Protein 6KBW (pdb70)

Nearest PDB structures (foldseek):
  6kbw-assembly1_B  TM=9.938E-01  e=4.040E-95  Myroides profundi
  8b2d-assembly1_B  TM=9.956E-01  e=9.169E-74  Methylophaga aminisulfidivorans MP
  6hns-assembly1_A  TM=9.964E-01  e=2.106E-73  Nitrincola lacisaponensis
  2xlr-assembly2_A  TM=9.932E-01  e=2.873E-72  Methylophaga aminisulfidivorans
  2xve-assembly1_B  TM=9.938E-01  e=2.039E-71  Methylophaga aminisulfidivorans

Sequence (892 aa):
MLNLKVGIIGAGPSGLAMLRAFESEQKKGNPIPEIKCYEKQDNWGGMWNYTWRTGVGKYGEPIHGSMYKYLWSNGPKECLEFSDYTFMEHFKQPISSYPPREVLFDYIQGRIKQSNARDFIKFNTVARWVDYLEDKKQFRVIFDDLVKNETFEEYFDYLVVGTGHFSTPNMPYFKGIDSFPGTVMHAHDFRGADQFIDKDILLIGSSYSAEDIGVQCFKHGSKSVTISYRTNPIGAKWPKGIEEKPIVTHFEDNVAHFKDGSKKEYDAVILCTGYQHKFPFLPDNLRLKTKNNLYPDNLYKGVVFNENERLIFLGMQDQYYTFNMFDTQAWFARDYMLGRIALPNKEIRDKDIAKWVELEKTSVTGEEHVDFQTDYIKELIEMTDYPTFDLDRVAEMFKSWLNDKETNILNYRDKVYTSVMTGVTAEEHHTPWMKELDDSLERYLDMLNLKVGIIGAGPSGLAMLRAFESEQKKGNPIPEIKCYEKQDNWGGMWNYTWRTGVGKYGEPIHGSMYKYLWSNGPKECLEFSDYTFMEHFKQPISSYPPREVLFDYIQGRIKQSNARDFIKFNTVARWVDYLEDKKQFRVIFDDLVKNETFEEYFDYLVVGTGHFSTPNMPYFKGIDSFPGTVMHAHDFRGADQFIDKDILLIGSSYSAEDIGVQCFKHGSKSVTISYRTNPIGAKWPKGIEEKPIVTHFEDNVAHFKDGSKKEYDAVILCTGYQHKFPFLPDNLRLKTKNNLYPDNLYKGVVFNENERLIFLGMQDQYYTFNMFDTQAWFARDYMLGRIALPNKEIRDKDIAKWVELEKTSVTGEEHVDFQTDYIKELIEMTDYPTFDLDRVAEMFKSWLNDKETNILNYRDKVYTSVMTGVTAEEHHTPWMKELDDSLERYLD

Organism: Myroides profundi (NCBI:txid480520)

Foldseek 3Di:
DDAFEEEEEAQALLSLLLVLLQVVVVVVVDDDYHYAYEEQAQDHHFQLDADLDAQADPLGHGDRYLDAPLAKAQAFCLLAAALVAGPCVQLVDFAFRIAGSVVVSSRSVSSSVVDPCVVRYHYNKHFAAWDQDVVVCWIWTWIQNSVVRDIDIDIGNFYEYENDWFQADPDDDAAAPVQAPAAEEESSNHHAQPVQAQWEEEEEAADDSLLVRQVRNVLNHHQAYEYEYAPDHNQADDDPRYYYAYHFRHDDHQWTAGPVRDIDGGRYYYYHPTGGQDDNRYDPVQDQDDDAAQAGFQDQLSFARLVRRSYTYFPRHDDPHDNNRSSLNSNLVRCPVVVVDDDDDSVVSNVRRVVLVVQRVPQDDPLSRLVSNLVSSQVSNVVGVSPDWDSVVSSVSSVVLSVLCRVHVQQSSQDWDARRSPRRIHDGFPDGSSPDPDNDPVVRSD/DDPFEEEEEAQALLSVLLVVLVQVCVVVVHDDHHYAYEEQAPDGHFQLDADLDAQADPLGHHDRYLDAPPAKDPAFVLLAADLVQGPCNQVVDFAFRIAGSVQVVSSVVVVVVVTPVVVHYD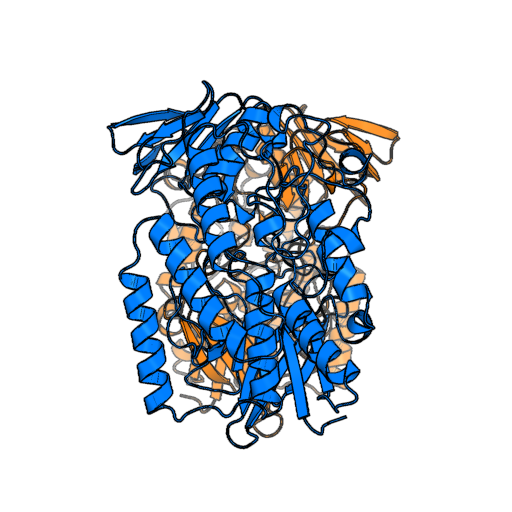YNKHFAAWDQDPVVCWIWTWMQNSVVRDIDIDIGNFYEYASDWFGADPQDDAAAPVLAPAAEEESSRHHAQPVQAQWEEEEEEADDSLLVRQLRNQLVHHQAYEYEYAPDHNQADDDGRYYYAYHFRHDDHQKTAGPVGDIDGGRYYYYHPTTGQDDNRYDPVQGQHADAAQAGAQAQLSFARLVSRSYTYAPSHDDPHDSLLSNLNSNLVRCPVVVVDDDDDSVVSNVRRVVLVVQRVPQDDPLSRLVSNLVSSVVSNVSGPPDDFDSVQSSVSSVVLVVLCRVHVNQSSQDWDARRNPRHIHDGFPDGSSPDPDNDPVVRVD

Solvent-accessible surface area: 34831 Å² total; per-residue (Å²): 154,62,162,40,36,0,0,0,9,8,0,8,21,12,0,6,0,0,12,8,0,1,28,22,3,100,142,96,68,52,75,13,1,67,11,63,1,5,10,60,40,102,45,8,0,6,40,32,28,57,38,39,26,41,7,21,15,107,60,4,14,42,14,33,6,15,18,18,51,41,23,9,4,57,16,1,8,2,3,18,0,6,17,39,16,21,13,108,77,32,24,177,76,73,14,5,0,2,0,0,40,58,0,0,34,44,0,7,37,11,7,4,136,96,28,118,8,105,132,95,15,74,36,23,1,20,5,20,5,0,16,58,48,136,130,113,115,32,0,36,0,6,0,2,9,17,92,132,56,80,24,59,76,43,74,0,23,25,0,0,0,9,33,31,8,62,18,21,7,61,28,45,112,29,133,19,3,62,63,9,46,17,22,39,26,5,3,5,25,0,15,3,2,38,32,1,78,102,46,30,0,0,0,2,12,40,65,78,35,0,9,10,0,0,6,1,0,52,23,17,32,16,133,18,1,0,0,0,44,206,102,102,64,49,41,13,121,50,29,203,23,9,61,41,34,28,40,4,32,52,5,89,83,38,26,0,33,6,146,89,66,38,135,64,107,5,67,0,0,0,0,7,32,30,40,56,27,44,4,42,14,0,20,27,110,5,19,8,112,38,181,72,49,5,3,0,70,62,0,17,12,0,0,0,8,5,106,16,73,56,0,0,1,1,4,0,0,37,39,34,0,30,4,0,0,13,0,0,0,0,7,0,0,0,3,21,9,42,59,119,24,91,40,35,82,76,135,88,13,60,160,25,8,55,102,14,36,94,88,23,136,104,17,112,74,28,83,78,43,0,55,11,0,4,72,4,0,77,60,1,1,124,73,18,76,1,65,80,17,84,6,79,94,0,6,98,0,5,49,41,7,48,81,28,22,113,107,54,6,36,47,6,15,43,69,62,16,45,10,32,42,44,53,62,77,7,101,138,35,100,17,75,9,49,152,8,93,65,35,28,42,109,96,9,35,126,163,64,146,34,72,0,0,0,8,8,0,8,18,12,0,11,3,0,5,44,0,2,24,28,2,62,151,96,67,52,75,10,0,65,9,49,1,9,10,63,40,106,53,27,0,6,38,37,22,60,36,40,16,50,5,19,15,104,71,5,16,42,14,35,5,15,22,20,56,36,24,9,7,75,11,3,10,4,8,20,4,0,45,82,14,20,8,59,80,42,20,162,77,53,14,6,0,4,0,0,44,68,0,2,14,59,0,2,44,5,21,10,121,129,21,28,3,126,109,47,18,69,54,20,1,10,11,23,5,0,18,47,55,126,153,118,111,32,0,35,0,6,0,1,5,18,92,122,56,78,23,56,77,48,67,0,22,24,0,0,0,8,35,32,8,64,18,22,8,60,25,46,122,26,138,20,2,66,48,6,39,19,29,27,25,3,4,4,24,0,14,2,1,36,34,3,73,111,53,32,0,0,0,3,12,42,64,82,32,0,17,21,0,0,6,5,0,51,21,17,30,15,148,25,1,0,0,0,41,199,101,99,67,46,57,10,169,43,31,196,14,8,68,41,27,30,37,5,50,68,7,105,89,43,24,0,36,5,144,89,71,37,128,58,106,5,65,0,0,0,0,6,33,32,41,55,23,44,4,40,13,0,22,27,112,6,16,5,104,32,178,70,40,6,3,0,69,60,0,17,16,0,0,0,8,5,108,18,67,58,0,0,0,1,4,0,0,34,37,27,1,41,9,8,0,11,1,0,0,0,13,0,0,0,2,19,9,42,61,120,23,90,46,32,88,80,136,80,15,58,137,25,8,61,106,14,24,103,84,20,133,91,20,114,72,29,94,77,48,0,58,12,1,5,71,2,0,80,39,1,17,138,62,25,77,14,81,113,23,47,9,92,144,2,6,109,16,8,32,34,3,45,81,12,18,136,99,68,6,28,55,14,18,57,88,54,18,58,10,32,46,54,53,58,73,6,100,151,37,97,18,67,18,40,147,8,86,65,38,32,34,116,87,9,56,129

CATH classification: 3.50.50.60 (+1 more: 3.50.50.60)

InterPro domains:
  IPR000960 Flavin monooxygenase FMO [PIRSF000332] (4-392)
  IPR020946 Flavin monooxygenase-like [PF00743] (5-231)
  IPR020946 Flavin monooxygenase-like [PF00743] (244-385)
  IPR036188 FAD/NAD(P)-binding domain superfamily [G3DSA:3.50.50.60] (5-419)
  IPR036188 FAD/NAD(P)-binding domain superfamily [G3DSA:3.50.50.60] (173-272)
  IPR036188 FAD/NAD(P)-binding domain superfamily [SSF51905] (4-243)
  IPR036188 FAD/NAD(P)-binding domain superfamily [SSF51905] (256-403)
  IPR050346 Flavin-containing monooxygenases-like [PTHR23023] (5-232)

Structure (mmCIF, N/CA/C/O backbone):
data_6KBW
#
_entry.id   6KBW
#
_cell.length_a   75.543
_cell.length_b   99.372
_cell.length_c   144.925
_cell.angle_alpha   90.000
_cell.angle_beta   90.000
_cell.angle_gamma   90.000
#
_symmetry.space_group_name_H-M   'P 21 21 21'
#
loop_
_entity.id
_entity.type
_entity.pdbx_description
1 polymer 'Trimethylamine monooxygenase'
2 non-polymer 'NADP NICOTINAMIDE-ADENINE-DINUCLEOTIDE PHOSPHATE'
3 non-polymer 'FLAVIN-ADENINE DINUCLEOTIDE'
4 water water
#
loop_
_atom_site.group_PDB
_atom_site.id
_atom_site.type_symbol
_atom_site.label_atom_id
_atom_site.label_alt_id
_atom_site.label_comp_id
_atom_site.label_asym_id
_atom_site.label_entity_id
_atom_site.label_seq_id
_atom_site.pdbx_PDB_ins_code
_atom_site.Cartn_x
_atom_site.Cartn_y
_atom_site.Cartn_z
_atom_site.occupancy
_atom_site.B_iso_or_equiv
_atom_site.auth_seq_id
_atom_site.auth_comp_id
_atom_site.auth_asym_id
_atom_site.auth_atom_id
_atom_site.pdbx_PDB_model_num
ATOM 1 N N . MET A 1 1 ? -11.881 -30.252 -30.632 1.00 35.35 1 MET A N 1
ATOM 2 C CA . MET A 1 1 ? -11.479 -31.330 -29.740 1.00 33.45 1 MET A CA 1
ATOM 3 C C . MET A 1 1 ? -10.912 -32.486 -30.558 1.00 34.49 1 MET A C 1
ATOM 4 O O . MET A 1 1 ? -11.443 -32.813 -31.618 1.00 34.50 1 MET A O 1
ATOM 9 N N . LEU A 1 2 ? -9.832 -33.096 -30.078 1.00 28.74 2 LEU A N 1
ATOM 10 C CA . LEU A 1 2 ? -9.312 -34.311 -30.708 1.00 25.76 2 LEU A CA 1
ATOM 11 C C . LEU A 1 2 ? -10.279 -35.464 -30.500 1.00 29.17 2 LEU A C 1
ATOM 12 O O . LEU A 1 2 ? -10.966 -35.516 -29.485 1.00 28.33 2 LEU A O 1
ATOM 17 N N . ASN A 1 3 ? -10.331 -36.392 -31.457 1.00 28.66 3 ASN A N 1
ATOM 18 C CA . ASN A 1 3 ? -11.088 -37.624 -31.266 1.00 27.65 3 ASN A CA 1
ATOM 19 C C . ASN A 1 3 ? -10.263 -38.594 -30.436 1.00 29.04 3 ASN A C 1
ATOM 20 O O . ASN A 1 3 ? -9.699 -39.564 -30.951 1.00 27.20 3 ASN A O 1
ATOM 25 N N . LEU A 1 4 ? -10.197 -38.318 -29.140 1.00 24.21 4 LEU A N 1
ATOM 26 C CA . LEU A 1 4 ? -9.396 -39.112 -28.219 1.00 22.05 4 LEU A CA 1
ATOM 27 C C . LEU A 1 4 ? -10.024 -38.861 -26.868 1.00 22.56 4 LEU A C 1
ATOM 28 O O . LEU A 1 4 ? -10.430 -37.734 -26.591 1.00 22.32 4 LEU A O 1
ATOM 33 N N . LYS A 1 5 ? -10.112 -39.899 -26.039 1.00 22.96 5 LYS A N 1
ATOM 34 C CA . LYS A 1 5 ? -10.748 -39.769 -24.739 1.00 22.94 5 LYS A CA 1
ATOM 35 C C . LYS A 1 5 ? -9.782 -40.184 -23.644 1.00 21.70 5 LYS A C 1
ATOM 36 O O . LYS A 1 5 ? -9.271 -41.294 -23.665 1.00 20.24 5 LYS A O 1
ATOM 42 N N . VAL A 1 6 ? -9.540 -39.290 -22.693 1.00 18.57 6 VAL A N 1
ATOM 43 C CA . VAL A 1 6 ? -8.593 -39.575 -21.612 1.00 17.63 6 VAL A CA 1
ATOM 44 C C . VAL A 1 6 ? -9.354 -39.589 -20.307 1.00 19.57 6 VAL A C 1
ATOM 45 O O . VAL A 1 6 ? -10.123 -38.681 -20.037 1.00 18.77 6 VAL A O 1
ATOM 49 N N . GLY A 1 7 ? -9.141 -40.624 -19.504 1.00 18.90 7 GLY A N 1
ATOM 50 C CA . GLY A 1 7 ? -9.786 -40.701 -18.202 1.00 18.97 7 GLY A CA 1
ATOM 51 C C . GLY A 1 7 ? -8.737 -40.479 -17.126 1.00 17.72 7 GLY A C 1
ATOM 52 O O . GLY A 1 7 ? -7.632 -40.991 -17.230 1.00 20.63 7 GLY A O 1
ATOM 53 N N . ILE A 1 8 ? -9.085 -39.693 -16.111 1.00 17.70 8 ILE A N 1
ATOM 54 C CA . ILE A 1 8 ? -8.168 -39.425 -15.018 1.00 16.65 8 ILE A CA 1
ATOM 55 C C . ILE A 1 8 ? -8.824 -39.864 -13.724 1.00 17.21 8 ILE A C 1
ATOM 56 O O . ILE A 1 8 ? -9.933 -39.431 -13.408 1.00 18.71 8 ILE A O 1
ATOM 61 N N . ILE A 1 9 ? -8.147 -40.744 -12.993 1.00 17.17 9 ILE A N 1
ATOM 62 C CA . ILE A 1 9 ? -8.655 -41.219 -11.713 1.00 15.60 9 ILE A CA 1
ATOM 63 C C . ILE A 1 9 ? -7.931 -40.487 -10.582 1.00 15.05 9 ILE A C 1
ATOM 64 O O . ILE A 1 9 ? -6.738 -40.696 -10.357 1.00 17.51 9 ILE A O 1
ATOM 69 N N . GLY A 1 10 ? -8.647 -39.620 -9.882 1.00 18.63 10 GLY A N 1
ATOM 70 C CA . GLY A 1 10 ? -8.056 -38.862 -8.793 1.00 16.04 10 GLY A CA 1
ATOM 71 C C . GLY A 1 10 ? -8.014 -37.387 -9.107 1.00 19.37 10 GLY A C 1
ATOM 72 O O . GLY A 1 10 ? -7.580 -36.990 -10.187 1.00 19.07 10 GLY A O 1
ATOM 73 N N . ALA A 1 11 ? -8.466 -36.577 -8.158 1.00 17.94 11 ALA A N 1
ATOM 74 C CA . ALA A 1 11 ? -8.387 -35.129 -8.281 1.00 17.35 11 ALA A CA 1
ATOM 75 C C . ALA A 1 11 ? -7.558 -34.525 -7.152 1.00 18.24 11 ALA A C 1
ATOM 76 O O . ALA A 1 11 ? -7.847 -33.432 -6.672 1.00 17.80 11 ALA A O 1
ATOM 78 N N . GLY A 1 12 ? -6.519 -35.243 -6.739 1.00 17.45 12 GLY A N 1
ATOM 79 C CA . GLY A 1 12 ? -5.509 -34.681 -5.864 1.00 16.71 12 GLY A CA 1
ATOM 80 C C . GLY A 1 12 ? -4.506 -33.910 -6.705 1.00 17.44 12 GLY A C 1
ATOM 81 O O . GLY A 1 12 ? -4.713 -33.707 -7.907 1.00 18.13 12 GLY A O 1
ATOM 82 N N . PRO A 1 13 ? -3.406 -33.485 -6.089 1.00 19.14 13 PRO A N 1
ATOM 83 C CA . PRO A 1 13 ? -2.358 -32.770 -6.819 1.00 17.75 13 PRO A CA 1
ATOM 84 C C . PRO A 1 13 ? -1.983 -33.424 -8.147 1.00 17.28 13 PRO A C 1
ATOM 85 O O . PRO A 1 13 ? -1.824 -32.705 -9.130 1.00 19.46 13 PRO A O 1
ATOM 89 N N . SER A 1 14 ? -1.859 -34.746 -8.192 1.00 16.82 14 SER A N 1
ATOM 90 C CA . SER A 1 14 ? -1.497 -35.393 -9.452 1.00 17.58 14 SER A CA 1
ATOM 91 C C . SER A 1 14 ? -2.559 -35.250 -10.546 1.00 17.83 14 SER A C 1
ATOM 92 O O . SER A 1 14 ? -2.240 -34.860 -11.674 1.00 18.31 14 SER A O 1
ATOM 95 N N . GLY A 1 15 ? -3.809 -35.581 -10.229 1.00 17.98 15 GLY A N 1
ATOM 96 C CA . GLY A 1 15 ? -4.869 -35.469 -11.216 1.00 16.74 15 GLY A CA 1
ATOM 97 C C . GLY A 1 15 ? -5.062 -34.028 -11.662 1.00 17.89 15 GLY A C 1
ATOM 98 O O . GLY A 1 15 ? -5.350 -33.744 -12.836 1.00 17.78 15 GLY A O 1
ATOM 99 N N . LEU A 1 16 ? -4.922 -33.106 -10.715 1.00 15.85 16 LEU A N 1
ATOM 100 C CA . LEU A 1 16 ? -5.084 -31.693 -11.009 1.00 16.85 16 LEU A CA 1
ATOM 101 C C . LEU A 1 16 ? -3.940 -31.201 -11.887 1.00 18.92 16 LEU A C 1
ATOM 102 O O . LEU A 1 16 ? -4.111 -30.285 -12.695 1.00 18.61 16 LEU A O 1
ATOM 107 N N . ALA A 1 17 ? -2.771 -31.813 -11.727 1.00 17.41 17 ALA A N 1
ATOM 108 C CA . ALA A 1 17 ? -1.634 -31.481 -12.581 1.00 17.42 17 ALA A CA 1
ATOM 109 C C . ALA A 1 17 ? -1.891 -31.991 -13.997 1.00 20.76 17 ALA A C 1
ATOM 110 O O . ALA A 1 17 ? -1.535 -31.337 -14.971 1.00 18.52 17 ALA A O 1
ATOM 112 N N . MET A 1 18 ? -2.535 -33.148 -14.121 1.00 19.48 18 MET A N 1
ATOM 113 C CA . MET A 1 18 ? -2.895 -33.636 -15.450 1.00 19.46 18 MET A CA 1
ATOM 114 C C . MET A 1 18 ? -3.881 -32.673 -16.119 1.00 19.30 18 MET A C 1
ATOM 115 O O . MET A 1 18 ? -3.729 -32.322 -17.290 1.00 18.72 18 MET A O 1
ATOM 120 N N . LEU A 1 19 ? -4.875 -32.215 -15.366 1.00 18.14 19 LEU A N 1
ATOM 121 C CA . LEU A 1 19 ? -5.832 -31.248 -15.889 1.00 17.97 19 LEU A CA 1
ATOM 122 C C . LEU A 1 19 ? -5.119 -29.962 -16.295 1.00 20.10 19 LEU A C 1
ATOM 123 O O . LEU A 1 19 ? -5.407 -29.391 -17.344 1.00 19.92 19 LEU A O 1
ATOM 128 N N . ARG A 1 20 ? -4.172 -29.524 -15.472 1.00 18.75 20 ARG A N 1
ATOM 129 C CA . ARG A 1 20 ? -3.461 -28.279 -15.741 1.00 19.49 20 ARG A CA 1
ATOM 130 C C . ARG A 1 20 ? -2.618 -28.353 -17.010 1.00 21.32 20 ARG A C 1
ATOM 131 O O . ARG A 1 20 ? -2.552 -27.385 -17.783 1.00 22.61 20 ARG A O 1
ATOM 139 N N . ALA A 1 21 ? -1.974 -29.496 -17.217 1.00 19.78 21 ALA A N 1
ATOM 140 C CA . ALA A 1 21 ? -1.148 -29.703 -18.399 1.00 20.59 21 ALA A CA 1
ATOM 141 C C . ALA A 1 21 ? -2.012 -29.613 -19.652 1.00 20.50 21 ALA A C 1
ATOM 142 O O . ALA A 1 21 ? -1.626 -28.977 -20.630 1.00 21.05 21 ALA A O 1
ATOM 144 N N . PHE A 1 22 ? -3.188 -30.235 -19.629 1.00 20.53 22 PHE A N 1
ATOM 145 C CA . PHE A 1 22 ? -4.067 -30.140 -20.793 1.00 20.45 22 PHE A CA 1
ATOM 146 C C . PHE A 1 22 ? -4.634 -28.731 -20.958 1.00 21.38 22 PHE A C 1
ATOM 147 O O . PHE A 1 22 ? -4.778 -28.235 -22.080 1.00 22.70 22 PHE A O 1
ATOM 155 N N . GLU A 1 23 ? -4.958 -28.079 -19.846 1.00 19.99 23 GLU A N 1
ATOM 156 C CA . GLU A 1 23 ? -5.429 -26.701 -19.916 1.00 21.40 23 GLU A CA 1
ATOM 157 C C . GLU A 1 23 ? -4.392 -25.853 -20.623 1.00 25.26 23 GLU A C 1
ATOM 158 O O . GLU A 1 23 ? -4.716 -24.997 -21.443 1.00 23.47 23 GLU A O 1
ATOM 164 N N . SER A 1 24 ? -3.135 -26.087 -20.289 1.00 22.58 24 SER A N 1
ATOM 165 C CA . SER A 1 24 ? -2.063 -25.246 -20.807 1.00 24.70 24 SER A CA 1
ATOM 166 C C . SER A 1 24 ? -1.859 -25.463 -22.300 1.00 25.47 24 SER A C 1
ATOM 167 O O . SER A 1 24 ? -1.498 -24.543 -23.032 1.00 25.15 24 SER A O 1
ATOM 170 N N . GLU A 1 25 ? -2.098 -26.685 -22.749 1.00 23.24 25 GLU A N 1
ATOM 171 C CA . GLU A 1 25 ? -2.062 -26.978 -24.175 1.00 21.58 25 GLU A CA 1
ATOM 172 C C . GLU A 1 25 ? -3.189 -26.249 -24.906 1.00 25.51 25 GLU A C 1
ATOM 173 O O . GLU A 1 25 ? -2.976 -25.678 -25.981 1.00 26.14 25 GLU A O 1
ATOM 179 N N . GLN A 1 26 ? -4.383 -26.247 -24.320 1.00 24.22 26 GLN A N 1
ATOM 180 C CA . GLN A 1 26 ? -5.533 -25.646 -24.991 1.00 23.42 26 GLN A CA 1
ATOM 181 C C . GLN A 1 26 ? -5.357 -24.130 -25.105 1.00 30.11 26 GLN A C 1
ATOM 182 O O . GLN A 1 26 ? -5.842 -23.514 -26.058 1.00 29.68 26 GLN A O 1
ATOM 188 N N . LYS A 1 27 ? -4.649 -23.541 -24.141 1.00 26.34 27 LYS A N 1
ATOM 189 C CA . LYS A 1 27 ? -4.369 -22.102 -24.155 1.00 31.77 27 LYS A CA 1
ATOM 190 C C . LYS A 1 27 ? -3.471 -21.675 -25.318 1.00 33.17 27 LYS A C 1
ATOM 191 O O . LYS A 1 27 ? -3.426 -20.495 -25.668 1.00 35.38 27 LYS A O 1
ATOM 197 N N . LYS A 1 28 ? -2.743 -22.624 -25.901 1.00 28.42 28 LYS A N 1
ATOM 198 C CA . LYS A 1 28 ? -1.914 -22.343 -27.073 1.00 30.11 28 LYS A CA 1
ATOM 199 C C . LYS A 1 28 ? -2.774 -22.268 -28.323 1.00 36.90 28 LYS A C 1
ATOM 200 O O . LYS A 1 28 ? -2.294 -21.907 -29.396 1.00 37.58 28 LYS A O 1
ATOM 206 N N . GLY A 1 29 ? -4.035 -22.655 -28.191 1.00 32.56 29 GLY A N 1
ATOM 207 C CA . GLY A 1 29 ? -4.916 -22.768 -29.340 1.00 34.23 29 GLY A CA 1
ATOM 208 C C . GLY A 1 29 ? -4.873 -24.134 -30.011 1.00 33.92 29 GLY A C 1
ATOM 209 O O . GLY A 1 29 ? -5.427 -24.307 -31.094 1.00 35.98 29 GLY A O 1
ATOM 210 N N . ASN A 1 30 ? -4.224 -25.105 -29.372 1.00 32.40 30 ASN A N 1
ATOM 211 C CA . ASN A 1 30 ? -4.160 -26.467 -29.899 1.00 30.59 30 ASN A CA 1
ATOM 212 C C . ASN A 1 30 ? -5.320 -27.324 -29.392 1.00 30.21 30 ASN A C 1
ATOM 213 O O . ASN A 1 30 ? -5.804 -27.127 -28.279 1.00 28.17 30 ASN A O 1
ATOM 218 N N . PRO A 1 31 ? -5.779 -28.276 -30.213 1.00 31.44 31 PRO A N 1
ATOM 219 C CA . PRO A 1 31 ? -6.859 -29.168 -29.773 1.00 28.03 31 PRO A CA 1
ATOM 220 C C . PRO A 1 31 ? -6.381 -30.126 -28.686 1.00 27.32 31 PRO A C 1
ATOM 221 O O . PRO A 1 31 ? -5.228 -30.556 -28.703 1.00 28.85 31 PRO A O 1
ATOM 225 N N . ILE A 1 32 ? -7.259 -30.443 -27.741 1.00 24.42 32 ILE A N 1
ATOM 226 C CA . ILE A 1 32 ? -6.937 -31.446 -26.734 1.00 23.85 32 ILE A CA 1
ATOM 227 C C . ILE A 1 32 ? -8.018 -32.520 -26.756 1.00 21.81 32 ILE A C 1
ATOM 228 O O . ILE A 1 32 ? -9.066 -32.343 -27.373 1.00 22.73 32 ILE A O 1
ATOM 233 N N . PRO A 1 33 ? -7.753 -33.652 -26.103 1.00 21.68 33 PRO A N 1
ATOM 234 C CA . PRO A 1 33 ? -8.737 -34.741 -26.072 1.00 22.72 33 PRO A CA 1
ATOM 235 C C . PRO A 1 33 ? -9.937 -34.415 -25.202 1.00 22.17 33 PRO A C 1
ATOM 236 O O . PRO A 1 33 ? -9.928 -33.427 -24.467 1.00 22.59 33 PRO A O 1
ATOM 240 N N . GLU A 1 34 ? -10.982 -35.227 -25.319 1.00 19.17 34 GLU A N 1
ATOM 241 C CA . GLU A 1 34 ? -12.061 -35.191 -24.350 1.00 24.39 34 GLU A CA 1
ATOM 242 C C . GLU A 1 34 ? -11.457 -35.747 -23.072 1.00 24.91 34 GLU A C 1
ATOM 243 O O . GLU A 1 34 ? -10.827 -36.796 -23.099 1.00 23.58 34 GLU A O 1
ATOM 249 N N . ILE A 1 35 ? -11.645 -35.048 -21.961 1.00 24.47 35 ILE A N 1
ATOM 250 C CA . ILE A 1 35 ? -11.015 -35.436 -20.705 1.00 21.12 35 ILE A CA 1
ATOM 251 C C . ILE A 1 35 ? -12.082 -35.544 -19.631 1.00 22.35 35 ILE A C 1
ATOM 252 O O . ILE A 1 35 ? -12.933 -34.667 -19.521 1.00 22.48 35 ILE A O 1
ATOM 257 N N . LYS A 1 36 ? -12.049 -36.622 -18.855 1.00 19.87 36 LYS A N 1
ATOM 258 C CA . LYS A 1 36 ? -12.977 -36.768 -17.743 1.00 23.11 36 LYS A CA 1
ATOM 259 C C . LYS A 1 36 ? -12.187 -37.245 -16.534 1.00 20.98 36 LYS A C 1
ATOM 260 O O . LYS A 1 36 ? -11.408 -38.197 -16.635 1.00 19.29 36 LYS A O 1
ATOM 266 N N . CYS A 1 37 ? -12.421 -36.596 -15.398 1.00 20.04 37 CYS A N 1
ATOM 267 C CA . CYS A 1 37 ? -11.721 -36.900 -14.157 1.00 17.81 37 CYS A CA 1
ATOM 268 C C . CYS A 1 37 ? -12.737 -37.398 -13.135 1.00 20.69 37 CYS A C 1
ATOM 269 O O . CYS A 1 37 ? -13.847 -36.882 -13.054 1.00 18.06 37 CYS A O 1
ATOM 272 N N . TYR A 1 38 ? -12.359 -38.398 -12.352 1.00 17.87 38 TYR A N 1
ATOM 273 C CA . TYR A 1 38 ? -13.281 -38.983 -11.391 1.00 16.78 38 TYR A CA 1
ATOM 274 C C . TYR A 1 38 ? -12.622 -39.002 -10.033 1.00 16.11 38 TYR A C 1
ATOM 275 O O . TYR A 1 38 ? -11.474 -39.389 -9.918 1.00 18.58 38 TYR A O 1
ATOM 284 N N . GLU A 1 39 ? -13.366 -38.601 -9.009 1.00 14.48 39 GLU A N 1
ATOM 285 C CA . GLU A 1 39 ? -12.806 -38.439 -7.674 1.00 14.56 39 GLU A CA 1
ATOM 286 C C . GLU A 1 39 ? -13.736 -39.021 -6.621 1.00 17.38 39 GLU A C 1
ATOM 287 O O . GLU A 1 39 ? -14.912 -38.703 -6.596 1.00 15.73 39 GLU A O 1
ATOM 293 N N . LYS A 1 40 ? -13.174 -39.853 -5.752 1.00 15.10 40 LYS A N 1
ATOM 294 C CA . LYS A 1 40 ? -13.895 -40.550 -4.700 1.00 18.36 40 LYS A CA 1
ATOM 295 C C . LYS A 1 40 ? -14.498 -39.586 -3.675 1.00 17.78 40 LYS A C 1
ATOM 296 O O . LYS A 1 40 ? -15.616 -39.793 -3.217 1.00 17.44 40 LYS A O 1
ATOM 302 N N . GLN A 1 41 ? -13.743 -38.554 -3.304 1.00 18.02 41 GLN A N 1
ATOM 303 C CA . GLN A 1 41 ? -14.203 -37.605 -2.288 1.00 17.74 41 GLN A CA 1
ATOM 304 C C . GLN A 1 41 ? -15.204 -36.584 -2.825 1.00 18.29 41 GLN A C 1
ATOM 305 O O . GLN A 1 41 ? -15.436 -36.511 -4.025 1.00 17.30 41 GLN A O 1
ATOM 311 N N . ASP A 1 42 ? -15.750 -35.752 -1.935 1.00 18.28 42 ASP A N 1
ATOM 312 C CA . ASP A 1 42 ? -16.741 -34.750 -2.332 1.00 20.25 42 ASP A CA 1
ATOM 313 C C . ASP A 1 42 ? -16.102 -33.501 -2.949 1.00 20.65 42 ASP A C 1
ATOM 314 O O . ASP A 1 42 ? -16.802 -32.671 -3.526 1.00 22.34 42 ASP A O 1
ATOM 319 N N . ASN A 1 43 ? -14.784 -33.367 -2.828 1.00 17.29 43 ASN A N 1
ATOM 320 C CA . ASN A 1 43 ? -14.075 -32.205 -3.380 1.00 18.17 43 ASN A CA 1
ATOM 321 C C . ASN A 1 43 ? -12.693 -32.601 -3.885 1.00 17.64 43 ASN A C 1
ATOM 322 O O . ASN A 1 43 ? -12.223 -33.704 -3.608 1.00 19.18 43 ASN A O 1
ATOM 327 N N . TRP A 1 44 ? -12.038 -31.699 -4.618 1.00 17.69 44 TRP A N 1
ATOM 328 C CA . TRP A 1 44 ? -10.674 -31.941 -5.073 1.00 17.84 44 TRP A CA 1
ATOM 329 C C . TRP A 1 44 ? -9.692 -31.687 -3.938 1.00 18.98 44 TRP A C 1
ATOM 330 O O . TRP A 1 44 ? -10.085 -31.256 -2.853 1.00 18.13 44 TRP A O 1
ATOM 341 N N . GLY A 1 45 ? -8.416 -31.960 -4.190 1.00 17.94 45 GLY A N 1
ATOM 342 C CA . GLY A 1 45 ? -7.360 -31.645 -3.234 1.00 20.69 45 GLY A CA 1
ATOM 343 C C . GLY A 1 45 ? -6.677 -32.886 -2.687 1.00 20.85 45 GLY A C 1
ATOM 344 O O . GLY A 1 45 ? -5.594 -32.807 -2.086 1.00 17.04 45 GLY A O 1
ATOM 345 N N . GLY A 1 46 ? -7.314 -34.038 -2.867 1.00 16.49 46 GLY A N 1
ATOM 346 C CA . GLY A 1 46 ? -6.666 -35.294 -2.532 1.00 17.57 46 GLY A CA 1
ATOM 347 C C . GLY A 1 46 ? -6.338 -35.443 -1.065 1.00 17.36 46 GLY A C 1
ATOM 348 O O . GLY A 1 46 ? -7.196 -35.271 -0.208 1.00 17.40 46 GLY A O 1
ATOM 349 N N . MET A 1 47 ? -5.074 -35.749 -0.783 1.00 16.97 47 MET A N 1
ATOM 350 C CA . MET A 1 47 ? -4.614 -35.940 0.585 1.00 18.60 47 MET A CA 1
ATOM 351 C C . MET A 1 47 ? -4.766 -34.664 1.412 1.00 18.48 47 MET A C 1
ATOM 352 O O . MET A 1 47 ? -4.783 -34.708 2.653 1.00 19.41 47 MET A O 1
ATOM 357 N N . TRP A 1 48 ? -4.888 -33.527 0.733 1.00 18.73 48 TRP A N 1
ATOM 358 C CA . TRP A 1 48 ? -4.898 -32.234 1.424 1.00 18.21 48 TRP A CA 1
ATOM 359 C C . TRP A 1 48 ? -6.244 -31.885 2.069 1.00 19.89 48 TRP A C 1
ATOM 360 O O . TRP A 1 48 ? -6.388 -30.847 2.728 1.00 20.85 48 TRP A O 1
ATOM 371 N N . ASN A 1 49 ? -7.225 -32.767 1.896 1.00 19.13 49 ASN A N 1
ATOM 372 C CA . ASN A 1 49 ? -8.497 -32.627 2.603 1.00 19.63 49 ASN A CA 1
ATOM 373 C C . ASN A 1 49 ? -8.489 -33.328 3.951 1.00 23.25 49 ASN A C 1
ATOM 374 O O . ASN A 1 49 ? -8.021 -34.472 4.072 1.00 24.71 49 ASN A O 1
ATOM 379 N N . TYR A 1 50 ? -9.034 -32.656 4.962 1.00 18.64 50 TYR A N 1
ATOM 380 C CA . TYR A 1 50 ? -9.169 -33.254 6.273 1.00 20.26 50 TYR A CA 1
ATOM 381 C C . TYR A 1 50 ? -10.557 -33.860 6.423 1.00 20.99 50 TYR A C 1
ATOM 382 O O . TYR A 1 50 ? -11.570 -33.240 6.053 1.00 21.81 50 TYR A O 1
ATOM 391 N N . THR A 1 51 ? -10.615 -35.064 6.966 1.00 21.33 51 THR A N 1
ATOM 392 C CA . THR A 1 51 ? -11.902 -35.633 7.347 1.00 22.85 51 THR A CA 1
ATOM 393 C C . THR A 1 51 ? -11.809 -36.184 8.751 1.00 21.28 51 THR A C 1
ATOM 394 O O . THR A 1 51 ? -10.797 -36.770 9.124 1.00 21.69 51 THR A O 1
ATOM 398 N N . TRP A 1 52 ? -12.873 -35.998 9.526 1.00 21.08 52 TRP A N 1
ATOM 399 C CA . TRP A 1 52 ? -12.935 -36.555 10.869 1.00 22.78 52 TRP A CA 1
ATOM 400 C C . TRP A 1 52 ? -13.166 -38.054 10.836 1.00 21.67 52 TRP A C 1
ATOM 401 O O . TRP A 1 52 ? -13.027 -38.720 11.855 1.00 23.19 52 TRP A O 1
ATOM 412 N N . ARG A 1 53 ? -13.535 -38.590 9.674 1.00 19.24 53 ARG A N 1
ATOM 413 C CA . ARG A 1 53 ? -13.826 -40.014 9.586 1.00 20.75 53 ARG A CA 1
ATOM 414 C C . ARG A 1 53 ? -12.555 -40.854 9.532 1.00 22.56 53 ARG A C 1
ATOM 415 O O . ARG A 1 53 ? -11.504 -40.372 9.097 1.00 19.83 53 ARG A O 1
ATOM 423 N N . THR A 1 54 ? -12.663 -42.105 9.981 1.00 18.70 54 THR A N 1
ATOM 424 C CA . THR A 1 54 ? -11.551 -43.058 9.950 1.00 19.06 54 THR A CA 1
ATOM 425 C C . THR A 1 54 ? -12.044 -44.406 9.438 1.00 22.46 54 THR A C 1
ATOM 426 O O . THR A 1 54 ? -13.233 -44.726 9.545 1.00 22.84 54 THR A O 1
ATOM 430 N N . GLY A 1 55 ? -11.128 -45.202 8.895 1.00 21.62 55 GLY A N 1
ATOM 431 C CA . GLY A 1 55 ? -11.450 -46.551 8.459 1.00 19.63 55 GLY A CA 1
ATOM 432 C C . GLY A 1 55 ? -12.105 -46.525 7.094 1.00 20.12 55 GLY A C 1
ATOM 433 O O . GLY A 1 55 ? -11.435 -46.686 6.069 1.00 20.45 55 GLY A O 1
ATOM 434 N N . VAL A 1 56 ? -13.417 -46.333 7.085 1.00 18.55 56 VAL A N 1
ATOM 435 C CA . VAL A 1 56 ? -14.164 -46.210 5.831 1.00 18.41 56 VAL A CA 1
ATOM 436 C C . VAL A 1 56 ? -15.021 -44.959 5.885 1.00 20.82 56 VAL A C 1
ATOM 437 O O . VAL A 1 56 ? -15.323 -44.465 6.974 1.00 21.44 56 VAL A O 1
ATOM 441 N N . GLY A 1 57 ? -15.377 -44.431 4.712 1.00 16.60 57 GLY A N 1
ATOM 442 C CA . GLY A 1 57 ? -16.210 -43.237 4.623 1.00 19.45 57 GLY A CA 1
ATOM 443 C C . GLY A 1 57 ? -17.702 -43.502 4.742 1.00 18.67 57 GLY A C 1
ATOM 444 O O . GLY A 1 57 ? -18.136 -44.632 4.998 1.00 20.03 57 GLY A O 1
ATOM 445 N N . LYS A 1 58 ? -18.506 -42.455 4.571 1.00 19.56 58 LYS A N 1
ATOM 446 C CA . LYS A 1 58 ? -19.925 -42.593 4.835 1.00 20.04 58 LYS A CA 1
ATOM 447 C C . LYS A 1 58 ? -20.577 -43.583 3.879 1.00 18.89 58 LYS A C 1
ATOM 448 O O . LYS A 1 58 ? -21.630 -44.148 4.197 1.00 21.93 58 LYS A O 1
ATOM 454 N N . TYR A 1 59 ? -19.956 -43.815 2.723 1.00 17.87 59 TYR A N 1
ATOM 455 C CA . TYR A 1 59 ? -20.535 -44.756 1.753 1.00 22.35 59 TYR A CA 1
ATOM 456 C C . TYR A 1 59 ? -19.858 -46.123 1.812 1.00 19.88 59 TYR A C 1
ATOM 457 O O . TYR A 1 59 ? -20.136 -46.985 0.988 1.00 22.22 59 TYR A O 1
ATOM 466 N N . GLY A 1 60 ? -18.949 -46.296 2.769 1.00 19.80 60 GLY A N 1
ATOM 467 C CA . GLY A 1 60 ? -18.288 -47.571 2.980 1.00 18.75 60 GLY A CA 1
ATOM 468 C C . GLY A 1 60 ? -17.007 -47.885 2.222 1.00 18.27 60 GLY A C 1
ATOM 469 O O . GLY A 1 60 ? -16.494 -49.010 2.338 1.00 20.15 60 GLY A O 1
ATOM 470 N N . GLU A 1 61 ? -16.472 -46.918 1.474 1.00 20.21 61 GLU A N 1
ATOM 471 C CA . GLU A 1 61 ? -15.178 -47.104 0.799 1.00 17.48 61 GLU A CA 1
ATOM 472 C C . GLU A 1 61 ? -14.058 -46.768 1.768 1.00 16.70 61 GLU A C 1
ATOM 473 O O . GLU A 1 61 ? -14.223 -45.930 2.645 1.00 17.11 61 GLU A O 1
ATOM 479 N N . PRO A 1 62 ? -12.908 -47.424 1.624 1.00 19.54 62 PRO A N 1
ATOM 480 C CA . PRO A 1 62 ? -11.794 -47.071 2.514 1.00 18.03 62 PRO A CA 1
ATOM 481 C C . PRO A 1 62 ? -11.521 -45.572 2.515 1.00 21.67 62 PRO A C 1
ATOM 482 O O . PRO A 1 62 ? -11.565 -44.935 1.462 1.00 20.09 62 PRO A O 1
ATOM 486 N N . ILE A 1 63 ? -11.268 -45.015 3.694 1.00 16.77 63 ILE A N 1
ATOM 487 C CA . ILE A 1 63 ? -11.013 -43.584 3.820 1.00 18.05 63 ILE A CA 1
ATOM 488 C C . ILE A 1 63 ? -9.685 -43.225 3.169 1.00 18.55 63 ILE A C 1
ATOM 489 O O . ILE A 1 63 ? -8.666 -43.867 3.436 1.00 18.58 63 ILE A O 1
ATOM 494 N N . HIS A 1 64 ? -9.691 -42.194 2.328 1.00 18.51 64 HIS A N 1
ATOM 495 C CA . HIS A 1 64 ? -8.449 -41.797 1.664 1.00 19.80 64 HIS A CA 1
ATOM 496 C C . HIS A 1 64 ? -7.520 -41.014 2.588 1.00 20.09 64 HIS A C 1
ATOM 497 O O . HIS A 1 64 ? -6.293 -41.244 2.609 1.00 20.04 64 HIS A O 1
ATOM 504 N N . GLY A 1 65 ? -8.104 -40.093 3.353 1.00 18.99 65 GLY A N 1
ATOM 505 C CA . GLY A 1 65 ? -7.322 -39.103 4.079 1.00 20.70 65 GLY A CA 1
ATOM 506 C C . GLY A 1 65 ? -6.454 -39.681 5.180 1.00 20.56 65 GLY A C 1
ATOM 507 O O . GLY A 1 65 ? -6.874 -40.582 5.916 1.00 20.93 65 GLY A O 1
ATOM 508 N N . SER A 1 66 ? -5.241 -39.153 5.292 1.00 18.55 66 SER A N 1
ATOM 509 C CA . SER A 1 66 ? -4.337 -39.534 6.374 1.00 17.93 66 SER A CA 1
ATOM 510 C C . SER A 1 66 ? -3.933 -38.309 7.186 1.00 19.52 66 SER A C 1
ATOM 511 O O . SER A 1 66 ? -3.211 -38.429 8.179 1.00 21.94 66 SER A O 1
ATOM 514 N N . MET A 1 67 ? -4.361 -37.129 6.763 1.00 17.88 67 MET A N 1
ATOM 515 C CA . MET A 1 67 ? -3.984 -35.921 7.502 1.00 19.24 67 MET A CA 1
ATOM 516 C C . MET A 1 67 ? -4.764 -35.735 8.795 1.00 18.82 67 MET A C 1
ATOM 517 O O . MET A 1 67 ? -5.890 -36.222 8.952 1.00 19.90 67 MET A O 1
ATOM 522 N N . TYR A 1 68 ? -4.123 -35.044 9.732 1.00 19.97 68 TYR A N 1
ATOM 523 C CA . TYR A 1 68 ? -4.684 -34.823 11.055 1.00 19.51 68 TYR A CA 1
ATOM 524 C C . TYR A 1 68 ? -4.807 -33.353 11.392 1.00 18.88 68 TYR A C 1
ATOM 525 O O . TYR A 1 68 ? -4.247 -32.502 10.712 1.00 21.42 68 TYR A O 1
ATOM 534 N N . LYS A 1 69 ? -5.577 -33.049 12.430 1.00 20.29 69 LYS A N 1
ATOM 535 C CA . LYS A 1 69 ? -5.653 -31.675 12.917 1.00 20.63 69 LYS A CA 1
ATOM 536 C C . LYS A 1 69 ? -4.255 -31.241 13.299 1.00 22.88 69 LYS A C 1
ATOM 537 O O . LYS A 1 69 ? -3.461 -32.049 13.783 1.00 23.20 69 LYS A O 1
ATOM 543 N N . TYR A 1 70 ? -3.967 -29.963 13.079 1.00 22.19 70 TYR A N 1
ATOM 544 C CA . TYR A 1 70 ? -2.691 -29.365 13.456 1.00 24.72 70 TYR A CA 1
ATOM 545 C C . TYR A 1 70 ? -1.538 -29.778 12.543 1.00 26.20 70 TYR A C 1
ATOM 546 O O . TYR A 1 70 ? -0.365 -29.595 12.886 1.00 25.92 70 TYR A O 1
ATOM 555 N N . LEU A 1 71 ? -1.869 -30.317 11.373 1.00 23.01 71 LEU A N 1
ATOM 556 C CA . LEU A 1 71 ? -0.836 -30.700 10.426 1.00 21.05 71 LEU A CA 1
ATOM 557 C C . LEU A 1 71 ? -0.302 -29.467 9.705 1.00 21.57 71 LEU A C 1
ATOM 558 O O . LEU A 1 71 ? -1.077 -28.630 9.234 1.00 19.69 71 LEU A O 1
ATOM 563 N N . TRP A 1 72 ? 1.025 -29.367 9.634 1.00 19.73 72 TRP A N 1
ATOM 564 C CA . TRP A 1 72 ? 1.702 -28.320 8.879 1.00 18.70 72 TRP A CA 1
ATOM 565 C C . TRP A 1 72 ? 2.608 -28.928 7.808 1.00 21.32 72 TRP A C 1
ATOM 566 O O . TRP A 1 72 ? 3.137 -30.020 7.993 1.00 20.18 72 TRP A O 1
ATOM 577 N N . SER A 1 73 ? 2.802 -28.191 6.714 1.00 20.22 73 SER A N 1
ATOM 578 C CA . SER A 1 73 ? 3.792 -28.499 5.673 1.00 23.80 73 SER A CA 1
ATOM 579 C C . SER A 1 73 ? 5.067 -29.050 6.318 1.00 24.63 73 SER A C 1
ATOM 580 O O . SER A 1 73 ? 5.583 -28.461 7.263 1.00 23.32 73 SER A O 1
ATOM 583 N N . ASN A 1 74 ? 5.595 -30.170 5.839 1.00 20.39 74 ASN A N 1
ATOM 584 C CA . ASN A 1 74 ? 6.787 -30.683 6.520 1.00 22.28 74 ASN A CA 1
ATOM 585 C C . ASN A 1 74 ? 8.101 -30.468 5.778 1.00 21.44 74 ASN A C 1
ATOM 586 O O . ASN A 1 74 ? 9.156 -30.856 6.267 1.00 24.97 74 ASN A O 1
ATOM 591 N N . GLY A 1 75 ? 8.016 -29.859 4.601 1.00 21.09 75 GLY A N 1
ATOM 592 C CA . GLY A 1 75 ? 9.184 -29.432 3.847 1.00 24.07 75 GLY A CA 1
ATOM 593 C C . GLY A 1 75 ? 9.024 -27.975 3.453 1.00 21.72 75 GLY A C 1
ATOM 594 O O . GLY A 1 75 ? 7.921 -27.412 3.545 1.00 19.78 75 GLY A O 1
ATOM 595 N N . PRO A 1 76 ? 10.112 -27.338 3.001 1.00 20.62 76 PRO A N 1
ATOM 596 C CA . PRO A 1 76 ? 9.993 -25.918 2.651 1.00 20.40 76 PRO A CA 1
ATOM 597 C C . PRO A 1 76 ? 9.049 -25.731 1.471 1.00 23.36 76 PRO A C 1
ATOM 598 O O . PRO A 1 76 ? 9.162 -26.471 0.498 1.00 21.58 76 PRO A O 1
ATOM 602 N N . LYS A 1 77 ? 8.134 -24.766 1.549 1.00 19.33 77 LYS A N 1
ATOM 603 C CA . LYS A 1 77 ? 7.185 -24.577 0.469 1.00 19.20 77 LYS A CA 1
ATOM 604 C C . LYS A 1 77 ? 7.905 -24.269 -0.836 1.00 19.18 77 LYS A C 1
ATOM 605 O O . LYS A 1 77 ? 7.408 -24.584 -1.909 1.00 19.55 77 LYS A O 1
ATOM 611 N N . GLU A 1 78 ? 9.069 -23.632 -0.738 1.00 18.46 78 GLU A N 1
ATOM 612 C CA . GLU A 1 78 ? 9.872 -23.325 -1.910 1.00 18.79 78 GLU A CA 1
ATOM 613 C C . GLU A 1 78 ? 10.288 -24.587 -2.700 1.00 19.94 78 GLU A C 1
ATOM 614 O O . GLU A 1 78 ? 10.564 -24.515 -3.900 1.00 22.22 78 GLU A O 1
ATOM 620 N N . CYS A 1 79 ? 10.297 -25.742 -2.042 1.00 21.11 79 CYS A N 1
ATOM 621 C CA . CYS A 1 79 ? 10.599 -26.994 -2.739 1.00 20.53 79 CYS A CA 1
ATOM 622 C C . CYS A 1 79 ? 9.427 -27.579 -3.521 1.00 21.77 79 CYS A C 1
ATOM 623 O O . CYS A 1 79 ? 9.636 -28.432 -4.381 1.00 24.81 79 CYS A O 1
ATOM 626 N N . LEU A 1 80 ? 8.210 -27.121 -3.240 1.00 22.06 80 LEU A N 1
ATOM 627 C CA . LEU A 1 80 ? 7.041 -27.684 -3.915 1.00 19.89 80 LEU A CA 1
ATOM 628 C C . LEU A 1 80 ? 6.312 -26.680 -4.807 1.00 21.92 80 LEU A C 1
ATOM 629 O O . LEU A 1 80 ? 5.287 -27.001 -5.406 1.00 21.82 80 LEU A O 1
ATOM 634 N N . GLU A 1 81 ? 6.854 -25.471 -4.920 1.00 18.85 81 GLU A N 1
ATOM 635 C CA . GLU A 1 81 ? 6.190 -24.409 -5.669 1.00 19.71 81 GLU A CA 1
ATOM 636 C C . GLU A 1 81 ? 5.985 -24.835 -7.120 1.00 20.02 81 GLU A C 1
ATOM 637 O O . GLU A 1 81 ? 6.871 -25.462 -7.714 1.00 20.37 81 GLU A O 1
ATOM 643 N N . PHE A 1 82 ? 4.817 -24.524 -7.678 1.00 18.42 82 PHE A N 1
ATOM 644 C CA . PHE A 1 82 ? 4.551 -24.835 -9.081 1.00 21.27 82 PHE A CA 1
ATOM 645 C C . PHE A 1 82 ? 5.427 -23.954 -9.956 1.00 22.72 82 PHE A C 1
ATOM 646 O O . PHE A 1 82 ? 5.600 -22.773 -9.662 1.00 23.19 82 PHE A O 1
ATOM 654 N N . SER A 1 83 ? 5.945 -24.505 -11.050 1.00 21.92 83 SER A N 1
ATOM 655 C CA . SER A 1 83 ? 6.733 -23.699 -11.975 1.00 25.64 83 SER A CA 1
ATOM 656 C C . SER A 1 83 ? 5.884 -22.738 -12.819 1.00 25.59 83 SER A C 1
ATOM 657 O O . SER A 1 83 ? 6.426 -21.856 -13.484 1.00 31.17 83 SER A O 1
ATOM 660 N N . ASP A 1 84 ? 4.561 -22.892 -12.802 1.00 21.75 84 ASP A N 1
ATOM 661 C CA . ASP A 1 84 ? 3.705 -22.021 -13.612 1.00 23.97 84 ASP A CA 1
ATOM 662 C C . ASP A 1 84 ? 2.671 -21.218 -12.807 1.00 25.21 84 ASP A C 1
ATOM 663 O O . ASP A 1 84 ? 1.741 -20.648 -13.375 1.00 25.99 84 ASP A O 1
ATOM 668 N N . TYR A 1 85 ? 2.835 -21.170 -11.491 1.00 20.85 85 TYR A N 1
ATOM 669 C CA . TYR A 1 85 ? 1.874 -20.512 -10.619 1.00 21.42 85 TYR A CA 1
ATOM 670 C C . TYR A 1 85 ? 2.540 -20.320 -9.273 1.00 23.22 85 TYR A C 1
ATOM 671 O O . TYR A 1 85 ? 2.663 -21.256 -8.496 1.00 24.32 85 TYR A O 1
ATOM 680 N N . THR A 1 86 ? 2.991 -19.100 -9.009 1.00 23.08 86 THR A N 1
ATOM 681 C CA . THR A 1 86 ? 3.880 -18.881 -7.887 1.00 21.54 86 THR A CA 1
ATOM 682 C C . THR A 1 86 ? 3.155 -18.523 -6.604 1.00 20.87 86 THR A C 1
ATOM 683 O O . THR A 1 86 ? 1.999 -18.100 -6.622 1.00 22.05 86 THR A O 1
ATOM 687 N N . PHE A 1 87 ? 3.842 -18.674 -5.478 1.00 20.13 87 PHE A N 1
ATOM 688 C CA . PHE A 1 87 ? 3.272 -18.235 -4.210 1.00 20.12 87 PHE A CA 1
ATOM 689 C C . PHE A 1 87 ? 3.068 -16.718 -4.222 1.00 24.07 87 PHE A C 1
ATOM 690 O O . PHE A 1 87 ? 2.135 -16.192 -3.605 1.00 25.16 87 PHE A O 1
ATOM 698 N N . MET A 1 88 ? 3.942 -16.024 -4.933 1.00 26.75 88 MET A N 1
ATOM 699 C CA . MET A 1 88 ? 3.870 -14.569 -5.012 1.00 27.57 88 MET A CA 1
ATOM 700 C C . MET A 1 88 ? 2.557 -14.137 -5.642 1.00 31.55 88 MET A C 1
ATOM 701 O O . MET A 1 88 ? 1.872 -13.240 -5.140 1.00 31.71 88 MET A O 1
ATOM 706 N N . GLU A 1 89 ? 2.176 -14.781 -6.736 1.00 26.22 89 GLU A N 1
ATOM 707 C CA . GLU A 1 89 ? 0.958 -14.358 -7.407 1.00 28.51 89 GLU A CA 1
ATOM 708 C C . GLU A 1 89 ? -0.284 -14.878 -6.690 1.00 30.98 89 GLU A C 1
ATOM 709 O O . GLU A 1 89 ? -1.353 -14.269 -6.768 1.00 29.28 89 GLU A O 1
ATOM 715 N N . HIS A 1 90 ? -0.149 -15.991 -5.974 1.00 24.68 90 HIS A N 1
ATOM 716 C CA . HIS A 1 90 ? -1.308 -16.524 -5.272 1.00 25.11 90 HIS A CA 1
ATOM 717 C C . HIS A 1 90 ? -1.692 -15.759 -4.013 1.00 28.60 90 HIS A C 1
ATOM 718 O O . HIS A 1 90 ? -2.860 -15.395 -3.841 1.00 26.93 90 HIS A O 1
ATOM 725 N N . PHE A 1 91 ? -0.729 -15.541 -3.120 1.00 24.48 91 PHE A N 1
ATOM 726 C CA . PHE A 1 91 ? -1.051 -14.927 -1.834 1.00 26.13 91 PHE A CA 1
ATOM 727 C C . PHE A 1 91 ? -0.851 -13.416 -1.828 1.00 31.64 91 PHE A C 1
ATOM 728 O O . PHE A 1 91 ? -1.464 -12.712 -1.034 1.00 33.84 91 PHE A O 1
ATOM 736 N N . LYS A 1 92 ? 0.024 -12.927 -2.694 1.00 30.67 92 LYS A N 1
ATOM 737 C CA . LYS A 1 92 ? 0.214 -11.476 -2.835 1.00 39.90 92 LYS A CA 1
ATOM 738 C C . LYS A 1 92 ? 0.625 -10.791 -1.523 1.00 41.33 92 LYS A C 1
ATOM 739 O O . LYS A 1 92 ? 0.704 -9.565 -1.459 1.00 45.96 92 LYS A O 1
ATOM 745 N N . GLN A 1 93 ? 0.857 -11.585 -0.481 1.00 37.22 93 GLN A N 1
ATOM 746 C CA . GLN A 1 93 ? 1.472 -11.110 0.750 1.00 37.25 93 GLN A CA 1
ATOM 747 C C . GLN A 1 93 ? 2.587 -12.095 1.044 1.00 36.63 93 GLN A C 1
ATOM 748 O O . GLN A 1 93 ? 2.548 -13.224 0.564 1.00 34.89 93 GLN A O 1
ATOM 754 N N . PRO A 1 94 ? 3.592 -11.683 1.824 1.00 36.95 94 PRO A N 1
ATOM 755 C CA . PRO A 1 94 ? 4.678 -12.639 2.051 1.00 35.67 94 PRO A CA 1
ATOM 756 C C . PRO A 1 94 ? 4.265 -13.633 3.123 1.00 30.59 94 PRO A C 1
ATOM 757 O O . PRO A 1 94 ? 3.586 -13.257 4.074 1.00 36.56 94 PRO A O 1
ATOM 761 N N . ILE A 1 95 ? 4.639 -14.896 2.960 1.00 28.45 95 ILE A N 1
ATOM 762 C CA . ILE A 1 95 ? 4.381 -15.878 4.002 1.00 24.36 95 ILE A CA 1
ATOM 763 C C . ILE A 1 95 ? 5.645 -16.669 4.320 1.00 23.56 95 ILE A C 1
ATOM 764 O O . ILE A 1 95 ? 6.677 -16.499 3.658 1.00 25.10 95 ILE A O 1
ATOM 769 N N . SER A 1 96 ? 5.562 -17.513 5.341 1.00 22.45 96 SER A N 1
ATOM 770 C CA . SER A 1 96 ? 6.711 -18.280 5.788 1.00 22.17 96 SER A CA 1
ATOM 771 C C . SER A 1 96 ? 6.933 -19.496 4.895 1.00 20.91 96 SER A C 1
ATOM 772 O O . SER A 1 96 ? 6.195 -19.717 3.930 1.00 22.08 96 SER A O 1
ATOM 775 N N . SER A 1 97 ? 7.946 -20.287 5.219 1.00 20.86 97 SER A N 1
ATOM 776 C CA . SER A 1 97 ? 8.290 -21.435 4.385 1.00 20.06 97 SER A CA 1
ATOM 777 C C . SER A 1 97 ? 7.532 -22.707 4.759 1.00 22.01 97 SER A C 1
ATOM 778 O O . SER A 1 97 ? 7.597 -23.681 4.035 1.00 19.88 97 SER A O 1
ATOM 781 N N . TYR A 1 98 ? 6.833 -22.695 5.889 1.00 21.74 98 TYR A N 1
ATOM 782 C CA . TYR A 1 98 ? 6.104 -23.877 6.350 1.00 22.39 98 TYR A CA 1
ATOM 783 C C . TYR A 1 98 ? 4.652 -23.566 6.735 1.00 22.83 98 TYR A C 1
ATOM 784 O O . TYR A 1 98 ? 4.331 -23.449 7.916 1.00 24.44 98 TYR A O 1
ATOM 793 N N . PRO A 1 99 ? 3.774 -23.418 5.738 1.00 22.22 99 PRO A N 1
ATOM 794 C CA . PRO A 1 99 ? 2.364 -23.102 6.022 1.00 18.98 99 PRO A CA 1
ATOM 795 C C . PRO A 1 99 ? 1.584 -24.327 6.535 1.00 19.90 99 PRO A C 1
ATOM 796 O O . PRO A 1 99 ? 2.013 -25.467 6.345 1.00 20.59 99 PRO A O 1
ATOM 800 N N . PRO A 1 100 ? 0.444 -24.092 7.192 1.00 20.51 100 PRO A N 1
ATOM 801 C CA . PRO A 1 100 ? -0.397 -25.197 7.670 1.00 20.44 100 PRO A CA 1
ATOM 802 C C . PRO A 1 100 ? -1.176 -25.834 6.516 1.00 17.94 100 PRO A C 1
ATOM 803 O O . PRO A 1 100 ? -1.219 -25.247 5.442 1.00 18.81 100 PRO A O 1
ATOM 807 N N . ARG A 1 101 ? -1.770 -27.008 6.731 1.00 17.92 101 ARG A N 1
ATOM 808 C CA . ARG A 1 101 ? -2.512 -27.699 5.671 1.00 17.30 101 ARG A CA 1
ATOM 809 C C . ARG A 1 101 ? -3.490 -26.810 4.888 1.00 18.88 101 ARG A C 1
ATOM 810 O O . ARG A 1 101 ? -3.487 -26.810 3.652 1.00 18.61 101 ARG A O 1
ATOM 818 N N . GLU A 1 102 ? -4.340 -26.072 5.598 1.00 18.30 102 GLU A N 1
ATOM 819 C CA . GLU A 1 102 ? -5.349 -25.233 4.946 1.00 20.52 102 GLU A CA 1
ATOM 820 C C . GLU A 1 102 ? -4.766 -24.260 3.927 1.00 21.24 102 GLU A C 1
ATOM 821 O O . GLU A 1 102 ? -5.406 -23.935 2.921 1.00 19.34 102 GLU A O 1
ATOM 827 N N . VAL A 1 103 ? -3.557 -23.785 4.205 1.00 18.91 103 VAL A N 1
ATOM 828 C CA . VAL A 1 103 ? -2.913 -22.776 3.364 1.00 19.44 103 VAL A CA 1
ATOM 829 C C . VAL A 1 103 ? -2.367 -23.381 2.073 1.00 19.84 103 VAL A C 1
ATOM 830 O O . VAL A 1 103 ? -2.512 -22.797 0.998 1.00 19.67 103 VAL A O 1
ATOM 834 N N . LEU A 1 104 ? -1.765 -24.562 2.170 1.00 20.34 104 LEU A N 1
ATOM 835 C CA . LEU A 1 104 ? -1.317 -25.259 0.966 1.00 20.74 104 LEU A CA 1
ATOM 836 C C . LEU A 1 104 ? -2.497 -25.748 0.133 1.00 19.08 104 LEU A C 1
ATOM 837 O O . LEU A 1 104 ? -2.448 -25.726 -1.091 1.00 20.47 104 LEU A O 1
ATOM 842 N N . PHE A 1 105 ? -3.566 -26.181 0.790 1.00 19.07 105 PHE A N 1
ATOM 843 C CA . PHE A 1 105 ? -4.786 -26.501 0.048 1.00 18.34 105 PHE A CA 1
ATOM 844 C C . PHE A 1 105 ? -5.269 -25.286 -0.749 1.00 18.03 105 PHE A C 1
ATOM 845 O O . PHE A 1 105 ? -5.644 -25.403 -1.914 1.00 18.15 105 PHE A O 1
ATOM 853 N N . ASP A 1 106 ? -5.254 -24.113 -0.132 1.00 17.89 106 ASP A N 1
ATOM 854 C CA . ASP A 1 106 ? -5.707 -22.903 -0.826 1.00 20.65 106 ASP A CA 1
ATOM 855 C C . ASP A 1 106 ? -4.886 -22.648 -2.093 1.00 20.22 106 ASP A C 1
ATOM 856 O O . ASP A 1 106 ? -5.419 -22.249 -3.131 1.00 19.39 106 ASP A O 1
ATOM 861 N N . TYR A 1 107 ? -3.581 -22.873 -1.986 1.00 18.10 107 TYR A N 1
ATOM 862 C CA . TYR A 1 107 ? -2.646 -22.702 -3.097 1.00 19.77 107 TYR A CA 1
ATOM 863 C C . TYR A 1 107 ? -2.929 -23.705 -4.218 1.00 20.39 107 TYR A C 1
ATOM 864 O O . TYR A 1 107 ? -3.048 -23.325 -5.390 1.00 20.51 107 TYR A O 1
ATOM 873 N N . ILE A 1 108 ? -3.019 -24.983 -3.863 1.00 20.28 108 ILE A N 1
ATOM 874 C CA . ILE A 1 108 ? -3.351 -26.024 -4.838 1.00 19.93 108 ILE A CA 1
ATOM 875 C C . ILE A 1 108 ? -4.623 -25.662 -5.581 1.00 21.29 108 ILE A C 1
ATOM 876 O O . ILE A 1 108 ? -4.711 -25.749 -6.806 1.00 21.22 108 ILE A O 1
ATOM 881 N N . GLN A 1 109 ? -5.610 -25.224 -4.821 1.00 20.11 109 GLN A N 1
ATOM 882 C CA . GLN A 1 109 ? -6.905 -24.879 -5.381 1.00 20.89 109 GLN A CA 1
ATOM 883 C C . GLN A 1 109 ? -6.818 -23.621 -6.238 1.00 22.45 109 GLN A C 1
ATOM 884 O O . GLN A 1 109 ? -7.500 -23.508 -7.257 1.00 22.42 109 GLN A O 1
ATOM 890 N N . GLY A 1 110 ? -5.953 -22.688 -5.834 1.00 22.12 110 GLY A N 1
ATOM 891 C CA . GLY A 1 110 ? -5.756 -21.454 -6.567 1.00 22.56 110 GLY A CA 1
ATOM 892 C C . GLY A 1 110 ? -5.400 -21.684 -8.022 1.00 21.95 110 GLY A C 1
ATOM 893 O O . GLY A 1 110 ? -5.917 -21.018 -8.917 1.00 22.47 110 GLY A O 1
ATOM 894 N N . ARG A 1 111 ? -4.517 -22.633 -8.278 1.00 21.33 111 ARG A N 1
ATOM 895 C CA . ARG A 1 111 ? -4.072 -22.837 -9.645 1.00 22.59 111 ARG A CA 1
ATOM 896 C C . ARG A 1 111 ? -5.178 -23.452 -10.490 1.00 21.65 111 ARG A C 1
ATOM 897 O O . ARG A 1 111 ? -5.429 -23.012 -11.614 1.00 24.01 111 ARG A O 1
ATOM 905 N N . ILE A 1 112 ? -5.862 -24.454 -9.945 1.00 21.41 112 ILE A N 1
ATOM 906 C CA . ILE A 1 112 ? -6.895 -25.135 -10.717 1.00 23.95 112 ILE A CA 1
ATOM 907 C C . ILE A 1 112 ? -8.093 -24.214 -11.000 1.00 22.76 112 ILE A C 1
ATOM 908 O O . ILE A 1 112 ? -8.749 -24.341 -12.026 1.00 25.54 112 ILE A O 1
ATOM 913 N N . LYS A 1 113 ? -8.360 -23.262 -10.113 1.00 23.33 113 LYS A N 1
ATOM 914 C CA . LYS A 1 113 ? -9.471 -22.331 -10.326 1.00 26.48 113 LYS A CA 1
ATOM 915 C C . LYS A 1 113 ? -9.246 -21.369 -11.501 1.00 26.81 113 LYS A C 1
ATOM 916 O O . LYS A 1 113 ? -10.165 -20.653 -11.908 1.00 27.26 113 LYS A O 1
ATOM 922 N N . GLN A 1 114 ? -8.027 -21.338 -12.035 1.00 25.18 114 GLN A N 1
ATOM 923 C CA . GLN A 1 114 ? -7.735 -20.520 -13.208 1.00 25.86 114 GLN A CA 1
ATOM 924 C C . GLN A 1 114 ? -8.408 -21.096 -14.451 1.00 28.37 114 GLN A C 1
ATOM 925 O O . GLN A 1 114 ? -8.461 -20.452 -15.503 1.00 31.57 114 GLN A O 1
ATOM 931 N N . SER A 1 115 ? -8.914 -22.318 -14.319 1.00 28.23 115 SER A N 1
ATOM 932 C CA . SER A 1 115 ? -9.526 -23.040 -15.432 1.00 27.90 115 SER A CA 1
ATOM 933 C C . SER A 1 115 ? -10.951 -23.433 -15.082 1.00 25.35 115 SER A C 1
ATOM 934 O O . SER A 1 115 ? -11.412 -23.190 -13.968 1.00 24.95 115 SER A O 1
ATOM 937 N N . ASN A 1 116 ? -11.635 -24.061 -16.034 1.00 23.47 116 ASN A N 1
ATOM 938 C CA . ASN A 1 116 ? -12.978 -24.590 -15.814 1.00 22.86 116 ASN A CA 1
ATOM 939 C C . ASN A 1 116 ? -12.946 -26.047 -15.384 1.00 24.06 116 ASN A C 1
ATOM 940 O O . ASN A 1 116 ? -13.925 -26.768 -15.556 1.00 25.91 116 ASN A O 1
ATOM 945 N N . ALA A 1 117 ? -11.806 -26.478 -14.850 1.00 24.08 117 ALA A N 1
ATOM 946 C CA . ALA A 1 117 ? -11.582 -27.883 -14.545 1.00 27.19 117 ALA A CA 1
ATOM 947 C C . ALA A 1 117 ? -12.683 -28.495 -13.697 1.00 22.61 117 ALA A C 1
ATOM 948 O O . ALA A 1 117 ? -12.997 -29.677 -13.842 1.00 25.93 117 ALA A O 1
ATOM 950 N N . ARG A 1 118 ? -13.248 -27.718 -12.783 1.00 22.92 118 ARG A N 1
ATOM 951 C CA . ARG A 1 118 ? -14.250 -28.282 -11.886 1.00 24.31 118 ARG A CA 1
ATOM 952 C C . ARG A 1 118 ? -15.398 -28.932 -12.663 1.00 26.28 118 ARG A C 1
ATOM 953 O O . ARG A 1 118 ? -15.991 -29.920 -12.213 1.00 25.90 118 ARG A O 1
ATOM 961 N N . ASP A 1 119 ? -15.699 -28.403 -13.847 1.00 23.08 119 ASP A N 1
ATOM 962 C CA . ASP A 1 119 ? -16.793 -28.960 -14.643 1.00 28.57 119 ASP A CA 1
ATOM 963 C C . ASP A 1 119 ? -16.433 -30.284 -15.330 1.00 27.30 119 ASP A C 1
ATOM 964 O O . ASP A 1 119 ? -17.308 -30.948 -15.897 1.00 26.74 119 ASP A O 1
ATOM 969 N N . PHE A 1 120 ? -15.151 -30.648 -15.270 1.00 22.63 120 PHE A N 1
ATOM 970 C CA . PHE A 1 120 ? -14.614 -31.859 -15.904 1.00 21.88 120 PHE A CA 1
ATOM 971 C C . PHE A 1 120 ? -14.346 -32.959 -14.884 1.00 23.50 120 PHE A C 1
ATOM 972 O O . PHE A 1 120 ? -13.806 -34.002 -15.223 1.00 23.73 120 PHE A O 1
ATOM 980 N N . ILE A 1 121 ? -14.708 -32.709 -13.631 1.00 20.25 121 ILE A N 1
ATOM 981 C CA . ILE A 1 121 ? -14.489 -33.687 -12.573 1.00 18.93 121 ILE A CA 1
ATOM 982 C C . ILE A 1 121 ? -15.832 -34.186 -12.052 1.00 21.50 121 ILE A C 1
ATOM 983 O O . ILE A 1 121 ? -16.737 -33.387 -11.825 1.00 20.91 121 ILE A O 1
ATOM 988 N N . LYS A 1 122 ? -15.968 -35.498 -11.872 1.00 18.34 122 LYS A N 1
ATOM 989 C CA . LYS A 1 122 ? -17.165 -36.044 -11.234 1.00 18.75 122 LYS A CA 1
ATOM 990 C C . LYS A 1 122 ? -16.778 -36.504 -9.839 1.00 18.18 122 LYS A C 1
ATOM 991 O O . LYS A 1 122 ? -15.962 -37.417 -9.688 1.00 18.35 122 LYS A O 1
ATOM 997 N N . PHE A 1 123 ? -17.352 -35.853 -8.836 1.00 17.88 123 PHE A N 1
ATOM 998 C CA . PHE A 1 123 ? -17.027 -36.137 -7.439 1.00 18.06 123 PHE A CA 1
ATOM 999 C C . PHE A 1 123 ? -17.883 -37.267 -6.873 1.00 18.51 123 PHE A C 1
ATOM 1000 O O . PHE A 1 123 ? -18.831 -37.714 -7.518 1.00 18.19 123 PHE A O 1
ATOM 1008 N N . ASN A 1 124 ? -17.531 -37.733 -5.673 1.00 15.93 124 ASN A N 1
ATOM 1009 C CA . ASN A 1 124 ? -18.239 -38.836 -5.027 1.00 16.91 124 ASN A CA 1
ATOM 1010 C C . ASN A 1 124 ? -18.391 -40.055 -5.932 1.00 17.51 124 ASN A C 1
ATOM 1011 O O . ASN A 1 124 ? -19.418 -40.722 -5.908 1.00 18.44 124 ASN A O 1
ATOM 1016 N N . THR A 1 125 ? -17.347 -40.349 -6.702 1.00 16.86 125 THR A N 1
ATOM 1017 C CA . THR A 1 125 ? -17.400 -41.398 -7.715 1.00 15.73 125 THR A CA 1
ATOM 1018 C C . THR A 1 125 ? -16.084 -42.156 -7.677 1.00 18.10 125 THR A C 1
ATOM 1019 O O . THR A 1 125 ? -15.008 -41.557 -7.800 1.00 17.18 125 THR A O 1
ATOM 1023 N N . VAL A 1 126 ? -16.176 -43.462 -7.448 1.00 16.16 126 VAL A N 1
ATOM 1024 C CA . VAL A 1 126 ? -14.986 -44.303 -7.363 1.00 16.67 126 VAL A CA 1
ATOM 1025 C C . VAL A 1 126 ? -14.826 -45.156 -8.611 1.00 18.37 126 VAL A C 1
ATOM 1026 O O . VAL A 1 126 ? -15.787 -45.755 -9.091 1.00 20.50 126 VAL A O 1
ATOM 1030 N N . ALA A 1 127 ? -13.612 -45.188 -9.149 1.00 18.41 127 ALA A N 1
ATOM 1031 C CA . ALA A 1 127 ? -13.255 -46.211 -10.122 1.00 17.36 127 ALA A CA 1
ATOM 1032 C C . ALA A 1 127 ? -13.274 -47.550 -9.409 1.00 19.17 127 ALA A C 1
ATOM 1033 O O . ALA A 1 127 ? -12.564 -47.739 -8.419 1.00 18.62 127 ALA A O 1
ATOM 1035 N N . ARG A 1 128 ? -14.085 -48.475 -9.919 1.00 18.81 128 ARG A N 1
ATOM 1036 C CA . ARG A 1 128 ? -14.327 -49.757 -9.267 1.00 18.26 128 ARG A CA 1
ATOM 1037 C C . ARG A 1 128 ? -13.592 -50.909 -9.956 1.00 16.11 128 ARG A C 1
ATOM 1038 O O . ARG A 1 128 ? -13.062 -51.807 -9.300 1.00 17.18 128 ARG A O 1
ATOM 1046 N N . TRP A 1 129 ? -13.577 -50.893 -11.286 1.00 16.38 129 TRP A N 1
ATOM 1047 C CA . TRP A 1 129 ? -12.957 -51.986 -12.026 1.00 15.67 129 TRP A CA 1
ATOM 1048 C C . TRP A 1 129 ? -12.594 -51.534 -13.435 1.00 19.09 129 TRP A C 1
ATOM 1049 O O . TRP A 1 129 ? -13.279 -50.708 -14.028 1.00 20.55 129 TRP A O 1
ATOM 1060 N N . VAL A 1 130 ? -11.508 -52.089 -13.949 1.00 18.25 130 VAL A N 1
ATOM 1061 C CA . VAL A 1 130 ? -10.991 -51.734 -15.266 1.00 17.54 130 VAL A CA 1
ATOM 1062 C C . VAL A 1 130 ? -10.705 -52.981 -16.093 1.00 19.76 130 VAL A C 1
ATOM 1063 O O . VAL A 1 130 ? -10.046 -53.899 -15.616 1.00 18.19 130 VAL A O 1
ATOM 1067 N N . ASP A 1 131 ? -11.215 -53.016 -17.325 1.00 18.74 131 ASP A N 1
ATOM 1068 C CA . ASP A 1 131 ? -10.848 -54.056 -18.291 1.00 20.32 131 ASP A CA 1
ATOM 1069 C C . ASP A 1 131 ? -10.083 -53.384 -19.432 1.00 21.68 131 ASP A C 1
ATOM 1070 O O . ASP A 1 131 ? -10.556 -52.393 -19.980 1.00 23.67 131 ASP A O 1
ATOM 1075 N N . TYR A 1 132 ? -8.912 -53.895 -19.790 1.00 19.92 132 TYR A N 1
ATOM 1076 C CA . TYR A 1 132 ? -8.274 -53.409 -21.008 1.00 22.01 132 TYR A CA 1
ATOM 1077 C C . TYR A 1 132 ? -8.727 -54.281 -22.162 1.00 24.92 132 TYR A C 1
ATOM 1078 O O . TYR A 1 132 ? -8.579 -55.506 -22.117 1.00 25.71 132 TYR A O 1
ATOM 1087 N N . LEU A 1 133 ? -9.276 -53.650 -23.192 1.00 23.40 133 LEU A N 1
ATOM 1088 C CA . LEU A 1 133 ? -9.833 -54.383 -24.321 1.00 28.10 133 LEU A CA 1
ATOM 1089 C C . LEU A 1 133 ? -8.824 -54.362 -25.458 1.00 27.86 133 LEU A C 1
ATOM 1090 O O . LEU A 1 133 ? -8.696 -53.365 -26.165 1.00 29.87 133 LEU A O 1
ATOM 1095 N N . GLU A 1 134 ? -8.109 -55.468 -25.609 1.00 30.50 134 GLU A N 1
ATOM 1096 C CA . GLU A 1 134 ? -6.974 -55.547 -26.515 1.00 34.13 134 GLU A CA 1
ATOM 1097 C C . GLU A 1 134 ? -7.341 -55.154 -27.940 1.00 36.27 134 GLU A C 1
ATOM 1098 O O . GLU A 1 134 ? -6.592 -54.444 -28.608 1.00 36.57 134 GLU A O 1
ATOM 1104 N N . ASP A 1 135 ? -8.494 -55.619 -28.406 1.00 36.83 135 ASP A N 1
ATOM 1105 C CA . ASP A 1 135 ? -8.893 -55.381 -29.791 1.00 36.87 135 ASP A CA 1
ATOM 1106 C C . ASP A 1 135 ? -9.328 -53.934 -30.044 1.00 38.30 135 ASP A C 1
ATOM 1107 O O . ASP A 1 135 ? -9.132 -53.398 -31.139 1.00 40.74 135 ASP A O 1
ATOM 1112 N N . LYS A 1 136 ? -9.907 -53.302 -29.027 1.00 35.08 136 LYS A N 1
ATOM 1113 C CA . LYS A 1 136 ? -10.344 -51.914 -29.127 1.00 33.18 136 LYS A CA 1
ATOM 1114 C C . LYS A 1 136 ? -9.233 -50.923 -28.771 1.00 31.93 136 LYS A C 1
ATOM 1115 O O . LYS A 1 136 ? -9.346 -49.736 -29.067 1.00 30.96 136 LYS A O 1
ATOM 1121 N N . LYS A 1 137 ? -8.175 -51.408 -28.127 1.00 29.33 137 LYS A N 1
ATOM 1122 C CA . LYS A 1 137 ? -7.115 -50.534 -27.616 1.00 26.42 137 LYS A CA 1
ATOM 1123 C C . LYS A 1 137 ? -7.717 -49.461 -26.702 1.00 25.87 137 LYS A C 1
ATOM 1124 O O . LYS A 1 137 ? -7.365 -48.271 -26.777 1.00 25.41 137 LYS A O 1
ATOM 1130 N N . GLN A 1 138 ? -8.643 -49.897 -25.850 1.00 23.51 138 GLN A N 1
ATOM 1131 C CA . GLN A 1 138 ? -9.304 -48.994 -24.915 1.00 21.20 138 GLN A CA 1
ATOM 1132 C C . GLN A 1 138 ? -9.487 -49.650 -23.563 1.00 23.27 138 GLN A C 1
ATOM 1133 O O . GLN A 1 138 ? -9.548 -50.879 -23.462 1.00 23.82 138 GLN A O 1
ATOM 1139 N N . PHE A 1 139 ? -9.577 -48.814 -22.532 1.00 21.78 139 PHE A N 1
ATOM 1140 C CA . PHE A 1 139 ? -9.943 -49.267 -21.199 1.00 21.10 139 PHE A CA 1
ATOM 1141 C C . PHE A 1 139 ? -11.432 -49.087 -21.004 1.00 20.51 139 PHE A C 1
ATOM 1142 O O . PHE A 1 139 ? -11.973 -48.003 -21.220 1.00 21.77 139 PHE A O 1
ATOM 1150 N N . ARG A 1 140 ? -12.091 -50.157 -20.575 1.00 18.56 140 ARG A N 1
ATOM 1151 C CA . ARG A 1 140 ? -13.462 -50.091 -20.118 1.00 18.54 140 ARG A CA 1
ATOM 1152 C C . ARG A 1 140 ? -13.407 -49.905 -18.603 1.00 21.30 140 ARG A C 1
ATOM 1153 O O . ARG A 1 140 ? -12.871 -50.753 -17.892 1.00 22.23 140 ARG A O 1
ATOM 1161 N N . VAL A 1 141 ? -13.939 -48.802 -18.105 1.00 17.41 141 VAL A N 1
ATOM 1162 C CA . VAL A 1 141 ? -13.857 -48.547 -16.673 1.00 18.36 141 VAL A CA 1
ATOM 1163 C C . VAL A 1 141 ? -15.237 -48.503 -16.046 1.00 19.10 141 VAL A C 1
ATOM 1164 O O . VAL A 1 141 ? -16.138 -47.823 -16.541 1.00 20.42 141 VAL A O 1
ATOM 1168 N N . ILE A 1 142 ? -15.413 -49.267 -14.970 1.00 18.40 142 ILE A N 1
ATOM 1169 C CA . ILE A 1 142 ? -16.653 -49.254 -14.214 1.00 18.43 142 ILE A CA 1
ATOM 1170 C C . ILE A 1 142 ? -16.520 -48.260 -13.073 1.00 17.82 142 ILE A C 1
ATOM 1171 O O . ILE A 1 142 ? -15.549 -48.319 -12.319 1.00 18.46 142 ILE A O 1
ATOM 1176 N N . PHE A 1 143 ? -17.474 -47.339 -12.961 1.00 18.24 143 PHE A N 1
ATOM 1177 C CA . PHE A 1 143 ? -17.498 -46.396 -11.850 1.00 17.94 143 PHE A CA 1
ATOM 1178 C C . PHE A 1 143 ? -18.703 -46.637 -10.959 1.00 19.10 143 PHE A C 1
ATOM 1179 O O . PHE A 1 143 ? -19.746 -47.099 -11.420 1.00 19.33 143 PHE A O 1
ATOM 1187 N N . ASP A 1 144 ? -18.551 -46.284 -9.687 1.00 17.81 144 ASP A N 1
ATOM 1188 C CA . ASP A 1 144 ? -19.625 -46.382 -8.712 1.00 18.93 144 ASP A CA 1
ATOM 1189 C C . ASP A 1 144 ? -19.916 -44.960 -8.238 1.00 18.77 144 ASP A C 1
ATOM 1190 O O . ASP A 1 144 ? -19.070 -44.319 -7.609 1.00 18.92 144 ASP A O 1
ATOM 1195 N N . ASP A 1 145 ? -21.087 -44.449 -8.599 1.00 19.47 145 ASP A N 1
ATOM 1196 C CA . ASP A 1 145 ? -21.541 -43.136 -8.148 1.00 19.24 145 ASP A CA 1
ATOM 1197 C C . ASP A 1 145 ? -22.120 -43.317 -6.746 1.00 19.80 145 ASP A C 1
ATOM 1198 O O . ASP A 1 145 ? -23.213 -43.849 -6.577 1.00 21.21 145 ASP A O 1
ATOM 1203 N N . LEU A 1 146 ? -21.364 -42.903 -5.738 1.00 19.51 146 LEU A N 1
ATOM 1204 C CA . LEU A 1 146 ? -21.664 -43.262 -4.358 1.00 20.38 146 LEU A CA 1
ATOM 1205 C C . LEU A 1 146 ? -22.920 -42.586 -3.842 1.00 20.47 146 LEU A C 1
ATOM 1206 O O . LEU A 1 146 ? -23.625 -43.133 -2.998 1.00 22.55 146 LEU A O 1
ATOM 1211 N N . VAL A 1 147 ? -23.204 -41.396 -4.342 1.00 18.40 147 VAL A N 1
ATOM 1212 C CA . VAL A 1 147 ? -24.381 -40.678 -3.851 1.00 20.78 147 VAL A CA 1
ATOM 1213 C C . VAL A 1 147 ? -25.659 -41.322 -4.383 1.00 23.73 147 VAL A C 1
ATOM 1214 O O . VAL A 1 147 ? -26.603 -41.571 -3.621 1.00 23.65 147 VAL A O 1
ATOM 1218 N N . LYS A 1 148 ? -25.674 -41.616 -5.679 1.00 22.28 148 LYS A N 1
ATOM 1219 C CA . LYS A 1 148 ? -26.843 -42.212 -6.321 1.00 24.14 148 LYS A CA 1
ATOM 1220 C C . LYS A 1 148 ? -26.952 -43.724 -6.117 1.00 25.54 148 LYS A C 1
ATOM 1221 O O . LYS A 1 148 ? -28.010 -44.309 -6.391 1.00 26.13 148 LYS A O 1
ATOM 1227 N N . ASN A 1 149 ? -25.870 -44.348 -5.651 1.00 21.18 149 ASN A N 1
ATOM 1228 C CA . ASN A 1 149 ? -25.769 -45.811 -5.596 1.00 23.68 149 ASN A CA 1
ATOM 1229 C C . ASN A 1 149 ? -26.102 -46.375 -6.966 1.00 23.67 149 ASN A C 1
ATOM 1230 O O . ASN A 1 149 ? -26.975 -47.232 -7.109 1.00 23.16 149 ASN A O 1
ATOM 1235 N N . GLU A 1 150 ? -25.422 -45.848 -7.977 1.00 19.70 150 GLU A N 1
ATOM 1236 C CA . GLU A 1 150 ? -25.559 -46.327 -9.339 1.00 22.17 150 GLU A CA 1
ATOM 1237 C C . GLU A 1 150 ? -24.173 -46.577 -9.908 1.00 21.92 150 GLU A C 1
ATOM 1238 O O . GLU A 1 150 ? -23.217 -45.887 -9.555 1.00 24.73 150 GLU A O 1
ATOM 1244 N N . THR A 1 151 ? -24.060 -47.565 -10.781 1.00 19.58 151 THR A N 1
ATOM 1245 C CA . THR A 1 151 ? -22.804 -47.826 -11.472 1.00 18.30 151 THR A CA 1
ATOM 1246 C C . THR A 1 151 ? -22.962 -47.452 -12.942 1.00 23.11 151 THR A C 1
ATOM 1247 O O . THR A 1 151 ? -24.078 -47.473 -13.483 1.00 20.76 151 THR A O 1
ATOM 1251 N N . PHE A 1 152 ? -21.848 -47.109 -13.580 1.00 21.63 152 PHE A N 1
ATOM 1252 C CA . PHE A 1 152 ? -21.845 -46.788 -15.001 1.00 21.90 152 PHE A CA 1
ATOM 1253 C C . PHE A 1 152 ? -20.484 -47.103 -15.589 1.00 21.18 152 PHE A C 1
ATOM 1254 O O . PHE A 1 152 ? -19.525 -47.321 -14.851 1.00 20.04 152 PHE A O 1
ATOM 1262 N N . GLU A 1 153 ? -20.394 -47.157 -16.913 1.00 21.40 153 GLU A N 1
ATOM 1263 C CA . GLU A 1 153 ? -19.124 -47.487 -17.533 1.00 22.04 153 GLU A CA 1
ATOM 1264 C C . GLU A 1 153 ? -18.739 -46.449 -18.569 1.00 21.10 153 GLU A C 1
ATOM 1265 O O . GLU A 1 153 ? -19.603 -45.833 -19.195 1.00 24.19 153 GLU A O 1
ATOM 1271 N N . GLU A 1 154 ? -17.436 -46.254 -18.730 1.00 20.40 154 GLU A N 1
ATOM 1272 C CA . GLU A 1 154 ? -16.912 -45.373 -19.760 1.00 20.76 154 GLU A CA 1
ATOM 1273 C C . GLU A 1 154 ? -15.741 -46.062 -20.452 1.00 22.47 154 GLU A C 1
ATOM 1274 O O . GLU A 1 154 ? -15.087 -46.926 -19.871 1.00 24.04 154 GLU A O 1
ATOM 1280 N N . TYR A 1 155 ? -15.474 -45.665 -21.689 1.00 21.07 155 TYR A N 1
ATOM 1281 C CA . TYR A 1 155 ? -14.329 -46.176 -22.432 1.00 21.69 155 TYR A CA 1
ATOM 1282 C C . TYR A 1 155 ? -13.296 -45.071 -22.649 1.00 22.55 155 TYR A C 1
ATOM 1283 O O . TYR A 1 155 ? -13.655 -43.944 -23.009 1.00 25.42 155 TYR A O 1
ATOM 1292 N N . PHE A 1 156 ? -12.022 -45.377 -22.408 1.00 21.71 156 PHE A N 1
ATOM 1293 C CA . PHE A 1 156 ? -10.953 -44.391 -22.592 1.00 22.73 156 PHE A CA 1
ATOM 1294 C C . PHE A 1 156 ? -9.819 -44.928 -23.455 1.00 22.26 156 PHE A C 1
ATOM 1295 O O . PHE A 1 156 ? -9.458 -46.101 -23.368 1.00 19.76 156 PHE A O 1
ATOM 1303 N N . ASP A 1 157 ? -9.223 -44.051 -24.256 1.00 20.00 157 ASP A N 1
ATOM 1304 C CA . ASP A 1 157 ? -8.035 -44.409 -25.023 1.00 20.49 157 ASP A CA 1
ATOM 1305 C C . ASP A 1 157 ? -6.780 -44.424 -24.158 1.00 21.15 157 ASP A C 1
ATOM 1306 O O . ASP A 1 157 ? -5.863 -45.195 -24.406 1.00 21.36 157 ASP A O 1
ATOM 1311 N N . TYR A 1 158 ? -6.740 -43.545 -23.161 1.00 19.32 158 TYR A N 1
ATOM 1312 C CA . TYR A 1 158 ? -5.652 -43.530 -22.189 1.00 19.87 158 TYR A CA 1
ATOM 1313 C C . TYR A 1 158 ? -6.260 -43.435 -20.810 1.00 17.47 158 TYR A C 1
ATOM 1314 O O . TYR A 1 158 ? -7.273 -42.765 -20.632 1.00 17.79 158 TYR A O 1
ATOM 1323 N N . LEU A 1 159 ? -5.634 -44.080 -19.832 1.00 18.75 159 LEU A N 1
ATOM 1324 C CA . LEU A 1 159 ? -6.110 -44.009 -18.458 1.00 17.10 159 LEU A CA 1
ATOM 1325 C C . LEU A 1 159 ? -4.978 -43.509 -17.585 1.00 17.69 159 LEU A C 1
ATOM 1326 O O . LEU A 1 159 ? -3.905 -44.097 -17.571 1.00 19.22 159 LEU A O 1
ATOM 1331 N N . VAL A 1 160 ? -5.227 -42.430 -16.853 1.00 17.69 160 VAL A N 1
ATOM 1332 C CA . VAL A 1 160 ? -4.219 -41.849 -15.981 1.00 17.11 160 VAL A CA 1
ATOM 1333 C C . VAL A 1 160 ? -4.626 -42.126 -14.545 1.00 18.04 160 VAL A C 1
ATOM 1334 O O . VAL A 1 160 ? -5.705 -41.715 -14.121 1.00 18.84 160 VAL A O 1
ATOM 1338 N N . VAL A 1 161 ? -3.769 -42.822 -13.805 1.00 17.57 161 VAL A N 1
ATOM 1339 C CA . VAL A 1 161 ? -4.069 -43.192 -12.429 1.00 16.63 161 VAL A CA 1
ATOM 1340 C C . VAL A 1 161 ? -3.302 -42.297 -11.457 1.00 18.08 161 VAL A C 1
ATOM 1341 O O . VAL A 1 161 ? -2.074 -42.352 -11.393 1.00 19.58 161 VAL A O 1
ATOM 1345 N N . GLY A 1 162 ? -4.033 -41.467 -10.716 1.00 17.96 162 GLY A N 1
ATOM 1346 C CA . GLY A 1 162 ? -3.421 -40.547 -9.771 1.00 18.21 162 GLY A CA 1
ATOM 1347 C C . GLY A 1 162 ? -4.063 -40.733 -8.414 1.00 16.95 162 GLY A C 1
ATOM 1348 O O . GLY A 1 162 ? -4.512 -39.767 -7.803 1.00 17.45 162 GLY A O 1
ATOM 1349 N N . THR A 1 163 ? -4.079 -41.980 -7.944 1.00 16.51 163 THR A N 1
ATOM 1350 C CA . THR A 1 163 ? -4.842 -42.353 -6.752 1.00 16.54 163 THR A CA 1
ATOM 1351 C C . THR A 1 163 ? -4.013 -42.395 -5.463 1.00 15.95 163 THR A C 1
ATOM 1352 O O . THR A 1 163 ? -4.521 -42.757 -4.396 1.00 17.94 163 THR A O 1
ATOM 1356 N N . GLY A 1 164 ? -2.749 -42.001 -5.566 1.00 17.91 164 GLY A N 1
ATOM 1357 C CA . GLY A 1 164 ? -1.860 -41.964 -4.410 1.00 18.17 164 GLY A CA 1
ATOM 1358 C C . GLY A 1 164 ? -1.396 -43.319 -3.887 1.00 21.48 164 GLY A C 1
ATOM 1359 O O . GLY A 1 164 ? -1.851 -44.386 -4.322 1.00 19.87 164 GLY A O 1
ATOM 1360 N N . HIS A 1 165 ? -0.478 -43.284 -2.932 1.00 16.71 165 HIS A N 1
ATOM 1361 C CA . HIS A 1 165 ? -0.013 -44.514 -2.298 1.00 18.37 165 HIS A CA 1
ATOM 1362 C C . HIS A 1 165 ? 0.283 -44.322 -0.819 1.00 18.09 165 HIS A C 1
ATOM 1363 O O . HIS A 1 165 ? 1.092 -45.048 -0.246 1.00 18.45 165 HIS A O 1
ATOM 1370 N N . PHE A 1 166 ? -0.354 -43.326 -0.203 1.00 15.99 166 PHE A N 1
ATOM 1371 C CA . PHE A 1 166 ? -0.197 -43.127 1.235 1.00 14.91 166 PHE A CA 1
ATOM 1372 C C . PHE A 1 166 ? -1.544 -43.193 1.935 1.00 19.11 166 PHE A C 1
ATOM 1373 O O . PHE A 1 166 ? -1.818 -42.398 2.854 1.00 17.89 166 PHE A O 1
ATOM 1381 N N . SER A 1 167 ? -2.396 -44.121 1.499 1.00 19.41 167 SER A N 1
ATOM 1382 C CA . SER A 1 167 ? -3.708 -44.268 2.111 1.00 16.82 167 SER A CA 1
ATOM 1383 C C . SER A 1 167 ? -4.030 -45.662 2.629 1.00 21.03 167 SER A C 1
ATOM 1384 O O . SER A 1 167 ? -4.841 -45.800 3.542 1.00 20.07 167 SER A O 1
ATOM 1387 N N . THR A 1 168 ? -3.423 -46.687 2.039 1.00 18.29 168 THR A N 1
ATOM 1388 C CA . THR A 1 168 ? -3.657 -48.055 2.486 1.00 17.66 168 THR A CA 1
ATOM 1389 C C . THR A 1 168 ? -2.537 -48.393 3.449 1.00 17.30 168 THR A C 1
ATOM 1390 O O . THR A 1 168 ? -1.377 -48.436 3.055 1.00 19.48 168 THR A O 1
ATOM 1394 N N . PRO A 1 169 ? -2.875 -48.581 4.728 1.00 16.66 169 PRO A N 1
ATOM 1395 C CA . PRO A 1 169 ? -1.798 -48.787 5.703 1.00 17.59 169 PRO A CA 1
ATOM 1396 C C . PRO A 1 169 ? -1.023 -50.079 5.527 1.00 21.81 169 PRO A C 1
ATOM 1397 O O . PRO A 1 169 ? -1.577 -51.128 5.151 1.00 19.11 169 PRO A O 1
ATOM 1401 N N . ASN A 1 170 ? 0.268 -49.985 5.821 1.00 19.27 170 ASN A N 1
ATOM 1402 C CA . ASN A 1 170 ? 1.059 -51.164 6.153 1.00 20.03 170 ASN A CA 1
ATOM 1403 C C . ASN A 1 170 ? 0.923 -51.329 7.656 1.00 22.17 170 ASN A C 1
ATOM 1404 O O . ASN A 1 170 ? 1.462 -50.520 8.414 1.00 21.01 170 ASN A O 1
ATOM 1409 N N . MET A 1 171 ? 0.179 -52.352 8.079 1.00 21.34 171 MET A N 1
ATOM 1410 C CA . MET A 1 171 ? -0.206 -52.514 9.474 1.00 23.02 171 MET A CA 1
ATOM 1411 C C . MET A 1 171 ? 0.258 -53.877 9.962 1.00 24.64 171 MET A C 1
ATOM 1412 O O . MET A 1 171 ? -0.533 -54.813 10.027 1.00 25.00 171 MET A O 1
ATOM 1417 N N . PRO A 1 172 ? 1.554 -54.000 10.287 1.00 25.27 172 PRO A N 1
ATOM 1418 C CA . PRO A 1 172 ? 2.075 -55.302 10.706 1.00 26.89 172 PRO A CA 1
ATOM 1419 C C . PRO A 1 172 ? 1.574 -55.717 12.071 1.00 24.81 172 PRO A C 1
ATOM 1420 O O . PRO A 1 172 ? 1.304 -54.886 12.931 1.00 24.54 172 PRO A O 1
ATOM 1424 N N . TYR A 1 173 ? 1.469 -57.021 12.264 1.00 29.18 173 TYR A N 1
ATOM 1425 C CA . TYR A 1 173 ? 1.096 -57.567 13.550 1.00 28.27 173 TYR A CA 1
ATOM 1426 C C . TYR A 1 173 ? 2.323 -57.623 14.450 1.00 28.87 173 TYR A C 1
ATOM 1427 O O . TYR A 1 173 ? 3.389 -58.018 14.002 1.00 30.23 173 TYR A O 1
ATOM 1436 N N . PHE A 1 174 ? 2.170 -57.215 15.706 1.00 27.78 174 PHE A N 1
ATOM 1437 C CA . PHE A 1 174 ? 3.218 -57.398 16.708 1.00 30.12 174 PHE A CA 1
ATOM 1438 C C . PHE A 1 174 ? 2.723 -58.351 17.791 1.00 33.44 174 PHE A C 1
ATOM 1439 O O . PHE A 1 174 ? 1.600 -58.223 18.269 1.00 30.53 174 PHE A O 1
ATOM 1447 N N . LYS A 1 175 ? 3.564 -59.306 18.183 1.00 32.87 175 LYS A N 1
ATOM 1448 C CA . LYS A 1 175 ? 3.160 -60.289 19.183 1.00 33.65 175 LYS A CA 1
ATOM 1449 C C . LYS A 1 175 ? 2.455 -59.632 20.370 1.00 32.36 175 LYS A C 1
ATOM 1450 O O . LYS A 1 175 ? 2.980 -58.705 20.991 1.00 33.95 175 LYS A O 1
ATOM 1456 N N . GLY A 1 176 ? 1.256 -60.111 20.682 1.00 31.34 176 GLY A N 1
ATOM 1457 C CA . GLY A 1 176 ? 0.532 -59.632 21.843 1.00 32.91 176 GLY A CA 1
ATOM 1458 C C . GLY A 1 176 ? -0.199 -58.309 21.689 1.00 33.69 176 GLY A C 1
ATOM 1459 O O . GLY A 1 176 ? -0.827 -57.832 22.636 1.00 33.79 176 GLY A O 1
ATOM 1460 N N . ILE A 1 177 ? -0.125 -57.698 20.512 1.00 32.86 177 ILE A N 1
ATOM 1461 C CA . ILE A 1 177 ? -0.770 -56.402 20.336 1.00 32.59 177 ILE A CA 1
ATOM 1462 C C . ILE A 1 177 ? -2.280 -56.558 20.477 1.00 33.53 177 ILE A C 1
ATOM 1463 O O . ILE A 1 177 ? -2.965 -55.636 20.915 1.00 33.01 177 ILE A O 1
ATOM 1468 N N . ASP A 1 178 ? -2.781 -57.745 20.138 1.00 31.03 178 ASP A N 1
ATOM 1469 C CA . ASP A 1 178 ? -4.210 -58.033 20.201 1.00 33.51 178 ASP A CA 1
ATOM 1470 C C . ASP A 1 178 ? -4.726 -58.121 21.633 1.00 35.23 178 ASP A C 1
ATOM 1471 O O . ASP A 1 178 ? -5.924 -58.269 21.859 1.00 38.35 178 ASP A O 1
ATOM 1476 N N . SER A 1 179 ? -3.822 -58.023 22.602 1.00 32.80 179 SER A N 1
ATOM 1477 C CA . SER A 1 179 ? -4.220 -58.035 24.007 1.00 35.45 179 SER A CA 1
ATOM 1478 C C . SER A 1 179 ? -3.848 -56.732 24.713 1.00 36.79 179 SER A C 1
ATOM 1479 O O . SER A 1 179 ? -4.039 -56.597 25.924 1.00 36.22 179 SER A O 1
ATOM 1482 N N . PHE A 1 180 ? -3.313 -55.776 23.953 1.00 34.32 180 PHE A N 1
ATOM 1483 C CA . PHE A 1 180 ? -3.057 -54.435 24.470 1.00 31.48 180 PHE A CA 1
ATOM 1484 C C . PHE A 1 180 ? -4.383 -53.742 24.782 1.00 34.51 180 PHE A C 1
ATOM 1485 O O . PHE A 1 180 ? -5.237 -53.618 23.904 1.00 34.19 180 PHE A O 1
ATOM 1493 N N . PRO A 1 181 ? -4.559 -53.282 26.035 1.00 34.37 181 PRO A N 1
ATOM 1494 C CA . PRO A 1 181 ? -5.854 -52.795 26.530 1.00 34.03 181 PRO A CA 1
ATOM 1495 C C . PRO A 1 181 ? -6.169 -51.339 26.194 1.00 33.60 181 PRO A C 1
ATOM 1496 O O . PRO A 1 181 ? -7.244 -50.862 26.554 1.00 38.84 181 PRO A O 1
ATOM 1500 N N . GLY A 1 182 ? -5.261 -50.640 25.528 1.00 30.51 182 GLY A N 1
ATOM 1501 C CA . GLY A 1 182 ? -5.475 -49.231 25.256 1.00 31.94 182 GLY A CA 1
ATOM 1502 C C . GLY A 1 182 ? -5.777 -48.969 23.797 1.00 32.02 182 GLY A C 1
ATOM 1503 O O . GLY A 1 182 ? -6.125 -49.881 23.047 1.00 32.39 182 GLY A O 1
ATOM 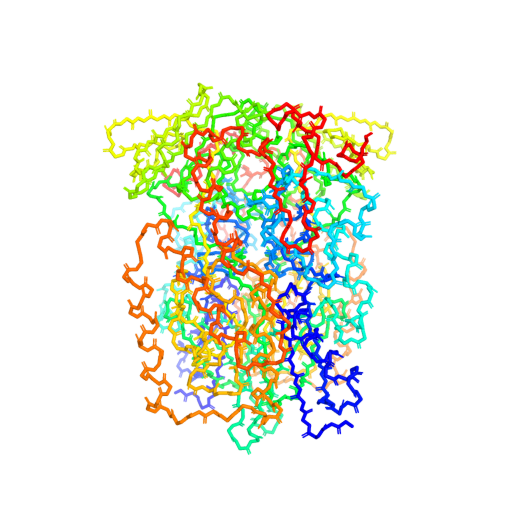1504 N N . THR A 1 183 ? -5.621 -47.713 23.399 1.00 29.90 183 THR A N 1
ATOM 1505 C CA . THR A 1 183 ? -5.915 -47.296 22.041 1.00 29.33 183 THR A CA 1
ATOM 1506 C C . THR A 1 183 ? -4.857 -47.837 21.091 1.00 29.98 183 THR A C 1
ATOM 1507 O O . THR A 1 183 ? -3.667 -47.704 21.350 1.00 27.85 183 THR A O 1
ATOM 1511 N N . VAL A 1 184 ? -5.292 -48.463 20.005 1.00 23.52 184 VAL A N 1
ATOM 1512 C CA . VAL A 1 184 ? -4.363 -48.940 18.982 1.00 26.49 184 VAL A CA 1
ATOM 1513 C C . VAL A 1 184 ? -4.856 -48.467 17.629 1.00 26.63 184 VAL A C 1
ATOM 1514 O O . VAL A 1 184 ? -6.041 -48.601 17.316 1.00 26.91 184 VAL A O 1
ATOM 1518 N N . MET A 1 185 ? -3.959 -47.907 16.830 1.00 22.56 185 MET A N 1
ATOM 1519 C CA . MET A 1 185 ? -4.332 -47.428 15.501 1.00 22.88 185 MET A CA 1
ATOM 1520 C C . MET A 1 185 ? -3.099 -47.326 14.605 1.00 23.67 185 MET A C 1
ATOM 1521 O O . MET A 1 185 ? -1.964 -47.339 15.085 1.00 26.83 185 MET A O 1
ATOM 1526 N N . HIS A 1 186 ? -3.328 -47.234 13.301 1.00 20.58 186 HIS A N 1
ATOM 1527 C CA . HIS A 1 186 ? -2.278 -46.841 12.375 1.00 21.99 186 HIS A CA 1
ATOM 1528 C C . HIS A 1 186 ? -2.294 -45.325 12.239 1.00 19.46 186 HIS A C 1
ATOM 1529 O O . HIS A 1 186 ? -3.334 -44.681 12.439 1.00 19.82 186 HIS A O 1
ATOM 1536 N N . ALA A 1 187 ? -1.159 -44.760 11.858 1.00 19.52 187 ALA A N 1
ATOM 1537 C CA . ALA A 1 187 ? -1.061 -43.330 11.624 1.00 20.92 187 ALA A CA 1
ATOM 1538 C C . ALA A 1 187 ? -2.163 -42.843 10.674 1.00 17.97 187 ALA A C 1
ATOM 1539 O O . ALA A 1 187 ? -2.644 -41.720 10.806 1.00 19.40 187 ALA A O 1
ATOM 1541 N N . HIS A 1 188 ? -2.547 -43.691 9.721 1.00 19.32 188 HIS A N 1
ATOM 1542 C CA . HIS A 1 188 ? -3.598 -43.359 8.754 1.00 18.97 188 HIS A CA 1
ATOM 1543 C C . HIS A 1 188 ? -4.857 -42.853 9.449 1.00 19.26 188 HIS A C 1
ATOM 1544 O O . HIS A 1 188 ? -5.566 -42.001 8.912 1.00 21.33 188 HIS A O 1
ATOM 1551 N N . ASP A 1 189 ? -5.128 -43.378 10.641 1.00 19.38 189 ASP A N 1
ATOM 1552 C CA . ASP A 1 189 ? -6.359 -43.041 11.345 1.00 21.45 189 ASP A CA 1
ATOM 1553 C C . ASP A 1 189 ? -6.169 -42.024 12.479 1.00 21.88 189 ASP A C 1
ATOM 1554 O O . ASP A 1 189 ? -7.127 -41.695 13.187 1.00 21.31 189 ASP A O 1
ATOM 1559 N N . PHE A 1 190 ? -4.947 -41.505 12.617 1.00 19.82 190 PHE A N 1
ATOM 1560 C CA . PHE A 1 190 ? -4.669 -40.444 13.586 1.00 20.75 190 PHE A CA 1
ATOM 1561 C C . PHE A 1 190 ? -5.310 -39.132 13.120 1.00 19.71 190 PHE A C 1
ATOM 1562 O O . PHE A 1 190 ? -5.128 -38.710 11.981 1.00 20.84 190 PHE A O 1
ATOM 1570 N N . ARG A 1 191 ? -6.074 -38.487 13.993 1.00 19.44 191 ARG A N 1
ATOM 1571 C CA . ARG A 1 191 ? -6.747 -37.263 13.590 1.00 20.13 191 ARG A CA 1
ATOM 1572 C C . ARG A 1 191 ? -6.362 -36.061 14.444 1.00 20.55 191 ARG A C 1
ATOM 1573 O O . ARG A 1 191 ? -6.913 -34.976 14.260 1.00 23.06 191 ARG A O 1
ATOM 1581 N N . GLY A 1 192 ? -5.432 -36.251 15.377 1.00 21.45 192 GLY A N 1
ATOM 1582 C CA . GLY A 1 192 ? -4.911 -35.129 16.149 1.00 23.29 192 GLY A CA 1
ATOM 1583 C C . GLY A 1 192 ? -4.497 -35.476 17.567 1.00 26.32 192 GLY A C 1
ATOM 1584 O O . GLY A 1 192 ? -4.984 -36.443 18.151 1.00 24.63 192 GLY A O 1
ATOM 1585 N N . ALA A 1 193 ? -3.611 -34.657 18.129 1.00 25.56 193 ALA A N 1
ATOM 1586 C CA . ALA A 1 193 ? -2.980 -34.948 19.412 1.00 27.93 193 ALA A CA 1
ATOM 1587 C C . ALA A 1 193 ? -3.845 -34.693 20.650 1.00 32.87 193 ALA A C 1
ATOM 1588 O O . ALA A 1 193 ? -3.489 -35.115 21.747 1.00 32.98 193 ALA A O 1
ATOM 1590 N N . ASP A 1 194 ? -4.960 -33.990 20.487 1.00 32.48 194 ASP A N 1
ATOM 1591 C CA . ASP A 1 194 ? -5.807 -33.656 21.631 1.00 35.58 194 ASP A CA 1
ATOM 1592 C C . ASP A 1 194 ? -6.322 -34.890 22.378 1.00 33.10 194 ASP A C 1
ATOM 1593 O O . ASP A 1 194 ? -6.516 -34.852 23.591 1.00 35.91 194 ASP A O 1
ATOM 1598 N N . GLN A 1 195 ? -6.543 -35.986 21.666 1.00 32.83 195 GLN A N 1
ATOM 1599 C CA . GLN A 1 195 ? -7.053 -37.185 22.328 1.00 34.45 195 GLN A CA 1
ATOM 1600 C C . GLN A 1 195 ? -6.027 -37.807 23.287 1.00 35.79 195 GLN A C 1
ATOM 1601 O O . GLN A 1 195 ? -6.397 -38.604 24.149 1.00 35.55 195 GLN A O 1
ATOM 1607 N N . PHE A 1 196 ? -4.756 -37.423 23.153 1.00 32.35 196 PHE A N 1
ATOM 1608 C CA . PHE A 1 196 ? -3.675 -38.057 23.926 1.00 31.90 196 PHE A CA 1
ATOM 1609 C C . PHE A 1 196 ? -3.035 -37.151 24.98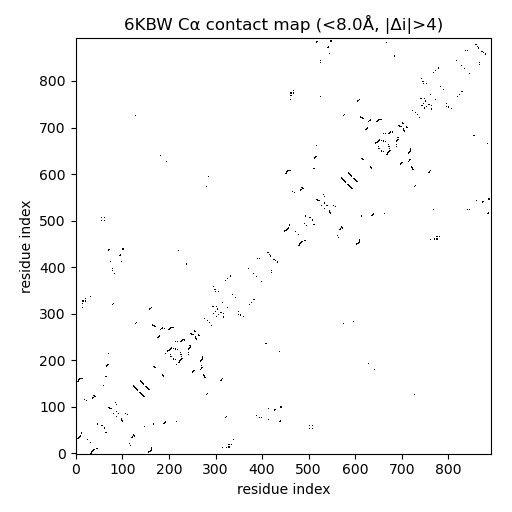6 1.00 34.34 196 PHE A C 1
ATOM 1610 O O . PHE A 1 196 ? -1.949 -37.445 25.504 1.00 30.17 196 PHE A O 1
ATOM 1618 N N . ILE A 1 197 ? -3.709 -36.054 25.319 1.00 34.81 197 ILE A N 1
ATOM 1619 C CA . ILE A 1 197 ? -3.224 -35.194 26.392 1.00 36.81 197 ILE A CA 1
ATOM 1620 C C . ILE A 1 197 ? -3.090 -36.006 27.678 1.00 37.80 197 ILE A C 1
ATOM 1621 O O . ILE A 1 197 ? -3.975 -36.789 28.018 1.00 34.19 197 ILE A O 1
ATOM 1626 N N . ASP A 1 198 ? -1.968 -35.833 28.373 1.00 37.09 198 ASP A N 1
ATOM 1627 C CA . ASP A 1 198 ? -1.726 -36.519 29.644 1.00 39.36 198 ASP A CA 1
ATOM 1628 C C . ASP A 1 198 ? -1.538 -38.031 29.509 1.00 41.21 198 ASP A C 1
ATOM 1629 O O . ASP A 1 198 ? -1.578 -38.752 30.509 1.00 41.23 198 ASP A O 1
ATOM 1634 N N . LYS A 1 199 ? -1.325 -38.515 28.287 1.00 35.75 199 LYS A N 1
ATOM 1635 C CA . LYS A 1 199 ? -1.165 -39.953 28.071 1.00 34.48 199 LYS A CA 1
ATOM 1636 C C . LYS A 1 199 ? 0.263 -40.365 27.688 1.00 31.16 199 LYS A C 1
ATOM 1637 O O . LYS A 1 199 ? 1.041 -39.556 27.182 1.00 35.67 199 LYS A O 1
ATOM 1643 N N . ASP A 1 200 ? 0.600 -41.625 27.950 1.00 32.97 200 ASP A N 1
ATOM 1644 C CA . ASP A 1 200 ? 1.864 -42.212 27.513 1.00 33.79 200 ASP A CA 1
ATOM 1645 C C . ASP A 1 200 ? 1.680 -42.888 26.150 1.00 32.02 200 ASP A C 1
ATOM 1646 O O . ASP A 1 200 ? 0.913 -43.844 26.025 1.00 28.73 200 ASP A O 1
ATOM 1651 N N . ILE A 1 201 ? 2.409 -42.410 25.145 1.00 29.18 201 ILE A N 1
ATOM 1652 C CA . ILE A 1 201 ? 2.192 -42.832 23.758 1.00 27.93 201 ILE A CA 1
ATOM 1653 C C . ILE A 1 201 ? 3.378 -43.583 23.183 1.00 28.19 201 ILE A C 1
ATOM 1654 O O . ILE A 1 201 ? 4.520 -43.149 23.315 1.00 29.88 201 ILE A O 1
ATOM 1659 N N . LEU A 1 202 ? 3.103 -44.700 22.525 1.00 24.21 202 LEU A N 1
ATOM 1660 C CA . LEU A 1 202 ? 4.130 -45.439 21.823 1.00 24.52 202 LEU A CA 1
ATOM 1661 C C . LEU A 1 202 ? 3.907 -45.330 20.316 1.00 27.84 202 LEU A C 1
ATOM 1662 O O . LEU A 1 202 ? 2.825 -45.646 19.823 1.00 24.39 202 LEU A O 1
ATOM 1667 N N . LEU A 1 203 ? 4.917 -44.846 19.596 1.00 24.14 203 LEU A N 1
ATOM 1668 C CA . LEU A 1 203 ? 4.857 -44.763 18.143 1.00 23.18 203 LEU A CA 1
ATOM 1669 C C . LEU A 1 203 ? 5.831 -45.767 17.570 1.00 25.64 203 LEU A C 1
ATOM 1670 O O . LEU A 1 203 ? 7.013 -45.747 17.907 1.00 28.54 203 LEU A O 1
ATOM 1675 N N . ILE A 1 204 ? 5.342 -46.645 16.706 1.00 21.54 204 ILE A N 1
ATOM 1676 C CA . ILE A 1 204 ? 6.208 -47.624 16.066 1.00 25.78 204 ILE A CA 1
ATOM 1677 C C . ILE A 1 204 ? 6.550 -47.157 14.647 1.00 26.94 204 ILE A C 1
ATOM 1678 O O . ILE A 1 204 ? 5.667 -46.956 13.813 1.00 25.84 204 ILE A O 1
ATOM 1683 N N . GLY A 1 205 ? 7.838 -46.951 14.398 1.00 24.13 205 GLY A N 1
ATOM 1684 C CA . GLY A 1 205 ? 8.313 -46.449 13.123 1.00 23.26 205 GLY A CA 1
ATOM 1685 C C . GLY A 1 205 ? 9.247 -45.282 13.361 1.00 29.10 205 GLY A C 1
ATOM 1686 O O . GLY A 1 205 ? 9.334 -44.779 14.475 1.00 29.27 205 GLY A O 1
ATOM 1687 N N . SER A 1 206 ? 9.936 -44.835 12.319 1.00 29.40 206 SER A N 1
ATOM 1688 C CA . SER A 1 206 ? 10.957 -43.807 12.502 1.00 28.80 206 SER A CA 1
ATOM 1689 C C . SER A 1 206 ? 11.120 -42.910 11.292 1.00 32.02 206 SER A C 1
ATOM 1690 O O . SER A 1 206 ? 12.232 -42.494 10.961 1.00 30.59 206 SER A O 1
ATOM 1693 N N . SER A 1 207 ? 10.011 -42.597 10.633 1.00 22.97 207 SER A N 1
ATOM 1694 C CA . SER A 1 207 ? 10.064 -41.695 9.497 1.00 21.76 207 SER A CA 1
ATOM 1695 C C . SER A 1 207 ? 9.186 -40.471 9.753 1.00 22.10 207 SER A C 1
ATOM 1696 O O . SER A 1 207 ? 8.996 -40.062 10.897 1.00 23.02 207 SER A O 1
ATOM 1699 N N . TYR A 1 208 ? 8.638 -39.890 8.694 1.00 20.56 208 TYR A N 1
ATOM 1700 C CA . TYR A 1 208 ? 7.914 -38.641 8.840 1.00 22.08 208 TYR A CA 1
ATOM 1701 C C . TYR A 1 208 ? 6.750 -38.727 9.814 1.00 21.58 208 TYR A C 1
ATOM 1702 O O . TYR A 1 208 ? 6.544 -37.818 10.624 1.00 21.62 208 TYR A O 1
ATOM 1711 N N . SER A 1 209 ? 5.962 -39.797 9.718 1.00 18.23 209 SER A N 1
ATOM 1712 C CA . SER A 1 209 ? 4.769 -39.894 10.554 1.00 20.85 209 SER A CA 1
ATOM 1713 C C . SER A 1 209 ? 5.153 -40.005 12.029 1.00 21.88 209 SER A C 1
ATOM 1714 O O . SER A 1 209 ? 4.571 -39.331 12.875 1.00 22.34 209 SER A O 1
ATOM 1717 N N . ALA A 1 210 ? 6.139 -40.843 12.334 1.00 20.88 210 ALA A N 1
ATOM 1718 C CA . ALA A 1 210 ? 6.560 -41.008 13.719 1.00 23.43 210 ALA A CA 1
ATOM 1719 C C . ALA A 1 210 ? 7.105 -39.689 14.258 1.00 22.34 210 ALA A C 1
ATOM 1720 O O . ALA A 1 210 ? 6.727 -39.236 15.342 1.00 23.02 210 ALA A O 1
ATOM 1722 N N . GLU A 1 211 ? 7.967 -39.055 13.470 1.00 21.94 211 GLU A N 1
ATOM 1723 C CA . GLU A 1 211 ? 8.602 -37.816 13.874 1.00 24.92 211 GLU A CA 1
ATOM 1724 C C . GLU A 1 211 ? 7.569 -36.717 14.121 1.00 26.23 211 GLU A C 1
ATOM 1725 O O . GLU A 1 211 ? 7.600 -36.029 15.143 1.00 26.32 211 GLU A O 1
ATOM 1731 N N . ASP A 1 212 ? 6.642 -36.541 13.188 1.00 23.57 212 ASP A N 1
ATOM 1732 C CA . ASP A 1 212 ? 5.702 -35.440 13.345 1.00 23.18 212 ASP A CA 1
ATOM 1733 C C . ASP A 1 212 ? 4.634 -35.715 14.399 1.00 23.13 212 ASP A C 1
ATOM 1734 O O . ASP A 1 212 ? 4.277 -34.822 15.176 1.00 24.40 212 ASP A O 1
ATOM 1739 N N . ILE A 1 213 ? 4.114 -36.936 14.432 1.00 23.03 213 ILE A N 1
ATOM 1740 C CA . ILE A 1 213 ? 3.065 -37.231 15.397 1.00 21.89 213 ILE A CA 1
ATOM 1741 C C . ILE A 1 213 ? 3.646 -37.188 16.815 1.00 24.50 213 ILE A C 1
ATOM 1742 O O . ILE A 1 213 ? 2.977 -36.779 17.767 1.00 25.11 213 ILE A O 1
ATOM 1747 N N . GLY A 1 214 ? 4.906 -37.590 16.934 1.00 24.37 214 GLY A N 1
ATOM 1748 C CA . GLY A 1 214 ? 5.618 -37.530 18.199 1.00 27.39 214 GLY A CA 1
ATOM 1749 C C . GLY A 1 214 ? 5.716 -36.108 18.713 1.00 25.77 214 GLY A C 1
ATOM 1750 O O . GLY A 1 214 ? 5.377 -35.828 19.868 1.00 26.13 214 GLY A O 1
ATOM 1751 N N . VAL A 1 215 ? 6.161 -35.201 17.852 1.00 22.95 215 VAL A N 1
ATOM 1752 C CA . VAL A 1 215 ? 6.302 -33.806 18.249 1.00 24.12 215 VAL A CA 1
ATOM 1753 C C . VAL A 1 215 ? 4.930 -33.176 18.494 1.00 25.88 215 VAL A C 1
ATOM 1754 O O . VAL A 1 215 ? 4.761 -32.374 19.412 1.00 26.56 215 VAL A O 1
ATOM 1758 N N . GLN A 1 216 ? 3.942 -33.552 17.686 1.00 23.87 216 GLN A N 1
ATOM 1759 C CA . GLN A 1 216 ? 2.576 -33.078 17.900 1.00 22.67 216 GLN A CA 1
ATOM 1760 C C . GLN A 1 216 ? 2.069 -33.412 19.299 1.00 24.99 216 GLN A C 1
ATOM 1761 O O . GLN A 1 216 ? 1.580 -32.538 20.018 1.00 27.88 216 GLN A O 1
ATOM 1767 N N . CYS A 1 217 ? 2.159 -34.684 19.660 1.00 24.71 217 CYS A N 1
ATOM 1768 C CA . CYS A 1 217 ? 1.711 -35.148 20.968 1.00 27.71 217 CYS A CA 1
ATOM 1769 C C . CYS A 1 217 ? 2.421 -34.385 22.086 1.00 31.86 217 CYS A C 1
ATOM 1770 O O . CYS A 1 217 ? 1.767 -33.844 22.983 1.00 30.69 217 CYS A O 1
ATOM 1773 N N . PHE A 1 218 ? 3.752 -34.329 22.008 1.00 27.96 218 PHE A N 1
ATOM 1774 C CA . PHE A 1 218 ? 4.567 -33.560 22.952 1.00 29.53 218 PHE A CA 1
ATOM 1775 C C . PHE A 1 218 ? 4.099 -32.106 23.048 1.00 29.91 218 PHE A C 1
ATOM 1776 O O . PHE A 1 218 ? 3.861 -31.591 24.138 1.00 29.87 218 PHE A O 1
ATOM 1784 N N . LYS A 1 219 ? 3.961 -31.454 21.898 1.00 28.04 219 LYS A N 1
ATOM 1785 C CA . LYS A 1 219 ? 3.575 -30.049 21.827 1.00 29.64 219 LYS A CA 1
ATOM 1786 C C . LYS A 1 219 ? 2.194 -29.785 22.420 1.00 31.91 219 LYS A C 1
ATOM 1787 O O . LYS A 1 219 ? 1.957 -28.736 23.025 1.00 33.11 219 LYS A O 1
ATOM 1793 N N . HIS A 1 220 ? 1.281 -30.738 22.243 1.00 30.77 220 HIS A N 1
ATOM 1794 C CA . HIS A 1 220 ? -0.109 -30.527 22.646 1.00 31.40 220 HIS A CA 1
ATOM 1795 C C . HIS A 1 220 ? -0.447 -31.084 24.025 1.00 33.21 220 HIS A C 1
ATOM 1796 O O . HIS A 1 220 ? -1.571 -30.927 24.501 1.00 38.23 220 HIS A O 1
ATOM 1803 N N . GLY A 1 221 ? 0.529 -31.714 24.671 1.00 35.07 221 GLY A N 1
ATOM 1804 C CA . GLY A 1 221 ? 0.391 -32.039 26.079 1.00 34.05 221 GLY A CA 1
ATOM 1805 C C . GLY A 1 221 ? 0.371 -33.495 26.492 1.00 38.02 221 GLY A C 1
ATOM 1806 O O . GLY A 1 221 ? -0.149 -33.817 27.555 1.00 40.38 221 GLY A O 1
ATOM 1807 N N . SER A 1 222 ? 0.932 -34.380 25.675 1.00 36.66 222 SER A N 1
ATOM 1808 C CA . SER A 1 222 ? 1.041 -35.780 26.070 1.00 35.66 222 SER A CA 1
ATOM 1809 C C . SER A 1 222 ? 1.983 -35.900 27.266 1.00 37.17 222 SER A C 1
ATOM 1810 O O . SER A 1 222 ? 2.881 -35.080 27.438 1.00 36.38 222 SER A O 1
ATOM 1813 N N . LYS A 1 223 ? 1.786 -36.922 28.091 1.00 35.42 223 LYS A N 1
ATOM 1814 C CA . LYS A 1 223 ? 2.686 -37.138 29.220 1.00 37.26 223 LYS A CA 1
ATOM 1815 C C . LYS A 1 223 ? 4.071 -37.565 28.741 1.00 37.44 223 LYS A C 1
ATOM 1816 O O . LYS A 1 223 ? 5.089 -37.036 29.190 1.00 36.79 223 LYS A O 1
ATOM 1822 N N . SER A 1 224 ? 4.106 -38.525 27.825 1.00 35.83 224 SER A N 1
ATOM 1823 C CA . SER A 1 224 ? 5.367 -38.987 27.264 1.00 33.17 224 SER A CA 1
ATOM 1824 C C . SER A 1 224 ? 5.154 -39.646 25.907 1.00 32.59 224 SER A C 1
ATOM 1825 O O . SER A 1 224 ? 4.088 -40.196 25.635 1.00 33.43 224 SER A O 1
ATOM 1828 N N . VAL A 1 225 ? 6.186 -39.586 25.072 1.00 30.80 225 VAL A N 1
ATOM 1829 C CA . VAL A 1 225 ? 6.193 -40.222 23.76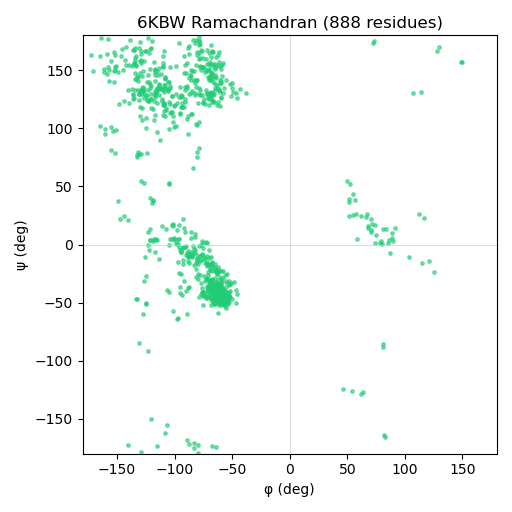3 1.00 29.92 225 VAL A CA 1
ATOM 1830 C C . VAL A 1 225 ? 7.432 -41.097 23.621 1.00 31.56 225 VAL A C 1
ATOM 1831 O O . VAL A 1 225 ? 8.544 -40.666 23.930 1.00 30.80 225 VAL A O 1
ATOM 1835 N N . THR A 1 226 ? 7.232 -42.327 23.166 1.00 28.01 226 THR A N 1
ATOM 1836 C CA . THR A 1 226 ? 8.325 -43.204 22.784 1.00 28.90 226 THR A CA 1
ATOM 1837 C C . THR A 1 226 ? 8.233 -43.525 21.303 1.00 28.80 226 THR A C 1
ATOM 1838 O O . THR A 1 226 ? 7.193 -43.965 20.820 1.00 29.58 226 THR A O 1
ATOM 1842 N N . ILE A 1 227 ? 9.327 -43.301 20.587 1.00 27.79 227 ILE A N 1
ATOM 1843 C CA . ILE A 1 227 ? 9.427 -43.687 19.189 1.00 26.59 227 ILE A CA 1
ATOM 1844 C C . ILE A 1 227 ? 10.288 -44.943 19.102 1.00 32.75 227 ILE A C 1
ATOM 1845 O O . ILE A 1 227 ? 11.443 -44.958 19.535 1.00 31.92 227 ILE A O 1
ATOM 1850 N N . SER A 1 228 ? 9.715 -46.005 18.556 1.00 27.10 228 SER A N 1
ATOM 1851 C CA . SER A 1 228 ? 10.397 -47.285 18.479 1.00 29.18 228 SER A CA 1
ATOM 1852 C C . SER A 1 228 ? 10.787 -47.594 17.034 1.00 29.83 228 SER A C 1
ATOM 1853 O O . SER A 1 228 ? 9.922 -47.782 16.184 1.00 28.14 228 SER A O 1
ATOM 1856 N N . TYR A 1 229 ? 12.091 -47.650 16.763 1.00 27.41 229 TYR A N 1
ATOM 1857 C CA . TYR A 1 229 ? 12.585 -47.807 15.396 1.00 29.48 229 TYR A CA 1
ATOM 1858 C C . TYR A 1 229 ? 12.969 -49.239 15.057 1.00 31.36 229 TYR A C 1
ATOM 1859 O O . TYR A 1 229 ? 13.333 -50.023 15.934 1.00 33.58 229 TYR A O 1
ATOM 1868 N N . ARG A 1 230 ? 12.901 -49.575 13.773 1.00 29.56 230 ARG A N 1
ATOM 1869 C CA . ARG A 1 230 ? 13.237 -50.919 13.311 1.00 35.98 230 ARG A CA 1
ATOM 1870 C C . ARG A 1 230 ? 14.720 -51.084 12.978 1.00 37.64 230 ARG A C 1
ATOM 1871 O O . ARG A 1 230 ? 15.312 -52.139 13.221 1.00 36.78 230 ARG A O 1
ATOM 1879 N N . THR A 1 231 ? 15.313 -50.044 12.406 1.00 38.00 231 THR A N 1
ATOM 1880 C CA . THR A 1 231 ? 16.682 -50.133 11.915 1.00 41.96 231 THR A CA 1
ATOM 1881 C C . THR A 1 231 ? 17.540 -49.008 12.471 1.00 43.65 231 THR A C 1
ATOM 1882 O O . THR A 1 231 ? 18.534 -49.246 13.157 1.00 39.15 231 THR A O 1
ATOM 1886 N N . ASN A 1 232 ? 17.140 -47.778 12.174 1.00 41.43 232 ASN A N 1
ATOM 1887 C CA . ASN A 1 232 ? 17.895 -46.602 12.584 1.00 40.25 232 ASN A CA 1
ATOM 1888 C C . ASN A 1 232 ? 17.009 -45.612 13.318 1.00 37.30 232 ASN A C 1
ATOM 1889 O O . ASN A 1 232 ? 15.892 -45.347 12.885 1.00 38.50 232 ASN A O 1
ATOM 1894 N N . PRO A 1 233 ? 17.500 -45.064 14.437 1.00 40.01 233 PRO A N 1
ATOM 1895 C CA . PRO A 1 233 ? 16.738 -44.005 15.104 1.00 39.43 233 PRO A CA 1
ATOM 1896 C C . PRO A 1 233 ? 16.735 -42.732 14.268 1.00 41.19 233 PRO A C 1
ATOM 1897 O O . PRO A 1 233 ? 17.614 -42.539 13.426 1.00 39.37 233 PRO A O 1
ATOM 1901 N N . ILE A 1 234 ? 15.740 -41.881 14.495 1.00 38.54 234 ILE A N 1
ATOM 1902 C CA . ILE A 1 234 ? 15.680 -40.581 13.850 1.00 39.03 234 ILE A CA 1
ATOM 1903 C C . ILE A 1 234 ? 16.933 -39.791 14.220 1.00 44.20 234 ILE A C 1
ATOM 1904 O O . ILE A 1 234 ? 17.527 -39.119 13.377 1.00 48.47 234 ILE A O 1
ATOM 1909 N N . GLY A 1 235 ? 17.339 -39.895 15.483 1.00 42.33 235 GLY A N 1
ATOM 1910 C CA . GLY A 1 235 ? 18.593 -39.324 15.938 1.00 44.19 235 GLY A CA 1
ATOM 1911 C C . GLY A 1 235 ? 18.510 -37.839 16.226 1.00 45.44 235 GLY A C 1
ATOM 1912 O O . GLY A 1 235 ? 19.533 -37.172 16.380 1.00 48.23 235 GLY A O 1
ATOM 1913 N N . ALA A 1 236 ? 17.290 -37.316 16.293 1.00 39.98 236 ALA A N 1
ATOM 1914 C CA . ALA A 1 236 ? 17.091 -35.904 16.582 1.00 40.08 236 ALA A CA 1
ATOM 1915 C C . ALA A 1 236 ? 17.448 -35.612 18.030 1.00 42.03 236 ALA A C 1
ATOM 1916 O O . ALA A 1 236 ? 17.567 -36.528 18.851 1.00 43.58 236 ALA A O 1
ATOM 1918 N N . LYS A 1 237 ? 17.621 -34.332 18.339 1.00 41.84 237 LYS A N 1
ATOM 1919 C CA . LYS A 1 237 ? 17.890 -33.915 19.704 1.00 42.39 237 LYS A CA 1
ATOM 1920 C C . LYS A 1 237 ? 16.559 -33.679 20.394 1.00 37.25 237 LYS A C 1
ATOM 1921 O O . LYS A 1 237 ? 15.974 -32.601 20.289 1.00 39.64 237 LYS A O 1
ATOM 1927 N N . TRP A 1 238 ? 16.084 -34.703 21.095 1.00 36.27 238 TRP A N 1
ATOM 1928 C CA . TRP A 1 238 ? 14.738 -34.703 21.652 1.00 36.89 238 TRP A CA 1
ATOM 1929 C C . TRP A 1 238 ? 14.647 -33.977 22.986 1.00 35.85 238 TRP A C 1
ATOM 1930 O O . TRP A 1 238 ? 15.537 -34.099 23.827 1.00 36.47 238 TRP A O 1
ATOM 1941 N N . PRO A 1 239 ? 13.549 -33.245 23.201 1.00 33.62 239 PRO A N 1
ATOM 1942 C CA . PRO A 1 239 ? 13.282 -32.670 24.521 1.00 33.80 239 PRO A CA 1
ATOM 1943 C C . PRO A 1 239 ? 12.860 -33.773 25.479 1.00 38.26 239 PRO A C 1
ATOM 1944 O O . PRO A 1 239 ? 12.450 -34.840 25.024 1.00 34.96 239 PRO A O 1
ATOM 1948 N N . LYS A 1 240 ? 12.972 -33.540 26.782 1.00 37.24 240 LYS A N 1
ATOM 1949 C CA . LYS A 1 240 ? 12.408 -34.472 27.749 1.00 39.44 240 LYS A CA 1
ATOM 1950 C C . LYS A 1 240 ? 10.905 -34.568 27.486 1.00 38.11 240 LYS A C 1
ATOM 1951 O O . LYS A 1 240 ? 10.219 -33.551 27.429 1.00 38.62 240 LYS A O 1
ATOM 1957 N N . GLY A 1 241 ? 10.401 -35.786 27.314 1.00 38.78 241 GLY A N 1
ATOM 1958 C CA . GLY A 1 241 ? 9.021 -35.989 26.897 1.00 36.36 241 GLY A CA 1
ATOM 1959 C C . GLY A 1 241 ? 8.947 -36.849 25.645 1.00 36.04 241 GLY A C 1
ATOM 1960 O O . GLY A 1 241 ? 7.928 -37.478 25.371 1.00 36.15 241 GLY A O 1
ATOM 1961 N N . ILE A 1 242 ? 10.036 -36.872 24.879 1.00 31.47 242 ILE A N 1
ATOM 1962 C CA . ILE A 1 242 ? 10.160 -37.770 23.738 1.00 32.72 242 ILE A CA 1
ATOM 1963 C C . ILE A 1 242 ? 11.479 -38.538 23.835 1.00 28.87 242 ILE A C 1
ATOM 1964 O O . ILE A 1 242 ? 12.531 -37.951 24.087 1.00 32.27 242 ILE A O 1
ATOM 1969 N N . GLU A 1 243 ? 11.413 -39.849 23.648 1.00 30.24 243 GLU A N 1
ATOM 1970 C CA . GLU A 1 243 ? 12.598 -40.695 23.634 1.00 34.01 243 GLU A CA 1
ATOM 1971 C C . GLU A 1 243 ? 12.499 -41.680 22.483 1.00 33.90 243 GLU A C 1
ATOM 1972 O O . GLU A 1 243 ? 11.432 -41.850 21.890 1.00 34.33 243 GLU A O 1
ATOM 1978 N N . GLU A 1 244 ? 13.607 -42.345 22.185 1.00 31.28 244 GLU A N 1
ATOM 1979 C CA . GLU A 1 244 ? 13.628 -43.399 21.181 1.00 34.21 244 GLU A CA 1
ATOM 1980 C C . GLU A 1 244 ? 14.092 -44.723 21.770 1.00 36.31 244 GLU A C 1
ATOM 1981 O O . GLU A 1 244 ? 15.039 -44.775 22.556 1.00 36.35 244 GLU A O 1
ATOM 1987 N N . LYS A 1 245 ? 13.413 -45.791 21.379 1.00 29.00 245 LYS A N 1
ATOM 1988 C CA . LYS A 1 245 ? 13.797 -47.142 21.758 1.00 32.84 245 LYS A CA 1
ATOM 1989 C C . LYS A 1 245 ? 13.926 -47.995 20.504 1.00 32.31 245 LYS A C 1
ATOM 1990 O O . LYS A 1 245 ? 13.351 -47.667 19.463 1.00 31.74 245 LYS A O 1
ATOM 1996 N N . PRO A 1 246 ? 14.684 -49.095 20.591 1.00 31.89 246 PRO A N 1
ATOM 1997 C CA . PRO A 1 246 ? 14.715 -50.052 19.485 1.00 32.74 246 PRO A CA 1
ATOM 1998 C C . PRO A 1 246 ? 13.356 -50.744 19.337 1.00 29.26 246 PRO A C 1
ATOM 1999 O O . PRO A 1 246 ? 12.390 -50.368 20.006 1.00 32.20 246 PRO A O 1
ATOM 2003 N N . ILE A 1 247 ? 13.275 -51.731 18.460 1.00 30.35 247 ILE A N 1
ATOM 2004 C CA . ILE A 1 247 ? 11.978 -52.262 18.065 1.00 32.21 247 ILE A CA 1
ATOM 2005 C C . ILE A 1 247 ? 11.257 -53.011 19.193 1.00 35.17 247 ILE A C 1
ATOM 2006 O O . ILE A 1 247 ? 11.885 -53.693 20.016 1.00 32.62 247 ILE A O 1
ATO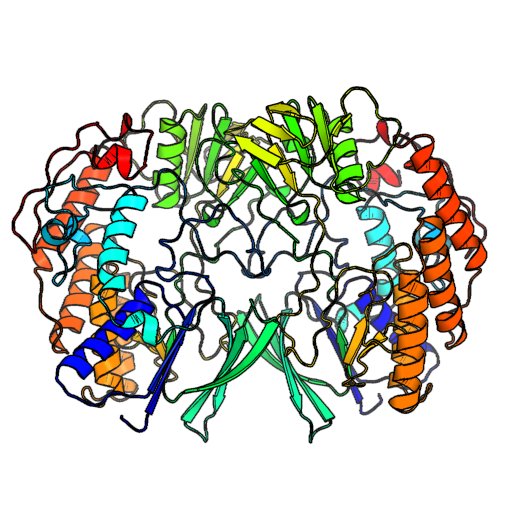M 2011 N N . VAL A 1 248 ? 9.936 -52.853 19.233 1.00 29.74 248 VAL A N 1
ATOM 2012 C CA . VAL A 1 248 ? 9.088 -53.621 20.137 1.00 30.05 248 VAL A CA 1
ATOM 2013 C C . VAL A 1 248 ? 9.157 -55.087 19.737 1.00 33.46 248 VAL A C 1
ATOM 2014 O O . VAL A 1 248 ? 9.044 -55.415 18.559 1.00 30.82 248 VAL A O 1
ATOM 2018 N N . THR A 1 249 ? 9.349 -55.971 20.712 1.00 34.41 249 THR A N 1
ATOM 2019 C CA . THR A 1 249 ? 9.393 -57.398 20.427 1.00 30.49 249 THR A CA 1
ATOM 2020 C C . THR A 1 249 ? 8.033 -58.027 20.657 1.00 31.89 249 THR A C 1
ATOM 2021 O O . THR A 1 249 ? 7.587 -58.862 19.878 1.00 33.70 249 THR A O 1
ATOM 2025 N N . HIS A 1 250 ? 7.377 -57.625 21.736 1.00 32.54 250 HIS A N 1
ATOM 2026 C CA . HIS A 1 250 ? 6.053 -58.140 22.039 1.00 33.38 250 HIS A CA 1
ATOM 2027 C C . HIS A 1 250 ? 5.378 -57.263 23.079 1.00 31.78 250 HIS A C 1
ATOM 2028 O O . HIS A 1 250 ? 6.037 -56.478 23.770 1.00 32.39 250 HIS A O 1
ATOM 2035 N N . PHE A 1 251 ? 4.061 -57.392 23.171 1.00 31.08 251 PHE A N 1
ATOM 2036 C CA . PHE A 1 251 ? 3.283 -56.728 24.201 1.00 31.82 251 PHE A CA 1
ATOM 2037 C C . PHE A 1 251 ? 2.809 -57.761 25.209 1.00 32.38 251 PHE A C 1
ATOM 2038 O O . PHE A 1 251 ? 2.495 -58.886 24.846 1.00 33.45 251 PHE A O 1
ATOM 2046 N N . GLU A 1 252 ? 2.771 -57.365 26.475 1.00 35.65 252 GLU A N 1
ATOM 2047 C CA . GLU A 1 252 ? 2.136 -58.152 27.525 1.00 38.59 252 GLU A CA 1
ATOM 2048 C C . GLU A 1 252 ? 1.217 -57.202 28.274 1.00 36.55 252 GLU A C 1
ATOM 2049 O O . GLU A 1 252 ? 1.685 -56.311 28.981 1.00 36.75 252 GLU A O 1
ATOM 2055 N N . ASP A 1 253 ? -0.089 -57.398 28.116 1.00 38.16 253 ASP A N 1
ATOM 2056 C CA . ASP A 1 253 ? -1.079 -56.379 28.472 1.00 39.12 253 ASP A CA 1
ATOM 2057 C C . ASP A 1 253 ? -0.668 -55.005 27.941 1.00 37.62 253 ASP A C 1
ATOM 2058 O O . ASP A 1 253 ? -0.439 -54.862 26.742 1.00 35.11 253 ASP A O 1
ATOM 2063 N N . ASN A 1 254 ? -0.564 -54.003 28.809 1.00 33.76 254 ASN A N 1
ATOM 2064 C CA . ASN A 1 254 ? -0.221 -52.658 28.354 1.00 36.80 254 ASN A CA 1
ATOM 2065 C C . ASN A 1 254 ? 1.284 -52.393 28.361 1.00 33.95 254 ASN A C 1
ATOM 2066 O O . ASN A 1 254 ? 1.720 -51.261 28.174 1.00 33.78 254 ASN A O 1
ATOM 2071 N N . VAL A 1 255 ? 2.069 -53.446 28.559 1.00 34.64 255 VAL A N 1
ATOM 2072 C CA . VAL A 1 255 ? 3.524 -53.320 28.611 1.00 35.53 255 VAL A CA 1
ATOM 2073 C C . VAL A 1 255 ? 4.171 -53.712 27.291 1.00 36.02 255 VAL A C 1
ATOM 2074 O O . VAL A 1 255 ? 4.033 -54.843 26.833 1.00 35.70 255 VAL A O 1
ATOM 2078 N N . ALA A 1 256 ? 4.887 -52.778 26.677 1.00 35.75 256 ALA A N 1
ATOM 2079 C CA . ALA A 1 256 ? 5.644 -53.108 25.483 1.00 33.01 256 ALA A CA 1
ATOM 2080 C C . ALA A 1 256 ? 7.040 -53.538 25.905 1.00 35.21 256 ALA A C 1
ATOM 2081 O O . ALA A 1 256 ? 7.647 -52.910 26.769 1.00 36.68 256 ALA A O 1
ATOM 2083 N N . HIS A 1 257 ? 7.537 -54.613 25.306 1.00 35.53 257 HIS A N 1
ATOM 2084 C CA . HIS A 1 257 ? 8.900 -55.062 25.563 1.00 38.99 257 HIS A CA 1
ATOM 2085 C C . HIS A 1 257 ? 9.761 -54.793 24.338 1.00 36.72 257 HIS A C 1
ATOM 2086 O O . HIS A 1 257 ? 9.348 -55.070 23.213 1.00 36.36 257 HIS A O 1
ATOM 2093 N N . PHE A 1 258 ? 10.952 -54.248 24.557 1.00 35.16 258 PHE A N 1
ATOM 2094 C CA . PHE A 1 258 ? 11.805 -53.815 23.454 1.00 36.02 258 PHE A CA 1
ATOM 2095 C C . PHE A 1 258 ? 13.034 -54.700 23.276 1.00 41.02 258 PHE A C 1
ATOM 2096 O O . PHE A 1 258 ? 13.367 -55.508 24.147 1.00 39.47 258 PHE A O 1
ATOM 2104 N N . LYS A 1 259 ? 13.702 -54.540 22.138 1.00 37.96 259 LYS A N 1
ATOM 2105 C CA . LYS A 1 259 ? 14.823 -55.398 21.770 1.00 42.01 259 LYS A CA 1
ATOM 2106 C C . LYS A 1 259 ? 15.953 -55.324 22.794 1.00 42.35 259 LYS A C 1
ATOM 2107 O O . LYS A 1 259 ? 16.663 -56.305 23.008 1.00 43.24 259 LYS A O 1
ATOM 2113 N N . ASP A 1 260 ? 16.116 -54.161 23.420 1.00 42.62 260 ASP A N 1
ATOM 2114 C CA . ASP A 1 260 ? 17.201 -53.955 24.375 1.00 44.65 260 ASP A CA 1
ATOM 2115 C C . ASP A 1 260 ? 16.870 -54.492 25.768 1.00 47.78 260 ASP A C 1
ATOM 2116 O O . ASP A 1 260 ? 17.609 -54.256 26.725 1.00 47.68 260 ASP A O 1
ATOM 2121 N N . GLY A 1 261 ? 15.760 -55.216 25.871 1.00 44.96 261 GLY A N 1
ATOM 2122 C CA . GLY A 1 261 ? 15.379 -55.856 27.117 1.00 46.03 261 GLY A CA 1
ATOM 2123 C C . GLY A 1 261 ? 14.580 -54.965 28.046 1.00 44.51 261 GLY A C 1
ATOM 2124 O O . GLY A 1 261 ? 14.086 -55.418 29.077 1.00 45.91 261 GLY A O 1
ATOM 2125 N N . SER A 1 262 ? 14.454 -53.691 27.692 1.00 42.49 262 SER A N 1
ATOM 2126 C CA . SER A 1 262 ? 13.671 -52.771 28.504 1.00 39.80 262 SER A CA 1
ATOM 2127 C C . SER A 1 262 ? 12.180 -52.956 28.238 1.00 39.18 262 SER A C 1
ATOM 2128 O O . SER A 1 262 ? 11.789 -53.688 27.330 1.00 38.38 262 SER A O 1
ATOM 2131 N N . LYS A 1 263 ? 11.361 -52.293 29.043 1.00 38.82 263 LYS A N 1
ATOM 2132 C CA . LYS A 1 263 ? 9.915 -52.385 28.929 1.00 36.90 263 LYS A CA 1
ATOM 2133 C C . LYS A 1 263 ? 9.283 -51.130 29.508 1.00 39.94 263 LYS A C 1
ATOM 2134 O O . LYS A 1 263 ? 9.900 -50.425 30.313 1.00 40.91 263 LYS A O 1
ATOM 2140 N N . LYS A 1 264 ? 8.055 -50.842 29.091 1.00 36.92 264 LYS A N 1
ATOM 2141 C CA . LYS A 1 264 ? 7.365 -49.647 29.552 1.00 33.05 264 LYS A CA 1
ATOM 2142 C C . LYS A 1 264 ? 5.868 -49.782 29.315 1.00 31.33 264 LYS A C 1
ATOM 2143 O O . LYS A 1 264 ? 5.441 -50.435 28.364 1.00 34.02 264 LYS A O 1
ATOM 2149 N N . GLU A 1 265 ? 5.076 -49.177 30.189 1.00 34.73 265 GLU A N 1
ATOM 2150 C CA . GLU A 1 265 ? 3.627 -49.175 30.040 1.00 35.76 265 GLU A CA 1
ATOM 2151 C C . GLU A 1 265 ? 3.182 -48.032 29.136 1.00 32.82 265 GLU A C 1
ATOM 2152 O O . GLU A 1 265 ? 3.755 -46.940 29.172 1.00 33.11 265 GLU A O 1
ATOM 2158 N N . TYR A 1 266 ? 2.134 -48.282 28.355 1.00 35.12 266 TYR A N 1
ATOM 2159 C CA . TYR A 1 266 ? 1.595 -47.273 27.451 1.00 29.58 266 TYR A CA 1
ATOM 2160 C C . TYR A 1 266 ? 0.084 -47.229 27.471 1.00 31.49 266 TYR A C 1
ATOM 2161 O O . TYR A 1 266 ? -0.579 -48.225 27.778 1.00 33.11 266 TYR A O 1
ATOM 2170 N N . ASP A 1 267 ? -0.440 -46.055 27.140 1.00 29.85 267 ASP A N 1
ATOM 2171 C CA . ASP A 1 267 ? -1.867 -45.799 27.082 1.00 30.24 267 ASP A CA 1
ATOM 2172 C C . ASP A 1 267 ? -2.365 -45.958 25.656 1.00 31.10 267 ASP A C 1
ATOM 2173 O O . ASP A 1 267 ? -3.544 -46.207 25.426 1.00 29.61 267 ASP A O 1
ATOM 2178 N N . ALA A 1 268 ? -1.465 -45.792 24.697 1.00 27.67 268 ALA A N 1
ATOM 2179 C CA . ALA A 1 268 ? -1.849 -45.847 23.293 1.00 25.93 268 ALA A CA 1
ATOM 2180 C C . ALA A 1 268 ? -0.689 -46.297 22.436 1.00 27.77 268 ALA A C 1
ATOM 2181 O O . ALA A 1 268 ? 0.473 -46.036 22.752 1.00 25.55 268 ALA A O 1
ATOM 2183 N N . VAL A 1 269 ? -1.011 -46.970 21.339 1.00 26.54 269 VAL A N 1
ATOM 2184 C CA . VAL A 1 269 ? 0.004 -47.368 20.379 1.00 23.47 269 VAL A CA 1
ATOM 2185 C C . VAL A 1 269 ? -0.396 -46.886 18.995 1.00 25.01 269 VAL A C 1
ATOM 2186 O O . VAL A 1 269 ? -1.491 -47.178 18.528 1.00 24.12 269 VAL A O 1
ATOM 2190 N N . ILE A 1 270 ? 0.496 -46.148 18.346 1.00 23.22 270 ILE A N 1
ATOM 2191 C CA . ILE A 1 270 ? 0.240 -45.667 16.992 1.00 23.76 270 ILE A CA 1
ATOM 2192 C C . ILE A 1 270 ? 1.290 -46.224 16.046 1.00 23.85 270 ILE A C 1
ATOM 2193 O O . ILE A 1 270 ? 2.481 -45.945 16.194 1.00 26.73 270 ILE A O 1
ATOM 2198 N N . LEU A 1 271 ? 0.862 -47.036 15.088 1.00 20.39 271 LEU A N 1
ATOM 2199 C CA . LEU A 1 271 ? 1.801 -47.627 14.147 1.00 20.30 271 LEU A CA 1
ATOM 2200 C C . LEU A 1 271 ? 2.046 -46.657 13.007 1.00 23.42 271 LEU A C 1
ATOM 2201 O O . LEU A 1 271 ? 1.145 -46.377 12.213 1.00 19.89 271 LEU A O 1
ATOM 2206 N N . CYS A 1 272 ? 3.271 -46.144 12.947 1.00 20.68 272 CYS A N 1
ATOM 2207 C CA . CYS A 1 272 ? 3.681 -45.187 11.925 1.00 22.00 272 CYS A CA 1
ATOM 2208 C C . CYS A 1 272 ? 4.552 -45.917 10.918 1.00 21.12 272 CYS A C 1
ATOM 2209 O O . CYS A 1 272 ? 5.653 -45.478 10.580 1.00 21.02 272 CYS A O 1
ATOM 2212 N N . THR A 1 273 ? 4.008 -47.027 10.425 1.00 19.48 273 THR A N 1
ATOM 2213 C CA . THR A 1 273 ? 4.752 -48.034 9.690 1.00 19.83 273 THR A CA 1
ATOM 2214 C C . THR A 1 273 ? 4.543 -47.948 8.176 1.00 21.86 273 THR A C 1
ATOM 2215 O O . THR A 1 273 ? 4.861 -48.881 7.437 1.00 20.81 273 THR A O 1
ATOM 2219 N N . GLY A 1 274 ? 4.021 -46.814 7.725 1.00 19.81 274 GLY A N 1
ATOM 2220 C CA . GLY A 1 274 ? 3.955 -46.541 6.306 1.00 20.52 274 GLY A CA 1
ATOM 2221 C C . GLY A 1 274 ? 2.765 -47.177 5.635 1.00 16.91 274 GLY A C 1
ATOM 2222 O O . GLY A 1 274 ? 1.836 -47.651 6.305 1.00 18.87 274 GLY A O 1
ATOM 2223 N N . TYR A 1 275 ? 2.821 -47.201 4.306 1.00 18.62 275 TYR A N 1
ATOM 2224 C CA . TYR A 1 275 ? 1.660 -47.473 3.472 1.00 17.99 275 TYR A CA 1
ATOM 2225 C C . TYR A 1 275 ? 1.992 -48.445 2.369 1.00 20.04 275 TYR A C 1
ATOM 2226 O O . TYR A 1 275 ? 3.161 -48.747 2.133 1.00 22.92 275 TYR A O 1
ATOM 2235 N N . GLN A 1 276 ? 0.960 -48.963 1.711 1.00 18.39 276 GLN A N 1
ATOM 2236 C CA . GLN A 1 276 ? 1.139 -49.898 0.605 1.00 20.56 276 GLN A CA 1
ATOM 2237 C C . GLN A 1 276 ? 0.579 -49.282 -0.657 1.00 23.04 276 GLN A C 1
ATOM 2238 O O . GLN A 1 276 ? -0.388 -48.518 -0.590 1.00 24.25 276 GLN A O 1
ATOM 2244 N N . HIS A 1 277 ? 1.143 -49.652 -1.807 1.00 19.65 277 HIS A N 1
ATOM 2245 C CA . HIS A 1 277 ? 0.454 -49.406 -3.063 1.00 20.22 277 HIS A CA 1
ATOM 2246 C C . HIS A 1 277 ? -0.721 -50.372 -3.189 1.00 20.59 277 HIS A C 1
ATOM 2247 O O . HIS A 1 277 ? -0.587 -51.572 -2.944 1.00 22.77 277 HIS A O 1
ATOM 2254 N N . LYS A 1 278 ? -1.874 -49.837 -3.564 1.00 18.90 278 LYS A N 1
ATOM 2255 C CA . LYS A 1 278 ? -3.087 -50.635 -3.589 1.00 21.39 278 LYS A CA 1
ATOM 2256 C C . LYS A 1 278 ? -3.975 -50.121 -4.707 1.00 20.91 278 LYS A C 1
ATOM 2257 O O . LYS A 1 278 ? -4.358 -48.942 -4.708 1.00 22.61 278 LYS A O 1
ATOM 2263 N N . PHE A 1 279 ? -4.292 -50.998 -5.659 1.00 18.91 279 PHE A N 1
ATOM 2264 C CA . PHE A 1 279 ? -5.130 -50.632 -6.800 1.00 19.73 279 PHE A CA 1
ATOM 2265 C C . PHE A 1 279 ? -6.208 -51.690 -6.998 1.00 17.83 279 PHE A C 1
ATOM 2266 O O . PHE A 1 279 ? -6.117 -52.519 -7.905 1.00 19.48 279 PHE A O 1
ATOM 2274 N N . PRO A 1 280 ? -7.235 -51.680 -6.143 1.00 19.42 280 PRO A N 1
ATOM 2275 C CA . PRO A 1 280 ? -8.223 -52.767 -6.206 1.00 17.67 280 PRO A CA 1
ATOM 2276 C C . PRO A 1 280 ? -9.013 -52.781 -7.517 1.00 17.56 280 PRO A C 1
ATOM 2277 O O . PRO A 1 280 ? -9.605 -53.804 -7.879 1.00 18.83 280 PRO A O 1
ATOM 2281 N N . PHE A 1 281 ? -9.020 -51.650 -8.211 1.00 17.08 281 PHE A N 1
ATOM 2282 C CA . PHE A 1 281 ? -9.804 -51.486 -9.427 1.00 16.18 281 PHE A CA 1
ATOM 2283 C C . PHE A 1 281 ? -9.043 -51.881 -10.685 1.00 17.53 281 PHE A C 1
ATOM 2284 O O . PHE A 1 281 ? -9.590 -51.812 -11.787 1.00 17.57 281 PHE A O 1
ATOM 2292 N N . LEU A 1 282 ? -7.788 -52.284 -10.526 1.00 16.33 282 LEU A N 1
ATOM 2293 C CA . LEU A 1 282 ? -6.972 -52.709 -11.668 1.00 17.30 282 LEU A CA 1
ATOM 2294 C C . LEU A 1 282 ? -6.756 -54.221 -11.664 1.00 19.36 282 LEU A C 1
ATOM 2295 O O . LEU A 1 282 ? -6.542 -54.813 -10.604 1.00 20.08 282 LEU A O 1
ATOM 2300 N N . PRO A 1 283 ? -6.748 -54.843 -12.856 1.00 19.24 283 PRO A N 1
ATOM 2301 C CA . PRO A 1 283 ? -6.337 -56.253 -12.902 1.00 20.10 283 PRO A CA 1
ATOM 2302 C C . PRO A 1 283 ? -4.860 -56.343 -12.546 1.00 21.06 283 PRO A C 1
ATOM 2303 O O . PRO A 1 283 ? -4.120 -55.375 -12.718 1.00 20.82 283 PRO A O 1
ATOM 2307 N N . ASP A 1 284 ? -4.420 -57.490 -12.051 1.00 18.26 284 ASP A N 1
ATOM 2308 C CA . ASP A 1 284 ? -3.059 -57.552 -11.538 1.00 20.89 284 ASP A CA 1
ATOM 2309 C C . ASP A 1 284 ? -1.993 -57.309 -12.609 1.00 18.58 284 ASP A C 1
ATOM 2310 O O . ASP A 1 284 ? -0.909 -56.842 -12.296 1.00 20.15 284 ASP A O 1
ATOM 2315 N N . ASN A 1 285 ? -2.319 -57.568 -13.872 1.00 20.15 285 ASN A N 1
ATOM 2316 C CA . ASN A 1 285 ? -1.333 -57.325 -14.924 1.00 23.14 285 ASN A CA 1
ATOM 2317 C C . ASN A 1 285 ? -1.202 -55.844 -15.277 1.00 23.46 285 ASN A C 1
ATOM 2318 O O . ASN A 1 285 ? -0.413 -55.483 -16.146 1.00 21.92 285 ASN A O 1
ATOM 2323 N N . LEU A 1 286 ? -1.988 -55.006 -14.603 1.00 20.77 286 LEU A N 1
ATOM 2324 C CA . LEU A 1 286 ? -1.886 -53.546 -14.748 1.00 22.46 286 LEU A CA 1
ATOM 2325 C C . LEU A 1 286 ? -1.466 -52.876 -13.432 1.00 21.92 286 LEU A C 1
ATOM 2326 O O . LEU A 1 286 ? -1.407 -51.648 -13.348 1.00 22.34 286 LEU A O 1
ATOM 2331 N N . ARG A 1 287 ? -1.170 -53.674 -12.411 1.00 19.67 287 ARG A N 1
ATOM 2332 C CA . ARG A 1 287 ? -0.776 -53.116 -11.114 1.00 21.62 287 ARG A CA 1
ATOM 2333 C C . ARG A 1 287 ? 0.710 -52.839 -11.020 1.00 23.83 287 ARG A C 1
ATOM 2334 O O . ARG A 1 287 ? 1.535 -53.571 -11.581 1.00 24.09 287 ARG A O 1
ATOM 2342 N N . LEU A 1 288 ? 1.050 -51.776 -10.298 1.00 24.40 288 LEU A N 1
ATOM 2343 C CA . LEU A 1 288 ? 2.410 -51.616 -9.825 1.00 24.50 288 LEU A CA 1
ATOM 2344 C C . LEU A 1 288 ? 2.535 -52.488 -8.614 1.00 30.19 288 LEU A C 1
ATOM 2345 O O . LEU A 1 288 ? 1.785 -52.329 -7.648 1.00 32.67 288 LEU A O 1
ATOM 2350 N N . LYS A 1 289 ? 3.479 -53.412 -8.671 1.00 26.61 289 LYS A N 1
ATOM 2351 C CA . LYS A 1 289 ? 3.734 -54.326 -7.575 1.00 27.67 289 LYS A CA 1
ATOM 2352 C C . LYS A 1 289 ? 5.101 -53.963 -7.030 1.00 29.47 289 LYS A C 1
ATOM 2353 O O . LYS A 1 289 ? 6.122 -54.486 -7.473 1.00 31.73 289 LYS A O 1
ATOM 2359 N N . THR A 1 290 ? 5.110 -53.056 -6.068 1.00 29.67 290 THR A N 1
ATOM 2360 C CA . THR A 1 290 ? 6.349 -52.434 -5.652 1.00 31.67 290 THR A CA 1
ATOM 2361 C C . THR A 1 290 ? 6.344 -52.161 -4.159 1.00 29.65 290 THR A C 1
ATOM 2362 O O . THR A 1 290 ? 5.286 -51.962 -3.560 1.00 31.18 290 THR A O 1
ATOM 2366 N N . LYS A 1 291 ? 7.527 -52.187 -3.559 1.00 31.14 291 LYS A N 1
ATOM 2367 C CA . LYS A 1 291 ? 7.730 -51.589 -2.248 1.00 32.55 291 LYS A CA 1
ATOM 2368 C C . LYS A 1 291 ? 7.861 -50.082 -2.467 1.00 31.01 291 LYS A C 1
ATOM 2369 O O . LYS A 1 291 ? 8.054 -49.640 -3.601 1.00 30.08 291 LYS A O 1
ATOM 2375 N N . ASN A 1 292 ? 7.736 -49.290 -1.405 1.00 26.92 292 ASN A N 1
ATOM 2376 C CA . ASN A 1 292 ? 7.879 -47.833 -1.526 1.00 28.83 292 ASN A CA 1
ATOM 2377 C C . ASN A 1 292 ? 9.340 -47.531 -1.806 1.00 28.11 292 ASN A C 1
ATOM 2378 O O . ASN A 1 292 ? 10.221 -47.969 -1.071 1.00 26.98 292 ASN A O 1
ATOM 2383 N N . ASN A 1 293 ? 9.595 -46.804 -2.884 1.00 24.34 293 ASN A N 1
ATOM 2384 C CA . ASN A 1 293 ? 10.932 -46.296 -3.135 1.00 24.45 293 ASN A CA 1
ATOM 2385 C C . ASN A 1 293 ? 10.862 -45.196 -4.180 1.00 23.57 293 ASN A C 1
ATOM 2386 O O . ASN A 1 293 ? 9.778 -44.868 -4.675 1.00 22.15 293 ASN A O 1
ATOM 2391 N N . LEU A 1 294 ? 12.008 -44.606 -4.483 1.00 22.70 294 LEU A N 1
ATOM 2392 C CA . LEU A 1 294 ? 12.049 -43.416 -5.308 1.00 23.27 294 LEU A CA 1
ATOM 2393 C C . LEU A 1 294 ? 11.885 -43.738 -6.781 1.00 21.33 294 LEU A C 1
ATOM 2394 O O . LEU A 1 294 ? 11.701 -42.842 -7.594 1.00 22.11 294 LEU A O 1
ATOM 2399 N N . TYR A 1 295 ? 11.933 -45.017 -7.139 1.00 20.70 295 TYR A N 1
ATOM 2400 C CA . TYR A 1 295 ? 11.745 -45.357 -8.550 1.00 22.40 295 TYR A CA 1
ATOM 2401 C C . TYR A 1 295 ? 11.157 -46.747 -8.744 1.00 23.44 295 TYR A C 1
ATOM 2402 O O . TYR A 1 295 ? 11.879 -47.697 -9.051 1.00 23.04 295 TYR A O 1
ATOM 2411 N N . PRO A 1 296 ? 9.839 -46.873 -8.551 1.00 22.35 296 PRO A N 1
ATOM 2412 C CA . PRO A 1 296 ? 9.206 -48.172 -8.778 1.00 22.25 296 PRO A CA 1
ATOM 2413 C C . PRO A 1 296 ? 9.495 -48.693 -10.180 1.00 23.43 296 PRO A C 1
ATOM 2414 O O . PRO A 1 296 ? 9.515 -47.918 -11.130 1.00 22.34 296 PRO A O 1
ATOM 2418 N N . ASP A 1 297 ? 9.716 -50.000 -10.290 1.00 24.54 297 ASP A N 1
ATOM 2419 C CA . ASP A 1 297 ? 10.003 -50.661 -11.559 1.00 24.51 297 ASP A CA 1
ATOM 2420 C C . ASP A 1 297 ? 8.785 -50.628 -12.489 1.00 24.90 297 ASP A C 1
ATOM 2421 O O . ASP A 1 297 ? 7.668 -50.316 -12.064 1.00 25.35 297 ASP A O 1
ATOM 2426 N N . ASN A 1 298 ? 9.011 -50.927 -13.765 1.00 22.68 298 ASN A N 1
ATOM 2427 C CA . ASN A 1 298 ? 7.931 -51.101 -14.734 1.00 22.80 298 ASN A CA 1
ATOM 2428 C C . ASN A 1 298 ? 7.207 -49.820 -15.146 1.00 24.22 298 ASN A C 1
ATOM 2429 O O . ASN A 1 298 ? 6.104 -49.875 -15.698 1.00 23.75 298 ASN A O 1
ATOM 2434 N N . LEU A 1 299 ? 7.847 -48.681 -14.887 1.00 22.18 299 LEU A N 1
ATOM 2435 C CA . LEU A 1 299 ? 7.330 -47.378 -15.294 1.00 21.64 299 LEU A CA 1
ATOM 2436 C C . LEU A 1 299 ? 8.364 -46.633 -16.130 1.00 19.98 299 LEU A C 1
ATOM 2437 O O . LEU A 1 299 ? 9.370 -46.172 -15.609 1.00 20.70 299 LEU A O 1
ATOM 2442 N N . TYR A 1 300 ? 8.107 -46.508 -17.427 1.00 20.83 300 TYR A N 1
ATOM 2443 C CA . TYR A 1 300 ? 9.021 -45.781 -18.302 1.00 20.53 300 TYR A CA 1
ATOM 2444 C C . TYR A 1 300 ? 8.947 -44.302 -17.933 1.00 22.91 300 TYR A C 1
ATOM 2445 O O . TYR A 1 300 ? 7.855 -43.727 -17.876 1.00 20.24 300 TYR A O 1
ATOM 2454 N N . LYS A 1 301 ? 10.113 -43.703 -17.680 1.00 20.95 301 LYS A N 1
ATOM 2455 C CA . LYS A 1 301 ? 10.236 -42.331 -17.169 1.00 19.99 301 LYS A CA 1
ATOM 2456 C C . LYS A 1 301 ? 9.447 -42.123 -15.872 1.00 19.56 301 LYS A C 1
ATOM 2457 O O . LYS A 1 301 ? 9.058 -41.005 -15.551 1.00 20.46 301 LYS A O 1
ATOM 2463 N N . GLY A 1 302 ? 9.231 -43.207 -15.130 1.00 20.06 302 GLY A N 1
ATOM 2464 C CA . GLY A 1 302 ? 8.483 -43.143 -13.880 1.00 20.20 302 GLY A CA 1
ATOM 2465 C C . GLY A 1 302 ? 6.995 -42.891 -14.066 1.00 20.22 302 GLY A C 1
ATOM 2466 O O . GLY A 1 302 ? 6.291 -42.631 -13.090 1.00 20.98 302 GLY A O 1
ATOM 2467 N N . VAL A 1 303 ? 6.513 -42.987 -15.308 1.00 19.43 303 VAL A N 1
ATOM 2468 C CA . VAL A 1 303 ? 5.166 -42.534 -15.654 1.00 18.62 303 VAL A CA 1
ATOM 2469 C C . VAL A 1 303 ? 4.337 -43.508 -16.517 1.00 18.46 303 VAL A C 1
ATOM 2470 O O . VAL A 1 303 ? 3.164 -43.747 -16.248 1.00 20.91 303 VAL A O 1
ATOM 2474 N N . VAL A 1 304 ? 4.938 -44.036 -17.576 1.00 18.87 304 VAL A N 1
ATOM 2475 C CA . VAL A 1 304 ? 4.198 -44.863 -18.525 1.00 19.30 304 VAL A CA 1
ATOM 2476 C C . VAL A 1 304 ? 4.331 -46.336 -18.166 1.00 19.36 304 VAL A C 1
ATOM 2477 O O . VAL A 1 304 ? 5.436 -46.864 -18.101 1.00 22.21 304 VAL A O 1
ATOM 2481 N N . PHE A 1 305 ? 3.207 -47.003 -17.926 1.00 19.65 305 PHE A N 1
ATOM 2482 C CA . PHE A 1 305 ? 3.262 -48.405 -17.534 1.00 19.86 305 PHE A CA 1
ATOM 2483 C C . PHE A 1 305 ? 3.882 -49.211 -18.668 1.00 20.58 305 PHE A C 1
ATOM 2484 O O . PHE A 1 305 ? 3.380 -49.202 -19.792 1.00 21.41 305 PHE A O 1
ATOM 2492 N N . ASN A 1 306 ? 4.964 -49.922 -18.371 1.00 20.31 306 ASN A N 1
ATOM 2493 C CA . ASN A 1 306 ? 5.802 -50.459 -19.435 1.00 25.20 306 ASN A CA 1
ATOM 2494 C C . ASN A 1 306 ? 5.137 -51.582 -20.220 1.00 25.47 306 ASN A C 1
ATOM 2495 O O . ASN A 1 306 ? 5.378 -51.730 -21.415 1.00 25.85 306 ASN A O 1
ATOM 2500 N N . GLU A 1 307 ? 4.281 -52.355 -19.551 1.00 23.39 307 GLU A N 1
ATOM 2501 C CA . GLU A 1 307 ? 3.637 -53.499 -20.179 1.00 25.11 307 GLU A CA 1
ATOM 2502 C C . GLU A 1 307 ? 2.304 -53.156 -20.847 1.00 27.92 307 GLU A C 1
ATOM 2503 O O . GLU A 1 307 ? 1.731 -53.976 -21.548 1.00 29.08 307 GLU A O 1
ATOM 2509 N N . ASN A 1 308 ? 1.805 -51.945 -20.626 1.00 22.18 308 ASN A N 1
ATOM 2510 C CA . ASN A 1 308 ? 0.647 -51.462 -21.369 1.00 21.84 308 ASN A CA 1
ATOM 2511 C C . ASN A 1 308 ? 0.737 -49.956 -21.400 1.00 21.82 308 ASN A C 1
ATOM 2512 O O . ASN A 1 308 ? 0.352 -49.283 -20.451 1.00 21.99 308 ASN A O 1
ATOM 2517 N N . GLU A 1 309 ? 1.264 -49.438 -22.502 1.00 23.39 309 GLU A N 1
ATOM 2518 C CA . GLU A 1 309 ? 1.659 -48.043 -22.591 1.00 22.49 309 GLU A CA 1
ATOM 2519 C C . GLU A 1 309 ? 0.499 -47.042 -22.647 1.00 20.53 309 GLU A C 1
ATOM 2520 O O . GLU A 1 309 ? 0.725 -45.841 -22.741 1.00 23.16 309 GLU A O 1
ATOM 2526 N N . ARG A 1 310 ? -0.740 -47.520 -22.588 1.00 20.06 310 ARG A N 1
ATOM 2527 C CA . ARG A 1 310 ? -1.879 -46.615 -22.574 1.00 21.29 310 ARG A CA 1
ATOM 2528 C C . ARG A 1 310 ? -2.293 -46.307 -21.145 1.00 18.27 310 ARG A C 1
ATOM 2529 O O . ARG A 1 310 ? -3.171 -45.476 -20.918 1.00 19.80 310 ARG A O 1
ATOM 2537 N N . LEU A 1 311 ? -1.626 -46.964 -20.194 1.00 18.02 311 LEU A N 1
ATOM 2538 C CA . LEU A 1 311 ? -1.853 -46.733 -18.767 1.00 19.07 311 LEU A CA 1
ATOM 2539 C C . LEU A 1 311 ? -0.732 -45.858 -18.211 1.00 19.55 311 LEU A C 1
ATOM 2540 O O . LEU A 1 311 ? 0.460 -46.153 -18.392 1.00 18.57 311 LEU A O 1
ATOM 2545 N N . ILE A 1 312 ? -1.121 -44.780 -17.545 1.00 17.16 312 ILE A N 1
ATOM 2546 C CA . ILE A 1 312 ? -0.173 -43.808 -17.011 1.00 16.62 312 ILE A CA 1
ATOM 2547 C C . ILE A 1 312 ? -0.366 -43.691 -15.501 1.00 17.24 312 ILE A C 1
ATOM 2548 O O . ILE A 1 312 ? -1.506 -43.630 -15.027 1.00 19.61 312 ILE A O 1
ATOM 2553 N N . PHE A 1 313 ? 0.740 -43.691 -14.756 1.00 16.59 313 PHE A N 1
ATOM 2554 C CA . PHE A 1 313 ? 0.703 -43.545 -13.310 1.00 19.88 313 PHE A CA 1
ATOM 2555 C C . PHE A 1 313 ? 1.422 -42.264 -12.936 1.00 19.94 313 PHE A C 1
ATOM 2556 O O . PHE A 1 313 ? 2.545 -42.018 -13.377 1.00 19.81 313 PHE A O 1
ATOM 2564 N N . LEU A 1 314 ? 0.790 -41.464 -12.094 1.00 16.66 314 LEU A N 1
ATOM 2565 C CA . LEU A 1 314 ? 1.419 -40.245 -11.594 1.00 17.88 314 LEU A CA 1
ATOM 2566 C C . LEU A 1 314 ? 1.662 -40.341 -10.097 1.00 17.60 314 LEU A C 1
ATOM 2567 O O . LEU A 1 314 ? 0.854 -40.921 -9.366 1.00 20.51 314 LEU A O 1
ATOM 2572 N N . GLY A 1 315 ? 2.761 -39.741 -9.647 1.00 17.79 315 GLY A N 1
ATOM 2573 C CA . GLY A 1 315 ? 3.053 -39.636 -8.226 1.00 19.10 315 GLY A CA 1
ATOM 2574 C C . GLY A 1 315 ? 3.232 -40.932 -7.447 1.00 19.08 315 GLY A C 1
ATOM 2575 O O . GLY A 1 315 ? 3.077 -40.934 -6.224 1.00 18.07 315 GLY A O 1
ATOM 2576 N N . MET A 1 316 ? 3.602 -42.023 -8.118 1.00 17.61 316 MET A N 1
ATOM 2577 C CA . MET A 1 316 ? 3.722 -43.315 -7.426 1.00 19.40 316 MET A CA 1
ATOM 2578 C C . MET A 1 316 ? 5.077 -43.529 -6.734 1.00 19.22 316 MET A C 1
ATOM 2579 O O . MET A 1 316 ? 5.259 -44.498 -5.973 1.00 19.38 316 MET A O 1
ATOM 2584 N N . GLN A 1 317 ? 6.018 -42.612 -6.984 1.00 18.61 317 GLN A N 1
ATOM 2585 C CA . GLN A 1 317 ? 7.309 -42.629 -6.317 1.00 20.68 317 GLN A CA 1
ATOM 2586 C C . GLN A 1 317 ? 7.181 -42.130 -4.888 1.00 19.74 317 GLN A C 1
ATOM 2587 O O . GLN A 1 317 ? 6.293 -41.335 -4.579 1.00 18.67 317 GLN A O 1
ATOM 2593 N N . ASP A 1 318 ? 8.074 -42.599 -4.025 1.00 19.97 318 ASP A N 1
ATOM 2594 C CA . ASP A 1 318 ? 8.286 -41.982 -2.722 1.00 20.61 318 ASP A CA 1
ATOM 2595 C C . ASP A 1 318 ? 8.672 -40.523 -2.980 1.00 21.47 318 ASP A C 1
ATOM 2596 O O . ASP A 1 318 ? 9.179 -40.198 -4.060 1.00 22.02 318 ASP A O 1
ATOM 2601 N N . GLN A 1 319 ? 8.441 -39.651 -2.003 1.00 21.35 319 GLN A N 1
ATOM 2602 C CA . GLN A 1 319 ? 8.462 -38.209 -2.261 1.00 22.23 319 GLN A CA 1
ATOM 2603 C C . GLN A 1 319 ? 9.337 -37.362 -1.341 1.00 24.08 319 GLN A C 1
ATOM 2604 O O . GLN A 1 319 ? 9.115 -37.312 -0.131 1.00 25.51 319 GLN A O 1
ATOM 2610 N N . TYR A 1 320 ? 10.342 -36.709 -1.926 1.00 22.37 320 TYR A N 1
ATOM 2611 C CA . TYR A 1 320 ? 10.897 -35.486 -1.350 1.00 21.78 320 TYR A CA 1
ATOM 2612 C C . TYR A 1 320 ? 10.223 -34.354 -2.095 1.00 20.78 320 TYR A C 1
ATOM 2613 O O . TYR A 1 320 ? 9.476 -33.569 -1.518 1.00 21.72 320 TYR A O 1
ATOM 2622 N N . TYR A 1 321 ? 10.486 -34.291 -3.396 1.00 19.71 321 TYR A N 1
ATOM 2623 C CA . TYR A 1 321 ? 9.721 -33.443 -4.291 1.00 19.18 321 TYR A CA 1
ATOM 2624 C C . TYR A 1 321 ? 8.281 -33.949 -4.356 1.00 20.07 321 TYR A C 1
ATOM 2625 O O . TYR A 1 321 ? 8.024 -35.161 -4.284 1.00 20.69 321 TYR A O 1
ATOM 2634 N N . THR A 1 322 ? 7.354 -33.016 -4.493 1.00 17.22 322 THR A N 1
ATOM 2635 C CA . THR A 1 322 ? 5.940 -33.366 -4.628 1.00 15.96 322 THR A CA 1
ATOM 2636 C C . THR A 1 322 ? 5.258 -32.666 -5.790 1.00 18.00 322 THR A C 1
ATOM 2637 O O . THR A 1 322 ? 5.192 -33.234 -6.885 1.00 19.17 322 THR A O 1
ATOM 2641 N N . PHE A 1 323 ? 4.787 -31.438 -5.566 1.00 17.46 323 PHE A N 1
ATOM 2642 C CA . PHE A 1 323 ? 3.859 -30.797 -6.511 1.00 17.75 323 PHE A CA 1
ATOM 2643 C C . PHE A 1 323 ? 4.512 -30.601 -7.878 1.00 19.74 323 PHE A C 1
ATOM 2644 O O . PHE A 1 323 ? 3.933 -30.938 -8.909 1.00 19.67 323 PHE A O 1
ATOM 2652 N N . ASN A 1 324 ? 5.715 -30.042 -7.904 1.00 19.33 324 ASN A N 1
ATOM 2653 C CA . ASN A 1 324 ? 6.324 -29.768 -9.200 1.00 19.80 324 ASN A CA 1
ATOM 2654 C C . ASN A 1 324 ? 6.905 -31.026 -9.837 1.00 19.66 324 ASN A C 1
ATOM 2655 O O . ASN A 1 324 ? 7.171 -31.041 -11.037 1.00 21.83 324 ASN A O 1
ATOM 2660 N N . MET A 1 325 ? 7.058 -32.102 -9.056 1.00 18.09 325 MET A N 1
ATOM 2661 C CA . MET A 1 325 ? 7.383 -33.399 -9.658 1.00 18.29 325 MET A CA 1
ATOM 2662 C C . MET A 1 325 ? 6.176 -33.967 -10.395 1.00 16.48 325 MET A C 1
ATOM 2663 O O . MET A 1 325 ? 6.303 -34.434 -11.522 1.00 17.33 325 MET A O 1
ATOM 2668 N N . PHE A 1 326 ? 5.004 -33.925 -9.760 1.00 18.14 326 PHE A N 1
ATOM 2669 C CA . PHE A 1 326 ? 3.773 -34.385 -10.419 1.00 19.25 326 PHE A CA 1
ATOM 2670 C C . PHE A 1 326 ? 3.529 -33.585 -11.697 1.00 19.16 326 PHE A C 1
ATOM 2671 O O . PHE A 1 326 ? 3.134 -34.151 -12.709 1.00 19.37 326 PHE A O 1
ATOM 2679 N N . ASP A 1 327 ? 3.792 -32.278 -11.661 1.00 18.75 327 ASP A N 1
ATOM 2680 C CA . ASP A 1 327 ? 3.657 -31.446 -12.861 1.00 18.80 327 ASP A CA 1
ATOM 2681 C C . ASP A 1 327 ? 4.576 -31.935 -13.970 1.00 17.60 327 ASP A C 1
ATOM 2682 O O . ASP A 1 327 ? 4.146 -32.075 -15.115 1.00 18.79 327 ASP A O 1
ATOM 2687 N N . THR A 1 328 ? 5.855 -32.130 -13.639 1.00 16.58 328 THR A N 1
ATOM 2688 C CA . THR A 1 328 ? 6.827 -32.616 -14.617 1.00 17.57 328 THR A CA 1
ATOM 2689 C C . THR A 1 328 ? 6.336 -33.921 -15.253 1.00 21.05 328 THR A C 1
ATOM 2690 O O . THR A 1 328 ? 6.379 -34.097 -16.475 1.00 19.02 328 THR A O 1
ATOM 2694 N N . GLN A 1 329 ? 5.835 -34.826 -14.424 1.00 16.69 329 GLN A N 1
ATOM 2695 C CA . GLN A 1 329 ? 5.270 -36.087 -14.912 1.00 18.33 329 GLN A CA 1
ATOM 2696 C C . GLN A 1 329 ? 4.034 -35.894 -15.802 1.00 19.18 329 GLN A C 1
ATOM 2697 O O . GLN A 1 329 ? 3.904 -36.535 -16.856 1.00 18.72 329 GLN A O 1
ATOM 2703 N N . ALA A 1 330 ? 3.131 -35.011 -15.371 1.00 16.79 330 ALA A N 1
ATOM 2704 C CA . ALA A 1 330 ? 1.882 -34.759 -16.095 1.00 15.34 330 ALA A CA 1
ATOM 2705 C C . ALA A 1 330 ? 2.157 -34.149 -17.467 1.00 19.31 330 ALA A C 1
ATOM 2706 O O . ALA A 1 330 ? 1.546 -34.537 -18.454 1.00 19.20 330 ALA A O 1
ATOM 2708 N N . TRP A 1 331 ? 3.103 -33.214 -17.530 1.00 18.92 331 TRP A N 1
ATOM 2709 C CA . TRP A 1 331 ? 3.460 -32.608 -18.809 1.00 18.62 331 TRP A CA 1
ATOM 2710 C C . TRP A 1 331 ? 4.062 -33.654 -19.751 1.00 19.70 331 TRP A C 1
ATOM 2711 O O . TRP A 1 331 ? 3.770 -33.660 -20.955 1.00 20.86 331 TRP A O 1
ATOM 2722 N N . PHE A 1 332 ? 4.881 -34.552 -19.209 1.00 17.22 332 PHE A N 1
ATOM 2723 C CA . PHE A 1 332 ? 5.446 -35.623 -20.024 1.00 18.94 332 PHE A CA 1
ATOM 2724 C C . PHE A 1 332 ? 4.320 -36.532 -20.524 1.00 21.25 332 PHE A C 1
ATOM 2725 O O . PHE A 1 332 ? 4.268 -36.867 -21.702 1.00 22.20 332 PHE A O 1
ATOM 2733 N N . ALA A 1 333 ? 3.405 -36.908 -19.630 1.00 19.05 333 ALA A N 1
ATOM 2734 C CA . ALA A 1 333 ? 2.262 -37.736 -20.011 1.00 20.17 333 ALA A CA 1
ATOM 2735 C C . ALA A 1 333 ? 1.443 -37.083 -21.115 1.00 19.02 333 ALA A C 1
ATOM 2736 O O . ALA A 1 333 ? 1.025 -37.748 -22.077 1.00 20.38 333 ALA A O 1
ATOM 2738 N N . ARG A 1 334 ? 1.198 -35.788 -20.957 1.00 18.89 334 ARG A N 1
ATOM 2739 C CA . ARG A 1 334 ? 0.431 -35.020 -21.930 1.00 20.46 334 ARG A CA 1
ATOM 2740 C C . ARG A 1 334 ? 1.076 -35.088 -23.306 1.00 21.76 334 ARG A C 1
ATOM 2741 O O . ARG A 1 334 ? 0.409 -35.374 -24.298 1.00 21.75 334 ARG A O 1
ATOM 2749 N N . ASP A 1 335 ? 2.368 -34.790 -23.362 1.00 23.14 335 ASP A N 1
ATOM 2750 C CA . ASP A 1 335 ? 3.073 -34.733 -24.636 1.00 25.72 335 ASP A CA 1
ATOM 2751 C C . ASP A 1 335 ? 3.117 -36.090 -25.322 1.00 24.59 335 ASP A C 1
ATOM 2752 O O . ASP A 1 335 ? 3.047 -36.175 -26.547 1.00 25.10 335 ASP A O 1
ATOM 2757 N N . TYR A 1 336 ? 3.211 -37.150 -24.528 1.00 22.99 336 TYR A N 1
ATOM 2758 C CA . TYR A 1 336 ? 3.142 -38.506 -25.059 1.00 21.83 336 TYR A CA 1
ATOM 2759 C C . TYR A 1 336 ? 1.753 -38.793 -25.657 1.00 24.40 336 TYR A C 1
ATOM 2760 O O . TYR A 1 336 ? 1.644 -39.242 -26.803 1.00 24.07 336 TYR A O 1
ATOM 2769 N N . MET A 1 337 ? 0.698 -38.506 -24.895 1.00 23.54 337 MET A N 1
ATOM 2770 C CA . MET A 1 337 ? -0.674 -38.722 -25.363 1.00 22.75 337 MET A CA 1
ATOM 2771 C C . MET A 1 337 ? -1.028 -37.878 -26.585 1.00 26.90 337 MET A C 1
ATOM 2772 O O . MET A 1 337 ? -1.844 -38.282 -27.416 1.00 28.35 337 MET A O 1
ATOM 2777 N N . LEU A 1 338 ? -0.429 -36.700 -26.693 1.00 24.96 338 LEU A N 1
ATOM 2778 C CA . LEU A 1 338 ? -0.686 -35.853 -27.849 1.00 26.35 338 LEU A CA 1
ATOM 2779 C C . LEU A 1 338 ? 0.123 -36.290 -29.061 1.00 28.64 338 LEU A C 1
ATOM 2780 O O . LEU A 1 338 ? -0.130 -35.829 -30.171 1.00 30.97 338 LEU A O 1
ATOM 2785 N N . GLY A 1 339 ? 1.104 -37.160 -28.844 1.00 24.43 339 GLY A N 1
ATOM 2786 C CA . GLY A 1 339 ? 1.978 -37.594 -29.924 1.00 28.06 339 GLY A CA 1
ATOM 2787 C C . GLY A 1 339 ? 3.130 -36.640 -30.202 1.00 33.37 339 GLY A C 1
ATOM 2788 O O . GLY A 1 339 ? 3.796 -36.744 -31.232 1.00 33.72 339 GLY A O 1
ATOM 2789 N N . ARG A 1 340 ? 3.367 -35.709 -29.282 1.00 26.17 340 ARG A N 1
ATOM 2790 C CA . ARG A 1 340 ? 4.483 -34.769 -29.388 1.00 29.46 340 ARG A CA 1
ATOM 2791 C C . ARG A 1 340 ? 5.782 -35.441 -28.948 1.00 31.74 340 ARG A C 1
ATOM 2792 O O . ARG A 1 340 ? 6.876 -35.048 -29.354 1.00 33.06 340 ARG A O 1
ATOM 2800 N N . ILE A 1 341 ? 5.641 -36.459 -28.103 1.00 30.23 341 ILE A N 1
ATOM 2801 C CA . ILE A 1 341 ? 6.746 -37.313 -27.703 1.00 29.80 341 ILE A CA 1
ATOM 2802 C C . ILE A 1 341 ? 6.430 -38.727 -28.163 1.00 33.75 341 ILE A C 1
ATOM 2803 O O . ILE A 1 341 ? 5.396 -39.280 -27.800 1.00 31.73 341 ILE A O 1
ATOM 2808 N N . ALA A 1 342 ? 7.318 -39.311 -28.959 1.00 33.91 342 ALA A N 1
ATOM 2809 C CA . ALA A 1 342 ? 7.126 -40.678 -29.434 1.00 34.97 342 ALA A CA 1
ATOM 2810 C C . ALA A 1 342 ? 7.738 -41.670 -28.457 1.00 31.34 342 ALA A C 1
ATOM 2811 O O . ALA A 1 342 ? 8.850 -41.471 -27.972 1.00 33.52 342 ALA A O 1
ATOM 2813 N N . LEU A 1 343 ? 7.010 -42.739 -28.149 1.00 31.92 343 LEU A N 1
ATOM 2814 C CA . LEU A 1 343 ? 7.525 -43.715 -27.207 1.00 34.68 343 LEU A CA 1
ATOM 2815 C C . LEU A 1 343 ? 8.531 -44.604 -27.924 1.00 34.21 343 LEU A C 1
ATOM 2816 O O . LEU A 1 343 ? 8.241 -45.106 -29.007 1.00 35.44 343 LEU A O 1
ATOM 2821 N N . PRO A 1 344 ? 9.726 -44.782 -27.341 1.00 32.42 344 PRO A N 1
ATOM 2822 C CA . PRO A 1 344 ? 10.685 -45.735 -27.912 1.00 34.14 344 PRO A CA 1
ATOM 2823 C C . PRO A 1 344 ? 10.190 -47.170 -27.760 1.00 36.58 344 PRO A C 1
ATOM 2824 O O . PRO A 1 344 ? 9.309 -47.425 -26.943 1.00 30.62 344 PRO A O 1
ATOM 2828 N N . ASN A 1 345 ? 10.739 -48.094 -28.542 1.00 33.80 345 ASN A N 1
ATOM 2829 C CA . ASN A 1 345 ? 10.290 -49.481 -28.484 1.00 35.99 345 ASN A CA 1
ATOM 2830 C C . ASN A 1 345 ? 10.518 -50.091 -27.103 1.00 33.06 345 ASN A C 1
ATOM 2831 O O . ASN A 1 345 ? 11.258 -49.547 -26.291 1.00 32.17 345 ASN A O 1
ATOM 2836 N N . LYS A 1 346 ? 9.890 -51.234 -26.859 1.00 34.63 346 LYS A N 1
ATOM 2837 C CA . LYS A 1 346 ? 9.946 -51.913 -25.565 1.00 36.00 346 LYS A CA 1
ATOM 2838 C C . LYS A 1 346 ? 11.361 -52.204 -25.060 1.00 35.80 346 LYS A C 1
ATOM 2839 O O . LYS A 1 346 ? 11.649 -52.056 -23.871 1.00 32.56 346 LYS A O 1
ATOM 2845 N N . GLU A 1 347 ? 12.242 -52.635 -25.959 1.00 37.73 347 GLU A N 1
ATOM 2846 C CA . GLU A 1 347 ? 13.615 -52.957 -25.581 1.00 36.55 347 GLU A CA 1
ATOM 2847 C C . GLU A 1 347 ? 14.343 -51.733 -25.041 1.00 34.10 347 GLU A C 1
ATOM 2848 O O . GLU A 1 347 ? 15.025 -51.803 -24.021 1.00 32.10 347 GLU A O 1
ATOM 2854 N N . ILE A 1 348 ? 14.199 -50.612 -25.741 1.00 33.41 348 ILE A N 1
ATOM 2855 C CA . ILE A 1 348 ? 14.790 -49.356 -25.303 1.00 31.49 348 ILE A CA 1
ATOM 2856 C C . ILE A 1 348 ? 14.211 -48.911 -23.959 1.00 29.23 348 ILE A C 1
ATOM 2857 O O . ILE A 1 348 ? 14.949 -48.449 -23.095 1.00 26.74 348 ILE A O 1
ATOM 2862 N N . ARG A 1 349 ? 12.895 -49.047 -23.785 1.00 28.66 349 ARG A N 1
ATOM 2863 C CA . ARG A 1 349 ? 12.273 -48.661 -22.518 1.00 26.83 349 ARG A CA 1
ATOM 2864 C C . ARG A 1 349 ? 12.797 -49.531 -21.381 1.00 26.10 349 ARG A C 1
ATOM 2865 O O . ARG A 1 349 ? 13.151 -49.027 -20.314 1.00 26.23 349 ARG A O 1
ATOM 2873 N N . ASP A 1 350 ? 12.862 -50.839 -21.610 1.00 26.96 350 ASP A N 1
ATOM 2874 C CA . ASP A 1 350 ? 13.397 -51.760 -20.609 1.00 28.64 350 ASP A CA 1
ATOM 2875 C C . ASP A 1 350 ? 14.783 -51.323 -20.137 1.00 27.11 350 ASP A C 1
ATOM 2876 O O . ASP A 1 350 ? 15.075 -51.322 -18.947 1.00 25.87 350 ASP A O 1
ATOM 2881 N N . LYS A 1 351 ? 15.643 -50.960 -21.082 1.00 27.39 351 LYS A N 1
ATOM 2882 C CA . LYS A 1 351 ? 17.008 -50.555 -20.764 1.00 28.83 351 LYS A CA 1
ATOM 2883 C C . LYS A 1 351 ? 17.030 -49.310 -19.877 1.00 24.64 351 LYS A C 1
ATOM 2884 O O . LYS A 1 351 ? 17.755 -49.252 -18.884 1.00 26.39 351 LYS A O 1
ATOM 2890 N N . ASP A 1 352 ? 16.224 -48.317 -20.241 1.00 26.74 352 ASP A N 1
ATOM 2891 C CA . ASP A 1 352 ? 16.157 -47.076 -19.487 1.00 25.52 352 ASP A CA 1
ATOM 2892 C C . ASP A 1 352 ? 15.590 -47.295 -18.081 1.00 23.91 352 ASP A C 1
ATOM 2893 O O . ASP A 1 352 ? 16.098 -46.747 -17.103 1.00 23.81 352 ASP A O 1
ATOM 2898 N N . ILE A 1 353 ? 14.536 -48.096 -17.988 1.00 23.88 353 ILE A N 1
ATOM 2899 C CA . ILE A 1 353 ? 13.971 -48.454 -16.689 1.00 23.54 353 ILE A CA 1
ATOM 2900 C C . ILE A 1 353 ? 15.020 -49.112 -15.798 1.00 26.21 353 ILE A C 1
ATOM 2901 O O . ILE A 1 353 ? 15.210 -48.723 -14.648 1.00 25.59 353 ILE A O 1
ATOM 2906 N N . ALA A 1 354 ? 15.728 -50.097 -16.339 1.00 25.38 354 ALA A N 1
ATOM 2907 C CA . ALA A 1 354 ? 16.763 -50.786 -15.575 1.00 26.48 354 ALA A CA 1
ATOM 2908 C C . ALA A 1 354 ? 17.863 -49.834 -15.078 1.00 25.94 354 ALA A C 1
ATOM 2909 O O . ALA A 1 354 ? 18.327 -49.950 -13.947 1.00 26.69 354 ALA A O 1
ATOM 2911 N N . LYS A 1 355 ? 18.272 -48.893 -15.925 1.00 25.44 355 LYS A N 1
ATOM 2912 C CA . LYS A 1 355 ? 19.280 -47.905 -15.547 1.00 26.07 355 LYS A CA 1
ATOM 2913 C C . LYS A 1 355 ? 18.850 -47.116 -14.320 1.00 27.09 355 LYS A C 1
ATOM 2914 O O . LYS A 1 355 ? 19.624 -46.921 -13.382 1.00 28.72 355 LYS A O 1
ATOM 2920 N N . TRP A 1 356 ? 17.616 -46.640 -14.340 1.00 23.11 356 TRP A N 1
ATOM 2921 C CA . TRP A 1 356 ? 17.125 -45.818 -13.240 1.00 23.65 356 TRP A CA 1
ATOM 2922 C C . TRP A 1 356 ? 16.880 -46.629 -11.969 1.00 23.49 356 TRP A C 1
ATOM 2923 O O . TRP A 1 356 ? 17.141 -46.161 -10.860 1.00 25.35 356 TRP A O 1
ATOM 2934 N N . VAL A 1 357 ? 16.390 -47.851 -12.129 1.00 24.50 357 VAL A N 1
ATOM 2935 C CA . VAL A 1 357 ? 16.177 -48.720 -10.983 1.00 25.02 357 VAL A CA 1
ATOM 2936 C C . VAL A 1 357 ? 17.516 -48.983 -10.284 1.00 25.12 357 VAL A C 1
ATOM 2937 O O . VAL A 1 357 ? 17.611 -48.972 -9.057 1.00 29.00 357 VAL A O 1
ATOM 2941 N N . GLU A 1 358 ? 18.564 -49.197 -11.068 1.00 28.41 358 GLU A N 1
ATOM 2942 C CA . GLU A 1 358 ? 19.884 -49.436 -10.480 1.00 29.86 358 GLU A CA 1
ATOM 2943 C C . GLU A 1 358 ? 20.446 -48.199 -9.788 1.00 32.46 358 GLU A C 1
ATOM 2944 O O . GLU A 1 358 ? 20.999 -48.296 -8.690 1.00 30.65 358 GLU A O 1
ATOM 2950 N N . LEU A 1 359 ? 20.297 -47.038 -10.418 1.00 28.20 359 LEU A N 1
ATOM 2951 C CA . LEU A 1 359 ? 20.715 -45.792 -9.792 1.00 28.80 359 LEU A CA 1
ATOM 2952 C C . LEU A 1 359 ? 19.985 -45.599 -8.461 1.00 30.63 359 LEU A C 1
ATOM 2953 O O . LEU A 1 359 ? 20.573 -45.117 -7.496 1.00 31.22 359 LEU A O 1
ATOM 2958 N N . GLU A 1 360 ? 18.707 -45.966 -8.412 1.00 27.90 360 GLU A N 1
ATOM 2959 C CA . GLU A 1 360 ? 17.918 -45.770 -7.193 1.00 27.99 360 GLU A CA 1
ATOM 2960 C C . GLU A 1 360 ? 18.431 -46.682 -6.087 1.00 31.24 360 GLU A C 1
ATOM 2961 O O . GLU A 1 360 ? 18.643 -46.247 -4.956 1.00 33.16 360 GLU A O 1
ATOM 2967 N N . LYS A 1 361 ? 18.635 -47.950 -6.425 1.00 30.86 361 LYS A N 1
ATOM 2968 C CA . LYS A 1 361 ? 19.161 -48.930 -5.482 1.00 35.06 361 LYS A CA 1
ATOM 2969 C C . LYS A 1 361 ? 20.468 -48.469 -4.826 1.00 34.69 361 LYS A C 1
ATOM 2970 O O . LYS A 1 361 ? 20.673 -48.657 -3.629 1.00 37.94 361 LYS A O 1
ATOM 2976 N N . THR A 1 362 ? 21.342 -47.864 -5.622 1.00 30.90 362 THR A N 1
ATOM 2977 C CA . THR A 1 362 ? 22.617 -47.340 -5.136 1.00 34.77 362 THR A CA 1
ATOM 2978 C C . THR A 1 362 ? 22.466 -46.210 -4.103 1.00 39.12 362 THR A C 1
ATOM 2979 O O . THR A 1 362 ? 23.291 -46.074 -3.198 1.00 39.95 362 THR A O 1
ATOM 2983 N N . SER A 1 363 ? 21.420 -45.399 -4.236 1.00 35.20 363 SER A N 1
ATOM 2984 C CA . SER A 1 363 ? 21.215 -44.269 -3.326 1.00 36.75 363 SER A CA 1
ATOM 2985 C C . SER A 1 363 ? 20.866 -44.749 -1.920 1.00 39.18 363 SER A C 1
ATOM 2986 O O . SER A 1 363 ? 19.931 -45.522 -1.748 1.00 39.21 363 SER A O 1
ATOM 2989 N N . VAL A 1 364 ? 21.605 -44.287 -0.913 1.00 35.54 364 VAL A N 1
ATOM 2990 C CA . VAL A 1 364 ? 21.380 -44.760 0.454 1.00 36.01 364 VAL A CA 1
ATOM 2991 C C . VAL A 1 364 ? 21.108 -43.650 1.474 1.00 32.79 364 VAL A C 1
ATOM 2992 O O . VAL A 1 364 ? 20.141 -43.720 2.232 1.00 41.32 364 VAL A O 1
ATOM 2996 N N . THR A 1 365 ? 21.957 -42.628 1.494 1.00 33.14 365 THR A N 1
ATOM 2997 C CA . THR A 1 365 ? 21.797 -41.531 2.442 1.00 32.70 365 THR A CA 1
ATOM 2998 C C . THR A 1 365 ? 20.693 -40.588 1.984 1.00 31.52 365 THR A C 1
ATOM 2999 O O . THR A 1 365 ? 20.338 -40.578 0.812 1.00 27.81 365 THR A O 1
ATOM 3003 N N . GLY A 1 366 ? 20.167 -39.788 2.909 1.00 32.68 366 GLY A N 1
ATOM 3004 C CA . GLY A 1 366 ? 19.156 -38.800 2.578 1.00 29.35 366 GLY A CA 1
ATOM 3005 C C . GLY A 1 366 ? 19.616 -37.876 1.465 1.00 30.54 366 GLY A C 1
ATOM 3006 O O . GLY A 1 366 ? 18.867 -37.607 0.524 1.00 28.26 366 GLY A O 1
ATOM 3007 N N . GLU A 1 367 ? 20.851 -37.386 1.566 1.00 26.06 367 GLU A N 1
ATOM 3008 C CA . GLU A 1 367 ? 21.406 -36.548 0.513 1.00 26.48 367 GLU A CA 1
ATOM 3009 C C . GLU A 1 367 ? 21.444 -37.272 -0.835 1.00 25.57 367 GLU A C 1
ATOM 3010 O O . GLU A 1 367 ? 21.165 -36.672 -1.869 1.00 24.70 367 GLU A O 1
ATOM 3016 N N . GLU A 1 368 ? 21.794 -38.553 -0.829 1.00 24.66 368 GLU A N 1
ATOM 3017 C CA . GLU A 1 368 ? 21.822 -39.321 -2.073 1.00 26.63 368 GLU A CA 1
ATOM 3018 C C . GLU A 1 368 ? 20.414 -39.495 -2.645 1.00 25.65 368 GLU A C 1
ATOM 3019 O O . GLU A 1 368 ? 20.213 -39.439 -3.863 1.00 24.69 368 GLU A O 1
ATOM 3025 N N . HIS A 1 369 ? 19.441 -39.706 -1.769 1.00 24.45 369 HIS A N 1
ATOM 3026 C CA . HIS A 1 369 ? 18.048 -39.781 -2.207 1.00 25.11 369 HIS A CA 1
ATOM 3027 C C . HIS A 1 369 ? 17.608 -38.464 -2.838 1.00 21.92 369 HIS A C 1
ATOM 3028 O O . HIS A 1 369 ? 16.923 -38.450 -3.873 1.00 21.99 369 HIS A O 1
ATOM 3035 N N . VAL A 1 370 ? 17.978 -37.355 -2.201 1.00 23.10 370 VAL A N 1
ATOM 3036 C CA . VAL A 1 370 ? 17.608 -36.040 -2.715 1.00 22.15 370 VAL A CA 1
ATOM 3037 C C . VAL A 1 370 ? 18.197 -35.856 -4.109 1.00 22.60 370 VAL A C 1
ATOM 3038 O O . VAL A 1 370 ? 17.504 -35.442 -5.038 1.00 21.15 370 VAL A O 1
ATOM 3042 N N . ASP A 1 371 ? 19.478 -36.185 -4.255 1.00 23.87 371 ASP A N 1
ATOM 3043 C CA . ASP A 1 371 ? 20.142 -36.046 -5.551 1.00 23.76 371 ASP A CA 1
ATOM 3044 C C . ASP A 1 371 ? 19.519 -36.958 -6.601 1.00 20.04 371 ASP A C 1
ATOM 3045 O O . ASP A 1 371 ? 19.383 -36.574 -7.766 1.00 22.91 371 ASP A O 1
ATOM 3050 N N . PHE A 1 372 ? 19.153 -38.164 -6.193 1.00 21.01 372 PHE A N 1
ATOM 3051 C CA . PHE A 1 372 ? 18.532 -39.088 -7.134 1.00 22.78 372 PHE A CA 1
ATOM 3052 C C . PHE A 1 372 ? 17.243 -38.509 -7.714 1.00 21.70 372 PHE A C 1
ATOM 3053 O O . PHE A 1 372 ? 17.049 -38.487 -8.931 1.00 20.76 372 PHE A O 1
ATOM 3061 N N . GLN A 1 373 ? 16.353 -38.036 -6.848 1.00 19.69 373 GLN A N 1
ATOM 3062 C CA . GLN A 1 373 ? 15.070 -37.521 -7.340 1.00 20.89 373 GLN A CA 1
ATOM 3063 C C . GLN A 1 373 ? 15.257 -36.228 -8.129 1.00 20.65 373 GLN A C 1
ATOM 3064 O O . GLN A 1 373 ? 14.529 -35.961 -9.085 1.00 20.98 373 GLN A O 1
ATOM 3070 N N . THR A 1 374 ? 16.257 -35.439 -7.737 1.00 22.27 374 THR A N 1
ATOM 3071 C CA . THR A 1 374 ? 16.610 -34.236 -8.457 1.00 20.64 374 THR A CA 1
ATOM 3072 C C . THR A 1 374 ? 16.987 -34.599 -9.882 1.00 20.77 374 THR A C 1
ATOM 3073 O O . THR A 1 374 ? 16.470 -34.006 -10.829 1.00 20.26 374 THR A O 1
ATOM 3077 N N . ASP A 1 375 ? 17.877 -35.581 -10.025 1.00 21.83 375 ASP A N 1
ATOM 3078 C CA . ASP A 1 375 ? 18.326 -36.041 -11.339 1.00 24.22 375 ASP A CA 1
ATOM 3079 C C . ASP A 1 375 ? 17.192 -36.574 -12.197 1.00 20.76 375 ASP A C 1
ATOM 3080 O O . ASP A 1 375 ? 17.121 -36.284 -13.393 1.00 21.61 375 ASP A O 1
ATOM 3085 N N . TYR A 1 376 ? 16.314 -37.361 -11.578 1.00 19.50 376 TYR A N 1
ATOM 3086 C CA . TYR A 1 376 ? 15.123 -37.870 -12.249 1.00 20.46 376 TYR A CA 1
ATOM 3087 C C . TYR A 1 376 ? 14.284 -36.727 -12.842 1.00 20.12 376 TYR A C 1
ATOM 3088 O O . TYR A 1 376 ? 13.915 -36.753 -14.021 1.00 20.61 376 TYR A O 1
ATOM 3097 N N . ILE A 1 377 ? 13.988 -35.718 -12.027 1.00 18.96 377 ILE A N 1
ATOM 3098 C CA . ILE A 1 377 ? 13.169 -34.597 -12.486 1.00 18.20 377 ILE A CA 1
ATOM 3099 C C . ILE A 1 377 ? 13.918 -33.744 -13.521 1.00 20.86 377 ILE A C 1
ATOM 3100 O O . ILE A 1 377 ? 13.321 -33.292 -14.499 1.00 21.31 377 ILE A O 1
ATOM 3105 N N . LYS A 1 378 ? 15.221 -33.556 -13.322 1.00 21.83 378 LYS A N 1
ATOM 3106 C CA . LYS A 1 378 ? 16.010 -32.768 -14.267 1.00 22.33 378 LYS A CA 1
ATOM 3107 C C . LYS A 1 378 ? 15.933 -33.332 -15.677 1.00 25.96 378 LYS A C 1
ATOM 3108 O O . LYS A 1 378 ? 15.866 -32.586 -16.654 1.00 26.93 378 LYS A O 1
ATOM 3114 N N . GLU A 1 379 ? 15.958 -34.651 -15.798 1.00 22.38 379 GLU A N 1
ATOM 3115 C CA . GLU A 1 379 ? 15.850 -35.245 -17.122 1.00 27.22 379 GLU A CA 1
ATOM 3116 C C . GLU A 1 379 ? 14.456 -35.046 -17.701 1.00 28.64 379 GLU A C 1
ATOM 3117 O O . GLU A 1 379 ? 14.290 -34.685 -18.872 1.00 26.50 379 GLU A O 1
ATOM 3123 N N . LEU A 1 380 ? 13.445 -35.290 -16.879 1.00 22.96 380 LEU A N 1
ATOM 3124 C CA . LEU A 1 380 ? 12.080 -35.276 -17.376 1.00 23.61 380 LEU A CA 1
ATOM 3125 C C . LEU A 1 380 ? 11.611 -33.863 -17.728 1.00 23.59 380 LEU A C 1
ATOM 3126 O O . LEU A 1 380 ? 10.865 -33.666 -18.692 1.00 23.80 380 LEU A O 1
ATOM 3131 N N . ILE A 1 381 ? 12.049 -32.875 -16.956 1.00 21.15 381 ILE A N 1
ATOM 3132 C CA . ILE A 1 381 ? 11.568 -31.514 -17.150 1.00 20.89 381 ILE A CA 1
ATOM 3133 C C . ILE A 1 381 ? 12.129 -30.907 -18.443 1.00 24.40 381 ILE A C 1
ATOM 3134 O O . ILE A 1 381 ? 11.526 -30.017 -19.018 1.00 25.54 381 ILE A O 1
ATOM 3139 N N . GLU A 1 382 ? 13.259 -31.424 -18.912 1.00 25.64 382 GLU A N 1
ATOM 3140 C CA . GLU A 1 382 ? 13.850 -30.935 -20.163 1.00 31.10 382 GLU A CA 1
ATOM 3141 C C . GLU A 1 382 ? 13.076 -31.403 -21.395 1.00 28.95 382 GLU A C 1
ATOM 3142 O O . GLU A 1 382 ? 13.253 -30.864 -22.490 1.00 29.93 382 GLU A O 1
ATOM 3148 N N . MET A 1 383 ? 12.228 -32.411 -21.218 1.00 25.77 383 MET A N 1
ATOM 3149 C CA . MET A 1 383 ? 11.560 -33.044 -22.352 1.00 25.53 383 MET A CA 1
ATOM 3150 C C . MET A 1 383 ? 10.265 -32.367 -22.775 1.00 28.28 383 MET A C 1
ATOM 3151 O O . MET A 1 383 ? 9.706 -32.703 -23.813 1.00 27.95 383 MET A O 1
ATOM 3156 N N . THR A 1 384 ? 9.781 -31.427 -21.971 1.00 24.00 384 THR A N 1
ATOM 3157 C CA . THR A 1 384 ? 8.532 -30.746 -22.272 1.00 25.31 384 THR A CA 1
ATOM 3158 C C . THR A 1 384 ? 8.653 -29.266 -21.979 1.00 24.95 384 THR A C 1
ATOM 3159 O O . THR A 1 384 ? 9.672 -28.804 -21.453 1.00 26.76 384 THR A O 1
ATOM 3163 N N . ASP A 1 385 ? 7.597 -28.530 -22.297 1.00 22.38 385 ASP A N 1
ATOM 3164 C CA . ASP A 1 385 ? 7.596 -27.090 -22.092 1.00 25.97 385 ASP A CA 1
ATOM 3165 C C . ASP A 1 385 ? 7.176 -26.670 -20.686 1.00 26.93 385 ASP A C 1
ATOM 3166 O O . ASP A 1 385 ? 6.950 -25.485 -20.438 1.00 27.36 385 ASP A O 1
ATOM 3171 N N . TYR A 1 386 ? 7.072 -27.619 -19.756 1.00 22.32 386 TYR A N 1
ATOM 3172 C CA . TYR A 1 386 ? 6.896 -27.211 -18.364 1.00 25.65 386 TYR A CA 1
ATOM 3173 C C . TYR A 1 386 ? 8.132 -26.377 -18.035 1.00 24.32 386 TYR A C 1
ATOM 3174 O O . TYR A 1 386 ? 9.251 -26.836 -18.247 1.00 24.65 386 TYR A O 1
ATOM 3183 N N . PRO A 1 387 ? 7.942 -25.143 -17.536 1.00 23.48 387 PRO A N 1
ATOM 3184 C CA . PRO A 1 387 ? 9.097 -24.246 -17.401 1.00 25.27 387 PRO A CA 1
ATOM 3185 C C . PRO A 1 387 ? 10.184 -24.782 -16.478 1.00 24.87 387 PRO A C 1
ATOM 3186 O O . PRO A 1 387 ? 9.958 -25.017 -15.289 1.00 25.24 387 PRO A O 1
ATOM 3190 N N . THR A 1 388 ? 11.368 -24.976 -17.045 1.00 26.16 388 THR A N 1
ATOM 3191 C CA . THR A 1 388 ? 12.496 -25.513 -16.304 1.00 23.54 388 THR A CA 1
ATOM 3192 C C . THR A 1 388 ? 12.968 -24.529 -15.243 1.00 28.15 388 THR A C 1
ATOM 3193 O O . THR A 1 388 ? 13.158 -23.343 -15.518 1.00 29.56 388 THR A O 1
ATOM 3197 N N . PHE A 1 389 ? 13.123 -25.027 -14.021 1.00 24.71 389 PHE A N 1
ATOM 3198 C CA . PHE A 1 389 ? 13.607 -24.209 -12.918 1.00 24.73 389 PHE A CA 1
ATOM 3199 C C . PHE A 1 389 ? 14.905 -24.813 -12.398 1.00 26.83 389 PHE A C 1
ATOM 3200 O O . PHE A 1 389 ? 15.319 -25.892 -12.848 1.00 25.33 389 PHE A O 1
ATOM 3208 N N . ASP A 1 390 ? 15.542 -24.129 -11.452 1.00 26.15 390 ASP A N 1
ATOM 3209 C CA . ASP A 1 390 ? 16.868 -24.534 -10.983 1.00 24.18 390 ASP A CA 1
ATOM 3210 C C . ASP A 1 390 ? 16.824 -25.698 -9.990 1.00 26.59 390 ASP A C 1
ATOM 3211 O O . ASP A 1 390 ? 16.860 -25.498 -8.770 1.00 23.78 390 ASP A O 1
ATOM 3216 N N . LEU A 1 391 ? 16.748 -26.919 -10.521 1.00 24.91 391 LEU A N 1
ATOM 3217 C CA . LEU A 1 391 ? 16.661 -28.118 -9.689 1.00 26.57 391 LEU A CA 1
ATOM 3218 C C . LEU A 1 391 ? 17.842 -28.270 -8.746 1.00 24.79 391 LEU A C 1
ATOM 3219 O O . LEU A 1 391 ? 17.683 -28.723 -7.622 1.00 24.69 391 LEU A O 1
ATOM 3224 N N . ASP A 1 392 ? 19.031 -27.896 -9.200 1.00 24.15 392 ASP A N 1
ATOM 3225 C CA . ASP A 1 392 ? 20.196 -28.023 -8.336 1.00 26.98 392 ASP A CA 1
ATOM 3226 C C . ASP A 1 392 ? 19.998 -27.194 -7.083 1.00 23.42 392 ASP A C 1
ATOM 3227 O O . ASP A 1 392 ? 20.435 -27.587 -6.000 1.00 24.13 392 ASP A O 1
ATOM 3232 N N . ARG A 1 393 ? 19.336 -26.046 -7.225 1.00 21.09 393 ARG A N 1
ATOM 3233 C CA . ARG A 1 393 ? 19.110 -25.179 -6.078 1.00 25.46 393 ARG A CA 1
ATOM 3234 C C . ARG A 1 393 ? 18.087 -25.768 -5.112 1.00 25.58 393 ARG A C 1
ATOM 3235 O O . ARG A 1 393 ? 18.230 -25.638 -3.896 1.00 25.23 393 ARG A O 1
ATOM 3243 N N . VAL A 1 394 ? 17.059 -26.425 -5.643 1.00 22.60 394 VAL A N 1
ATOM 3244 C CA . VAL A 1 394 ? 16.090 -27.093 -4.775 1.00 21.84 394 VAL A CA 1
ATOM 3245 C C . VAL A 1 394 ? 16.744 -28.249 -4.004 1.00 18.88 394 VAL A C 1
ATOM 3246 O O . VAL A 1 394 ? 16.479 -28.439 -2.808 1.00 21.97 394 VAL A O 1
ATOM 3250 N N . ALA A 1 395 ? 17.607 -29.012 -4.674 1.00 20.35 395 ALA A N 1
ATOM 3251 C CA . ALA A 1 395 ? 18.367 -30.076 -4.004 1.00 21.97 395 ALA A CA 1
ATOM 3252 C C . ALA A 1 395 ? 19.122 -29.512 -2.805 1.00 20.23 395 ALA A C 1
ATOM 3253 O O . ALA A 1 395 ? 19.109 -30.093 -1.726 1.00 20.79 395 ALA A O 1
ATOM 3255 N N . GLU A 1 396 ? 19.778 -28.374 -2.998 1.00 22.14 396 GLU A N 1
ATOM 3256 C CA . GLU A 1 396 ? 20.491 -27.713 -1.899 1.00 25.07 396 GLU A CA 1
ATOM 3257 C C . GLU A 1 396 ? 19.543 -27.335 -0.762 1.00 24.50 396 GLU A C 1
ATOM 3258 O O . GLU A 1 396 ? 19.889 -27.449 0.414 1.00 23.31 396 GLU A O 1
ATOM 3264 N N . MET A 1 397 ? 18.350 -26.870 -1.111 1.00 22.02 397 MET A N 1
ATOM 3265 C CA . MET A 1 397 ? 17.382 -26.505 -0.083 1.00 21.47 397 MET A CA 1
ATOM 3266 C C . MET A 1 397 ? 16.910 -27.740 0.683 1.00 23.20 397 MET A C 1
ATOM 3267 O O . MET A 1 397 ? 16.783 -27.701 1.910 1.00 21.32 397 MET A O 1
ATOM 3272 N N . PHE A 1 398 ? 16.681 -28.846 -0.021 1.00 20.33 398 PHE A N 1
ATOM 3273 C CA . PHE A 1 398 ? 16.328 -30.086 0.680 1.00 22.58 398 PHE A CA 1
ATOM 3274 C C . PHE A 1 398 ? 17.459 -30.508 1.628 1.00 23.39 398 PHE A C 1
ATOM 3275 O O . PHE A 1 398 ? 17.208 -30.945 2.754 1.00 21.97 398 PHE A O 1
ATOM 3283 N N . LYS A 1 399 ? 18.709 -30.392 1.178 1.00 22.12 399 LYS A N 1
ATOM 3284 C CA . LYS A 1 399 ? 19.816 -30.780 2.045 1.00 22.18 399 LYS A CA 1
ATOM 3285 C C . LYS A 1 399 ? 19.905 -29.876 3.275 1.00 21.30 399 LYS A C 1
ATOM 3286 O O . LYS A 1 399 ? 20.215 -30.342 4.373 1.00 25.34 399 LYS A O 1
ATOM 3292 N N . SER A 1 400 ? 19.592 -28.599 3.094 1.00 23.41 400 SER A N 1
ATOM 3293 C CA . SER A 1 400 ? 19.528 -27.656 4.204 1.00 24.74 400 SER A CA 1
ATOM 3294 C C . SER A 1 400 ? 18.430 -28.045 5.184 1.00 25.25 400 SER A C 1
ATOM 3295 O O . SER A 1 400 ? 18.600 -27.990 6.396 1.00 23.83 400 SER A O 1
ATOM 3298 N N . TRP A 1 401 ? 17.285 -28.426 4.643 1.00 20.59 401 TRP A N 1
ATOM 3299 C CA . TRP A 1 401 ? 16.154 -28.855 5.466 1.00 20.05 401 TRP A CA 1
ATOM 3300 C C . TRP A 1 401 ? 16.533 -30.073 6.314 1.00 20.07 401 TRP A C 1
ATOM 3301 O O . TRP A 1 401 ? 16.275 -30.106 7.521 1.00 20.99 401 TRP A O 1
ATOM 3312 N N . LEU A 1 402 ? 17.173 -31.066 5.704 1.00 21.17 402 LEU A N 1
ATOM 3313 C CA . LEU A 1 402 ? 17.678 -32.205 6.477 1.00 24.42 402 LEU A CA 1
ATOM 3314 C C . LEU A 1 402 ? 18.608 -31.736 7.587 1.00 23.38 402 LEU A C 1
ATOM 3315 O O . LEU A 1 402 ? 18.539 -32.228 8.713 1.00 23.42 402 LEU A O 1
ATOM 3320 N N . ASN A 1 403 ? 19.481 -30.789 7.258 1.00 21.20 403 ASN A N 1
ATOM 3321 C CA . ASN A 1 403 ? 20.377 -30.211 8.261 1.00 23.47 403 ASN A CA 1
ATOM 3322 C C . ASN A 1 403 ? 19.631 -29.490 9.382 1.00 25.57 403 ASN A C 1
ATOM 3323 O O . ASN A 1 403 ? 19.965 -29.653 10.555 1.00 27.16 403 ASN A O 1
ATOM 3328 N N . ASP A 1 404 ? 18.631 -28.685 9.020 1.00 21.66 404 ASP A N 1
ATOM 3329 C CA . ASP A 1 404 ? 17.826 -27.977 10.014 1.00 21.13 404 ASP A CA 1
ATOM 3330 C C . ASP A 1 404 ? 17.170 -28.957 10.974 1.00 23.66 404 ASP A C 1
ATOM 3331 O O . ASP A 1 404 ? 17.105 -28.704 12.177 1.00 25.13 404 ASP A O 1
ATOM 3336 N N . LYS A 1 405 ? 16.674 -30.074 10.442 1.00 22.59 405 LYS A N 1
ATOM 3337 C CA . LYS A 1 405 ? 15.963 -31.048 11.264 1.00 26.91 405 LYS A CA 1
ATOM 3338 C C . LYS A 1 405 ? 16.904 -31.762 12.220 1.00 27.53 405 LYS A C 1
ATOM 3339 O O . LYS A 1 405 ? 16.536 -32.073 13.359 1.00 29.65 405 LYS A O 1
ATOM 3345 N N . GLU A 1 406 ? 18.123 -32.008 11.763 1.00 27.14 406 GLU A N 1
ATOM 3346 C CA . GLU A 1 406 ? 19.122 -32.616 12.621 1.00 32.38 406 GLU A CA 1
ATOM 3347 C C . GLU A 1 406 ? 19.531 -31.656 13.735 1.00 30.19 406 GLU A C 1
ATOM 3348 O O . GLU A 1 406 ? 19.701 -32.059 14.885 1.00 36.61 406 GLU A O 1
ATOM 3354 N N . THR A 1 407 ? 19.680 -30.384 13.386 1.00 27.63 407 THR A N 1
ATOM 3355 C CA . THR A 1 407 ? 20.138 -29.367 14.328 1.00 27.80 407 THR A CA 1
ATOM 3356 C C . THR A 1 407 ? 19.121 -29.087 15.440 1.00 33.01 407 THR A C 1
ATOM 3357 O O . THR A 1 407 ? 19.468 -29.052 16.624 1.00 30.45 407 THR A O 1
ATOM 3361 N N . ASN A 1 408 ? 17.866 -28.874 15.062 1.00 27.57 408 ASN A N 1
ATOM 3362 C CA . ASN A 1 408 ? 16.825 -28.604 16.045 1.00 26.79 408 ASN A CA 1
ATOM 3363 C C . ASN A 1 408 ? 15.471 -28.991 15.474 1.00 30.13 408 ASN A C 1
ATOM 3364 O O . ASN A 1 408 ? 14.890 -28.263 14.676 1.00 30.18 408 ASN A O 1
ATOM 3369 N N . ILE A 1 409 ? 14.982 -30.151 15.883 1.00 26.19 409 ILE A N 1
ATOM 3370 C CA . ILE A 1 409 ? 13.760 -30.706 15.313 1.00 28.77 409 ILE A CA 1
ATOM 3371 C C . ILE A 1 409 ? 12.521 -29.900 15.714 1.00 29.59 409 ILE A C 1
ATOM 3372 O O . ILE A 1 409 ? 11.502 -29.930 15.026 1.00 29.81 409 ILE A O 1
ATOM 3377 N N . LEU A 1 410 ? 12.616 -29.152 16.807 1.00 27.86 410 LEU A N 1
ATOM 3378 C CA . LEU A 1 410 ? 11.473 -28.370 17.285 1.00 27.71 410 LEU A CA 1
ATOM 3379 C C . LEU A 1 410 ? 11.263 -27.031 16.569 1.00 31.93 410 LEU A C 1
ATOM 3380 O O . LEU A 1 410 ? 10.158 -26.480 16.592 1.00 28.92 410 LEU A O 1
ATOM 3385 N N . ASN A 1 411 ? 12.300 -26.503 15.926 1.00 25.69 411 ASN A N 1
ATOM 3386 C CA . ASN A 1 411 ? 12.174 -25.187 15.303 1.00 26.65 411 ASN A CA 1
ATOM 3387 C C . ASN A 1 411 ? 12.483 -25.144 13.813 1.00 24.12 411 ASN A C 1
ATOM 3388 O O . ASN A 1 411 ? 12.599 -24.062 13.235 1.00 25.05 411 ASN A O 1
ATOM 3393 N N . TYR A 1 412 ? 12.618 -26.306 13.185 1.00 23.53 412 TYR A N 1
ATOM 3394 C CA . TYR A 1 412 ? 12.944 -26.310 11.767 1.00 23.74 412 TYR A CA 1
ATOM 3395 C C . TYR A 1 412 ? 11.886 -25.604 10.929 1.00 24.39 412 TYR A C 1
ATOM 3396 O O . TYR A 1 412 ? 12.199 -25.050 9.878 1.00 23.44 412 TYR A O 1
ATOM 3405 N N . ARG A 1 413 ? 10.641 -25.596 11.399 1.00 22.85 413 ARG A N 1
ATOM 3406 C CA . ARG A 1 413 ? 9.586 -24.924 10.648 1.00 23.68 413 ARG A CA 1
ATOM 3407 C C . ARG A 1 413 ? 9.634 -23.401 10.744 1.00 22.03 413 ARG A C 1
ATOM 3408 O O . ARG A 1 413 ? 8.830 -22.706 10.110 1.00 22.67 413 ARG A O 1
ATOM 3416 N N . ASP A 1 414 ? 10.569 -22.880 11.539 1.00 22.30 414 ASP A N 1
ATOM 3417 C CA . ASP A 1 414 ? 10.713 -21.440 11.698 1.00 19.97 414 ASP A CA 1
ATOM 3418 C C . ASP A 1 414 ? 11.759 -20.883 10.740 1.00 20.63 414 ASP A C 1
ATOM 3419 O O . ASP A 1 414 ? 11.942 -19.672 10.643 1.00 24.27 414 ASP A O 1
ATOM 3424 N N . LYS A 1 415 ? 12.442 -21.774 10.031 1.00 21.68 415 LYS A N 1
ATOM 3425 C CA . LYS A 1 415 ? 13.455 -21.365 9.067 1.00 24.44 415 LYS A CA 1
ATOM 3426 C C . LYS A 1 415 ? 12.807 -20.869 7.776 1.00 23.05 415 LYS A C 1
ATOM 3427 O O . LYS A 1 415 ? 11.694 -21.284 7.423 1.00 22.92 415 LYS A O 1
ATOM 3433 N N . VAL A 1 416 ? 13.498 -19.984 7.069 1.00 21.80 416 VAL A N 1
ATOM 3434 C CA . VAL A 1 416 ? 12.956 -19.408 5.839 1.00 20.16 416 VAL A CA 1
ATOM 3435 C C . VAL A 1 416 ? 13.869 -19.618 4.626 1.00 24.16 416 VAL A C 1
ATOM 3436 O O . VAL A 1 416 ? 15.092 -19.483 4.708 1.00 27.08 416 VAL A O 1
ATOM 3440 N N . TYR A 1 417 ? 13.247 -19.925 3.491 1.00 19.54 417 TYR A N 1
ATOM 3441 C CA . TYR A 1 417 ? 13.954 -20.252 2.274 1.00 19.41 417 TYR A CA 1
ATOM 3442 C C . TYR A 1 417 ? 13.573 -19.300 1.163 1.00 22.00 417 TYR A C 1
ATOM 3443 O O . TYR A 1 417 ? 12.607 -18.542 1.288 1.00 23.99 417 TYR A O 1
ATOM 3452 N N . THR A 1 418 ? 14.329 -19.348 0.070 1.00 20.80 418 THR A N 1
ATOM 3453 C CA . THR A 1 418 ? 14.108 -18.442 -1.050 1.00 21.56 418 THR A CA 1
ATOM 3454 C C . THR A 1 418 ? 13.543 -19.192 -2.253 1.00 21.39 418 THR A C 1
ATOM 3455 O O . THR A 1 418 ? 14.032 -20.258 -2.600 1.00 21.87 418 THR A O 1
ATOM 3459 N N . SER A 1 419 ? 12.499 -18.636 -2.863 1.00 21.53 419 SER A N 1
ATOM 3460 C CA . SER A 1 419 ? 11.863 -19.270 -4.014 1.00 20.61 419 SER A CA 1
ATOM 3461 C C . SER A 1 419 ? 12.808 -19.369 -5.201 1.00 21.56 419 SER A C 1
ATOM 3462 O O . SER A 1 419 ? 13.530 -18.418 -5.509 1.00 20.63 419 SER A O 1
ATOM 3465 N N . VAL A 1 420 ? 12.798 -20.516 -5.874 1.00 20.44 420 VAL A N 1
ATOM 3466 C CA . VAL A 1 420 ? 13.583 -20.668 -7.091 1.00 21.06 420 VAL A CA 1
ATOM 3467 C C . VAL A 1 420 ? 12.786 -20.238 -8.302 1.00 20.91 420 VAL A C 1
ATOM 3468 O O . VAL A 1 420 ? 13.331 -20.184 -9.411 1.00 23.28 420 VAL A O 1
ATOM 3472 N N . MET A 1 421 ? 11.507 -19.925 -8.087 1.00 20.10 421 MET A N 1
ATOM 3473 C CA . MET A 1 421 ? 10.635 -19.466 -9.158 1.00 20.88 421 MET A CA 1
ATOM 3474 C C . MET A 1 421 ? 10.692 -17.957 -9.285 1.00 22.96 421 MET A C 1
ATOM 3475 O O . MET A 1 421 ? 10.718 -17.424 -10.395 1.00 26.32 421 MET A O 1
ATOM 3480 N N . THR A 1 422 ? 10.735 -17.266 -8.146 1.00 23.32 422 THR A N 1
ATOM 3481 C CA . THR A 1 422 ? 10.614 -15.804 -8.143 1.00 22.44 422 THR A CA 1
ATOM 3482 C C . THR A 1 422 ? 11.759 -15.092 -7.434 1.00 25.77 422 THR A C 1
ATOM 3483 O O . THR A 1 422 ? 11.859 -13.861 -7.500 1.00 26.11 422 THR A O 1
ATOM 3487 N N . GLY A 1 423 ? 12.588 -15.842 -6.720 1.00 22.65 423 GLY A N 1
ATOM 3488 C CA . GLY A 1 423 ? 13.673 -15.256 -5.943 1.00 22.81 423 GLY A CA 1
ATOM 3489 C C . GLY A 1 423 ? 13.204 -14.564 -4.668 1.00 27.21 423 GLY A C 1
ATOM 3490 O O . GLY A 1 423 ? 13.973 -13.879 -3.996 1.00 26.59 423 GLY A O 1
ATOM 3491 N N . VAL A 1 424 ? 11.931 -14.720 -4.332 1.00 23.73 424 VAL A N 1
ATOM 3492 C CA . VAL A 1 424 ? 11.398 -14.135 -3.104 1.00 25.03 424 VAL A CA 1
ATOM 3493 C C . VAL A 1 424 ? 11.779 -14.938 -1.867 1.00 23.26 424 VAL A C 1
ATOM 3494 O O . VAL A 1 424 ? 11.573 -16.157 -1.804 1.00 23.32 424 VAL A O 1
ATOM 3498 N N . THR A 1 425 ? 12.328 -14.252 -0.870 1.00 24.85 425 THR A N 1
ATOM 3499 C CA . THR A 1 425 ? 12.683 -14.906 0.381 1.00 21.44 425 THR A CA 1
ATOM 3500 C C . THR A 1 425 ? 11.491 -14.897 1.319 1.00 22.67 425 THR A C 1
ATOM 3501 O O . THR A 1 425 ? 10.859 -13.854 1.516 1.00 23.43 425 THR A O 1
ATOM 3505 N N . ALA A 1 426 ? 11.156 -16.066 1.863 1.00 22.28 426 ALA A N 1
ATOM 3506 C CA . ALA A 1 426 ? 10.038 -16.186 2.793 1.00 23.80 426 ALA A CA 1
ATOM 3507 C C . ALA A 1 426 ? 10.285 -15.308 4.011 1.00 24.30 426 ALA A C 1
ATOM 3508 O O . ALA A 1 426 ? 11.437 -15.036 4.375 1.00 23.93 426 ALA A O 1
ATOM 3510 N N . GLU A 1 427 ? 9.203 -14.881 4.648 1.00 23.32 427 GLU A N 1
ATOM 3511 C CA . GLU A 1 427 ? 9.300 -14.044 5.829 1.00 24.29 427 GLU A CA 1
ATOM 3512 C C . GLU A 1 427 ? 9.022 -14.877 7.064 1.00 25.41 427 GLU A C 1
ATOM 3513 O O . GLU A 1 427 ? 8.100 -15.688 7.074 1.00 28.38 427 GLU A O 1
ATOM 3519 N N . GLU A 1 428 ? 9.826 -14.681 8.099 1.00 24.42 428 GLU A N 1
ATOM 3520 C CA . GLU A 1 428 ? 9.600 -15.330 9.379 1.00 26.66 428 GLU A CA 1
ATOM 3521 C C . GLU A 1 428 ? 8.156 -15.128 9.828 1.00 25.03 428 GLU A C 1
ATOM 3522 O O . GLU A 1 428 ? 7.621 -14.022 9.756 1.00 25.72 428 GLU A O 1
ATOM 3528 N N . HIS A 1 429 ? 7.536 -16.204 10.297 1.00 23.25 429 HIS A N 1
ATOM 3529 C CA . HIS A 1 429 ? 6.126 -16.180 10.679 1.00 22.94 429 HIS A CA 1
ATOM 3530 C C . HIS A 1 429 ? 5.924 -15.399 11.970 1.00 28.06 429 HIS A C 1
ATOM 3531 O O . HIS A 1 429 ? 6.841 -15.279 12.787 1.00 27.23 429 HIS A O 1
ATOM 3538 N N . HIS A 1 430 ? 4.718 -14.871 12.155 1.00 25.59 430 HIS A N 1
ATOM 3539 C CA . HIS A 1 430 ? 4.432 -14.031 13.310 1.00 27.12 430 HIS A CA 1
ATOM 3540 C C . HIS A 1 430 ? 4.518 -14.789 14.632 1.00 29.58 430 HIS A C 1
ATOM 3541 O O . HIS A 1 430 ? 4.637 -14.174 15.690 1.00 28.98 430 HIS A O 1
ATOM 3548 N N . THR A 1 431 ? 4.485 -16.120 14.564 1.00 25.46 431 THR A N 1
ATOM 3549 C CA . THR A 1 431 ? 4.518 -16.969 15.758 1.00 25.01 431 THR A CA 1
ATOM 3550 C C . THR A 1 431 ? 5.449 -18.170 15.569 1.00 28.16 431 THR A C 1
ATOM 3551 O O . THR A 1 431 ? 5.378 -18.853 14.548 1.00 26.67 431 THR A O 1
ATOM 3555 N N . PRO A 1 432 ? 6.306 -18.456 16.563 1.00 26.34 432 PRO A N 1
ATOM 3556 C CA . PRO A 1 432 ? 7.181 -19.630 16.446 1.00 26.94 432 PRO A CA 1
ATOM 3557 C C . PRO A 1 432 ? 6.338 -20.896 16.408 1.00 26.79 432 PRO A C 1
ATOM 3558 O O . PRO A 1 432 ? 5.321 -20.963 17.096 1.00 27.98 432 PRO A O 1
ATOM 3562 N N . TRP A 1 433 ? 6.755 -21.888 15.627 1.00 24.56 433 TRP A N 1
ATOM 3563 C CA . TRP A 1 433 ? 5.896 -23.046 15.397 1.00 25.17 433 TRP A CA 1
ATOM 3564 C C . TRP A 1 433 ? 5.505 -23.773 16.685 1.00 23.93 433 TRP A C 1
ATOM 3565 O O . TRP A 1 433 ? 4.366 -24.188 16.838 1.00 25.78 433 TRP A O 1
ATOM 3576 N N . MET A 1 434 ? 6.432 -23.900 17.627 1.00 26.33 434 MET A N 1
ATOM 3577 C CA . MET A 1 434 ? 6.111 -24.583 18.880 1.00 25.29 434 MET A CA 1
ATOM 3578 C C . MET A 1 434 ? 5.046 -23.859 19.697 1.00 27.35 434 MET A C 1
ATOM 3579 O O . MET A 1 434 ? 4.382 -24.464 20.531 1.00 27.56 434 MET A O 1
ATOM 3584 N N . LYS A 1 435 ? 4.899 -22.561 19.465 1.00 27.30 435 LYS A N 1
ATOM 3585 C CA . LYS A 1 435 ? 3.931 -21.768 20.210 1.00 29.42 435 LYS A CA 1
ATOM 3586 C C . LYS A 1 435 ? 2.605 -21.633 19.470 1.00 31.03 435 LYS A C 1
ATOM 3587 O O . LYS A 1 435 ? 1.656 -21.072 20.005 1.00 28.77 435 LYS A O 1
ATOM 3593 N N . GLU A 1 436 ? 2.532 -22.141 18.242 1.00 30.37 436 GLU A N 1
ATOM 3594 C CA . GLU A 1 436 ? 1.318 -21.964 17.450 1.00 28.55 436 GLU A CA 1
ATOM 3595 C C . GLU A 1 436 ? 0.407 -23.183 17.489 1.00 31.94 436 GLU A C 1
ATOM 3596 O O . GLU A 1 436 ? 0.655 -24.173 16.805 1.00 26.41 436 GLU A O 1
ATOM 3602 N N . LEU A 1 437 ? -0.653 -23.104 18.291 1.00 31.69 437 LEU A N 1
ATOM 3603 C CA . LEU A 1 437 ? -1.585 -24.225 18.413 1.00 31.90 437 LEU A CA 1
ATOM 3604 C C . LEU A 1 437 ? -2.830 -24.038 17.544 1.00 29.21 437 LEU A C 1
ATOM 3605 O O . LEU A 1 437 ? -3.724 -24.882 17.532 1.00 32.39 437 LEU A O 1
ATOM 3610 N N . ASP A 1 438 ? -2.875 -22.928 16.818 1.00 30.01 438 ASP A N 1
ATOM 3611 C CA . ASP A 1 438 ? -3.999 -22.597 15.956 1.00 27.86 438 ASP A CA 1
ATOM 3612 C C . ASP A 1 438 ? -3.533 -22.759 14.517 1.00 28.87 438 ASP A C 1
ATOM 3613 O O . ASP A 1 438 ? -2.719 -21.971 14.038 1.00 27.81 438 ASP A O 1
ATOM 3618 N N . ASP A 1 439 ? -4.051 -23.772 13.827 1.00 26.30 439 ASP A N 1
ATOM 3619 C CA . ASP A 1 439 ? -3.578 -24.081 12.476 1.00 25.90 439 ASP A CA 1
ATOM 3620 C C . ASP A 1 439 ? -4.461 -23.503 11.365 1.00 24.45 439 ASP A C 1
ATOM 3621 O O . ASP A 1 439 ? -4.302 -23.861 10.201 1.00 25.01 439 ASP A O 1
ATOM 3626 N N . SER A 1 440 ? -5.367 -22.594 11.718 1.00 22.63 440 SER A N 1
ATOM 3627 C CA . SER A 1 440 ? -6.301 -22.026 10.745 1.00 23.85 440 SER A CA 1
ATOM 3628 C C . SER A 1 440 ? -5.647 -21.130 9.705 1.00 26.70 440 SER A C 1
ATOM 3629 O O . SER A 1 440 ? -4.654 -20.439 9.981 1.00 25.84 440 SER A O 1
ATOM 3632 N N . LEU A 1 441 ? -6.201 -21.153 8.500 1.00 22.84 441 LEU A N 1
ATOM 3633 C CA . LEU A 1 441 ? -5.759 -20.265 7.437 1.00 23.54 441 LEU A CA 1
ATOM 3634 C C . LEU A 1 441 ? -5.857 -18.818 7.893 1.00 26.39 441 LEU A C 1
ATOM 3635 O O . LEU A 1 441 ? -4.961 -18.006 7.632 1.00 25.54 441 LEU A O 1
ATOM 3640 N N . GLU A 1 442 ? -6.946 -18.502 8.590 1.00 24.64 442 GLU A N 1
ATOM 3641 C CA . GLU A 1 442 ? -7.182 -17.139 9.051 1.00 28.17 442 GLU A CA 1
ATOM 3642 C C . GLU A 1 442 ? -6.104 -16.667 10.024 1.00 29.55 442 GLU A C 1
ATOM 3643 O O . GLU A 1 442 ? -5.570 -15.571 9.875 1.00 30.13 442 GLU A O 1
ATOM 3649 N N . ARG A 1 443 ? -5.773 -17.497 11.007 1.00 25.19 443 ARG A N 1
ATOM 3650 C CA . ARG A 1 443 ? -4.740 -17.149 11.974 1.00 26.50 443 ARG A CA 1
ATOM 3651 C C . ARG A 1 443 ? -3.394 -16.971 11.264 1.00 30.06 443 ARG A C 1
ATOM 3652 O O . ARG A 1 443 ? -2.640 -16.020 11.524 1.00 26.35 443 ARG A O 1
ATOM 3660 N N . TYR A 1 444 ? -3.104 -17.887 10.352 1.00 24.51 444 TYR A N 1
ATOM 3661 C CA . TYR A 1 444 ? -1.848 -17.847 9.624 1.00 26.54 444 TYR A CA 1
ATOM 3662 C C . TYR A 1 444 ? -1.671 -16.582 8.787 1.00 26.48 444 TYR A C 1
ATOM 3663 O O . TYR A 1 444 ? -0.613 -15.951 8.838 1.00 23.89 444 TYR A O 1
ATOM 3672 N N . LEU A 1 445 ? -2.687 -16.202 8.019 1.00 26.31 445 LEU A N 1
ATOM 3673 C CA . LEU A 1 445 ? -2.539 -15.065 7.116 1.00 29.02 445 LEU A CA 1
ATOM 3674 C C . LEU A 1 445 ? -2.808 -13.730 7.805 1.00 34.92 445 LEU A C 1
ATOM 3675 O O . LEU A 1 445 ? -2.536 -12.669 7.243 1.00 39.53 445 LEU A O 1
ATOM 3680 N N . ASP A 1 446 ? -3.322 -13.786 9.029 1.00 33.01 446 ASP A N 1
ATOM 3681 C CA . ASP A 1 446 ? -3.689 -12.569 9.751 1.00 41.60 446 ASP A CA 1
ATOM 3682 C C . ASP A 1 446 ? -3.195 -12.580 11.197 1.00 44.83 446 ASP A C 1
ATOM 3683 O O . ASP A 1 446 ? -3.548 -13.462 11.987 1.00 41.72 446 ASP A O 1
ATOM 3688 N N . MET B 1 1 ? -21.623 -85.349 -12.121 1.00 51.43 1 MET B N 1
ATOM 3689 C CA . MET B 1 1 ? -21.663 -83.909 -11.878 1.00 45.98 1 MET B CA 1
ATOM 3690 C C . MET B 1 1 ? -22.542 -83.205 -12.903 1.00 46.08 1 MET B C 1
ATOM 3691 O O . MET B 1 1 ? -22.386 -83.403 -14.108 1.00 46.30 1 MET B O 1
ATOM 3696 N N . LEU B 1 2 ? -23.467 -82.384 -12.420 1.00 43.15 2 LEU B N 1
ATOM 3697 C CA . LEU B 1 2 ? -24.371 -81.657 -13.300 1.00 41.78 2 LEU B CA 1
ATOM 3698 C C . LEU B 1 2 ? -23.606 -80.670 -14.173 1.00 43.07 2 LEU B C 1
ATOM 3699 O O . LEU B 1 2 ? -22.534 -80.199 -13.795 1.00 42.07 2 LEU B O 1
ATOM 3704 N N . ASN B 1 3 ? -24.159 -80.368 -15.347 1.00 43.83 3 ASN B N 1
ATOM 3705 C CA . ASN B 1 3 ? -23.575 -79.375 -16.241 1.00 44.09 3 ASN B CA 1
ATOM 3706 C C . ASN B 1 3 ? -24.030 -77.975 -15.842 1.00 42.95 3 ASN B C 1
ATOM 3707 O O . ASN B 1 3 ? -24.759 -77.305 -16.576 1.00 47.22 3 ASN B O 1
ATOM 3712 N N . LEU B 1 4 ? -23.596 -77.548 -14.665 1.00 34.28 4 LEU B N 1
ATOM 3713 C CA . LEU B 1 4 ? -24.058 -76.306 -14.072 1.00 31.95 4 LEU B CA 1
ATOM 3714 C C . LEU B 1 4 ? -22.939 -75.819 -13.169 1.00 28.09 4 LEU B C 1
ATOM 3715 O O . LEU B 1 4 ? -22.295 -76.620 -12.495 1.00 27.65 4 LEU B O 1
ATOM 3720 N N . LYS B 1 5 ? -22.691 -74.514 -13.160 1.00 27.39 5 LYS B N 1
ATOM 3721 C CA . LYS B 1 5 ? -21.645 -73.966 -12.315 1.00 23.91 5 LYS B CA 1
ATOM 3722 C C . LYS B 1 5 ? -22.252 -72.962 -11.355 1.00 24.97 5 LYS B C 1
ATOM 3723 O O . LYS B 1 5 ? -23.001 -72.074 -11.767 1.00 23.19 5 LYS B O 1
ATOM 3729 N N . VAL B 1 6 ? -21.947 -73.115 -10.070 1.00 22.58 6 VAL B N 1
ATOM 3730 C CA . VAL B 1 6 ? -22.533 -72.237 -9.075 1.00 22.55 6 VAL B CA 1
ATOM 3731 C C . VAL B 1 6 ? -21.409 -71.584 -8.291 1.00 19.18 6 VAL B C 1
ATOM 3732 O O . VAL B 1 6 ? -20.507 -72.263 -7.819 1.00 19.72 6 VAL B O 1
ATOM 3736 N N . GLY B 1 7 ? -21.453 -70.260 -8.177 1.00 19.39 7 GLY B N 1
ATOM 3737 C CA . GLY B 1 7 ? -20.455 -69.526 -7.419 1.00 17.46 7 GLY B CA 1
ATOM 3738 C C . GLY B 1 7 ? -21.100 -68.992 -6.156 1.00 17.92 7 GLY B C 1
ATOM 3739 O O . GLY B 1 7 ? -22.229 -68.510 -6.184 1.00 18.83 7 GLY B O 1
ATOM 3740 N N . ILE B 1 8 ? -20.385 -69.111 -5.044 1.00 18.03 8 ILE B N 1
ATOM 3741 C CA . ILE B 1 8 ? -20.862 -68.618 -3.758 1.00 18.35 8 ILE B CA 1
ATOM 3742 C C . ILE B 1 8 ? -19.878 -67.587 -3.215 1.00 18.50 8 ILE B C 1
ATOM 3743 O O . ILE B 1 8 ? -18.689 -67.863 -3.106 1.00 18.74 8 ILE B O 1
ATOM 3748 N N . ILE B 1 9 ? -20.379 -66.396 -2.900 1.00 17.83 9 ILE B N 1
ATOM 3749 C CA . ILE B 1 9 ? -19.531 -65.341 -2.359 1.00 18.57 9 ILE B CA 1
ATOM 3750 C C . ILE B 1 9 ? -19.743 -65.246 -0.850 1.00 18.52 9 ILE B C 1
ATOM 3751 O O . ILE B 1 9 ? -20.837 -64.890 -0.391 1.00 19.93 9 ILE B O 1
ATOM 3756 N N . GLY B 1 10 ? -18.702 -65.579 -0.089 1.00 20.11 10 GLY B N 1
ATOM 3757 C CA . GLY B 1 10 ? -18.787 -65.630 1.361 1.00 19.40 10 GLY B CA 1
ATOM 3758 C C . GLY B 1 10 ? -18.786 -67.043 1.921 1.00 20.52 10 GLY B C 1
ATOM 3759 O O . GLY B 1 10 ? -19.537 -67.911 1.461 1.00 20.10 10 GLY B O 1
ATOM 3760 N N . ALA B 1 11 ? -17.923 -67.287 2.904 1.00 18.68 11 ALA B N 1
ATOM 3761 C CA . ALA B 1 11 ? -17.947 -68.553 3.634 1.00 15.30 11 ALA B CA 1
ATOM 3762 C C . ALA B 1 11 ? -18.229 -68.298 5.106 1.00 17.21 11 ALA B C 1
ATOM 3763 O O . ALA B 1 11 ? -17.666 -68.958 5.996 1.00 18.80 11 ALA B O 1
ATOM 3765 N N . GLY B 1 12 ? -19.096 -67.318 5.358 1.00 17.01 12 GLY B N 1
ATOM 3766 C CA . GLY B 1 12 ? -19.705 -67.186 6.664 1.00 18.47 12 GLY B CA 1
ATOM 3767 C C . GLY B 1 12 ? -20.855 -68.182 6.775 1.00 16.62 12 GLY B C 1
ATOM 3768 O O . GLY B 1 12 ? -21.044 -69.025 5.890 1.00 16.52 12 GLY B O 1
ATOM 3769 N N . PRO B 1 13 ? -21.630 -68.097 7.866 1.00 16.07 13 PRO B N 1
ATOM 3770 C CA . PRO B 1 13 ? -22.776 -68.998 8.057 1.00 16.55 13 PRO B CA 1
ATOM 3771 C C . PRO B 1 13 ? -23.682 -69.145 6.828 1.00 17.78 13 PRO B C 1
ATOM 3772 O O . PRO B 1 13 ? -24.168 -70.261 6.583 1.00 18.22 13 PRO B O 1
ATOM 3776 N N . SER B 1 14 ? -23.935 -68.066 6.083 1.00 17.55 14 SER B N 1
ATOM 3777 C CA . SER B 1 14 ? -24.810 -68.178 4.910 1.00 19.38 14 SER B CA 1
ATOM 3778 C C . SER B 1 14 ? -24.199 -68.995 3.780 1.00 17.63 14 SER B C 1
ATOM 3779 O O . SER B 1 14 ? -24.836 -69.923 3.258 1.00 17.49 14 SER B O 1
ATOM 3782 N N . GLY B 1 15 ? -22.978 -68.649 3.387 1.00 18.13 15 GLY B N 1
ATOM 3783 C CA . GLY B 1 15 ? -22.273 -69.419 2.372 1.00 14.78 15 GLY B CA 1
ATOM 3784 C C . GLY B 1 15 ? -22.074 -70.873 2.779 1.00 16.36 15 GLY B C 1
ATOM 3785 O O . GLY B 1 15 ? -22.170 -71.781 1.952 1.00 18.20 15 GLY B O 1
ATOM 3786 N N . LEU B 1 16 ? -21.763 -71.095 4.053 1.00 17.70 16 LEU B N 1
ATOM 3787 C CA . LEU B 1 16 ? -21.604 -72.449 4.558 1.00 17.88 16 LEU B CA 1
ATOM 3788 C C . LEU B 1 16 ? -22.930 -73.217 4.508 1.00 18.20 16 LEU B C 1
ATOM 3789 O O . LEU B 1 16 ? -22.934 -74.424 4.261 1.00 19.04 16 LEU B O 1
ATOM 3794 N N . ALA B 1 17 ? -24.048 -72.529 4.728 1.00 18.02 17 ALA B N 1
ATOM 3795 C CA . ALA B 1 17 ? -25.360 -73.171 4.605 1.00 16.63 17 ALA B CA 1
ATOM 3796 C C . ALA B 1 17 ? -25.614 -73.602 3.165 1.00 18.03 17 ALA B C 1
ATOM 3797 O O . ALA B 1 17 ? -26.190 -74.662 2.930 1.00 17.90 17 ALA B O 1
ATOM 3799 N N . MET B 1 18 ? -25.202 -72.775 2.199 1.00 17.76 18 MET B N 1
ATOM 3800 C CA . MET B 1 18 ? -25.290 -73.163 0.789 1.00 17.81 18 MET B CA 1
ATOM 3801 C C . MET B 1 18 ? -24.475 -74.435 0.539 1.00 21.05 18 MET B C 1
ATOM 3802 O O . MET B 1 18 ? -24.934 -75.358 -0.144 1.00 19.90 18 MET B O 1
ATOM 3807 N N . LEU B 1 19 ? -23.269 -74.493 1.092 1.00 18.11 19 LEU B N 1
ATOM 3808 C CA . LEU B 1 19 ? -22.455 -75.698 0.953 1.00 19.43 19 LEU B CA 1
ATOM 3809 C C . LEU B 1 19 ? -23.114 -76.893 1.653 1.00 20.70 19 LEU B C 1
ATOM 3810 O O . LEU B 1 19 ? -23.080 -78.022 1.142 1.00 20.24 19 LEU B O 1
ATOM 3815 N N . ARG B 1 20 ? -23.718 -76.646 2.815 1.00 16.97 20 ARG B N 1
ATOM 3816 C CA . ARG B 1 20 ? -24.444 -77.706 3.526 1.00 19.10 20 ARG B CA 1
ATOM 3817 C C . ARG B 1 20 ? -25.576 -78.288 2.683 1.00 20.56 20 ARG B C 1
ATOM 3818 O O . ARG B 1 20 ? -25.772 -79.505 2.675 1.00 20.40 20 ARG B O 1
ATOM 3826 N N . ALA B 1 21 ? -26.322 -77.429 1.990 1.00 19.39 21 ALA B N 1
ATOM 3827 C CA . ALA B 1 21 ? -27.475 -77.887 1.202 1.00 18.41 21 ALA B CA 1
ATOM 3828 C C . ALA B 1 21 ? -26.977 -78.816 0.093 1.00 19.37 21 ALA B C 1
ATOM 3829 O O . ALA B 1 21 ? -27.571 -79.872 -0.167 1.00 20.39 21 ALA B O 1
ATOM 3831 N N . PHE B 1 22 ? -25.878 -78.427 -0.548 1.00 21.54 22 PHE B N 1
ATOM 3832 C CA . PHE B 1 22 ? -25.312 -79.251 -1.611 1.00 19.80 22 PHE B CA 1
ATOM 3833 C C . PHE B 1 22 ? -24.669 -80.523 -1.077 1.00 23.30 22 PHE B C 1
ATOM 3834 O O . PHE B 1 22 ? -24.763 -81.572 -1.712 1.00 24.08 22 PHE B O 1
ATOM 3842 N N . GLU B 1 23 ? -23.992 -80.434 0.063 1.00 18.71 23 GLU B N 1
ATOM 3843 C CA . GLU B 1 23 ? -23.411 -81.643 0.640 1.00 23.55 23 GLU B CA 1
ATOM 3844 C C . GLU B 1 23 ? -24.508 -82.663 0.950 1.00 25.17 23 GLU B C 1
ATOM 3845 O O . GLU B 1 23 ? -24.321 -83.855 0.744 1.00 27.11 23 GLU B O 1
ATOM 3851 N N . SER B 1 24 ? -25.636 -82.194 1.469 1.00 21.03 24 SER B N 1
ATOM 3852 C CA . SER B 1 24 ? -26.773 -83.081 1.766 1.00 23.04 24 SER B CA 1
ATOM 3853 C C . SER B 1 24 ? -27.276 -83.780 0.507 1.00 27.16 24 SER B C 1
ATOM 3854 O O . SER B 1 24 ? -27.634 -84.961 0.528 1.00 27.09 24 SER B O 1
ATOM 3857 N N . GLU B 1 25 ? -27.320 -83.040 -0.591 1.00 24.49 25 GLU B N 1
ATOM 3858 C CA . GLU B 1 25 ? -27.755 -83.596 -1.868 1.00 26.70 25 GLU B CA 1
ATOM 3859 C C . GLU B 1 25 ? -26.798 -84.690 -2.332 1.00 30.81 25 GLU B C 1
ATOM 3860 O O . GLU B 1 25 ? -27.226 -85.756 -2.796 1.00 30.82 25 GLU B O 1
ATOM 3866 N N . GLN B 1 26 ? -25.499 -84.433 -2.203 1.00 27.68 26 GLN B N 1
ATOM 3867 C CA . GLN B 1 26 ? -24.509 -85.404 -2.652 1.00 31.48 26 GLN B CA 1
ATOM 3868 C C . GLN B 1 26 ? -24.484 -86.642 -1.752 1.00 33.49 26 GLN B C 1
ATOM 3869 O O . GLN B 1 26 ? -24.243 -87.748 -2.230 1.00 36.35 26 GLN B O 1
ATOM 3875 N N . LYS B 1 27 ? -24.765 -86.465 -0.463 1.00 29.61 27 LYS B N 1
ATOM 3876 C CA . LYS B 1 27 ? -24.867 -87.605 0.446 1.00 31.77 27 LYS B CA 1
ATOM 3877 C C . LYS B 1 27 ? -26.037 -88.550 0.110 1.00 35.34 27 LYS B C 1
ATOM 3878 O O . LYS B 1 27 ? -26.009 -89.723 0.486 1.00 38.16 27 LYS B O 1
ATOM 3884 N N . LYS B 1 28 ? -27.049 -88.044 -0.595 1.00 32.56 28 LYS B N 1
ATOM 3885 C CA . LYS B 1 28 ? -28.133 -88.891 -1.105 1.00 32.68 28 LYS B CA 1
ATOM 3886 C C . LYS B 1 28 ? -27.625 -89.797 -2.217 1.00 37.04 28 LYS B C 1
ATOM 3887 O O . LYS B 1 28 ? -28.271 -90.787 -2.569 1.00 41.63 28 LYS B O 1
ATOM 3893 N N . GLY B 1 29 ? -26.471 -89.445 -2.776 1.00 35.14 29 GLY B N 1
ATOM 3894 C CA . GLY B 1 29 ? -25.949 -90.108 -3.959 1.00 37.12 29 GLY B CA 1
ATOM 3895 C C . GLY B 1 29 ? -26.402 -89.411 -5.233 1.00 43.08 29 GLY B C 1
ATOM 3896 O O . GLY B 1 29 ? -26.282 -89.962 -6.330 1.00 43.57 29 GLY B O 1
ATOM 3897 N N . ASN B 1 30 ? -26.921 -88.193 -5.088 1.00 35.01 30 ASN B N 1
ATOM 3898 C CA . ASN B 1 30 ? -27.390 -87.409 -6.227 1.00 36.03 30 ASN B CA 1
ATOM 3899 C C . ASN B 1 30 ? -26.285 -86.511 -6.773 1.00 37.53 30 ASN B C 1
ATOM 3900 O O . ASN B 1 30 ? -25.434 -86.047 -6.015 1.00 33.31 30 ASN B O 1
ATOM 3905 N N . PRO B 1 31 ? -26.296 -86.263 -8.090 1.00 34.92 31 PRO B N 1
ATOM 3906 C CA . PRO B 1 31 ? -25.281 -85.396 -8.693 1.00 35.83 31 PRO B CA 1
ATOM 3907 C C . PRO B 1 31 ? -25.522 -83.945 -8.306 1.00 33.64 31 PRO B C 1
ATOM 3908 O O . PRO B 1 31 ? -26.665 -83.546 -8.089 1.00 35.86 31 PRO B O 1
ATOM 3912 N N . ILE B 1 32 ? -24.453 -83.166 -8.208 1.00 31.91 32 ILE B N 1
ATOM 3913 C CA . ILE B 1 32 ? -24.604 -81.743 -7.929 1.00 29.68 32 ILE B CA 1
ATOM 3914 C C . ILE B 1 32 ? -23.807 -80.938 -8.948 1.00 28.81 32 ILE B C 1
ATOM 3915 O O . ILE B 1 32 ? -22.953 -81.482 -9.649 1.00 28.92 32 ILE B O 1
ATOM 3920 N N . PRO B 1 33 ? -24.093 -79.634 -9.042 1.00 28.83 33 PRO B N 1
ATOM 3921 C CA . PRO B 1 33 ? -23.332 -78.795 -9.971 1.00 28.13 33 PRO B CA 1
ATOM 3922 C C . PRO B 1 33 ? -21.888 -78.636 -9.517 1.00 28.20 33 PRO B C 1
ATOM 3923 O O . PRO B 1 33 ? -21.533 -79.063 -8.418 1.00 24.92 33 PRO B O 1
ATOM 3927 N N . GLU B 1 34 ? -21.059 -78.035 -10.364 1.00 25.59 34 GLU B N 1
ATOM 3928 C CA . GLU B 1 34 ? -19.727 -77.641 -9.938 1.00 26.43 34 GLU B CA 1
ATOM 3929 C C . GLU B 1 34 ? -19.883 -76.413 -9.047 1.00 25.87 34 GLU B C 1
ATOM 3930 O O . GLU B 1 34 ? -20.469 -75.430 -9.457 1.00 24.98 34 GLU B O 1
ATOM 3936 N N . ILE B 1 35 ? -19.354 -76.474 -7.833 1.00 25.39 35 ILE B N 1
ATOM 3937 C CA . ILE B 1 35 ? -19.539 -75.402 -6.856 1.00 22.57 35 ILE B CA 1
ATOM 3938 C C . ILE B 1 35 ? -18.197 -74.821 -6.439 1.00 23.09 35 ILE B C 1
ATOM 3939 O O . ILE B 1 35 ? -17.237 -75.562 -6.195 1.00 23.02 35 ILE B O 1
ATOM 3944 N N . LYS B 1 36 ? -18.124 -73.496 -6.360 1.00 22.43 36 LYS B N 1
ATOM 3945 C CA . LYS B 1 36 ? -16.918 -72.822 -5.897 1.00 22.67 36 LYS B CA 1
ATOM 3946 C C . LYS B 1 36 ? -17.323 -71.718 -4.931 1.00 22.26 36 LYS B C 1
ATOM 3947 O O . LYS B 1 36 ? -18.197 -70.910 -5.240 1.00 21.14 36 LYS B O 1
ATOM 3953 N N . CYS B 1 37 ? -16.707 -71.705 -3.753 1.00 20.81 37 CYS B N 1
ATOM 3954 C CA . CYS B 1 37 ? -16.992 -70.680 -2.753 1.00 19.23 37 CYS B CA 1
ATOM 3955 C C . CYS B 1 37 ? -15.754 -69.808 -2.549 1.00 18.85 37 CYS B C 1
ATOM 3956 O O . CYS B 1 37 ? -14.632 -70.316 -2.509 1.00 20.21 37 CYS B O 1
ATOM 3959 N N . TYR B 1 38 ? -15.954 -68.494 -2.431 1.00 16.39 38 TYR B N 1
ATOM 3960 C CA . TYR B 1 38 ? -14.835 -67.560 -2.306 1.00 19.13 38 TYR B CA 1
ATOM 3961 C C . TYR B 1 38 ? -15.027 -66.685 -1.090 1.00 18.46 38 TYR B C 1
ATOM 3962 O O . TYR B 1 38 ? -16.106 -66.108 -0.902 1.00 20.92 38 TYR B O 1
ATOM 3971 N N . GLU B 1 39 ? -13.986 -66.584 -0.269 1.00 16.29 39 GLU B N 1
ATOM 3972 C CA . GLU B 1 39 ? -14.085 -65.913 1.023 1.00 18.06 39 GLU B CA 1
ATOM 3973 C C . GLU B 1 39 ? -12.945 -64.915 1.203 1.00 18.44 39 GLU B C 1
ATOM 3974 O O . GLU B 1 39 ? -11.779 -65.265 1.026 1.00 18.23 39 GLU B O 1
ATOM 3980 N N . LYS B 1 40 ? -13.296 -63.685 1.577 1.00 17.70 40 LYS B N 1
ATOM 3981 C CA . LYS B 1 40 ? -12.317 -62.606 1.766 1.00 19.18 40 LYS B CA 1
ATOM 3982 C C . LYS B 1 40 ? -11.303 -62.869 2.888 1.00 18.66 40 LYS B C 1
ATOM 3983 O O . LYS B 1 40 ? -10.118 -62.521 2.763 1.00 21.47 40 LYS B O 1
ATOM 3989 N N . GLN B 1 41 ? -11.770 -63.474 3.977 1.00 18.77 41 GLN B N 1
ATOM 3990 C CA . GLN B 1 41 ? -10.950 -63.709 5.165 1.00 19.86 41 GLN B CA 1
ATOM 3991 C C . GLN B 1 41 ? -10.079 -64.965 5.037 1.00 19.33 41 GLN B C 1
ATOM 3992 O O . GLN B 1 41 ? -10.205 -65.718 4.082 1.00 18.75 41 GLN B O 1
ATOM 3998 N N . ASP B 1 42 ? -9.202 -65.189 6.017 1.00 19.59 42 ASP B N 1
ATOM 3999 C CA . ASP B 1 42 ? -8.308 -66.352 6.000 1.00 22.15 42 ASP B CA 1
ATOM 4000 C C . ASP B 1 42 ? -8.977 -67.588 6.618 1.00 23.65 42 ASP B C 1
ATOM 4001 O O . ASP B 1 42 ? -8.439 -68.696 6.547 1.00 25.67 42 ASP B O 1
ATOM 4006 N N . ASN B 1 43 ? -10.143 -67.394 7.230 1.00 20.49 43 ASN B N 1
ATOM 4007 C CA . ASN B 1 43 ? -10.877 -68.492 7.860 1.00 22.88 43 ASN B CA 1
ATOM 4008 C C . ASN B 1 43 ? -12.340 -68.442 7.460 1.00 20.13 43 ASN B C 1
ATOM 4009 O O . ASN B 1 43 ? -12.830 -67.416 7.001 1.00 19.69 43 ASN B O 1
ATOM 4014 N N . TRP B 1 44 ? -13.039 -69.554 7.647 1.00 19.11 44 TRP B N 1
ATOM 4015 C CA . TRP B 1 44 ? -14.487 -69.554 7.490 1.00 18.58 44 TRP B CA 1
ATOM 4016 C C . TRP B 1 44 ? -15.170 -69.017 8.749 1.00 19.61 44 TRP B C 1
ATOM 4017 O O . TRP B 1 44 ? -14.512 -68.724 9.746 1.00 21.78 44 TRP B O 1
ATOM 4028 N N . GLY B 1 45 ? -16.489 -68.880 8.703 1.00 19.48 45 GLY B N 1
ATOM 4029 C CA . GLY B 1 45 ? -17.221 -68.499 9.899 1.00 19.18 45 GLY B CA 1
ATOM 4030 C C . GLY B 1 45 ? -17.662 -67.059 9.908 1.00 20.60 45 GLY B C 1
ATOM 4031 O O . GLY B 1 45 ? -18.434 -66.657 10.777 1.00 19.31 45 GLY B O 1
ATOM 4032 N N . GLY B 1 46 ? -17.165 -66.268 8.962 1.00 18.71 46 GLY B N 1
ATOM 4033 C CA . GLY B 1 46 ? -17.688 -64.922 8.784 1.00 19.71 46 GLY B CA 1
ATOM 4034 C C . GLY B 1 46 ? -17.516 -64.008 9.983 1.00 17.60 46 GLY B C 1
ATOM 4035 O O . GLY B 1 46 ? -16.416 -63.849 10.503 1.00 19.43 46 GLY B O 1
ATOM 4036 N N . MET B 1 47 ? -18.620 -63.389 10.388 1.00 17.67 47 MET B N 1
ATOM 4037 C CA . MET B 1 47 ? -18.695 -62.450 11.503 1.00 19.23 47 MET B CA 1
ATOM 4038 C C . MET B 1 47 ? -18.143 -63.026 12.809 1.00 21.22 47 MET B C 1
ATOM 4039 O O . MET B 1 47 ? -17.672 -62.285 13.678 1.00 23.48 47 MET B O 1
ATOM 4044 N N . TRP B 1 48 ? -18.161 -64.349 12.928 1.00 17.64 48 TRP B N 1
ATOM 4045 C CA . TRP B 1 48 ? -17.735 -65.002 14.166 1.00 19.48 48 TRP B CA 1
ATOM 4046 C C . TRP B 1 48 ? -16.223 -64.924 14.431 1.00 21.03 48 TRP B C 1
ATOM 4047 O O . TRP B 1 48 ? -15.760 -65.116 15.560 1.00 21.74 48 TRP B O 1
ATOM 4058 N N . ASN B 1 49 ? -15.450 -64.626 13.398 1.00 19.93 49 ASN B N 1
ATOM 4059 C CA . ASN B 1 49 ? -14.012 -64.465 13.579 1.00 23.73 49 ASN B CA 1
ATOM 4060 C C . ASN B 1 49 ? -13.676 -63.140 14.239 1.00 25.91 49 ASN B C 1
ATOM 4061 O O . ASN B 1 49 ? -14.026 -62.076 13.721 1.00 25.00 49 ASN B O 1
ATOM 4066 N N . TYR B 1 50 ? -13.006 -63.195 15.383 1.00 21.34 50 TYR B N 1
ATOM 4067 C CA . TYR B 1 50 ? -12.592 -61.955 16.024 1.00 25.41 50 TYR B CA 1
ATOM 4068 C C . TYR B 1 50 ? -11.303 -61.472 15.381 1.00 22.85 50 TYR B C 1
ATOM 4069 O O . TYR B 1 50 ? -10.412 -62.274 15.089 1.00 25.16 50 TYR B O 1
ATOM 4078 N N . THR B 1 51 ? -11.200 -60.164 15.151 1.00 23.82 51 THR B N 1
ATOM 4079 C CA . THR B 1 51 ? -9.921 -59.588 14.744 1.00 22.28 51 THR B CA 1
ATOM 4080 C C . THR B 1 51 ? -9.622 -58.341 15.556 1.00 20.20 51 THR B C 1
ATOM 4081 O O . THR B 1 51 ? -10.516 -57.564 15.871 1.00 20.40 51 THR B O 1
ATOM 4085 N N . TRP B 1 52 ? -8.353 -58.164 15.896 1.00 22.43 52 TRP B N 1
ATOM 4086 C CA . TRP B 1 52 ? -7.903 -56.957 16.579 1.00 22.90 52 TRP B CA 1
ATOM 4087 C C . TRP B 1 52 ? -7.900 -55.757 15.642 1.00 23.38 52 TRP B C 1
ATOM 4088 O O . TRP B 1 52 ? -7.870 -54.615 16.097 1.00 24.57 52 TRP B O 1
ATOM 4099 N N . ARG B 1 53 ? -7.943 -56.009 14.335 1.00 21.50 53 ARG B N 1
ATOM 4100 C CA . ARG B 1 53 ? -7.867 -54.924 13.354 1.00 20.43 53 ARG B CA 1
ATOM 4101 C C . ARG B 1 53 ? -9.184 -54.161 13.202 1.00 22.01 53 ARG B C 1
ATOM 4102 O O . ARG B 1 53 ? -10.265 -54.720 13.376 1.00 21.65 53 ARG B O 1
ATOM 4110 N N . THR B 1 54 ? -9.066 -52.889 12.855 1.00 21.49 54 THR B N 1
ATOM 4111 C CA . THR B 1 54 ? -10.225 -52.029 12.616 1.00 22.03 54 THR B CA 1
ATOM 4112 C C . THR B 1 54 ? -10.007 -51.223 11.330 1.00 24.88 54 THR B C 1
ATOM 4113 O O . THR B 1 54 ? -8.865 -51.018 10.900 1.00 23.02 54 THR B O 1
ATOM 4117 N N . GLY B 1 55 ? -11.104 -50.759 10.729 1.00 21.14 55 GLY B N 1
ATOM 4118 C CA . GLY B 1 55 ? -11.039 -49.962 9.509 1.00 21.67 55 GLY B CA 1
ATOM 4119 C C . GLY B 1 55 ? -10.860 -50.825 8.271 1.00 20.12 55 GLY B C 1
ATOM 4120 O O . GLY B 1 55 ? -11.839 -51.218 7.622 1.00 21.32 55 GLY B O 1
ATOM 4121 N N . VAL B 1 56 ? -9.605 -51.113 7.934 1.00 19.72 56 VAL B N 1
ATOM 4122 C CA . VAL B 1 56 ? -9.303 -52.026 6.836 1.00 21.35 56 VAL B CA 1
ATOM 4123 C C . VAL B 1 56 ? -8.316 -53.071 7.337 1.00 20.90 56 VAL B C 1
ATOM 4124 O O . VAL B 1 56 ? -7.629 -52.839 8.326 1.00 21.98 56 VAL B O 1
ATOM 4128 N N . GLY B 1 57 ? -8.261 -54.207 6.649 1.00 20.07 57 GLY B N 1
ATOM 4129 C CA . GLY B 1 57 ? -7.421 -55.326 7.045 1.00 18.65 57 GLY B CA 1
ATOM 4130 C C . GLY B 1 57 ? -6.015 -55.245 6.484 1.00 21.46 57 GLY B C 1
ATOM 4131 O O . GLY B 1 57 ? -5.638 -54.233 5.885 1.00 21.96 57 GLY B O 1
ATOM 4132 N N . LYS B 1 58 ? -5.236 -56.313 6.663 1.00 22.07 58 LYS B N 1
ATOM 4133 C CA . LYS B 1 58 ? -3.819 -56.260 6.304 1.00 22.57 58 LYS B CA 1
ATOM 4134 C C . LYS B 1 58 ? -3.612 -56.026 4.821 1.00 22.89 58 LYS B C 1
ATOM 4135 O O . LYS B 1 58 ? -2.574 -55.509 4.425 1.00 22.49 58 LYS B O 1
ATOM 4141 N N . TYR B 1 59 ? -4.611 -56.369 4.007 1.00 19.59 59 TYR B N 1
ATOM 4142 C CA . TYR B 1 59 ? -4.497 -56.174 2.560 1.00 22.05 59 TYR B CA 1
ATOM 4143 C C . TYR B 1 59 ? -5.229 -54.925 2.052 1.00 22.07 59 TYR B C 1
ATOM 4144 O O . TYR B 1 59 ? -5.299 -54.693 0.852 1.00 22.69 59 TYR B O 1
ATOM 4153 N N . GLY B 1 60 ? -5.759 -54.124 2.970 1.00 19.24 60 GLY B N 1
ATOM 4154 C CA . GLY B 1 60 ? -6.403 -52.872 2.601 1.00 22.64 60 GLY B CA 1
ATOM 4155 C C . GLY B 1 60 ? -7.891 -52.927 2.292 1.00 21.58 60 GLY B C 1
ATOM 4156 O O . GLY B 1 60 ? -8.464 -51.914 1.912 1.00 19.55 60 GLY B O 1
ATOM 4157 N N . GLU B 1 61 ? -8.528 -54.097 2.436 1.00 19.98 61 GLU B N 1
ATOM 4158 C CA . GLU B 1 61 ? -9.981 -54.192 2.245 1.00 18.86 61 GLU B CA 1
ATOM 4159 C C . GLU B 1 61 ? -10.691 -53.774 3.521 1.00 19.35 61 GLU B C 1
ATOM 4160 O O . GLU B 1 61 ? -10.156 -53.955 4.609 1.00 19.57 61 GLU B O 1
ATOM 4166 N N . PRO B 1 62 ? -11.898 -53.203 3.398 1.00 19.35 62 PRO B N 1
ATOM 4167 C CA . PRO B 1 62 ? -12.649 -52.913 4.622 1.00 19.51 62 PRO B CA 1
ATOM 4168 C C . PRO B 1 62 ? -12.707 -54.141 5.523 1.00 20.14 62 PRO B C 1
ATOM 4169 O O . PRO B 1 62 ? -12.866 -55.263 5.040 1.00 21.78 62 PRO B O 1
ATOM 4173 N N . ILE B 1 63 ? -12.543 -53.920 6.822 1.00 19.72 63 ILE B N 1
ATOM 4174 C CA . ILE B 1 63 ? -12.604 -54.990 7.806 1.00 18.86 63 ILE B CA 1
ATOM 4175 C C . ILE B 1 63 ? -14.016 -55.542 7.861 1.00 21.55 63 ILE B C 1
ATOM 4176 O O . ILE B 1 63 ? -14.998 -54.796 8.000 1.00 20.51 63 ILE B O 1
ATOM 4181 N N . HIS B 1 64 ? -14.137 -56.853 7.748 1.00 19.23 64 HIS B N 1
ATOM 4182 C CA . HIS B 1 64 ? -15.461 -57.421 7.835 1.00 18.06 64 HIS B CA 1
ATOM 4183 C C . HIS B 1 64 ? -15.997 -57.464 9.262 1.00 19.76 64 HIS B C 1
ATOM 4184 O O . HIS B 1 64 ? -17.157 -57.129 9.512 1.00 21.41 64 HIS B O 1
ATOM 4191 N N . GLY B 1 65 ? -15.140 -57.868 10.194 1.00 21.78 65 GLY B N 1
ATOM 4192 C CA . GLY B 1 65 ? -15.570 -58.177 11.545 1.00 23.88 65 GLY B CA 1
ATOM 4193 C C . GLY B 1 65 ? -16.117 -57.006 12.339 1.00 21.96 65 GLY B C 1
ATOM 4194 O O . GLY B 1 65 ? -15.572 -55.903 12.294 1.00 21.59 65 GLY B O 1
ATOM 4195 N N . SER B 1 66 ? -17.202 -57.260 13.066 1.00 21.23 66 SER B N 1
ATOM 4196 C CA . SER B 1 66 ? -17.770 -56.304 14.002 1.00 21.85 66 SER B CA 1
ATOM 4197 C C . SER B 1 66 ? -17.813 -56.872 15.426 1.00 22.21 66 SER B C 1
ATOM 4198 O O . SER B 1 66 ? -18.348 -56.221 16.336 1.00 25.10 66 SER B O 1
ATOM 4201 N N . MET B 1 67 ? -17.281 -58.076 15.640 1.00 19.92 67 MET B N 1
ATOM 4202 C CA . MET B 1 67 ? -17.365 -58.626 16.985 1.00 21.90 67 MET B CA 1
ATOM 4203 C C . MET B 1 67 ? -16.272 -58.052 17.870 1.00 22.68 67 MET B C 1
ATOM 4204 O O . MET B 1 67 ? -15.235 -57.597 17.378 1.00 26.06 67 MET B O 1
ATOM 4209 N N . TYR B 1 68 ? -16.535 -58.033 19.175 1.00 24.47 68 TYR B N 1
ATOM 4210 C CA . TYR B 1 68 ? -15.614 -57.444 20.137 1.00 22.02 68 TYR B CA 1
ATOM 4211 C C . TYR B 1 68 ? -15.279 -58.440 21.219 1.00 23.48 68 TYR B C 1
ATOM 4212 O O . TYR B 1 68 ? -15.929 -59.466 21.345 1.00 23.28 68 TYR B O 1
ATOM 4221 N N . LYS B 1 69 ? -14.245 -58.131 21.987 1.00 24.80 69 LYS B N 1
ATOM 4222 C CA . LYS B 1 69 ? -13.943 -58.875 23.192 1.00 24.74 69 LYS B CA 1
ATOM 4223 C C . LYS B 1 69 ? -15.127 -58.781 24.141 1.00 24.96 69 LYS B C 1
ATOM 4224 O O . LYS B 1 69 ? -15.862 -57.796 24.127 1.00 24.44 69 LYS B O 1
ATOM 4230 N N . TYR B 1 70 ? -15.299 -59.812 24.960 1.00 24.91 70 TYR B N 1
ATOM 4231 C CA . TYR B 1 70 ? -16.365 -59.850 25.960 1.00 24.06 70 TYR B CA 1
ATOM 4232 C C . TYR B 1 70 ? -17.752 -59.917 25.331 1.00 25.44 70 TYR B C 1
ATOM 4233 O O . TYR B 1 70 ? -18.731 -59.478 25.930 1.00 24.13 70 TYR B O 1
ATOM 4242 N N . LEU B 1 71 ? -17.832 -60.452 24.115 1.00 22.87 71 LEU B N 1
ATOM 4243 C CA . LEU B 1 71 ? -19.128 -60.680 23.482 1.00 23.46 71 LEU B CA 1
ATOM 4244 C C . LEU B 1 71 ? -19.687 -62.023 23.937 1.00 20.52 71 LEU B C 1
ATOM 4245 O O . LEU B 1 71 ? -18.983 -63.033 23.928 1.00 23.39 71 LEU B O 1
ATOM 4250 N N . TRP B 1 72 ? -20.956 -62.024 24.340 1.00 21.88 72 TRP B N 1
ATOM 4251 C CA . TRP B 1 72 ? -21.635 -63.262 24.731 1.00 22.25 72 TRP B CA 1
ATOM 4252 C C . TRP B 1 72 ? -22.849 -63.485 23.836 1.00 22.14 72 TRP B C 1
ATOM 4253 O O . TRP B 1 72 ? -23.258 -62.585 23.110 1.00 23.24 72 TRP B O 1
ATOM 4264 N N . SER B 1 73 ? -23.437 -64.679 23.915 1.00 21.76 73 SER B N 1
ATOM 4265 C CA . SER B 1 73 ? -24.602 -65.049 23.105 1.00 21.09 73 SER B CA 1
ATOM 4266 C C . SER B 1 73 ? -25.698 -63.995 23.146 1.00 26.85 73 SER B C 1
ATOM 4267 O O . SER B 1 73 ? -26.093 -63.546 24.216 1.00 26.77 73 SER B O 1
ATOM 4270 N N . ASN B 1 74 ? -26.202 -63.612 21.977 1.00 23.54 74 ASN B N 1
ATOM 4271 C CA . ASN B 1 74 ? -27.247 -62.595 21.897 1.00 27.37 74 ASN B CA 1
ATOM 4272 C C . ASN B 1 74 ? -28.530 -63.041 22.599 1.00 32.64 74 ASN B C 1
ATOM 4273 O O . ASN B 1 74 ? -29.001 -62.390 23.534 1.00 34.24 74 ASN B O 1
ATOM 4278 N N . GLY B 1 75 ? -29.085 -64.153 22.134 1.00 30.21 75 GLY B N 1
ATOM 4279 C CA . GLY B 1 75 ? -30.259 -64.763 22.744 1.00 25.16 75 GLY B CA 1
ATOM 4280 C C . GLY B 1 75 ? -29.859 -66.117 23.303 1.00 24.00 75 GLY B C 1
ATOM 4281 O O . GLY B 1 75 ? -28.690 -66.460 23.307 1.00 23.52 75 GLY B O 1
ATOM 4282 N N . PRO B 1 76 ? -30.831 -66.901 23.791 1.00 23.53 76 PRO B N 1
ATOM 4283 C CA . PRO B 1 76 ? -30.495 -68.210 24.359 1.00 23.96 76 PRO B CA 1
ATOM 4284 C C . PRO B 1 76 ? -29.820 -69.112 23.325 1.00 24.27 76 PRO B C 1
ATOM 4285 O O . PRO B 1 76 ? -30.237 -69.115 22.161 1.00 22.79 76 PRO B O 1
ATOM 4289 N N . LYS B 1 77 ? -28.815 -69.877 23.736 1.00 21.23 77 LYS B N 1
ATOM 4290 C CA . LYS B 1 77 ? -28.132 -70.755 22.795 1.00 20.14 77 LYS B CA 1
ATOM 4291 C C . LYS B 1 77 ? -29.099 -71.781 22.220 1.00 20.86 77 LYS B C 1
ATOM 4292 O O . LYS B 1 77 ? -28.869 -72.321 21.141 1.00 21.20 77 LYS B O 1
ATOM 4298 N N . GLU B 1 78 ? -30.190 -72.030 22.939 1.00 20.34 78 GLU B N 1
ATOM 4299 C CA . GLU B 1 78 ? -31.210 -72.972 22.497 1.00 21.23 78 GLU B CA 1
ATOM 4300 C C . GLU B 1 78 ? -31.974 -72.483 21.252 1.00 22.97 78 GLU B C 1
ATOM 4301 O O . GLU B 1 78 ? -32.616 -73.272 20.551 1.00 23.98 78 GLU B O 1
ATOM 4307 N N . CYS B 1 79 ? -31.900 -71.186 20.971 1.00 22.32 79 CYS B N 1
ATOM 4308 C CA . CYS B 1 79 ? -32.504 -70.642 19.758 1.00 21.93 79 CYS B CA 1
ATOM 4309 C C . CYS B 1 79 ? -31.550 -70.685 18.567 1.00 20.97 79 CYS B C 1
ATOM 4310 O O . CYS B 1 79 ? -31.961 -70.439 17.426 1.00 23.60 79 CYS B O 1
ATOM 4313 N N . LEU B 1 80 ? -30.285 -70.981 18.845 1.00 19.99 80 LEU B N 1
ATOM 4314 C CA . LEU B 1 80 ? -29.249 -71.145 17.822 1.00 22.41 80 LEU B CA 1
ATOM 4315 C C . LEU B 1 80 ? -29.083 -72.615 17.448 1.00 23.02 80 LEU B C 1
ATOM 4316 O O . LEU B 1 80 ? -28.849 -72.952 16.291 1.00 22.83 80 LEU B O 1
ATOM 4321 N N . GLU B 1 81 ? -29.217 -73.486 18.443 1.00 20.72 81 GLU B N 1
ATOM 4322 C CA . GLU B 1 81 ? -28.820 -74.886 18.330 1.00 23.24 81 GLU B CA 1
ATOM 4323 C C . GLU B 1 81 ? -29.220 -75.551 17.020 1.00 19.93 81 GLU B C 1
ATOM 4324 O O . GLU B 1 81 ? -30.369 -75.430 16.567 1.00 21.81 81 GLU B O 1
ATOM 4330 N N . PHE B 1 82 ? -28.266 -76.273 16.444 1.00 21.40 82 PHE B N 1
ATOM 4331 C CA . PHE B 1 82 ? -28.458 -77.016 15.207 1.00 20.98 82 PHE B CA 1
ATOM 4332 C C . PHE B 1 82 ? -29.142 -78.368 15.460 1.00 22.73 82 PHE B C 1
ATOM 4333 O O . PHE B 1 82 ? -28.842 -79.056 16.443 1.00 25.15 82 PHE B O 1
ATOM 4341 N N . SER B 1 83 ? -30.034 -78.759 14.556 1.00 22.64 83 SER B N 1
ATOM 4342 C CA . SER B 1 83 ? -30.675 -80.073 14.640 1.00 23.71 83 SER B CA 1
ATOM 4343 C C . SER B 1 83 ? -29.667 -81.213 14.508 1.00 26.59 83 SER B C 1
ATOM 4344 O O . SER B 1 83 ? -29.780 -82.225 15.210 1.00 25.46 83 SER B O 1
ATOM 4347 N N . ASP B 1 84 ? -28.702 -81.048 13.601 1.00 24.77 84 ASP B N 1
ATOM 4348 C CA . ASP B 1 84 ? -27.813 -82.139 13.198 1.00 25.01 84 ASP B CA 1
ATOM 4349 C C . ASP B 1 84 ? -26.546 -82.231 14.031 1.00 27.32 84 ASP B C 1
ATOM 4350 O O . ASP B 1 84 ? -25.724 -83.126 13.829 1.00 27.12 84 ASP B O 1
ATOM 4355 N N . TYR B 1 85 ? -26.388 -81.307 14.969 1.00 24.25 85 TYR B N 1
ATOM 4356 C CA . TYR B 1 85 ? -25.153 -81.241 15.741 1.00 23.72 85 TYR B CA 1
ATOM 4357 C C . TYR B 1 85 ? -25.479 -80.456 16.994 1.00 25.84 85 TYR B C 1
ATOM 4358 O O . TYR B 1 85 ? -25.453 -79.228 16.984 1.00 23.41 85 TYR B O 1
ATOM 4367 N N . THR B 1 86 ? -25.804 -81.171 18.067 1.00 26.45 86 THR B N 1
ATOM 4368 C CA . THR B 1 86 ? -26.374 -80.538 19.254 1.00 23.65 86 THR B CA 1
ATOM 4369 C C . THR B 1 86 ? -25.306 -80.052 20.218 1.00 21.96 86 THR B C 1
ATOM 4370 O O . THR B 1 86 ? -24.134 -80.441 20.132 1.00 25.38 86 THR B O 1
ATOM 4374 N N . PHE B 1 87 ? -25.700 -79.183 21.142 1.00 23.50 87 PHE B N 1
ATOM 4375 C CA . PHE B 1 87 ? -24.750 -78.742 22.155 1.00 23.12 87 PHE B CA 1
ATOM 4376 C C . PHE B 1 87 ? -24.297 -79.917 23.017 1.00 25.32 87 PHE B C 1
ATOM 4377 O O . PHE B 1 87 ? -23.136 -79.979 23.415 1.00 26.20 87 PHE B O 1
ATOM 4385 N N . MET B 1 88 ? -25.198 -80.851 23.292 1.00 24.17 88 MET B N 1
ATOM 4386 C CA . MET B 1 88 ? -24.810 -82.023 24.082 1.00 30.44 88 MET B CA 1
ATOM 4387 C C . MET B 1 88 ? -23.790 -82.869 23.324 1.00 29.49 88 MET B C 1
ATOM 4388 O O . MET B 1 88 ? -22.825 -83.378 23.898 1.00 32.27 88 MET B O 1
ATOM 4393 N N . GLU B 1 89 ? -23.998 -83.016 22.023 1.00 27.97 89 GLU B N 1
ATOM 4394 C CA . GLU B 1 89 ? -23.050 -83.758 21.199 1.00 30.31 89 GLU B CA 1
ATOM 4395 C C . GLU B 1 89 ? -21.663 -83.129 21.200 1.00 31.31 89 GLU B C 1
ATOM 4396 O O . GLU B 1 89 ? -20.649 -83.823 21.247 1.00 33.00 89 GLU B O 1
ATOM 4402 N N . HIS B 1 90 ? -21.612 -81.807 21.133 1.00 26.49 90 HIS B N 1
ATOM 4403 C CA . HIS B 1 90 ? -20.332 -81.145 21.001 1.00 24.49 90 HIS B CA 1
ATOM 4404 C C . HIS B 1 90 ? -19.585 -81.058 22.324 1.00 25.20 90 HIS B C 1
ATOM 4405 O O . HIS B 1 90 ? -18.383 -81.338 22.393 1.00 27.84 90 HIS B O 1
ATOM 4412 N N . PHE B 1 91 ? -20.295 -80.672 23.376 1.00 25.73 91 PHE B N 1
ATOM 4413 C CA . PHE B 1 91 ? -19.640 -80.394 24.649 1.00 30.04 91 PHE B CA 1
ATOM 4414 C C . PHE B 1 91 ? -19.681 -81.571 25.622 1.00 32.99 91 PHE B C 1
ATOM 4415 O O . PHE B 1 91 ? -18.932 -81.591 26.597 1.00 38.31 91 PHE B O 1
ATOM 4423 N N . LYS B 1 92 ? -20.542 -82.547 25.352 1.00 33.71 92 LYS B N 1
ATOM 4424 C CA . LYS B 1 92 ? -20.603 -83.763 26.169 1.00 37.51 92 LYS B CA 1
ATOM 4425 C C . LYS B 1 92 ? -20.870 -83.446 27.636 1.00 42.95 92 LYS B C 1
ATOM 4426 O O . LYS B 1 92 ? -20.490 -84.206 28.530 1.00 45.43 92 LYS B O 1
ATOM 4432 N N . GLN B 1 93 ? -21.519 -82.314 27.874 1.00 38.67 93 GLN B N 1
ATOM 4433 C CA . GLN B 1 93 ? -21.841 -81.869 29.221 1.00 40.50 93 GLN B CA 1
ATOM 4434 C C . GLN B 1 93 ? -22.758 -80.672 29.094 1.00 42.26 93 GLN B C 1
ATOM 4435 O O . GLN B 1 93 ? -22.674 -79.926 28.114 1.00 38.30 93 GLN B O 1
ATOM 4441 N N . PRO B 1 94 ? -23.650 -80.488 30.072 1.00 42.75 94 PRO B N 1
ATOM 4442 C CA . PRO B 1 94 ? -24.531 -79.322 30.029 1.00 36.46 94 PRO B CA 1
ATOM 4443 C C . PRO B 1 94 ? -23.733 -78.050 30.283 1.00 36.22 94 PRO B C 1
ATOM 4444 O O . PRO B 1 94 ? -22.786 -78.043 31.072 1.00 37.25 94 PRO B O 1
ATOM 4448 N N . ILE B 1 95 ? -24.110 -76.987 29.587 1.00 31.81 95 ILE B N 1
ATOM 4449 C CA . ILE B 1 95 ? -23.556 -75.668 29.839 1.00 27.90 95 ILE B CA 1
ATOM 4450 C C . ILE B 1 95 ? -24.723 -74.701 29.999 1.00 28.51 95 ILE B C 1
ATOM 4451 O O . ILE B 1 95 ? -25.887 -75.109 29.951 1.00 28.23 95 ILE B O 1
ATOM 4456 N N . SER B 1 96 ? -24.424 -73.426 30.214 1.00 27.24 96 SER B N 1
ATOM 4457 C CA . SER B 1 96 ? -25.478 -72.452 30.440 1.00 25.86 96 SER B CA 1
ATOM 4458 C C . SER B 1 96 ? -26.110 -72.072 29.106 1.00 24.17 96 SER B C 1
ATOM 4459 O O . SER B 1 96 ? -25.683 -72.542 28.057 1.00 25.69 96 SER B O 1
ATOM 4462 N N . SER B 1 97 ? -27.116 -71.215 29.152 1.00 22.37 97 SER B N 1
ATOM 4463 C CA . SER B 1 97 ? -27.815 -70.800 27.941 1.00 22.20 97 SER B CA 1
ATOM 4464 C C . SER B 1 97 ? -27.139 -69.640 27.214 1.00 22.86 97 SER B C 1
ATOM 4465 O O . SER B 1 97 ? -27.516 -69.303 26.087 1.00 23.48 97 SER B O 1
ATOM 4468 N N . TYR B 1 98 ? -26.159 -69.026 27.859 1.00 21.27 98 TYR B N 1
ATOM 4469 C CA . TYR B 1 98 ? -25.491 -67.865 27.268 1.00 24.02 98 TYR B CA 1
ATOM 4470 C C . TYR B 1 98 ? -23.968 -67.985 27.326 1.00 24.99 98 TYR B C 1
ATOM 4471 O O . TYR B 1 98 ? -23.321 -67.406 28.203 1.00 25.72 98 TYR B O 1
ATOM 4480 N N . PRO B 1 99 ? -23.389 -68.757 26.400 1.00 22.94 99 PRO B N 1
ATOM 4481 C CA . PRO B 1 99 ? -21.933 -68.910 26.353 1.00 24.20 99 PRO B CA 1
ATOM 4482 C C . PRO B 1 99 ? -21.277 -67.694 25.690 1.00 21.72 99 PRO B C 1
ATOM 4483 O O . PRO B 1 99 ? -21.950 -66.942 24.982 1.00 21.46 99 PRO B O 1
ATOM 4487 N N . PRO B 1 100 ? -19.980 -67.488 25.934 1.00 23.03 100 PRO B N 1
ATOM 4488 C CA . PRO B 1 100 ? -19.261 -66.387 25.283 1.00 20.61 100 PRO B CA 1
ATOM 4489 C C . PRO B 1 100 ? -18.927 -66.733 23.837 1.00 22.97 100 PRO B C 1
ATOM 4490 O O . PRO B 1 100 ? -19.057 -67.896 23.447 1.00 22.63 100 PRO B O 1
ATOM 4494 N N . ARG B 1 101 ? -18.503 -65.740 23.060 1.00 21.62 101 ARG B N 1
ATOM 4495 C CA . ARG B 1 101 ? -18.210 -65.951 21.640 1.00 22.45 101 ARG B CA 1
ATOM 4496 C C . ARG B 1 101 ? -17.296 -67.141 21.378 1.00 23.13 101 ARG B C 1
ATOM 4497 O O . ARG B 1 101 ? -17.576 -67.941 20.494 1.00 21.12 101 ARG B O 1
ATOM 4505 N N . GLU B 1 102 ? -16.201 -67.266 22.128 1.00 22.23 102 GLU B N 1
ATOM 4506 C CA . GLU B 1 102 ? -15.227 -68.322 21.825 1.00 23.76 102 GLU B CA 1
ATOM 4507 C C . GLU B 1 102 ? -15.855 -69.708 21.928 1.00 24.23 102 GLU B C 1
ATOM 4508 O O . GLU B 1 102 ? -15.505 -70.624 21.183 1.00 24.68 102 GLU B O 1
ATOM 4514 N N . VAL B 1 103 ? -16.791 -69.846 22.855 1.00 23.62 103 VAL B N 1
ATOM 4515 C CA . VAL B 1 103 ? -17.454 -71.116 23.078 1.00 21.61 103 VAL B CA 1
ATOM 4516 C C . VAL B 1 103 ? -18.467 -71.403 21.965 1.00 21.26 103 VAL B C 1
ATOM 4517 O O . VAL B 1 103 ? -18.531 -72.511 21.445 1.00 23.39 103 VAL B O 1
ATOM 4521 N N . LEU B 1 104 ? -19.251 -70.400 21.592 1.00 19.54 104 LEU B N 1
ATOM 4522 C CA . LEU B 1 104 ? -20.189 -70.570 20.485 1.00 21.31 104 LEU B CA 1
ATOM 4523 C C . LEU B 1 104 ? -19.445 -70.891 19.193 1.00 21.47 104 LEU B C 1
ATOM 4524 O O . LEU B 1 104 ? -19.877 -71.745 18.414 1.00 21.67 104 LEU B O 1
ATOM 4529 N N . PHE B 1 105 ? -18.339 -70.191 18.957 1.00 22.08 105 PHE B N 1
ATOM 4530 C CA . PHE B 1 105 ? -17.568 -70.410 17.734 1.00 21.67 105 PHE B CA 1
ATOM 4531 C C . PHE B 1 105 ? -16.887 -71.784 17.726 1.00 22.85 105 PHE B C 1
ATOM 4532 O O . PHE B 1 105 ? -16.687 -72.373 16.665 1.00 23.02 105 PHE B O 1
ATOM 4540 N N . ASP B 1 106 ? -16.532 -72.292 18.905 1.00 21.14 106 ASP B N 1
ATOM 4541 C CA . ASP B 1 106 ? -15.965 -73.629 19.014 1.00 23.26 106 ASP B CA 1
ATOM 4542 C C . ASP B 1 106 ? -17.004 -74.652 18.544 1.00 23.04 106 ASP B C 1
ATOM 4543 O O . ASP B 1 106 ? -16.686 -75.607 17.834 1.00 24.28 106 ASP B O 1
ATOM 4548 N N . TYR B 1 107 ? -18.247 -74.436 18.956 1.00 20.38 107 TYR B N 1
ATOM 4549 C CA . TYR B 1 107 ? -19.382 -75.271 18.553 1.00 19.35 107 TYR B CA 1
ATOM 4550 C C . TYR B 1 107 ? -19.645 -75.135 17.053 1.00 21.58 107 TYR B C 1
ATOM 4551 O O . TYR B 1 107 ? -19.751 -76.129 16.330 1.00 21.51 107 TYR B O 1
ATOM 4560 N N . ILE B 1 108 ? -19.737 -73.895 16.588 1.00 20.31 108 ILE B N 1
ATOM 4561 C CA . ILE B 1 108 ? -19.981 -73.631 15.179 1.00 19.85 108 ILE B CA 1
ATOM 4562 C C . ILE B 1 108 ? -18.932 -74.321 14.313 1.00 20.72 108 ILE B C 1
ATOM 4563 O O . ILE B 1 108 ? -19.266 -74.991 13.337 1.00 20.41 108 ILE B O 1
ATOM 4568 N N . GLN B 1 109 ? -17.663 -74.163 14.672 1.00 20.65 109 GLN B N 1
ATOM 4569 C CA . GLN B 1 109 ? -16.575 -74.744 13.880 1.00 20.11 109 GLN B CA 1
ATOM 4570 C C . GLN B 1 109 ? -16.504 -76.257 14.018 1.00 22.37 109 GLN B C 1
ATOM 4571 O O . GLN B 1 109 ? -16.079 -76.955 13.098 1.00 23.76 109 GLN B O 1
ATOM 4577 N N . GLY B 1 110 ? -16.920 -76.755 15.173 1.00 21.79 110 GLY B N 1
ATOM 4578 C CA . GLY B 1 110 ? -17.002 -78.188 15.390 1.00 24.58 110 GLY B CA 1
ATOM 4579 C C . GLY B 1 110 ? -17.811 -78.841 14.293 1.00 23.33 110 GLY B C 1
ATOM 4580 O O . GLY B 1 110 ? -17.437 -79.897 13.774 1.00 24.74 110 GLY B O 1
ATOM 4581 N N . ARG B 1 111 ? -18.925 -78.213 13.929 1.00 20.09 111 ARG B N 1
ATOM 4582 C CA . ARG B 1 111 ? -19.749 -78.740 12.849 1.00 20.99 111 ARG B CA 1
ATOM 4583 C C . ARG B 1 111 ? -19.117 -78.525 11.477 1.00 19.45 111 ARG B C 1
ATOM 4584 O O . ARG B 1 111 ? -19.142 -79.411 10.636 1.00 24.11 111 ARG B O 1
ATOM 4592 N N . ILE B 1 112 ? -18.588 -77.334 11.236 1.00 19.65 112 ILE B N 1
ATOM 4593 C CA . ILE B 1 112 ? -17.982 -77.052 9.934 1.00 20.33 112 ILE B CA 1
ATOM 4594 C C . ILE B 1 112 ? -16.837 -78.022 9.636 1.00 22.58 112 ILE B C 1
ATOM 4595 O O . ILE B 1 112 ? -16.682 -78.481 8.508 1.00 21.86 112 ILE B O 1
ATOM 4600 N N . LYS B 1 113 ? -16.039 -78.342 10.643 1.00 21.20 113 LYS B N 1
ATOM 4601 C CA . LYS B 1 113 ? -14.888 -79.208 10.384 1.00 22.13 113 LYS B CA 1
ATOM 4602 C C . LYS B 1 113 ? -15.284 -80.647 10.052 1.00 25.81 113 LYS B C 1
ATOM 4603 O O . LYS B 1 113 ? -14.503 -81.380 9.444 1.00 27.55 113 LYS B O 1
ATOM 4609 N N . GLN B 1 114 ? -16.492 -81.052 10.446 1.00 24.44 114 GLN B N 1
ATOM 4610 C CA . GLN B 1 114 ? -17.004 -82.366 10.066 1.00 27.58 114 GLN B CA 1
ATOM 4611 C C . GLN B 1 114 ? -17.586 -82.380 8.658 1.00 26.33 114 GLN B C 1
ATOM 4612 O O . GLN B 1 114 ? -17.817 -83.450 8.094 1.00 27.76 114 GLN B O 1
ATOM 4618 N N . SER B 1 115 ? -17.848 -81.195 8.107 1.00 26.93 115 SER B N 1
ATOM 4619 C CA . SER B 1 115 ? -18.446 -81.068 6.778 1.00 23.91 115 SER B CA 1
ATOM 4620 C C . SER B 1 115 ? -17.373 -81.146 5.709 1.00 24.47 115 SER B C 1
ATOM 4621 O O . SER B 1 115 ? -16.185 -81.208 6.019 1.00 26.21 115 SER B O 1
ATOM 4624 N N . ASN B 1 116 ? -17.795 -81.122 4.448 1.00 23.60 116 ASN B N 1
ATOM 4625 C CA . ASN B 1 116 ? -16.844 -81.102 3.341 1.00 25.57 116 ASN B CA 1
ATOM 4626 C C . ASN B 1 116 ? -16.587 -79.688 2.842 1.00 25.42 116 ASN B C 1
ATOM 4627 O O . ASN B 1 116 ? -16.067 -79.507 1.743 1.00 26.51 116 ASN B O 1
ATOM 4632 N N . ALA B 1 117 ? -16.955 -78.691 3.644 1.00 22.22 117 ALA B N 1
ATOM 4633 C CA . ALA B 1 117 ? -16.798 -77.296 3.225 1.00 23.38 117 ALA B CA 1
ATOM 4634 C C . ALA B 1 117 ? -15.386 -76.964 2.740 1.00 22.24 117 ALA B C 1
ATOM 4635 O O . ALA B 1 117 ? -15.227 -76.230 1.769 1.00 22.54 117 ALA B O 1
ATOM 4637 N N . ARG B 1 118 ? -14.365 -77.498 3.411 1.00 22.16 118 ARG B N 1
ATOM 4638 C CA . ARG B 1 118 ? -12.981 -77.178 3.061 1.00 24.53 118 ARG B CA 1
ATOM 4639 C C . ARG B 1 118 ? -12.679 -77.490 1.601 1.00 25.29 118 ARG B C 1
ATOM 4640 O O . ARG B 1 118 ? -11.793 -76.881 1.004 1.00 29.63 118 ARG B O 1
ATOM 4648 N N . ASP B 1 119 ? -13.415 -78.432 1.021 1.00 25.94 119 ASP B N 1
ATOM 4649 C CA . ASP B 1 119 ? -13.149 -78.859 -0.352 1.00 29.26 119 ASP B CA 1
ATOM 4650 C C . ASP B 1 119 ? -13.552 -77.809 -1.385 1.00 28.63 119 ASP B C 1
ATOM 4651 O O . ASP B 1 119 ? -13.130 -77.875 -2.540 1.00 28.16 119 ASP B O 1
ATOM 4656 N N . PHE B 1 120 ? -14.371 -76.842 -0.979 1.00 24.57 120 PHE B N 1
ATOM 4657 C CA . PHE B 1 120 ? -14.998 -75.937 -1.939 1.00 23.15 120 PHE B CA 1
ATOM 4658 C C . PHE B 1 120 ? -14.623 -74.466 -1.809 1.00 23.56 120 PHE B C 1
ATOM 4659 O O . PHE B 1 120 ? -15.006 -73.664 -2.653 1.00 24.01 120 PHE B O 1
ATOM 4667 N N . ILE B 1 121 ? -13.879 -74.116 -0.770 1.00 21.00 121 ILE B N 1
ATOM 4668 C CA . ILE B 1 121 ? -13.634 -72.702 -0.478 1.00 22.03 121 ILE B CA 1
ATOM 4669 C C . ILE B 1 121 ? -12.216 -72.244 -0.828 1.00 23.79 121 ILE B C 1
ATOM 4670 O O . ILE B 1 121 ? -11.234 -72.901 -0.474 1.00 22.21 121 ILE B O 1
ATOM 4675 N N . LYS B 1 122 ? -12.121 -71.114 -1.527 1.00 19.37 122 LYS B N 1
ATOM 4676 C CA . LYS B 1 122 ? -10.853 -70.433 -1.733 1.00 19.91 122 LYS B CA 1
ATOM 4677 C C . LYS B 1 122 ? -10.845 -69.209 -0.824 1.00 19.58 122 LYS B C 1
ATOM 4678 O O . LYS B 1 122 ? -11.730 -68.368 -0.917 1.00 19.36 122 LYS B O 1
ATOM 4684 N N . PHE B 1 123 ? -9.850 -69.119 0.052 1.00 18.65 123 PHE B N 1
ATOM 4685 C CA . PHE B 1 123 ? -9.795 -68.066 1.060 1.00 18.57 123 PHE B CA 1
ATOM 4686 C C . PHE B 1 123 ? -8.931 -66.891 0.617 1.00 19.70 123 PHE B C 1
ATOM 4687 O O . PHE B 1 123 ? -8.247 -66.959 -0.411 1.00 19.17 123 PHE B O 1
ATOM 4695 N N . ASN B 1 124 ? -8.941 -65.826 1.412 1.00 17.51 124 ASN B N 1
ATOM 4696 C CA . ASN B 1 124 ? -8.206 -64.605 1.095 1.00 17.99 124 ASN B CA 1
ATOM 4697 C C . ASN B 1 124 ? -8.494 -64.073 -0.293 1.00 19.59 124 ASN B C 1
ATOM 4698 O O . ASN B 1 124 ? -7.595 -63.549 -0.974 1.00 20.14 124 ASN B O 1
ATOM 4703 N N . THR B 1 125 ? -9.746 -64.212 -0.717 1.00 18.24 125 THR B N 1
ATOM 4704 C CA . THR B 1 125 ? -10.109 -63.855 -2.081 1.00 17.68 125 THR B CA 1
ATOM 4705 C C . THR B 1 125 ? -11.417 -63.082 -2.084 1.00 19.71 125 THR B C 1
ATOM 4706 O O . THR B 1 125 ? -12.429 -63.542 -1.536 1.00 19.23 125 THR B O 1
ATOM 4710 N N . VAL B 1 126 ? -11.399 -61.899 -2.689 1.00 20.08 126 VAL B N 1
ATOM 4711 C CA . VAL B 1 126 ? -12.591 -61.059 -2.696 1.00 19.47 126 VAL B CA 1
ATOM 4712 C C . VAL B 1 126 ? -13.252 -60.987 -4.070 1.00 19.65 126 VAL B C 1
ATOM 4713 O O . VAL B 1 126 ? -12.568 -60.829 -5.085 1.00 19.84 126 VAL B O 1
ATOM 4717 N N . ALA B 1 127 ? -14.573 -61.125 -4.112 1.00 18.86 127 ALA B N 1
ATOM 4718 C CA . ALA B 1 127 ? -15.301 -60.824 -5.340 1.00 17.86 127 ALA B CA 1
ATOM 4719 C C . ALA B 1 127 ? -15.173 -59.320 -5.539 1.00 18.55 127 ALA B C 1
ATOM 4720 O O . ALA B 1 127 ? -15.538 -58.544 -4.648 1.00 19.17 127 ALA B O 1
ATOM 4722 N N . ARG B 1 128 ? -14.669 -58.903 -6.700 1.00 17.82 128 ARG B N 1
ATOM 4723 C CA . ARG B 1 128 ? -14.365 -57.495 -6.951 1.00 18.26 128 ARG B CA 1
ATOM 4724 C C . ARG B 1 128 ? -15.380 -56.858 -7.899 1.00 17.86 128 ARG B C 1
ATOM 4725 O O . ARG B 1 128 ? -15.766 -55.704 -7.732 1.00 17.58 128 ARG B O 1
ATOM 4733 N N . TRP B 1 129 ? -15.797 -57.609 -8.910 1.00 17.75 129 TRP B N 1
ATOM 4734 C CA . TRP B 1 129 ? -16.744 -57.075 -9.880 1.00 16.43 129 TRP B CA 1
ATOM 4735 C C . TRP B 1 129 ? -17.509 -58.201 -10.574 1.00 17.66 129 TRP B C 1
ATOM 4736 O O . TRP B 1 129 ? -16.979 -59.309 -10.743 1.00 19.12 129 TRP B O 1
ATOM 4747 N N . VAL B 1 130 ? -18.738 -57.894 -10.976 1.00 17.32 130 VAL B N 1
ATOM 4748 C CA . VAL B 1 130 ? -19.641 -58.865 -11.598 1.00 17.97 130 VAL B CA 1
ATOM 4749 C C . VAL B 1 130 ? -20.313 -58.257 -12.816 1.00 19.49 130 VAL B C 1
ATOM 4750 O O . VAL B 1 130 ? -20.890 -57.172 -12.736 1.00 18.51 130 VAL B O 1
ATOM 4754 N N . ASP B 1 131 ? -20.195 -58.951 -13.949 1.00 20.07 131 ASP B N 1
ATOM 4755 C CA . ASP B 1 131 ? -20.959 -58.630 -15.149 1.00 18.79 131 ASP B CA 1
ATOM 4756 C C . ASP B 1 131 ? -21.948 -59.772 -15.395 1.00 19.90 131 ASP B C 1
ATOM 4757 O O . ASP B 1 131 ? -21.574 -60.948 -15.316 1.00 22.74 131 ASP B O 1
ATOM 4762 N N . TYR B 1 132 ? -23.198 -59.444 -15.690 1.00 20.78 132 TYR B N 1
ATOM 4763 C CA . TYR B 1 132 ? -24.123 -60.480 -16.146 1.00 20.29 132 TYR B CA 1
ATOM 4764 C C . TYR B 1 132 ? -24.153 -60.466 -17.671 1.00 23.85 132 TYR B C 1
ATOM 4765 O O . TYR B 1 132 ? -24.361 -59.414 -18.284 1.00 27.11 132 TYR B O 1
ATOM 4774 N N . LEU B 1 133 ? -23.920 -61.626 -18.276 1.00 22.39 133 LEU B N 1
ATOM 4775 C CA . LEU B 1 133 ? -23.849 -61.728 -19.730 1.00 29.21 133 LEU B CA 1
ATOM 4776 C C . LEU B 1 133 ? -25.160 -62.302 -20.263 1.00 31.08 133 LEU B C 1
ATOM 4777 O O . LEU B 1 133 ? -25.422 -63.491 -20.117 1.00 31.99 133 LEU B O 1
ATOM 4782 N N . GLU B 1 134 ? -25.985 -61.444 -20.861 1.00 31.68 134 GLU B N 1
ATOM 4783 C CA . GLU B 1 134 ? -27.325 -61.831 -21.296 1.00 33.18 134 GLU B CA 1
ATOM 4784 C C . GLU B 1 134 ? -27.313 -63.008 -22.260 1.00 37.05 134 GLU B C 1
ATOM 4785 O O . GLU B 1 134 ? -28.152 -63.903 -22.169 1.00 41.55 134 GLU B O 1
ATOM 4791 N N . ASP B 1 135 ? -26.364 -63.005 -23.189 1.00 38.46 135 ASP B N 1
ATOM 4792 C CA . ASP B 1 135 ? -26.316 -64.042 -24.216 1.00 44.01 135 ASP B CA 1
ATOM 4793 C C . ASP B 1 135 ? -25.809 -65.388 -23.700 1.00 40.91 135 ASP B C 1
ATOM 4794 O O . ASP B 1 135 ? -26.165 -66.437 -24.237 1.00 43.85 135 ASP B O 1
ATOM 4799 N N . LYS B 1 136 ? -24.993 -65.360 -22.654 1.00 35.09 136 LYS B N 1
ATOM 4800 C CA . LYS B 1 136 ? -24.497 -66.596 -22.056 1.00 35.15 136 LYS B CA 1
ATOM 4801 C C . LYS B 1 136 ? -25.386 -67.065 -20.910 1.00 31.59 136 LYS B C 1
ATOM 4802 O O . LYS B 1 136 ? -25.291 -68.214 -20.489 1.00 32.41 136 LYS B O 1
ATOM 4808 N N . LYS B 1 137 ? -26.227 -66.168 -20.402 1.00 29.68 137 LYS B N 1
ATOM 4809 C CA . LYS B 1 137 ? -27.012 -66.433 -19.198 1.00 27.04 137 LYS B CA 1
ATOM 4810 C C . LYS B 1 137 ? -26.085 -66.801 -18.035 1.00 27.79 137 LYS B C 1
ATOM 4811 O O . LYS B 1 137 ? -26.391 -67.673 -17.219 1.00 25.82 137 LYS B O 1
ATOM 4817 N N . GLN B 1 138 ? -24.945 -66.121 -17.965 1.00 25.57 138 GLN B N 1
ATOM 4818 C CA . GLN B 1 138 ? -23.966 -66.386 -16.917 1.00 24.53 138 GLN B CA 1
ATOM 4819 C C . GLN B 1 138 ? -23.450 -65.103 -16.292 1.00 26.10 138 GLN B C 1
ATOM 4820 O O . GLN B 1 138 ? -23.536 -64.030 -16.880 1.00 25.60 138 GLN B O 1
ATOM 4826 N N . PHE B 1 139 ? -22.891 -65.238 -15.097 1.00 20.70 139 PHE B N 1
ATOM 4827 C CA . PHE B 1 139 ? -22.209 -64.132 -14.454 1.00 22.64 139 PHE B CA 1
ATOM 4828 C C . PHE B 1 139 ? -20.725 -64.293 -14.685 1.00 22.25 139 PHE B C 1
ATOM 4829 O O . PHE B 1 139 ? -20.164 -65.359 -14.452 1.00 21.20 139 PHE B O 1
ATOM 4837 N N . ARG B 1 140 ? -20.094 -63.229 -15.156 1.00 20.51 140 ARG B N 1
ATOM 4838 C CA . ARG B 1 140 ? -18.651 -63.163 -15.186 1.00 20.09 140 ARG B CA 1
ATOM 4839 C C . ARG B 1 140 ? -18.209 -62.456 -13.917 1.00 20.47 140 ARG B C 1
ATOM 4840 O O . ARG B 1 140 ? -18.567 -61.309 -13.700 1.00 21.88 140 ARG B O 1
ATOM 4848 N N . VAL B 1 141 ? -17.446 -63.135 -13.072 1.00 19.94 141 VAL B N 1
ATOM 4849 C CA . VAL B 1 141 ? -17.054 -62.554 -11.803 1.00 18.74 141 VAL B CA 1
ATOM 4850 C C . VAL B 1 141 ? -15.547 -62.397 -11.736 1.00 18.09 141 VAL B C 1
ATOM 4851 O O . VAL B 1 141 ? -14.785 -63.339 -12.004 1.00 19.87 141 VAL B O 1
ATOM 4855 N N . ILE B 1 142 ? -15.124 -61.190 -11.371 1.00 18.16 142 ILE B N 1
ATOM 4856 C CA . ILE B 1 142 ? -13.719 -60.879 -11.169 1.00 16.64 142 ILE B CA 1
ATOM 4857 C C . ILE B 1 142 ? -13.360 -61.036 -9.695 1.00 17.83 142 ILE B C 1
ATOM 4858 O O . ILE B 1 142 ? -14.019 -60.460 -8.833 1.00 17.38 142 ILE B O 1
ATOM 4863 N N . PHE B 1 143 ? -12.331 -61.823 -9.417 1.00 16.57 143 PHE B N 1
ATOM 4864 C CA . PHE B 1 143 ? -11.857 -62.039 -8.050 1.00 18.47 143 PHE B CA 1
ATOM 4865 C C . PHE B 1 143 ? -10.454 -61.485 -7.858 1.00 17.37 143 PHE B C 1
ATOM 4866 O O . PHE B 1 143 ? -9.641 -61.468 -8.788 1.00 20.30 143 PHE B O 1
ATOM 4874 N N . ASP B 1 144 ? -10.170 -61.053 -6.631 1.00 17.15 144 ASP B N 1
ATOM 4875 C CA . ASP B 1 144 ? -8.864 -60.521 -6.259 1.00 18.59 144 ASP B CA 1
ATOM 4876 C C . ASP B 1 144 ? -8.293 -61.436 -5.171 1.00 18.46 144 ASP B C 1
ATOM 4877 O O . ASP B 1 144 ? -8.773 -61.430 -4.038 1.00 19.23 144 ASP B O 1
ATOM 4882 N N . ASP B 1 145 ? -7.294 -62.243 -5.531 1.00 17.42 145 ASP B N 1
ATOM 4883 C CA . ASP B 1 145 ? -6.589 -63.100 -4.576 1.00 20.17 145 ASP B CA 1
ATOM 4884 C C . ASP B 1 145 ? -5.601 -62.218 -3.832 1.00 20.08 145 ASP B C 1
ATOM 4885 O O . ASP B 1 145 ? -4.583 -61.807 -4.382 1.00 20.68 145 ASP B O 1
ATOM 4890 N N . LEU B 1 146 ? -5.924 -61.895 -2.583 1.00 18.61 146 LEU B N 1
ATOM 4891 C CA . LEU B 1 146 ? -5.162 -60.890 -1.835 1.00 18.92 146 LEU B CA 1
ATOM 4892 C C . LEU B 1 146 ? -3.783 -61.395 -1.426 1.00 20.40 146 LEU B C 1
ATOM 4893 O O . LEU B 1 146 ? -2.833 -60.619 -1.275 1.00 21.57 146 LEU B O 1
ATOM 4898 N N . VAL B 1 147 ? -3.670 -62.702 -1.245 1.00 21.50 147 VAL B N 1
ATOM 4899 C CA . VAL B 1 147 ? -2.400 -63.285 -0.838 1.00 20.27 147 VAL B CA 1
ATOM 4900 C C . VAL B 1 147 ? -1.418 -63.351 -2.001 1.00 23.12 147 VAL B C 1
ATOM 4901 O O . VAL B 1 147 ? -0.221 -63.110 -1.824 1.00 26.42 147 VAL B O 1
ATOM 4905 N N . LYS B 1 148 ? -1.932 -63.651 -3.192 1.00 21.15 148 LYS B N 1
ATOM 4906 C CA . LYS B 1 148 ? -1.095 -63.726 -4.394 1.00 22.54 148 LYS B CA 1
ATOM 4907 C C . LYS B 1 148 ? -0.951 -62.375 -5.098 1.00 22.41 148 LYS B C 1
ATOM 4908 O O . LYS B 1 148 ? -0.115 -62.228 -5.980 1.00 22.89 148 LYS B O 1
ATOM 4914 N N . ASN B 1 149 ? -1.787 -61.406 -4.735 1.00 21.31 149 ASN B N 1
ATOM 4915 C CA . ASN B 1 149 ? -1.912 -60.175 -5.506 1.00 20.23 149 ASN B CA 1
ATOM 4916 C C . ASN B 1 149 ? -2.120 -60.485 -6.985 1.00 20.11 149 ASN B C 1
ATOM 4917 O O . ASN B 1 149 ? -1.375 -60.014 -7.844 1.00 22.11 149 ASN B O 1
ATOM 4922 N N . GLU B 1 150 ? -3.143 -61.285 -7.262 1.00 18.75 150 GLU B N 1
ATOM 4923 C CA . GLU B 1 150 ? -3.510 -61.656 -8.625 1.00 20.91 150 GLU B CA 1
ATOM 4924 C C . GLU B 1 150 ? -5.005 -61.526 -8.757 1.00 19.85 150 GLU B C 1
ATOM 4925 O O . GLU B 1 150 ? -5.738 -61.775 -7.803 1.00 22.05 150 GLU B O 1
ATOM 4931 N N . THR B 1 151 ? -5.470 -61.166 -9.946 1.00 17.91 151 THR B N 1
ATOM 4932 C CA . THR B 1 151 ? -6.895 -61.175 -10.215 1.00 18.43 151 THR B CA 1
ATOM 4933 C C . THR B 1 151 ? -7.205 -62.301 -11.194 1.00 21.65 151 THR B C 1
ATOM 4934 O O . THR B 1 151 ? -6.346 -62.707 -11.973 1.00 19.59 151 THR B O 1
ATOM 4938 N N . PHE B 1 152 ? -8.424 -62.815 -11.137 1.00 21.08 152 PHE B N 1
ATOM 4939 C CA . PHE B 1 152 ? -8.848 -63.861 -12.066 1.00 21.03 152 PHE B CA 1
ATOM 4940 C C . PHE B 1 152 ? -10.349 -63.798 -12.285 1.00 23.45 152 PHE B C 1
ATOM 4941 O O . PHE B 1 152 ? -11.080 -63.129 -11.543 1.00 19.97 152 PHE B O 1
ATOM 4949 N N . GLU B 1 153 ? -10.811 -64.445 -13.346 1.00 22.58 153 GLU B N 1
ATOM 4950 C CA . GLU B 1 153 ? -12.237 -64.400 -13.639 1.00 21.05 153 GLU B CA 1
ATOM 4951 C C . GLU B 1 153 ? -12.832 -65.801 -13.705 1.00 22.33 153 GLU B C 1
ATOM 4952 O O . GLU B 1 153 ? -12.167 -66.758 -14.124 1.00 23.18 153 GLU B O 1
ATOM 4958 N N . GLU B 1 154 ? -14.079 -65.917 -13.275 1.00 21.27 154 GLU B N 1
ATOM 4959 C CA . GLU B 1 154 ? -14.822 -67.172 -13.405 1.00 21.44 154 GLU B CA 1
ATOM 4960 C C . GLU B 1 154 ? -16.217 -66.894 -13.955 1.00 23.53 154 GLU B C 1
ATOM 4961 O O . GLU B 1 154 ? -16.746 -65.807 -13.799 1.00 23.51 154 GLU B O 1
ATOM 4967 N N . TYR B 1 155 ? -16.809 -67.883 -14.610 1.00 21.87 155 TYR B N 1
ATOM 4968 C CA . TYR B 1 155 ? -18.178 -67.756 -15.092 1.00 21.90 155 TYR B CA 1
ATOM 4969 C C . TYR B 1 155 ? -19.080 -68.721 -14.342 1.00 22.34 155 TYR B C 1
ATOM 4970 O O . TYR B 1 155 ? -18.703 -69.878 -14.128 1.00 24.12 155 TYR B O 1
ATOM 4979 N N . PHE B 1 156 ? -20.263 -68.246 -13.948 1.00 21.49 156 PHE B N 1
ATOM 4980 C CA . PHE B 1 156 ? -21.232 -69.045 -13.187 1.00 22.94 156 PHE B CA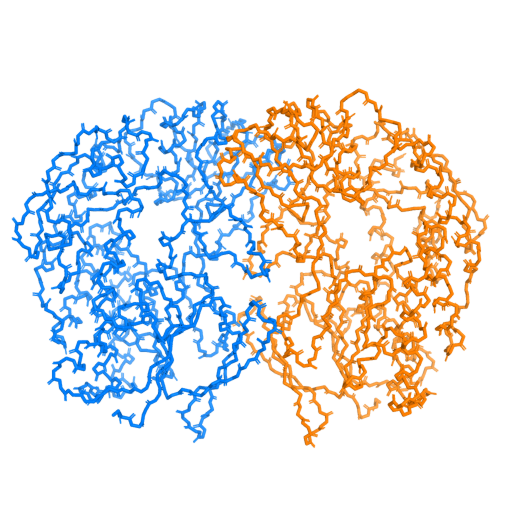 1
ATOM 4981 C C . PHE B 1 156 ? -22.637 -68.962 -13.778 1.00 21.11 156 PHE B C 1
ATOM 4982 O O . PHE B 1 156 ? -23.050 -67.912 -14.258 1.00 21.86 156 PHE B O 1
ATOM 4990 N N . ASP B 1 157 ? -23.381 -70.068 -13.724 1.00 20.45 157 ASP B N 1
ATOM 4991 C CA . ASP B 1 157 ? -24.773 -70.069 -14.150 1.00 22.51 157 ASP B CA 1
ATOM 4992 C C . ASP B 1 157 ? -25.672 -69.497 -13.068 1.00 20.59 157 ASP B C 1
ATOM 4993 O O . ASP B 1 157 ? -26.716 -68.925 -13.360 1.00 22.87 157 ASP B O 1
ATOM 4998 N N . TYR B 1 158 ? -25.263 -69.668 -11.813 1.00 20.07 158 TYR B N 1
ATOM 4999 C CA . TYR B 1 158 ? -25.949 -69.045 -10.685 1.00 19.14 158 TYR B CA 1
ATOM 5000 C C . TYR B 1 158 ? -24.912 -68.440 -9.771 1.00 18.73 158 TYR B C 1
ATOM 5001 O O . TYR B 1 158 ? -23.829 -69.004 -9.592 1.00 18.55 158 TYR B O 1
ATOM 5010 N N . LEU B 1 159 ? -25.247 -67.288 -9.208 1.00 18.78 159 LEU B N 1
ATOM 5011 C CA . LEU B 1 159 ? -24.361 -66.618 -8.270 1.00 19.11 159 LEU B CA 1
ATOM 5012 C C . LEU B 1 159 ? -25.091 -66.439 -6.947 1.00 17.77 159 LEU B C 1
ATOM 5013 O O . LEU B 1 159 ? -26.171 -65.863 -6.904 1.00 18.23 159 LEU B O 1
ATOM 5018 N N . VAL B 1 160 ? -24.479 -66.926 -5.872 1.00 17.30 160 VAL B N 1
ATOM 5019 C CA . VAL B 1 160 ? -25.070 -66.847 -4.548 1.00 16.93 160 VAL B CA 1
ATOM 5020 C C . VAL B 1 160 ? -24.275 -65.852 -3.701 1.00 16.11 160 VAL B C 1
ATOM 5021 O O . VAL B 1 160 ? -23.089 -66.044 -3.473 1.00 19.19 160 VAL B O 1
ATOM 5025 N N . VAL B 1 161 ? -24.945 -64.800 -3.235 1.00 16.06 161 VAL B N 1
ATOM 5026 C CA . VAL B 1 161 ? -24.302 -63.757 -2.447 1.00 17.92 161 VAL B CA 1
ATOM 5027 C C . VAL B 1 161 ? -24.632 -63.911 -0.960 1.00 17.54 161 VAL B C 1
ATOM 5028 O O . VAL B 1 161 ? -25.789 -63.789 -0.548 1.00 20.19 161 VAL B O 1
ATOM 5032 N N . GLY B 1 162 ? -23.612 -64.211 -0.164 1.00 17.63 162 GLY B N 1
ATOM 5033 C CA . GLY B 1 162 ? -23.787 -64.363 1.273 1.00 17.73 162 GLY B CA 1
ATOM 5034 C C . GLY B 1 162 ? -22.760 -63.524 1.988 1.00 18.68 162 GLY B C 1
ATOM 5035 O O . GLY B 1 162 ? -21.997 -64.010 2.811 1.00 18.15 162 GLY B O 1
ATOM 5036 N N . THR B 1 163 ? -22.737 -62.245 1.648 1.00 16.32 163 THR B N 1
ATOM 5037 C CA . THR B 1 163 ? -21.648 -61.372 2.097 1.00 15.81 163 THR B CA 1
ATOM 5038 C C . THR B 1 163 ? -22.004 -60.594 3.360 1.00 20.02 163 THR B C 1
ATOM 5039 O O . THR B 1 163 ? -21.228 -59.753 3.823 1.00 18.75 163 THR B O 1
ATOM 5043 N N . GLY B 1 164 ? -23.172 -60.890 3.918 1.00 19.43 164 GLY B N 1
ATOM 5044 C CA . GLY B 1 164 ? -23.616 -60.224 5.132 1.00 17.22 164 GLY B CA 1
ATOM 5045 C C . GLY B 1 164 ? -24.075 -58.775 4.990 1.00 21.63 164 GLY B C 1
ATOM 5046 O O . GLY B 1 164 ? -23.985 -58.168 3.905 1.00 21.72 164 GLY B O 1
ATOM 5047 N N . HIS B 1 165 ? -24.580 -58.212 6.087 1.00 18.80 165 HIS B N 1
ATOM 5048 C CA . HIS B 1 165 ? -25.013 -56.811 6.070 1.00 18.43 165 HIS B CA 1
ATOM 5049 C C . HIS B 1 165 ? -24.812 -56.103 7.401 1.00 19.99 165 HIS B C 1
ATOM 5050 O O . HIS B 1 165 ? -25.472 -55.093 7.690 1.00 19.21 165 HIS B O 1
ATOM 5057 N N . PHE B 1 166 ? -23.904 -56.628 8.213 1.00 17.27 166 PHE B N 1
ATOM 5058 C CA . PHE B 1 166 ? -23.547 -55.992 9.481 1.00 17.16 166 PHE B CA 1
ATOM 5059 C C . PHE B 1 166 ? -22.067 -55.606 9.493 1.00 19.94 166 PHE B C 1
ATOM 5060 O O . PHE B 1 166 ? -21.384 -55.718 10.522 1.00 18.29 166 PHE B O 1
ATOM 5068 N N . SER B 1 167 ? -21.572 -55.144 8.350 1.00 17.06 167 SER B N 1
ATOM 5069 C CA . SER B 1 167 ? -20.148 -54.804 8.234 1.00 19.76 167 SER B CA 1
ATOM 5070 C C . SER B 1 167 ? -19.826 -53.401 7.732 1.00 19.82 167 SER B C 1
ATOM 5071 O O . SER B 1 167 ? -18.792 -52.839 8.093 1.00 21.10 167 SER B O 1
ATOM 5074 N N . THR B 1 168 ? -20.681 -52.845 6.886 1.00 16.84 168 THR B N 1
ATOM 5075 C CA . THR B 1 168 ? -20.483 -51.472 6.415 1.00 16.34 168 THR B CA 1
ATOM 5076 C C . THR B 1 168 ? -21.301 -50.520 7.281 1.00 17.23 168 THR B C 1
ATOM 5077 O O . THR B 1 168 ? -22.509 -50.540 7.237 1.00 18.09 168 THR B O 1
ATOM 5081 N N . PRO B 1 169 ? -20.628 -49.679 8.075 1.00 19.17 169 PRO B N 1
ATOM 5082 C CA . PRO B 1 169 ? -21.362 -48.853 9.037 1.00 17.26 169 PRO B CA 1
ATOM 5083 C C . PRO B 1 169 ? -22.295 -47.838 8.396 1.00 19.78 169 PRO B C 1
ATOM 5084 O O . PRO B 1 169 ? -21.995 -47.257 7.350 1.00 21.68 169 PRO B O 1
ATOM 5088 N N . ASN B 1 170 ? -23.437 -47.630 9.032 1.00 20.51 170 ASN B N 1
ATOM 5089 C CA . ASN B 1 170 ? -24.173 -46.393 8.869 1.00 19.99 170 ASN B CA 1
ATOM 5090 C C . ASN B 1 170 ? -23.612 -45.451 9.924 1.00 20.86 170 ASN B C 1
ATOM 5091 O O . ASN B 1 170 ? -23.813 -45.664 11.114 1.00 20.55 170 ASN B O 1
ATOM 5096 N N . MET B 1 171 ? -22.890 -44.429 9.482 1.00 19.73 171 MET B N 1
ATOM 5097 C CA . MET B 1 171 ? -22.107 -43.572 10.367 1.00 20.78 171 MET B CA 1
ATOM 5098 C C . MET B 1 171 ? -22.457 -42.118 10.069 1.00 20.04 171 MET B C 1
ATOM 5099 O O . MET B 1 171 ? -21.719 -41.419 9.389 1.00 20.91 171 MET B O 1
ATOM 5104 N N . PRO B 1 172 ? -23.601 -41.667 10.575 1.00 21.57 172 PRO B N 1
ATOM 5105 C CA . PRO B 1 172 ? -24.100 -40.349 10.180 1.00 25.44 172 PRO B CA 1
ATOM 5106 C C . PRO B 1 172 ? -23.313 -39.207 10.802 1.00 21.54 172 PRO B C 1
ATOM 5107 O O . PRO B 1 172 ? -22.777 -39.322 11.907 1.00 20.30 172 PRO B O 1
ATOM 5111 N N . TYR B 1 173 ? -23.233 -38.104 10.067 1.00 23.07 173 TYR B N 1
ATOM 5112 C CA . TYR B 1 173 ? -22.664 -36.878 10.589 1.00 24.05 173 TYR B CA 1
ATOM 5113 C C . TYR B 1 173 ? -23.600 -36.302 11.639 1.00 22.85 173 TYR B C 1
ATOM 5114 O O . TYR B 1 173 ? -24.826 -36.380 11.502 1.00 21.78 173 TYR B O 1
ATOM 5123 N N . PHE B 1 174 ? -23.006 -35.750 12.691 1.00 21.28 174 PHE B N 1
ATOM 5124 C CA . PHE B 1 174 ? -23.704 -34.938 13.680 1.00 22.40 174 PHE B CA 1
ATOM 5125 C C . PHE B 1 174 ? -23.035 -33.570 13.714 1.00 20.25 174 PHE B C 1
ATOM 5126 O O . PHE B 1 174 ? -21.809 -33.468 13.639 1.00 19.91 174 PHE B O 1
ATOM 5134 N N . LYS B 1 175 ? -23.839 -32.521 13.827 1.00 21.46 175 LYS B N 1
ATOM 5135 C CA . LYS B 1 175 ? -23.296 -31.167 13.854 1.00 19.86 175 LYS B CA 1
ATOM 5136 C C . LYS B 1 175 ? -22.190 -31.050 14.874 1.00 19.35 175 LYS B C 1
ATOM 5137 O O . LYS B 1 175 ? -22.365 -31.425 16.033 1.00 22.49 175 LYS B O 1
ATOM 5143 N N . GLY B 1 176 ? -21.047 -30.540 14.433 1.00 19.87 176 GLY B N 1
ATOM 5144 C CA . GLY B 1 176 ? -19.920 -30.306 15.314 1.00 22.63 176 GLY B CA 1
ATOM 5145 C C . GLY B 1 176 ? -19.079 -31.513 15.687 1.00 22.41 176 GLY B C 1
ATOM 5146 O O . GLY B 1 176 ? -18.121 -31.373 16.443 1.00 22.33 176 GLY B O 1
ATOM 5147 N N . ILE B 1 177 ? -19.404 -32.693 15.164 1.00 23.07 177 ILE B N 1
ATOM 5148 C CA . ILE B 1 177 ? -18.694 -33.903 15.597 1.00 21.62 177 ILE B CA 1
ATOM 5149 C C . ILE B 1 177 ? -17.203 -33.848 15.241 1.00 27.66 177 ILE B C 1
ATOM 5150 O O . ILE B 1 177 ? -16.373 -34.470 15.905 1.00 25.58 177 ILE B O 1
ATOM 5155 N N . ASP B 1 178 ? -16.865 -33.073 14.215 1.00 23.32 178 ASP B N 1
ATOM 5156 C CA . ASP B 1 178 ? -15.474 -32.914 13.816 1.00 27.37 178 ASP B CA 1
ATOM 5157 C C . ASP B 1 178 ? -14.674 -32.075 14.817 1.00 28.78 178 ASP B C 1
ATOM 5158 O O . ASP B 1 178 ? -13.446 -32.072 14.779 1.00 30.01 178 ASP B O 1
ATOM 5163 N N . SER B 1 179 ? -15.374 -31.369 15.707 1.00 25.40 179 SER B N 1
ATOM 5164 C CA . SER B 1 179 ? -14.729 -30.622 16.781 1.00 28.62 179 SER B CA 1
ATOM 5165 C C . SER B 1 179 ? -14.510 -31.490 18.014 1.00 26.24 179 SER B C 1
ATOM 5166 O O . SER B 1 179 ? -13.822 -31.080 18.944 1.00 27.77 179 SER B O 1
ATOM 5169 N N . PHE B 1 180 ? -15.079 -32.693 18.029 1.00 25.51 180 PHE B N 1
ATOM 5170 C CA . PHE B 1 180 ? -14.898 -33.565 19.187 1.00 24.76 180 PHE B CA 1
ATOM 5171 C C . PHE B 1 180 ? -13.453 -34.027 19.288 1.00 25.93 180 PHE B C 1
ATOM 5172 O O . PHE B 1 180 ? -12.931 -34.622 18.344 1.00 29.91 180 PHE B O 1
ATOM 5180 N N . PRO B 1 181 ? -12.796 -33.755 20.434 1.00 25.78 181 PRO B N 1
ATOM 5181 C CA . PRO B 1 181 ? -11.367 -34.066 20.583 1.00 28.63 181 PRO B CA 1
ATOM 5182 C C . PRO B 1 181 ? -11.053 -35.506 20.984 1.00 30.01 181 PRO B C 1
ATOM 5183 O O . PRO B 1 181 ? -9.914 -35.930 20.794 1.00 32.12 181 PRO B O 1
ATOM 5187 N N . GLY B 1 182 ? -12.026 -36.246 21.506 1.00 26.59 182 GLY B N 1
ATOM 5188 C CA . GLY B 1 182 ? -11.773 -37.607 21.944 1.00 26.57 182 GLY B CA 1
ATOM 5189 C C . GLY B 1 182 ? -11.980 -38.641 20.853 1.00 30.57 182 GLY B C 1
ATOM 5190 O O . GLY B 1 182 ? -12.121 -38.301 19.677 1.00 27.78 182 GLY B O 1
ATOM 5191 N N . THR B 1 183 ? -11.994 -39.911 21.250 1.00 26.66 183 THR B N 1
ATOM 5192 C CA . THR B 1 183 ? -12.315 -41.012 20.342 1.00 31.34 183 THR B CA 1
ATOM 5193 C C . THR B 1 183 ? -13.699 -40.853 19.702 1.00 25.96 183 THR B C 1
ATOM 5194 O O . THR B 1 183 ? -14.680 -40.600 20.395 1.00 27.52 183 THR B O 1
ATOM 5198 N N . VAL B 1 184 ? -13.776 -40.983 18.378 1.00 23.07 184 VAL B N 1
ATOM 5199 C CA . VAL B 1 184 ? -15.067 -41.052 17.696 1.00 24.80 184 VAL B CA 1
ATOM 5200 C C . VAL B 1 184 ? -15.018 -42.252 16.775 1.00 26.12 184 VAL B C 1
ATOM 5201 O O . VAL B 1 184 ? -14.188 -42.310 15.865 1.00 25.14 184 VAL B O 1
ATOM 5205 N N . MET B 1 185 ? -15.891 -43.220 17.016 1.00 20.13 185 MET B N 1
ATOM 5206 C CA . MET B 1 185 ? -15.857 -44.447 16.242 1.00 24.37 185 MET B CA 1
ATOM 5207 C C . MET B 1 185 ? -17.257 -44.979 16.059 1.00 21.50 185 MET B C 1
ATOM 5208 O O . MET B 1 185 ? -18.166 -44.588 16.772 1.00 22.57 185 MET B O 1
ATOM 5213 N N . HIS B 1 186 ? -17.425 -45.872 15.096 1.00 19.93 186 HIS B N 1
ATOM 5214 C CA . HIS B 1 186 ? -18.674 -46.620 14.972 1.00 19.04 186 HIS B CA 1
ATOM 5215 C C . HIS B 1 186 ? -18.539 -47.916 15.770 1.00 20.74 186 HIS B C 1
ATOM 5216 O O . HIS B 1 186 ? -17.430 -48.414 15.973 1.00 22.34 186 HIS B O 1
ATOM 5223 N N . ALA B 1 187 ? -19.666 -48.462 16.216 1.00 19.38 187 ALA B N 1
ATOM 5224 C CA . ALA B 1 187 ? -19.690 -49.769 16.876 1.00 19.44 187 ALA B CA 1
ATOM 5225 C C . ALA B 1 187 ? -18.915 -50.845 16.112 1.00 22.13 187 ALA B C 1
ATOM 5226 O O . ALA B 1 187 ? -18.336 -51.732 16.717 1.00 20.95 187 ALA B O 1
ATOM 5228 N N . HIS B 1 188 ? -18.903 -50.751 14.783 1.00 20.53 188 HIS B N 1
ATOM 5229 C CA . HIS B 1 188 ? -18.162 -51.680 13.934 1.00 19.04 188 HIS B CA 1
ATOM 5230 C C . HIS B 1 188 ? -16.688 -51.793 14.350 1.00 21.75 188 HIS B C 1
ATOM 5231 O O . HIS B 1 188 ? -16.068 -52.861 14.189 1.00 21.32 188 HIS B O 1
ATOM 5238 N N . ASP B 1 189 ? -16.139 -50.693 14.878 1.00 19.94 189 ASP B N 1
ATOM 5239 C CA . ASP B 1 189 ? -14.716 -50.595 15.256 1.00 23.58 189 ASP B CA 1
ATOM 5240 C C . ASP B 1 189 ? -14.473 -50.924 16.725 1.00 23.46 189 ASP B C 1
ATOM 5241 O O . ASP B 1 189 ? -13.332 -50.952 17.177 1.00 22.26 189 ASP B O 1
ATOM 5246 N N . PHE B 1 190 ? -15.542 -51.111 17.483 1.00 22.42 190 PHE B N 1
ATOM 5247 C CA . PHE B 1 190 ? -15.408 -51.392 18.905 1.00 21.53 190 PHE B CA 1
ATOM 5248 C C . PHE B 1 190 ? -14.824 -52.780 19.103 1.00 22.58 190 PHE B C 1
ATOM 5249 O O . PHE B 1 190 ? -15.297 -53.750 18.522 1.00 21.42 190 PHE B O 1
ATOM 5257 N N . ARG B 1 191 ? -13.793 -52.885 19.931 1.00 21.14 191 ARG B N 1
ATOM 5258 C CA . ARG B 1 191 ? -13.162 -54.186 20.137 1.00 19.78 191 ARG B CA 1
ATOM 5259 C C . ARG B 1 191 ? -13.128 -54.623 21.593 1.00 22.10 191 ARG B C 1
ATOM 5260 O O . ARG B 1 191 ? -12.649 -55.712 21.913 1.00 24.86 191 ARG B O 1
ATOM 5268 N N . GLY B 1 192 ? -13.649 -53.784 22.473 1.00 24.12 192 GLY B N 1
ATOM 5269 C CA . GLY B 1 192 ? -13.682 -54.113 23.886 1.00 25.85 192 GLY B CA 1
ATOM 5270 C C . GLY B 1 192 ? -13.587 -52.873 24.751 1.00 23.59 192 GLY B C 1
ATOM 5271 O O . GLY B 1 192 ? -13.081 -51.832 24.320 1.00 25.07 192 GLY B O 1
ATOM 5272 N N . ALA B 1 193 ? -14.063 -52.989 25.987 1.00 26.70 193 ALA B N 1
ATOM 5273 C CA . ALA B 1 193 ? -14.217 -51.825 26.859 1.00 25.79 193 ALA B CA 1
ATOM 5274 C C . ALA B 1 193 ? -12.957 -51.395 27.608 1.00 27.92 193 ALA B C 1
ATOM 5275 O O . ALA B 1 193 ? -12.970 -50.367 28.278 1.00 27.45 193 ALA B O 1
ATOM 5277 N N . ASP B 1 194 ? -11.888 -52.181 27.524 1.00 28.36 194 ASP B N 1
ATOM 5278 C CA . ASP B 1 194 ? -10.687 -51.899 28.314 1.00 28.58 194 ASP B CA 1
ATOM 5279 C C . ASP B 1 194 ? -10.139 -50.498 28.063 1.00 29.13 194 ASP B C 1
ATOM 5280 O O . ASP B 1 194 ? -9.729 -49.811 28.998 1.00 31.90 194 ASP B O 1
ATOM 5285 N N . GLN B 1 195 ? -10.152 -50.067 26.805 1.00 29.11 195 GLN B N 1
ATOM 5286 C CA . GLN B 1 195 ? -9.620 -48.747 26.451 1.00 28.31 195 GLN B CA 1
ATOM 5287 C C . GLN B 1 195 ? -10.465 -47.620 27.027 1.00 32.15 195 GLN B C 1
ATOM 5288 O O . GLN B 1 195 ? -10.026 -46.466 27.065 1.00 31.25 195 GLN B O 1
ATOM 5294 N N . PHE B 1 196 ? -11.673 -47.943 27.477 1.00 29.48 196 PHE B N 1
ATOM 5295 C CA . PHE B 1 196 ? -12.575 -46.911 27.980 1.00 28.76 196 PHE B CA 1
ATOM 5296 C C . PHE B 1 196 ? -12.737 -46.944 29.498 1.00 29.82 196 PHE B C 1
ATOM 5297 O O . PHE B 1 196 ? -13.621 -46.301 30.047 1.00 30.21 196 PHE B O 1
ATOM 5305 N N . ILE B 1 197 ? -11.864 -47.685 30.170 1.00 30.87 197 ILE B N 1
ATOM 5306 C CA . ILE B 1 197 ? -11.910 -47.751 31.623 1.00 34.34 197 ILE B CA 1
ATOM 5307 C C . ILE B 1 197 ? -11.686 -46.356 32.212 1.00 30.53 197 ILE B C 1
ATOM 5308 O O . ILE B 1 197 ? -10.785 -45.635 31.787 1.00 33.27 197 ILE B O 1
ATOM 5313 N N . ASP B 1 198 ? -12.534 -45.978 33.168 1.00 30.77 198 ASP B N 1
ATOM 5314 C CA . ASP B 1 198 ? -12.444 -44.675 33.823 1.00 34.91 198 ASP B CA 1
ATOM 5315 C C . ASP B 1 198 ? -12.744 -43.498 32.895 1.00 35.74 198 ASP B C 1
ATOM 5316 O O . ASP B 1 198 ? -12.298 -42.375 33.150 1.00 35.32 198 ASP B O 1
ATOM 5321 N N . LYS B 1 199 ? -13.495 -43.743 31.826 1.00 32.66 199 LYS B N 1
ATOM 5322 C CA . LYS B 1 199 ? -13.869 -42.673 30.899 1.00 32.33 199 LYS B CA 1
ATOM 5323 C C . LYS B 1 199 ? -15.375 -42.458 30.835 1.00 31.89 199 LYS B C 1
ATOM 5324 O O . LYS B 1 199 ? -16.154 -43.354 31.156 1.00 29.48 199 LYS B O 1
ATOM 5330 N N . ASP B 1 200 ? -15.782 -41.260 30.424 1.00 30.03 200 ASP B N 1
ATOM 5331 C CA . ASP B 1 200 ? -17.192 -40.951 30.212 1.00 28.46 200 ASP B CA 1
ATOM 5332 C C . ASP B 1 200 ? -17.513 -41.210 28.748 1.00 29.02 200 ASP B C 1
ATOM 5333 O O . ASP B 1 200 ? -16.929 -40.584 27.860 1.00 28.45 200 ASP B O 1
ATOM 5338 N N . ILE B 1 201 ? -18.430 -42.143 28.507 1.00 23.77 201 ILE B N 1
ATOM 5339 C CA . ILE B 1 201 ? -18.723 -42.614 27.155 1.00 26.77 201 ILE B CA 1
ATOM 5340 C C . ILE B 1 201 ? -20.117 -42.235 26.687 1.00 24.42 201 ILE B C 1
ATOM 5341 O O . ILE B 1 201 ? -21.098 -42.385 27.428 1.00 24.39 201 ILE B O 1
ATOM 5346 N N . LEU B 1 202 ? -20.201 -41.752 25.449 1.00 24.13 202 LEU B N 1
ATOM 5347 C CA . LEU B 1 202 ? -21.484 -41.473 24.813 1.00 23.49 202 LEU B CA 1
ATOM 5348 C C . LEU B 1 202 ? -21.740 -42.481 23.709 1.00 23.11 202 LEU B C 1
ATOM 5349 O O . LEU B 1 202 ? -20.936 -42.602 22.788 1.00 21.36 202 LEU B O 1
ATOM 5354 N N . LEU B 1 203 ? -22.832 -43.231 23.824 1.00 19.23 203 LEU B N 1
ATOM 5355 C CA . LEU B 1 203 ? -23.253 -44.119 22.745 1.00 23.30 203 LEU B CA 1
ATOM 5356 C C . LEU B 1 203 ? -24.445 -43.497 22.059 1.00 23.03 203 LEU B C 1
ATOM 5357 O O . LEU B 1 203 ? -25.374 -43.043 22.717 1.00 24.68 203 LEU B O 1
ATOM 5362 N N . ILE B 1 204 ? -24.426 -43.470 20.732 1.00 21.64 204 ILE B N 1
ATOM 5363 C CA . ILE B 1 204 ? -25.559 -42.950 19.986 1.00 21.13 204 ILE B CA 1
ATOM 5364 C C . ILE B 1 204 ? -26.277 -44.099 19.294 1.00 24.80 204 ILE B C 1
ATOM 5365 O O . ILE B 1 204 ? -25.679 -44.838 18.509 1.00 23.92 204 ILE B O 1
ATOM 5370 N N . GLY B 1 205 ? -27.555 -44.258 19.608 1.00 24.86 205 GLY B N 1
ATOM 5371 C CA . GLY B 1 205 ? -28.337 -45.376 19.102 1.00 25.67 205 GLY B CA 1
ATOM 5372 C C . GLY B 1 205 ? -29.015 -46.094 20.251 1.00 28.20 205 GLY B C 1
ATOM 5373 O O . GLY B 1 205 ? -28.666 -45.882 21.411 1.00 30.13 205 GLY B O 1
ATOM 5374 N N . SER B 1 206 ? -29.972 -46.958 19.943 1.00 31.20 206 SER B N 1
ATOM 5375 C CA . SER B 1 206 ? -30.756 -47.587 21.001 1.00 34.70 206 SER B CA 1
ATOM 5376 C C . SER B 1 206 ? -31.063 -49.058 20.738 1.00 36.92 206 SER B C 1
ATOM 5377 O O . SER B 1 206 ? -31.992 -49.617 21.321 1.00 41.08 206 SER B O 1
ATOM 5380 N N . SER B 1 207 ? -30.276 -49.696 19.880 1.00 32.35 207 SER B N 1
ATOM 5381 C CA . SER B 1 207 ? -30.541 -51.087 19.541 1.00 34.34 207 SER B CA 1
ATOM 5382 C C . SER B 1 207 ? -29.521 -52.013 20.191 1.00 29.62 207 SER B C 1
ATOM 5383 O O . SER B 1 207 ? -28.938 -51.664 21.214 1.00 27.82 207 SER B O 1
ATOM 5386 N N . TYR B 1 208 ? -29.312 -53.188 19.601 1.00 29.04 208 TYR B N 1
ATOM 5387 C CA . TYR B 1 208 ? -28.483 -54.225 20.213 1.00 30.45 208 TYR B CA 1
ATOM 5388 C C . TYR B 1 208 ? -27.101 -53.728 20.597 1.00 28.95 208 TYR B C 1
ATOM 5389 O O . TYR B 1 208 ? -26.641 -53.956 21.715 1.00 24.77 208 TYR B O 1
ATOM 5398 N N . SER B 1 209 ? -26.436 -53.068 19.651 1.00 24.06 209 SER B N 1
ATOM 5399 C CA . SER B 1 209 ? -25.076 -52.602 19.855 1.00 24.12 209 SER B CA 1
ATOM 5400 C C . SER B 1 209 ? -24.983 -51.626 21.016 1.00 22.91 209 SER B C 1
ATOM 5401 O O . SER B 1 209 ? -24.107 -51.745 21.867 1.00 25.05 209 SER B O 1
ATOM 5404 N N . ALA B 1 210 ? -25.890 -50.662 21.038 1.00 21.78 210 ALA B N 1
ATOM 5405 C CA . ALA B 1 210 ? -25.878 -49.635 22.073 1.00 22.06 210 ALA B CA 1
ATOM 5406 C C . ALA B 1 210 ? -26.058 -50.276 23.435 1.00 24.78 210 ALA B C 1
ATOM 5407 O O . ALA B 1 210 ? -25.328 -49.986 24.379 1.00 25.45 210 ALA B O 1
ATOM 5409 N N . GLU B 1 211 ? -27.037 -51.164 23.517 1.00 26.31 211 GLU B N 1
ATOM 5410 C CA . GLU B 1 211 ? -27.357 -51.848 24.756 1.00 23.04 211 GLU B CA 1
ATOM 5411 C C . GLU B 1 211 ? -26.193 -52.707 25.240 1.00 27.15 211 GLU B C 1
ATOM 5412 O O . GLU B 1 211 ? -25.767 -52.618 26.392 1.00 26.39 211 GLU B O 1
ATOM 5418 N N . ASP B 1 212 ? -25.658 -53.532 24.349 1.00 22.93 212 ASP B N 1
ATOM 5419 C CA . ASP B 1 212 ? -24.619 -54.457 24.753 1.00 24.48 212 ASP B CA 1
ATOM 5420 C C . ASP B 1 212 ? -23.286 -53.772 25.030 1.00 24.33 212 ASP B C 1
ATOM 5421 O O . ASP B 1 212 ? -22.613 -54.101 25.995 1.00 23.90 212 ASP B O 1
ATOM 5426 N N . ILE B 1 213 ? -22.899 -52.821 24.185 1.00 22.22 213 ILE B N 1
ATOM 5427 C CA . ILE B 1 213 ? -21.648 -52.109 24.406 1.00 21.67 213 ILE B CA 1
ATOM 5428 C C . ILE B 1 213 ? -21.745 -51.221 25.646 1.00 22.33 213 ILE B C 1
ATOM 5429 O O . ILE B 1 213 ? -20.791 -51.117 26.419 1.00 25.26 213 ILE B O 1
ATOM 5434 N N . GLY B 1 214 ? -22.901 -50.599 25.837 1.00 22.82 214 GLY B N 1
ATOM 5435 C CA . GLY B 1 214 ? -23.143 -49.791 27.019 1.00 24.26 214 GLY B CA 1
ATOM 5436 C C . GLY B 1 214 ? -23.001 -50.574 28.309 1.00 25.38 214 GLY B C 1
ATOM 5437 O O . GLY B 1 214 ? -22.311 -50.149 29.229 1.00 26.80 214 GLY B O 1
ATOM 5438 N N . VAL B 1 215 ? -23.651 -51.730 28.378 1.00 25.44 215 VAL B N 1
ATOM 5439 C CA . VAL B 1 215 ? -23.548 -52.574 29.558 1.00 24.90 215 VAL B CA 1
ATOM 5440 C C . VAL B 1 215 ? -22.116 -53.045 29.753 1.00 25.22 215 VAL B C 1
ATOM 5441 O O . VAL B 1 215 ? -21.601 -53.066 30.869 1.00 24.36 215 VAL B O 1
ATOM 5445 N N . GLN B 1 216 ? -21.449 -53.403 28.663 1.00 21.86 216 GLN B N 1
ATOM 5446 C CA . GLN B 1 216 ? -20.082 -53.871 28.786 1.00 23.16 216 GLN B CA 1
ATOM 5447 C C . GLN B 1 216 ? -19.185 -52.804 29.394 1.00 26.85 216 GLN B C 1
ATOM 5448 O O . GLN B 1 216 ? -18.392 -53.091 30.288 1.00 24.99 216 GLN B O 1
ATOM 5454 N N . CYS B 1 217 ? -19.306 -51.578 28.890 1.00 23.57 217 CYS B N 1
ATOM 5455 C CA . CYS B 1 217 ? -18.512 -50.464 29.400 1.00 25.13 217 CYS B CA 1
ATOM 5456 C C . CYS B 1 217 ? -18.770 -50.234 30.885 1.00 26.03 217 CYS B C 1
ATOM 5457 O O . CYS B 1 217 ? -17.830 -50.028 31.656 1.00 28.81 217 CYS B O 1
ATOM 5460 N N . PHE B 1 218 ? -20.037 -50.292 31.280 1.00 25.90 218 PHE B N 1
ATOM 5461 C CA . PHE B 1 218 ? -20.412 -50.167 32.688 1.00 28.42 218 PHE B CA 1
ATOM 5462 C C . PHE B 1 218 ? -19.794 -51.280 33.530 1.00 30.88 218 PHE B C 1
ATOM 5463 O O . PHE B 1 218 ? -19.150 -51.027 34.551 1.00 30.22 218 PHE B O 1
ATOM 5471 N N . LYS B 1 219 ? -19.996 -52.516 33.088 1.00 28.50 219 LYS B N 1
ATOM 5472 C CA . LYS B 1 219 ? -19.491 -53.695 33.780 1.00 27.85 219 LYS B CA 1
ATOM 5473 C C . LYS B 1 219 ? -17.976 -53.665 33.939 1.00 29.87 219 LYS B C 1
ATOM 5474 O O . LYS B 1 219 ? -17.440 -54.047 34.983 1.00 28.87 219 LYS B O 1
ATOM 5480 N N . HIS B 1 220 ? -17.281 -53.206 32.906 1.00 27.80 220 HIS B N 1
ATOM 5481 C CA . HIS B 1 220 ? -15.829 -53.324 32.884 1.00 29.53 220 HIS B CA 1
ATOM 5482 C C . HIS B 1 220 ? -15.094 -52.109 33.457 1.00 32.42 220 HIS B C 1
ATOM 5483 O O . HIS B 1 220 ? -13.864 -52.103 33.536 1.00 32.01 220 HIS B O 1
ATOM 5490 N N . GLY B 1 221 ? -15.852 -51.094 33.865 1.00 28.77 221 GLY B N 1
ATOM 5491 C CA . GLY B 1 221 ? -15.284 -49.993 34.625 1.00 35.01 221 GLY B CA 1
ATOM 5492 C C . GLY B 1 221 ? -15.203 -48.614 33.989 1.00 33.59 221 GLY B C 1
ATOM 5493 O O . GLY B 1 221 ? -14.336 -47.827 34.363 1.00 35.21 221 GLY B O 1
ATOM 5494 N N . SER B 1 222 ? -16.082 -48.305 33.037 1.00 29.56 222 SER B N 1
ATOM 5495 C CA . SER B 1 222 ? -16.152 -46.938 32.529 1.00 30.58 222 SER B CA 1
ATOM 5496 C C . SER B 1 222 ? -16.618 -46.036 33.655 1.00 31.88 222 SER B C 1
ATOM 5497 O O . SER B 1 222 ? -17.345 -46.471 34.551 1.00 31.51 222 SER B O 1
ATOM 5500 N N . LYS B 1 223 ? -16.195 -44.779 33.623 1.00 29.93 223 LYS B N 1
ATOM 5501 C CA . LYS B 1 223 ? -16.644 -43.838 34.639 1.00 33.74 223 LYS B CA 1
ATOM 5502 C C . LYS B 1 223 ? -18.157 -43.654 34.539 1.00 32.43 223 LYS B C 1
ATOM 5503 O O . LYS B 1 223 ? -18.866 -43.694 35.543 1.00 32.70 223 LYS B O 1
ATOM 5509 N N . SER B 1 224 ? -18.653 -43.471 33.321 1.00 31.26 224 SER B N 1
ATOM 5510 C CA . SER B 1 224 ? -20.081 -43.292 33.103 1.00 30.10 224 SER B CA 1
ATOM 5511 C C . SER B 1 224 ? -20.432 -43.565 31.651 1.00 30.29 224 SER B C 1
ATOM 5512 O O . SER B 1 224 ? -19.605 -43.365 30.760 1.00 28.89 224 SER B O 1
ATOM 5515 N N . VAL B 1 225 ? -21.663 -44.014 31.425 1.00 26.85 225 VAL B N 1
ATOM 5516 C CA . VAL B 1 225 ? -22.154 -44.312 30.087 1.00 29.18 225 VAL B CA 1
ATOM 5517 C C . VAL B 1 225 ? -23.472 -43.601 29.833 1.00 30.70 225 VAL B C 1
ATOM 5518 O O . VAL B 1 225 ? -24.403 -43.684 30.635 1.00 30.13 225 VAL B O 1
ATOM 5522 N N . THR B 1 226 ? -23.550 -42.897 28.713 1.00 27.07 226 THR B N 1
ATOM 5523 C CA . THR B 1 226 ? -24.795 -42.289 28.290 1.00 26.54 226 THR B CA 1
ATOM 5524 C C . THR B 1 226 ? -25.243 -42.923 26.981 1.00 27.75 226 THR B C 1
ATOM 5525 O O . THR B 1 226 ? -24.454 -43.048 26.050 1.00 25.75 226 THR B O 1
ATOM 5529 N N . ILE B 1 227 ? -26.500 -43.340 26.914 1.00 27.47 227 ILE B N 1
ATOM 5530 C CA . ILE B 1 227 ? -27.051 -43.849 25.666 1.00 23.13 227 ILE B CA 1
ATOM 5531 C C . ILE B 1 227 ? -28.050 -42.837 25.121 1.00 27.48 227 ILE B C 1
ATOM 5532 O O . ILE B 1 227 ? -29.020 -42.483 25.789 1.00 29.90 227 ILE B O 1
ATOM 5537 N N . SER B 1 228 ? -27.798 -42.355 23.909 1.00 24.49 228 SER B N 1
ATOM 5538 C CA . SER B 1 228 ? -28.647 -41.336 23.301 1.00 24.27 228 SER B CA 1
ATOM 5539 C C . SER B 1 228 ? -29.508 -41.904 22.174 1.00 27.43 228 SER B C 1
ATOM 5540 O O . SER B 1 228 ? -28.989 -42.365 21.159 1.00 26.95 228 SER B O 1
ATOM 5543 N N . TYR B 1 229 ? -30.825 -41.849 22.348 1.00 27.08 229 TYR B N 1
ATOM 5544 C CA . TYR B 1 229 ? -31.744 -42.468 21.400 1.00 30.24 229 TYR B CA 1
ATOM 5545 C C . TYR B 1 229 ? -32.422 -41.448 20.505 1.00 32.35 229 TYR B C 1
ATOM 5546 O O . TYR B 1 229 ? -32.619 -40.299 20.897 1.00 35.70 229 TYR B O 1
ATOM 5555 N N . ARG B 1 230 ? -32.802 -41.876 19.307 1.00 30.81 230 ARG B N 1
ATOM 5556 C CA . ARG B 1 230 ? -33.489 -40.991 18.384 1.00 33.96 230 ARG B CA 1
ATOM 5557 C C . ARG B 1 230 ? -34.997 -41.042 18.585 1.00 39.96 230 ARG B C 1
ATOM 5558 O O . ARG B 1 230 ? -35.620 -40.033 18.897 1.00 42.99 230 ARG B O 1
ATOM 5566 N N . THR B 1 231 ? -35.578 -42.223 18.416 1.00 39.38 231 THR B N 1
ATOM 5567 C CA . THR B 1 231 ? -37.032 -42.357 18.426 1.00 41.17 231 THR B CA 1
ATOM 5568 C C . THR B 1 231 ? -37.542 -42.900 19.753 1.00 46.23 231 THR B C 1
ATOM 5569 O O . THR B 1 231 ? -38.360 -42.269 20.423 1.00 47.65 231 THR B O 1
ATOM 5573 N N . ASN B 1 232 ? -37.049 -44.073 20.129 1.00 42.11 232 ASN B N 1
ATOM 5574 C CA . ASN B 1 232 ? -37.521 -44.741 21.331 1.00 47.22 232 ASN B CA 1
ATOM 5575 C C . ASN B 1 232 ? -36.389 -45.168 22.258 1.00 43.80 232 ASN B C 1
ATOM 5576 O O . ASN B 1 232 ? -35.401 -45.758 21.814 1.00 45.77 232 ASN B O 1
ATOM 5581 N N . PRO B 1 233 ? -36.533 -44.869 23.556 1.00 43.73 233 PRO B N 1
ATOM 5582 C CA . PRO B 1 233 ? -35.570 -45.303 24.573 1.00 44.50 233 PRO B CA 1
ATOM 5583 C C . PRO B 1 233 ? -35.545 -46.825 24.680 1.00 47.91 233 PRO B C 1
ATOM 5584 O O . PRO B 1 233 ? -36.486 -47.485 24.234 1.00 48.00 233 PRO B O 1
ATOM 5588 N N . ILE B 1 234 ? -34.480 -47.376 25.254 1.00 45.31 234 ILE B N 1
ATOM 5589 C CA . ILE B 1 234 ? -34.442 -48.804 25.543 1.00 45.12 234 ILE B CA 1
ATOM 5590 C C . ILE B 1 234 ? -35.401 -49.078 26.696 1.00 47.69 234 ILE B C 1
ATOM 5591 O O . ILE B 1 234 ? -36.132 -50.069 26.694 1.00 48.96 234 ILE B O 1
ATOM 5596 N N . GLY B 1 235 ? -35.404 -48.180 27.676 1.00 45.72 235 GLY B N 1
ATOM 5597 C CA . GLY B 1 235 ? -36.364 -48.244 28.761 1.00 46.62 235 GLY B CA 1
ATOM 5598 C C . GLY B 1 235 ? -36.025 -49.250 29.843 1.00 48.88 235 GLY B C 1
ATOM 5599 O O . GLY B 1 235 ? -36.795 -49.440 30.784 1.00 52.88 235 GLY B O 1
ATOM 5600 N N . ALA B 1 236 ? -34.875 -49.900 29.712 1.00 46.92 236 ALA B N 1
ATOM 5601 C CA . ALA B 1 236 ? -34.422 -50.833 30.731 1.00 45.01 236 ALA B CA 1
ATOM 5602 C C . ALA B 1 236 ? -34.216 -50.100 32.051 1.00 46.81 236 ALA B C 1
ATOM 5603 O O . ALA B 1 236 ? -33.982 -48.894 32.071 1.00 45.10 236 ALA B O 1
ATOM 5605 N N . LYS B 1 237 ? -34.321 -50.821 33.160 1.00 47.83 237 LYS B N 1
ATOM 5606 C CA . LYS B 1 237 ? -33.973 -50.236 34.446 1.00 48.47 237 LYS B CA 1
ATOM 5607 C C . LYS B 1 237 ? -32.457 -50.271 34.606 1.00 48.47 237 LYS B C 1
ATOM 5608 O O . LYS B 1 237 ? -31.867 -51.318 34.889 1.00 46.84 237 LYS B O 1
ATOM 5614 N N . TRP B 1 238 ? -31.834 -49.117 34.404 1.00 43.34 238 TRP B N 1
ATOM 5615 C CA . TRP B 1 238 ? -30.386 -49.014 34.391 1.00 39.67 238 TRP B CA 1
ATOM 5616 C C . TRP B 1 238 ? -29.807 -48.824 35.784 1.00 40.06 238 TRP B C 1
ATOM 5617 O O . TRP B 1 238 ? -30.443 -48.228 36.652 1.00 45.96 238 TRP B O 1
ATOM 5628 N N . PRO B 1 239 ? -28.577 -49.312 35.995 1.00 39.30 239 PRO B N 1
ATOM 5629 C CA . PRO B 1 239 ? -27.839 -49.051 37.230 1.00 40.20 239 PRO B CA 1
ATOM 5630 C C . PRO B 1 239 ? -27.260 -47.641 37.191 1.00 44.69 239 PRO B C 1
ATOM 5631 O O . PRO B 1 239 ? -27.344 -46.980 36.152 1.00 39.78 239 PRO B O 1
ATOM 5635 N N . LYS B 1 240 ? -26.686 -47.187 38.301 1.00 45.12 240 LYS B N 1
ATOM 5636 C CA . LYS B 1 240 ? -25.963 -45.924 38.297 1.00 46.95 240 LYS B CA 1
ATOM 5637 C C . LYS B 1 240 ? -24.677 -46.140 37.516 1.00 44.66 240 LYS B C 1
ATOM 5638 O O . LYS B 1 240 ? -23.916 -47.057 37.816 1.00 46.51 240 LYS B O 1
ATOM 5644 N N . GLY B 1 241 ? -24.437 -45.305 36.511 1.00 43.19 241 GLY B N 1
ATOM 5645 C CA . GLY B 1 241 ? -23.307 -45.512 35.621 1.00 38.00 241 GLY B CA 1
ATOM 5646 C C . GLY B 1 241 ? -23.767 -45.676 34.184 1.00 38.10 241 GLY B C 1
ATOM 5647 O O . GLY B 1 241 ? -22.961 -45.625 33.256 1.00 37.70 241 GLY B O 1
ATOM 5648 N N . ILE B 1 242 ? -25.064 -45.901 34.003 1.00 32.75 242 ILE B N 1
ATOM 5649 C CA . ILE B 1 242 ? -25.667 -45.882 32.679 1.00 34.02 242 ILE B CA 1
ATOM 5650 C C . ILE B 1 242 ? -26.907 -45.028 32.734 1.00 36.73 242 ILE B C 1
ATOM 5651 O O . ILE B 1 242 ? -27.721 -45.172 33.642 1.00 37.51 242 ILE B O 1
ATOM 5656 N N . GLU B 1 243 ? -27.055 -44.138 31.761 1.00 31.59 243 GLU B N 1
ATOM 5657 C CA . GLU B 1 243 ? -28.261 -43.338 31.656 1.00 33.90 243 GLU B CA 1
ATOM 5658 C C . GLU B 1 243 ? -28.620 -43.135 30.199 1.00 33.82 243 GLU B C 1
ATOM 5659 O O . GLU B 1 243 ? -27.768 -43.265 29.313 1.00 33.99 243 GLU B O 1
ATOM 5665 N N . GLU B 1 244 ? -29.885 -42.820 29.959 1.00 30.07 244 GLU B N 1
ATOM 5666 C CA . GLU B 1 244 ? -30.370 -42.563 28.615 1.00 28.74 244 GLU B CA 1
ATOM 5667 C C . GLU B 1 244 ? -30.735 -41.100 28.448 1.00 35.82 244 GLU B C 1
ATOM 5668 O O . GLU B 1 244 ? -31.189 -40.449 29.392 1.00 35.67 244 GLU B O 1
ATOM 5674 N N . LYS B 1 245 ? -30.532 -40.589 27.241 1.00 30.79 245 LYS B N 1
ATOM 5675 C CA . LYS B 1 245 ? -30.903 -39.222 26.910 1.00 30.37 245 LYS B CA 1
ATOM 5676 C C . LYS B 1 245 ? -31.437 -39.197 25.496 1.00 30.87 245 LYS B C 1
ATOM 5677 O O . LYS B 1 245 ? -31.086 -40.047 24.681 1.00 31.16 245 LYS B O 1
ATOM 5683 N N . PRO B 1 246 ? -32.281 -38.207 25.190 1.00 29.73 246 PRO B N 1
ATOM 5684 C CA . PRO B 1 246 ? -32.774 -38.044 23.823 1.00 28.41 246 PRO B CA 1
ATOM 5685 C C . PRO B 1 246 ? -31.617 -37.709 22.878 1.00 28.75 246 PRO B C 1
ATOM 5686 O O . PRO B 1 246 ? -30.453 -37.736 23.286 1.00 27.20 246 PRO B O 1
ATOM 5690 N N . ILE B 1 247 ? -31.936 -37.411 21.626 1.00 26.96 247 ILE B N 1
ATOM 5691 C CA . ILE B 1 247 ? -30.917 -37.323 20.592 1.00 28.63 247 ILE B CA 1
ATOM 5692 C C . ILE B 1 247 ? -29.946 -36.151 20.782 1.00 29.18 247 ILE B C 1
ATOM 5693 O O . ILE B 1 247 ? -30.297 -35.097 21.325 1.00 27.53 247 ILE B O 1
ATOM 5698 N N . VAL B 1 248 ? -28.705 -36.354 20.358 1.00 26.54 248 VAL B N 1
ATOM 5699 C CA . VAL B 1 248 ? -27.723 -35.281 20.357 1.00 26.17 248 VAL B CA 1
ATOM 5700 C C . VAL B 1 248 ? -28.089 -34.297 19.260 1.00 26.05 248 VAL B C 1
ATOM 5701 O O . VAL B 1 248 ? -28.325 -34.705 18.124 1.00 27.83 248 VAL B O 1
ATOM 5705 N N . THR B 1 249 ? -28.149 -33.007 19.587 1.00 26.46 249 THR B N 1
ATOM 5706 C CA . THR B 1 249 ? -28.386 -31.997 18.557 1.00 24.37 249 THR B CA 1
ATOM 5707 C C . THR B 1 249 ? -27.077 -31.537 17.917 1.00 26.31 249 THR B C 1
ATOM 5708 O O . THR B 1 249 ? -27.028 -31.270 16.715 1.00 25.85 249 THR B O 1
ATOM 5712 N N . HIS B 1 250 ? -26.020 -31.435 18.717 1.00 25.50 250 HIS B N 1
ATOM 5713 C CA . HIS B 1 250 ? -24.719 -31.027 18.202 1.00 25.05 250 HIS B CA 1
ATOM 5714 C C . HIS B 1 250 ? -23.652 -31.151 19.266 1.00 24.67 250 HIS B C 1
ATOM 5715 O O . HIS B 1 250 ? -23.960 -31.248 20.457 1.00 24.73 250 HIS B O 1
ATOM 5722 N N . PHE B 1 251 ? -22.398 -31.145 18.824 1.00 23.99 251 PHE B N 1
ATOM 5723 C CA . PHE B 1 251 ? -21.259 -31.163 19.723 1.00 22.06 251 PHE B CA 1
ATOM 5724 C C . PHE B 1 251 ? -20.569 -29.807 19.729 1.00 29.29 251 PHE B C 1
ATOM 5725 O O . PHE B 1 251 ? -20.458 -29.149 18.699 1.00 26.56 251 PHE B O 1
ATOM 5733 N N . GLU B 1 252 ? -20.099 -29.407 20.899 1.00 28.75 252 GLU B N 1
ATOM 5734 C CA . GLU B 1 252 ? -19.230 -28.242 21.034 1.00 31.18 252 GLU B CA 1
ATOM 5735 C C . GLU B 1 252 ? -17.960 -28.706 21.746 1.00 29.44 252 GLU B C 1
ATOM 5736 O O . GLU B 1 252 ? -17.952 -28.866 22.963 1.00 29.41 252 GLU B O 1
ATOM 5742 N N . ASP B 1 253 ? -16.893 -28.937 20.984 1.00 26.96 253 ASP B N 1
ATOM 5743 C CA . ASP B 1 253 ? -15.702 -29.594 21.511 1.00 30.25 253 ASP B CA 1
ATOM 5744 C C . ASP B 1 253 ? -16.098 -30.917 22.160 1.00 30.57 253 ASP B C 1
ATOM 5745 O O . ASP B 1 253 ? -16.749 -31.730 21.515 1.00 28.61 253 ASP B O 1
ATOM 5750 N N . ASN B 1 254 ? -15.730 -31.137 23.420 1.00 27.78 254 ASN B N 1
ATOM 5751 C CA . ASN B 1 254 ? -16.068 -32.401 24.081 1.00 26.99 254 ASN B CA 1
ATOM 5752 C C . ASN B 1 254 ? -17.454 -32.445 24.736 1.00 27.94 254 ASN B C 1
ATOM 5753 O O . ASN B 1 254 ? -17.799 -33.430 25.395 1.00 27.79 254 ASN B O 1
ATOM 5758 N N . VAL B 1 255 ? -18.250 -31.395 24.541 1.00 25.99 255 VAL B N 1
ATOM 5759 C CA . VAL B 1 255 ? -19.586 -31.320 25.118 1.00 29.74 255 VAL B CA 1
ATOM 5760 C C . VAL B 1 255 ? -20.671 -31.719 24.123 1.00 26.06 255 VAL B C 1
ATOM 5761 O O . VAL B 1 255 ? -20.801 -31.120 23.055 1.00 28.67 255 VAL B O 1
ATOM 5765 N N . ALA B 1 256 ? -21.453 -32.733 24.471 1.00 25.69 256 ALA B N 1
ATOM 5766 C CA . ALA B 1 256 ? -22.637 -33.056 23.685 1.00 25.11 256 ALA B CA 1
ATOM 5767 C C . ALA B 1 256 ? -23.847 -32.306 24.228 1.00 28.84 256 ALA B C 1
ATOM 5768 O O . ALA B 1 256 ? -24.079 -32.283 25.439 1.00 28.66 256 ALA B O 1
ATOM 5770 N N . HIS B 1 257 ? -24.602 -31.683 23.330 1.00 23.41 257 HIS B N 1
ATOM 5771 C CA . HIS B 1 257 ? -25.859 -31.032 23.691 1.00 26.92 257 HIS B CA 1
ATOM 5772 C C . HIS B 1 257 ? -27.013 -31.904 23.242 1.00 27.67 257 HIS B C 1
ATOM 5773 O O . HIS B 1 257 ? -27.011 -32.417 22.121 1.00 27.26 257 HIS B O 1
ATOM 5780 N N . PHE B 1 258 ? -28.000 -32.082 24.117 1.00 25.04 258 PHE B N 1
ATOM 5781 C CA . PHE B 1 258 ? -29.095 -33.006 23.842 1.00 27.10 258 PHE B CA 1
ATOM 5782 C C . PHE B 1 258 ? -30.419 -32.289 23.593 1.00 32.97 258 PHE B C 1
ATOM 5783 O O . PHE B 1 258 ? -30.578 -31.122 23.954 1.00 34.44 258 PHE B O 1
ATOM 5791 N N . LYS B 1 259 ? -31.363 -33.007 22.990 1.00 31.69 259 LYS B N 1
ATOM 5792 C CA . LYS B 1 259 ? -32.660 -32.456 22.608 1.00 32.34 259 LYS B CA 1
ATOM 5793 C C . LYS B 1 259 ? -33.443 -31.881 23.789 1.00 37.28 259 LYS B C 1
ATOM 5794 O O . LYS B 1 259 ? -34.248 -30.969 23.611 1.00 37.67 259 LYS B O 1
ATOM 5800 N N . ASP B 1 260 ? -33.215 -32.418 24.985 1.00 34.67 260 ASP B N 1
ATOM 5801 C CA . ASP B 1 260 ? -33.897 -31.928 26.187 1.00 40.27 260 ASP B CA 1
ATOM 5802 C C . ASP B 1 260 ? -33.238 -30.685 26.803 1.00 41.20 260 ASP B C 1
ATOM 5803 O O . ASP B 1 260 ? -33.631 -30.233 27.880 1.00 39.34 260 ASP B O 1
ATOM 5808 N N . GLY B 1 261 ? -32.235 -30.141 26.121 1.00 38.51 261 GLY B N 1
ATOM 5809 C CA . GLY B 1 261 ? -31.564 -28.940 26.587 1.00 35.31 261 GLY B CA 1
ATOM 5810 C C . GLY B 1 261 ? -30.437 -29.172 27.578 1.00 37.60 261 GLY B C 1
ATOM 5811 O O . GLY B 1 261 ? -29.819 -28.219 28.058 1.00 36.67 261 GLY B O 1
ATOM 5812 N N . SER B 1 262 ? -30.160 -30.434 27.898 1.00 34.30 262 SER B N 1
ATOM 5813 C CA . SER B 1 262 ? -29.051 -30.743 28.790 1.00 33.26 262 SER B CA 1
ATOM 5814 C C . SER B 1 262 ? -27.768 -30.912 27.983 1.00 32.54 262 SER B C 1
ATOM 5815 O O . SER B 1 262 ? -27.806 -30.977 26.753 1.00 30.94 262 SER B O 1
ATOM 5818 N N . LYS B 1 263 ? -26.640 -30.972 28.679 1.00 29.46 263 LYS B N 1
ATOM 5819 C CA . LYS B 1 263 ? -25.352 -31.162 28.025 1.00 31.34 263 LYS B CA 1
ATOM 5820 C C . LYS B 1 263 ? -24.409 -31.875 28.974 1.00 31.09 263 LYS B C 1
ATOM 5821 O O . LYS B 1 263 ? -24.559 -31.783 30.198 1.00 33.85 263 LYS B O 1
ATOM 5827 N N . LYS B 1 264 ? -23.442 -32.586 28.410 1.00 29.44 264 LYS B N 1
ATOM 5828 C CA . LYS B 1 264 ? -22.456 -33.310 29.201 1.00 32.16 264 LYS B CA 1
ATOM 5829 C C . LYS B 1 264 ? -21.155 -33.426 28.437 1.00 30.09 264 LYS B C 1
ATOM 5830 O O . LYS B 1 264 ? -21.162 -33.493 27.206 1.00 27.96 264 LYS B O 1
ATOM 5836 N N . GLU B 1 265 ? -20.047 -33.471 29.172 1.00 29.91 265 GLU B N 1
ATOM 5837 C CA . GLU B 1 265 ? -18.725 -33.654 28.579 1.00 30.92 265 GLU B CA 1
ATOM 5838 C C . GLU B 1 265 ? -18.450 -35.141 28.441 1.00 30.36 265 GLU B C 1
ATOM 5839 O O . GLU B 1 265 ? -18.836 -35.920 29.312 1.00 29.82 265 GLU B O 1
ATOM 5845 N N . TYR B 1 266 ? -17.782 -35.525 27.355 1.00 27.21 266 TYR B N 1
ATOM 5846 C CA . TYR B 1 266 ? -17.436 -36.930 27.117 1.00 26.76 266 TYR B CA 1
ATOM 5847 C C . TYR B 1 266 ? -15.997 -37.123 26.683 1.00 28.05 266 TYR B C 1
ATOM 5848 O O . TYR B 1 266 ? -15.373 -36.228 26.109 1.00 27.26 266 TYR B O 1
ATOM 5857 N N . ASP B 1 267 ? -15.479 -38.310 26.969 1.00 24.09 267 ASP B N 1
ATOM 5858 C CA . ASP B 1 267 ? -14.149 -38.696 26.562 1.00 24.16 267 ASP B CA 1
ATOM 5859 C C . ASP B 1 267 ? -14.194 -39.400 25.215 1.00 24.65 267 ASP B C 1
ATOM 5860 O O . ASP B 1 267 ? -13.250 -39.326 24.430 1.00 29.08 267 ASP B O 1
ATOM 5865 N N . ALA B 1 268 ? -15.289 -40.103 24.948 1.00 23.72 268 ALA B N 1
ATOM 5866 C CA . ALA B 1 268 ? -15.384 -40.896 23.728 1.00 24.10 268 ALA B CA 1
ATOM 5867 C C . ALA B 1 268 ? -16.815 -40.980 23.237 1.00 23.41 268 ALA B C 1
ATOM 5868 O O . ALA B 1 268 ? -17.750 -40.958 24.030 1.00 23.97 268 ALA B O 1
ATOM 5870 N N . VAL B 1 269 ? -16.989 -41.063 21.921 1.00 22.41 269 VAL B N 1
ATOM 5871 C CA . VAL B 1 269 ? -18.316 -41.210 21.334 1.00 20.89 269 VAL B CA 1
ATOM 5872 C C . VAL B 1 269 ? -18.319 -42.443 20.443 1.00 23.55 269 VAL B C 1
ATOM 5873 O O . VAL B 1 269 ? -17.461 -42.590 19.577 1.00 22.91 269 VAL B O 1
ATOM 5877 N N . ILE B 1 270 ? -19.284 -43.329 20.663 1.00 20.88 270 ILE B N 1
ATOM 5878 C CA . ILE B 1 270 ? -19.404 -44.526 19.855 1.00 22.34 270 ILE B CA 1
ATOM 5879 C C . ILE B 1 270 ? -20.763 -44.524 19.181 1.00 22.44 270 ILE B C 1
ATOM 5880 O O . ILE B 1 270 ? -21.793 -44.557 19.849 1.00 21.22 270 ILE B O 1
ATOM 5885 N N . LEU B 1 271 ? -20.763 -44.480 17.855 1.00 19.92 271 LEU B N 1
ATOM 5886 C CA . LEU B 1 271 ? -21.999 -44.457 17.107 1.00 19.18 271 LEU B CA 1
ATOM 5887 C C . LEU B 1 271 ? -22.485 -45.868 16.879 1.00 20.60 271 LEU B C 1
ATOM 5888 O O . LEU B 1 271 ? -21.856 -46.648 16.169 1.00 20.85 271 LEU B O 1
ATOM 5893 N N . CYS B 1 272 ? -23.599 -46.190 17.521 1.00 19.21 272 CYS B N 1
ATOM 5894 C CA . CYS B 1 272 ? -24.203 -47.511 17.446 1.00 20.85 272 CYS B CA 1
ATOM 5895 C C . CYS B 1 272 ? -25.417 -47.430 16.540 1.00 22.51 272 CYS B C 1
ATOM 5896 O O . CYS B 1 272 ? -26.519 -47.865 16.891 1.00 24.29 272 CYS B O 1
ATOM 5899 N N . THR B 1 273 ? -25.180 -46.896 15.348 1.00 21.09 273 THR B N 1
ATOM 5900 C CA . THR B 1 273 ? -26.240 -46.453 14.449 1.00 22.99 273 THR B CA 1
ATOM 5901 C C . THR B 1 273 ? -26.536 -47.436 13.307 1.00 22.63 273 THR B C 1
ATOM 5902 O O . THR B 1 273 ? -27.150 -47.068 12.299 1.00 22.22 273 THR B O 1
ATOM 5906 N N . GLY B 1 274 ? -26.091 -48.676 13.473 1.00 22.43 274 GLY B N 1
ATOM 5907 C CA . GLY B 1 274 ? -26.420 -49.743 12.540 1.00 25.50 274 GLY B CA 1
ATOM 5908 C C . GLY B 1 274 ? -25.553 -49.780 11.296 1.00 21.62 274 GLY B C 1
ATOM 5909 O O . GLY B 1 274 ? -24.496 -49.141 11.246 1.00 19.30 274 GLY B O 1
ATOM 5910 N N . TYR B 1 275 ? -26.025 -50.510 10.286 1.00 19.12 275 TYR B N 1
ATOM 5911 C CA . TYR B 1 275 ? -25.205 -50.850 9.120 1.00 19.23 275 TYR B CA 1
ATOM 5912 C C . TYR B 1 275 ? -25.959 -50.634 7.813 1.00 18.77 275 TYR B C 1
ATOM 5913 O O . TYR B 1 275 ? -27.177 -50.392 7.809 1.00 24.10 275 TYR B O 1
ATOM 5922 N N . GLN B 1 276 ? -25.235 -50.702 6.700 1.00 18.30 276 GLN B N 1
ATOM 5923 C CA . GLN B 1 276 ? -25.854 -50.565 5.393 1.00 21.88 276 GLN B CA 1
ATOM 5924 C C . GLN B 1 276 ? -25.662 -51.856 4.610 1.00 22.67 276 GLN B C 1
ATOM 5925 O O . GLN B 1 276 ? -24.673 -52.546 4.793 1.00 23.27 276 GLN B O 1
ATOM 5931 N N . HIS B 1 277 ? -26.600 -52.163 3.722 1.00 21.69 277 HIS B N 1
ATOM 5932 C CA . HIS B 1 277 ? -26.361 -53.194 2.730 1.00 22.25 277 HIS B CA 1
ATOM 5933 C C . HIS B 1 277 ? -25.449 -52.545 1.705 1.00 23.14 277 HIS B C 1
ATOM 5934 O O . HIS B 1 277 ? -25.724 -51.440 1.236 1.00 29.03 277 HIS B O 1
ATOM 5941 N N . LYS B 1 278 ? -24.347 -53.208 1.382 1.00 22.17 278 LYS B N 1
ATOM 5942 C CA . LYS B 1 278 ? -23.371 -52.627 0.477 1.00 23.40 278 LYS B CA 1
ATOM 5943 C C . LYS B 1 278 ? -22.789 -53.744 -0.375 1.00 21.19 278 LYS B C 1
ATOM 5944 O O . LYS B 1 278 ? -22.288 -54.737 0.156 1.00 22.83 278 LYS B O 1
ATOM 5950 N N . PHE B 1 279 ? -22.885 -53.602 -1.698 1.00 17.79 279 PHE B N 1
ATOM 5951 C CA . PHE B 1 279 ? -22.385 -54.639 -2.608 1.00 16.26 279 PHE B CA 1
ATOM 5952 C C . PHE B 1 279 ? -21.552 -53.962 -3.677 1.00 17.04 279 PHE B C 1
ATOM 5953 O O . PHE B 1 279 ? -22.016 -53.768 -4.802 1.00 19.47 279 PHE B O 1
ATOM 5961 N N . PRO B 1 280 ? -20.323 -53.577 -3.327 1.00 19.18 280 PRO B N 1
ATOM 5962 C CA . PRO B 1 280 ? -19.519 -52.808 -4.278 1.00 17.54 280 PRO B CA 1
ATOM 5963 C C . PRO B 1 280 ? -19.210 -53.588 -5.546 1.00 18.14 280 PRO B C 1
ATOM 5964 O O . PRO B 1 280 ? -18.974 -52.968 -6.592 1.00 17.84 280 PRO B O 1
ATOM 5968 N N . PHE B 1 281 ? -19.220 -54.913 -5.452 1.00 18.40 281 PHE B N 1
ATOM 5969 C CA . PHE B 1 281 ? -18.878 -55.791 -6.569 1.00 17.81 281 PHE B CA 1
ATOM 5970 C C . PHE B 1 281 ? -20.033 -56.052 -7.526 1.00 16.40 281 PHE B C 1
ATOM 5971 O O . PHE B 1 281 ? -19.844 -56.708 -8.538 1.00 19.22 281 PHE B O 1
ATOM 5979 N N . LEU B 1 282 ? -21.218 -55.541 -7.204 1.00 15.94 282 LEU B N 1
ATOM 5980 C CA . LEU B 1 282 ? -22.391 -55.715 -8.066 1.00 19.02 282 LEU B CA 1
ATOM 5981 C C . LEU B 1 282 ? -22.743 -54.438 -8.815 1.00 19.77 282 LEU B C 1
ATOM 5982 O O . LEU B 1 282 ? -22.715 -53.360 -8.230 1.00 19.49 282 LEU B O 1
ATOM 5987 N N . PRO B 1 283 ? -23.131 -54.560 -10.098 1.00 18.73 283 PRO B N 1
ATOM 5988 C CA . PRO B 1 283 ? -23.683 -53.384 -10.777 1.00 20.74 283 PRO B CA 1
ATOM 5989 C C . PRO B 1 283 ? -24.992 -53.017 -10.093 1.00 18.96 283 PRO B C 1
ATOM 5990 O O . PRO B 1 283 ? -25.619 -53.850 -9.439 1.00 20.01 283 PRO B O 1
ATOM 5994 N N . ASP B 1 284 ? -25.395 -51.766 -10.190 1.00 19.12 284 ASP B N 1
ATOM 5995 C CA . ASP B 1 284 ? -26.481 -51.334 -9.315 1.00 20.67 284 ASP B CA 1
ATOM 5996 C C . ASP B 1 284 ? -27.804 -52.015 -9.666 1.00 20.55 284 ASP B C 1
ATOM 5997 O O . ASP B 1 284 ? -28.681 -52.138 -8.813 1.00 21.49 284 ASP B O 1
ATOM 6002 N N . ASN B 1 285 ? -27.947 -52.498 -10.899 1.00 20.95 285 ASN B N 1
ATOM 6003 C CA . ASN B 1 285 ? -29.190 -53.197 -11.243 1.00 25.48 285 ASN B CA 1
ATOM 6004 C C . ASN B 1 285 ? -29.272 -54.616 -10.652 1.00 22.25 285 ASN B C 1
ATOM 6005 O O . ASN B 1 285 ? -30.265 -55.331 -10.849 1.00 23.18 285 ASN B O 1
ATOM 6010 N N . LEU B 1 286 ? -28.240 -55.003 -9.910 1.00 18.82 286 LEU B N 1
ATOM 6011 C CA . LEU B 1 286 ? -28.216 -56.287 -9.229 1.00 20.50 286 LEU B CA 1
ATOM 6012 C C . LEU B 1 286 ? -28.105 -56.088 -7.722 1.00 20.18 286 LEU B C 1
ATOM 6013 O O . LEU B 1 286 ? -27.989 -57.057 -6.973 1.00 21.38 286 LEU B O 1
ATOM 6018 N N . ARG B 1 287 ? -28.113 -54.834 -7.273 1.00 20.48 287 ARG B N 1
ATOM 6019 C CA . ARG B 1 287 ? -27.947 -54.574 -5.849 1.00 21.00 287 ARG B CA 1
ATOM 6020 C C . ARG B 1 287 ? -29.273 -54.639 -5.116 1.00 24.86 287 ARG B C 1
ATOM 6021 O O . ARG B 1 287 ? -30.297 -54.203 -5.628 1.00 23.73 287 ARG B O 1
ATOM 6029 N N . LEU B 1 288 ? -29.242 -55.201 -3.915 1.00 26.92 288 LEU B N 1
ATOM 6030 C CA . LEU B 1 288 ? -30.316 -54.996 -2.963 1.00 26.92 288 LEU B CA 1
ATOM 6031 C C . LEU B 1 288 ? -30.185 -53.588 -2.444 1.00 33.37 288 LEU B C 1
ATOM 6032 O O . LEU B 1 288 ? -29.147 -53.218 -1.874 1.00 29.36 288 LEU B O 1
ATOM 6037 N N . LYS B 1 289 ? -31.231 -52.798 -2.646 1.00 27.74 289 LYS B N 1
ATOM 6038 C CA . LYS B 1 289 ? -31.262 -51.439 -2.136 1.00 31.13 289 LYS B CA 1
ATOM 6039 C C . LYS B 1 289 ? -32.369 -51.369 -1.099 1.00 34.29 289 LYS B C 1
ATOM 6040 O O . LYS B 1 289 ? -33.541 -51.212 -1.429 1.00 38.81 289 LYS B O 1
ATOM 6046 N N . THR B 1 290 ? -31.989 -51.498 0.162 1.00 32.02 290 THR B N 1
ATOM 6047 C CA . THR B 1 290 ? -32.965 -51.671 1.220 1.00 31.42 290 THR B CA 1
ATOM 6048 C C . THR B 1 290 ? -32.433 -51.126 2.529 1.00 33.07 290 THR B C 1
ATOM 6049 O O . THR B 1 290 ? -31.226 -51.089 2.746 1.00 32.84 290 THR B O 1
ATOM 6053 N N . LYS B 1 291 ? -33.340 -50.697 3.397 1.00 33.90 291 LYS B N 1
ATOM 6054 C CA . LYS B 1 291 ? -32.994 -50.491 4.795 1.00 36.26 291 LYS B CA 1
ATOM 6055 C C . LYS B 1 291 ? -33.035 -51.859 5.470 1.00 32.17 291 LYS B C 1
ATOM 6056 O O . LYS B 1 291 ? -33.590 -52.812 4.916 1.00 30.64 291 LYS B O 1
ATOM 6062 N N . ASN B 1 292 ? -32.432 -51.964 6.649 1.00 28.98 292 ASN B N 1
ATOM 6063 C CA . ASN B 1 292 ? -32.404 -53.223 7.382 1.00 27.72 292 ASN B CA 1
ATOM 6064 C C . ASN B 1 292 ? -33.798 -53.543 7.889 1.00 29.23 292 ASN B C 1
ATOM 6065 O O . ASN B 1 292 ? -34.390 -52.765 8.638 1.00 28.07 292 ASN B O 1
ATOM 6070 N N . ASN B 1 293 ? -34.348 -54.674 7.464 1.00 26.70 293 ASN B N 1
ATOM 6071 C CA . ASN B 1 293 ? -35.621 -55.117 8.021 1.00 26.49 293 ASN B CA 1
ATOM 6072 C C . ASN B 1 293 ? -35.799 -56.613 7.838 1.00 23.35 293 ASN B C 1
ATOM 6073 O O . ASN B 1 293 ? -34.936 -57.274 7.260 1.00 23.76 293 ASN B O 1
ATOM 6078 N N . LEU B 1 294 ? -36.890 -57.154 8.360 1.00 23.48 294 LEU B N 1
ATOM 6079 C CA . LEU B 1 294 ? -37.040 -58.602 8.379 1.00 22.57 294 LEU B CA 1
ATOM 6080 C C . LEU B 1 294 ? -37.413 -59.173 7.013 1.00 24.27 294 LEU B C 1
ATOM 6081 O O . LEU B 1 294 ? -37.421 -60.388 6.824 1.00 22.34 294 LEU B O 1
ATOM 6086 N N . TYR B 1 295 ? -37.704 -58.306 6.051 1.00 22.03 295 TYR B N 1
ATOM 6087 C CA . TYR B 1 295 ? -38.045 -58.781 4.715 1.00 20.08 295 TYR B CA 1
ATOM 6088 C C . TYR B 1 295 ? -37.758 -57.748 3.629 1.00 20.31 295 TYR B C 1
ATOM 6089 O O . TYR B 1 295 ? -38.660 -57.044 3.189 1.00 23.79 295 TYR B O 1
ATOM 6098 N N . PRO B 1 296 ? -36.491 -57.656 3.199 1.00 22.27 296 PRO B N 1
ATOM 6099 C CA . PRO B 1 296 ? -36.141 -56.717 2.132 1.00 23.74 296 PRO B CA 1
ATOM 6100 C C . PRO B 1 296 ? -36.894 -57.023 0.848 1.00 23.63 296 PRO B C 1
ATOM 6101 O O . PRO B 1 296 ? -37.103 -58.190 0.501 1.00 23.25 296 PRO B O 1
ATOM 6105 N N . ASP B 1 297 ? -37.340 -55.957 0.190 1.00 24.01 297 ASP B N 1
ATOM 6106 C CA . ASP B 1 297 ? -38.058 -56.021 -1.077 1.00 25.03 297 ASP B CA 1
ATOM 6107 C C . ASP B 1 297 ? -37.198 -56.634 -2.184 1.00 23.16 297 ASP B C 1
ATOM 6108 O O . ASP B 1 297 ? -35.970 -56.740 -2.049 1.00 22.82 297 ASP B O 1
ATOM 6113 N N . ASN B 1 298 ? -37.855 -57.049 -3.267 1.00 21.97 298 ASN B N 1
ATOM 6114 C CA . ASN B 1 298 ? -37.190 -57.530 -4.483 1.00 25.36 298 ASN B CA 1
ATOM 6115 C C . ASN B 1 298 ? -36.489 -58.884 -4.353 1.00 20.50 298 ASN B C 1
ATOM 6116 O O . ASN B 1 298 ? -35.584 -59.207 -5.126 1.00 21.35 298 ASN B O 1
ATOM 6121 N N . LEU B 1 299 ? -36.917 -59.666 -3.370 1.00 19.28 299 LEU B N 1
ATOM 6122 C CA . LEU B 1 299 ? -36.389 -61.005 -3.159 1.00 19.11 299 LEU B CA 1
ATOM 6123 C C . LEU B 1 299 ? -37.548 -61.998 -3.063 1.00 18.81 299 LEU B C 1
ATOM 6124 O O . LEU B 1 299 ? -38.254 -62.034 -2.061 1.00 19.46 299 LEU B O 1
ATOM 6129 N N . TYR B 1 300 ? -37.734 -62.804 -4.097 1.00 19.97 300 TYR B N 1
ATOM 6130 C CA . TYR B 1 300 ? -38.768 -63.837 -4.033 1.00 21.04 300 TYR B CA 1
ATOM 6131 C C . TYR B 1 300 ? -38.410 -64.879 -2.958 1.00 20.98 300 TYR B C 1
ATOM 6132 O O . TYR B 1 300 ? -37.302 -65.398 -2.952 1.00 18.87 300 TYR B O 1
ATOM 6141 N N . LYS B 1 301 ? -39.361 -65.185 -2.069 1.00 21.40 301 LYS B N 1
ATOM 6142 C CA . LYS B 1 301 ? -39.108 -66.023 -0.893 1.00 21.49 301 LYS B CA 1
ATOM 6143 C C . LYS B 1 301 ? -37.898 -65.527 -0.096 1.00 20.99 301 LYS B C 1
ATOM 6144 O O . LYS B 1 301 ? -37.253 -66.293 0.635 1.00 21.40 301 LYS B O 1
ATOM 6150 N N . GLY B 1 302 ? -37.596 -64.238 -0.231 1.00 19.39 302 GLY B N 1
ATOM 6151 C CA . GLY B 1 302 ? -36.513 -63.629 0.525 1.00 20.23 302 GLY B CA 1
ATOM 6152 C C . GLY B 1 302 ? -35.134 -64.082 0.067 1.00 21.25 302 GLY B C 1
ATOM 6153 O O . GLY B 1 302 ? -34.124 -63.814 0.729 1.00 22.66 302 GLY B O 1
ATOM 6154 N N . VAL B 1 303 ? -35.086 -64.745 -1.089 1.00 20.26 303 VAL B N 1
ATOM 6155 C CA . VAL B 1 303 ? -33.858 -65.371 -1.551 1.00 19.35 303 VAL B CA 1
ATOM 6156 C C . VAL B 1 303 ? -33.493 -65.087 -3.017 1.00 19.85 303 VAL B C 1
ATOM 6157 O O . VAL B 1 303 ? -32.352 -64.786 -3.327 1.00 23.23 303 VAL B O 1
ATOM 6161 N N . VAL B 1 304 ? -34.453 -65.220 -3.920 1.00 19.37 304 VAL B N 1
ATOM 6162 C CA . VAL B 1 304 ? -34.155 -65.092 -5.344 1.00 18.33 304 VAL B CA 1
ATOM 6163 C C . VAL B 1 304 ? -34.337 -63.648 -5.803 1.00 20.04 304 VAL B C 1
ATOM 6164 O O . VAL B 1 304 ? -35.411 -63.066 -5.646 1.00 20.37 304 VAL B O 1
ATOM 6168 N N . PHE B 1 305 ? -33.282 -63.058 -6.363 1.00 19.16 305 PHE B N 1
ATOM 6169 C CA . PHE B 1 305 ? -33.369 -61.674 -6.800 1.00 19.37 305 PHE B CA 1
ATOM 6170 C C . PHE B 1 305 ? -34.412 -61.557 -7.897 1.00 22.86 305 PHE B C 1
ATOM 6171 O O . PHE B 1 305 ? -34.278 -62.177 -8.946 1.00 21.22 305 PHE B O 1
ATOM 6179 N N . ASN B 1 306 ? -35.441 -60.753 -7.657 1.00 21.20 306 ASN B N 1
ATOM 6180 C CA . ASN B 1 306 ? -36.625 -60.783 -8.518 1.00 23.53 306 ASN B CA 1
ATOM 6181 C C . ASN B 1 306 ? -36.351 -60.302 -9.943 1.00 25.93 306 ASN B C 1
ATOM 6182 O O . ASN B 1 306 ? -36.960 -60.793 -10.894 1.00 30.02 306 ASN B O 1
ATOM 6187 N N . GLU B 1 307 ? -35.432 -59.351 -10.104 1.00 20.74 307 GLU B N 1
ATOM 6188 C CA . GLU B 1 307 ? -35.146 -58.817 -11.441 1.00 25.34 307 GLU B CA 1
ATOM 6189 C C . GLU B 1 307 ? -34.083 -59.574 -12.243 1.00 26.02 307 GLU B C 1
ATOM 6190 O O . GLU B 1 307 ? -33.896 -59.320 -13.433 1.00 26.36 307 GLU B O 1
ATOM 6196 N N . ASN B 1 308 ? -33.377 -60.496 -11.593 1.00 23.56 308 ASN B N 1
ATOM 6197 C CA . ASN B 1 308 ? -32.504 -61.421 -12.304 1.00 23.81 308 ASN B CA 1
ATOM 6198 C C . ASN B 1 308 ? -32.445 -62.693 -11.484 1.00 25.76 308 ASN B C 1
ATOM 6199 O O . ASN B 1 308 ? -31.719 -62.773 -10.498 1.00 23.43 308 ASN B O 1
ATOM 6204 N N . GLU B 1 309 ? -33.244 -63.679 -11.879 1.00 22.56 309 GLU B N 1
ATOM 6205 C CA . GLU B 1 309 ? -33.487 -64.834 -11.029 1.00 21.56 309 GLU B CA 1
ATOM 6206 C C . GLU B 1 309 ? -32.301 -65.798 -10.934 1.00 21.53 309 GLU B C 1
ATOM 6207 O O . GLU B 1 309 ? -32.404 -66.836 -10.281 1.00 24.01 309 GLU B O 1
ATOM 6213 N N . ARG B 1 310 ? -31.182 -65.484 -11.585 1.00 20.25 310 ARG B N 1
ATOM 6214 C CA . ARG B 1 310 ? -30.006 -66.326 -11.435 1.00 19.93 310 ARG B CA 1
ATOM 6215 C C . ARG B 1 310 ? -29.105 -65.816 -10.320 1.00 17.71 310 ARG B C 1
ATOM 6216 O O . ARG B 1 310 ? -28.084 -66.427 -10.019 1.00 19.65 310 ARG B O 1
ATOM 6224 N N . LEU B 1 311 ? -29.503 -64.693 -9.726 1.00 20.47 311 LEU B N 1
ATOM 6225 C CA . LEU B 1 311 ? -28.807 -64.118 -8.574 1.00 18.24 311 LEU B CA 1
ATOM 6226 C C . LEU B 1 311 ? -29.592 -64.431 -7.303 1.00 17.66 311 LEU B C 1
ATOM 6227 O O . LEU B 1 311 ? -30.797 -64.176 -7.217 1.00 19.99 311 LEU B O 1
ATOM 6232 N N . ILE B 1 312 ? -28.897 -64.992 -6.321 1.00 16.65 312 ILE B N 1
ATOM 6233 C CA . ILE B 1 312 ? -29.510 -65.443 -5.080 1.00 18.35 312 ILE B CA 1
ATOM 6234 C C . ILE B 1 312 ? -28.816 -64.742 -3.915 1.00 17.95 312 ILE B C 1
ATOM 6235 O O . ILE B 1 312 ? -27.594 -64.659 -3.892 1.00 19.86 312 ILE B O 1
ATOM 6240 N N . PHE B 1 313 ? -29.594 -64.199 -2.982 1.00 16.86 313 PHE B N 1
ATOM 6241 C CA . PHE B 1 313 ? -29.047 -63.576 -1.774 1.00 18.96 313 PHE B CA 1
ATOM 6242 C C . PHE B 1 313 ? -29.466 -64.382 -0.554 1.00 19.04 313 PHE B C 1
ATOM 6243 O O . PHE B 1 313 ? -30.648 -64.729 -0.417 1.00 20.74 313 PHE B O 1
ATOM 6251 N N . LEU B 1 314 ? -28.514 -64.662 0.337 1.00 15.68 314 LEU B N 1
ATOM 6252 C CA . LEU B 1 314 ? -28.808 -65.358 1.581 1.00 15.56 314 LEU B CA 1
ATOM 6253 C C . LEU B 1 314 ? -28.507 -64.467 2.779 1.00 16.86 314 LEU B C 1
ATOM 6254 O O . LEU B 1 314 ? -27.578 -63.646 2.739 1.00 18.14 314 LEU B O 1
ATOM 6259 N N . GLY B 1 315 ? -29.306 -64.606 3.836 1.00 17.25 315 GLY B N 1
ATOM 6260 C CA . GLY B 1 315 ? -29.054 -63.921 5.092 1.00 20.37 315 GLY B CA 1
ATOM 6261 C C . GLY B 1 315 ? -29.212 -62.405 5.077 1.00 19.45 315 GLY B C 1
ATOM 6262 O O . GLY B 1 315 ? -28.750 -61.724 5.988 1.00 19.80 315 GLY B O 1
ATOM 6263 N N . MET B 1 316 ? -29.861 -61.864 4.057 1.00 19.66 316 MET B N 1
ATOM 6264 C CA . MET B 1 316 ? -29.956 -60.401 3.939 1.00 18.81 316 MET B CA 1
ATOM 6265 C C . MET B 1 316 ? -31.052 -59.783 4.809 1.00 21.21 316 MET B C 1
ATOM 6266 O O . MET B 1 316 ? -31.129 -58.555 4.951 1.00 20.74 316 MET B O 1
ATOM 6271 N N . GLN B 1 317 ? -31.875 -60.637 5.408 1.00 19.09 317 GLN B N 1
ATOM 6272 C CA . GLN B 1 317 ? -32.860 -60.199 6.382 1.00 20.34 317 GLN B CA 1
ATOM 6273 C C . GLN B 1 317 ? -32.215 -59.858 7.721 1.00 21.42 317 GLN B C 1
ATOM 6274 O O . GLN B 1 317 ? -31.170 -60.413 8.083 1.00 21.49 317 GLN B O 1
ATOM 6280 N N . ASP B 1 318 ? -32.853 -58.956 8.466 1.00 21.27 318 ASP B N 1
ATOM 6281 C CA . ASP B 1 318 ? -32.511 -58.768 9.872 1.00 23.52 318 ASP B CA 1
ATOM 6282 C C . ASP B 1 318 ? -32.802 -60.092 10.561 1.00 24.61 318 ASP B C 1
ATOM 6283 O O . ASP B 1 318 ? -33.605 -60.881 10.058 1.00 23.30 318 ASP B O 1
ATOM 6288 N N . GLN B 1 319 ? -32.167 -60.342 11.704 1.00 21.02 319 GLN B N 1
ATOM 6289 C CA . GLN B 1 319 ? -32.126 -61.700 12.233 1.00 23.00 319 GLN B CA 1
ATOM 6290 C C . GLN B 1 319 ? -32.497 -61.852 13.697 1.00 26.94 319 GLN B C 1
ATOM 6291 O O . GLN B 1 319 ? -31.893 -61.227 14.576 1.00 26.24 319 GLN B O 1
ATOM 6297 N N . TYR B 1 320 ? -33.481 -62.707 13.944 1.00 22.50 320 TYR B N 1
ATOM 6298 C CA . TYR B 1 320 ? -33.613 -63.385 15.228 1.00 21.89 320 TYR B CA 1
ATOM 6299 C C . TYR B 1 320 ? -32.968 -64.758 15.059 1.00 19.92 320 TYR B C 1
ATOM 6300 O O . TYR B 1 320 ? -31.961 -65.071 15.696 1.00 21.89 320 TYR B O 1
ATOM 6309 N N . TYR B 1 321 ? -33.550 -65.565 14.177 1.00 20.56 321 TYR B N 1
ATOM 6310 C CA . TYR B 1 321 ? -32.947 -66.822 13.760 1.00 20.29 321 TYR B CA 1
ATOM 6311 C C . TYR B 1 321 ? -31.748 -66.514 12.887 1.00 20.83 321 TYR B C 1
ATOM 6312 O O . TYR B 1 321 ? -31.777 -65.569 12.107 1.00 22.73 321 TYR B O 1
ATOM 6321 N N . THR B 1 322 ? -30.709 -67.327 13.004 1.00 19.77 322 THR B N 1
ATOM 6322 C CA . THR B 1 322 ? -29.524 -67.146 12.174 1.00 20.15 322 THR B CA 1
ATOM 6323 C C . THR B 1 322 ? -29.184 -68.402 11.353 1.00 18.30 322 THR B C 1
ATOM 6324 O O . THR B 1 322 ? -29.712 -68.571 10.246 1.00 18.07 322 THR B O 1
ATOM 6328 N N . PHE B 1 323 ? -28.344 -69.285 11.890 1.00 18.63 323 PHE B N 1
ATOM 6329 C CA . PHE B 1 323 ? -27.889 -70.478 11.160 1.00 18.89 323 PHE B CA 1
ATOM 6330 C C . PHE B 1 323 ? -29.029 -71.320 10.599 1.00 22.04 323 PHE B C 1
ATOM 6331 O O . PHE B 1 323 ? -29.013 -71.715 9.428 1.00 20.00 323 PHE B O 1
ATOM 6339 N N . ASN B 1 324 ? -30.010 -71.622 11.437 1.00 18.38 324 ASN B N 1
ATOM 6340 C CA . ASN B 1 324 ? -31.104 -72.451 10.982 1.00 19.63 324 ASN B CA 1
ATOM 6341 C C . ASN B 1 324 ? -31.953 -71.761 9.920 1.00 21.10 324 ASN B C 1
ATOM 6342 O O . ASN B 1 324 ? -32.482 -72.426 9.020 1.00 21.61 324 ASN B O 1
ATOM 6347 N N . MET B 1 325 ? -32.083 -70.437 10.002 1.00 18.62 325 MET B N 1
ATOM 6348 C CA . MET B 1 325 ? -32.767 -69.722 8.932 1.00 15.61 325 MET B CA 1
ATOM 6349 C C . MET B 1 325 ? -31.974 -69.807 7.627 1.00 19.61 325 MET B C 1
ATOM 6350 O O . MET B 1 325 ? -32.539 -70.060 6.562 1.00 18.14 325 MET B O 1
ATOM 6355 N N . PHE B 1 326 ? -30.668 -69.572 7.705 1.00 17.09 326 PHE B N 1
ATOM 6356 C CA . PHE B 1 326 ? -29.838 -69.651 6.508 1.00 17.11 326 PHE B CA 1
ATOM 6357 C C . PHE B 1 326 ? -29.946 -71.046 5.865 1.00 18.27 326 PHE B C 1
ATOM 6358 O O . PHE B 1 326 ? -30.013 -71.157 4.648 1.00 16.52 326 PHE B O 1
ATOM 6366 N N . ASP B 1 327 ? -29.976 -72.100 6.679 1.00 17.03 327 ASP B N 1
ATOM 6367 C CA . ASP B 1 327 ? -30.193 -73.461 6.169 1.00 18.91 327 ASP B CA 1
ATOM 6368 C C . ASP B 1 327 ? -31.477 -73.558 5.332 1.00 17.17 327 ASP B C 1
ATOM 6369 O O . ASP B 1 327 ? -31.456 -74.097 4.226 1.00 16.61 327 ASP B O 1
ATOM 6374 N N . THR B 1 328 ? -32.589 -73.036 5.859 1.00 17.30 328 THR B N 1
ATOM 6375 C CA . THR B 1 328 ? -33.874 -73.164 5.161 1.00 18.41 328 THR B CA 1
ATOM 6376 C C . THR B 1 328 ? -33.842 -72.383 3.858 1.00 18.85 328 THR B C 1
ATOM 6377 O O . THR B 1 328 ? -34.421 -72.812 2.858 1.00 18.78 328 THR B O 1
ATOM 6381 N N . GLN B 1 329 ? -33.146 -71.245 3.874 1.00 16.76 329 GLN B N 1
ATOM 6382 C CA . GLN B 1 329 ? -32.934 -70.468 2.659 1.00 18.15 329 GLN B CA 1
ATOM 6383 C C . GLN B 1 329 ? -32.082 -71.207 1.633 1.00 17.47 329 GLN B C 1
ATOM 6384 O O . GLN B 1 329 ? -32.407 -71.230 0.443 1.00 18.47 329 GLN B O 1
ATOM 6390 N N . ALA B 1 330 ? -30.979 -71.790 2.092 1.00 17.28 330 ALA B N 1
ATOM 6391 C CA . ALA B 1 330 ? -30.055 -72.487 1.207 1.00 16.50 330 ALA B CA 1
ATOM 6392 C C . ALA B 1 330 ? -30.707 -73.722 0.581 1.00 19.22 330 ALA B C 1
ATOM 6393 O O . ALA B 1 330 ? -30.526 -74.007 -0.605 1.00 19.02 330 ALA B O 1
ATOM 6395 N N . TRP B 1 331 ? -31.466 -74.457 1.379 1.00 17.86 331 TRP B N 1
ATOM 6396 C CA . TRP B 1 331 ? -32.154 -75.639 0.854 1.00 19.74 331 TRP B CA 1
ATOM 6397 C C . TRP B 1 331 ? -33.135 -75.250 -0.256 1.00 19.85 331 TRP B C 1
ATOM 6398 O O . TRP B 1 331 ? -33.217 -75.925 -1.286 1.00 19.67 331 TRP B O 1
ATOM 6409 N N . PHE B 1 332 ? -33.879 -74.165 -0.044 1.00 17.52 332 PHE B N 1
ATOM 6410 C CA . PHE B 1 332 ? -34.765 -73.635 -1.078 1.00 18.09 332 PHE B CA 1
ATOM 6411 C C . PHE B 1 332 ? -33.983 -73.209 -2.316 1.00 21.04 332 PHE B C 1
ATOM 6412 O O . PHE B 1 332 ? -34.343 -73.571 -3.440 1.00 20.12 332 PHE B O 1
ATOM 6420 N N . ALA B 1 333 ? -32.897 -72.462 -2.115 1.00 17.48 333 ALA B N 1
ATOM 6421 C CA . ALA B 1 333 ? -32.071 -72.010 -3.238 1.00 18.58 333 ALA B CA 1
ATOM 6422 C C . ALA B 1 333 ? -31.534 -73.204 -4.026 1.00 19.22 333 ALA B C 1
ATOM 6423 O O . ALA B 1 333 ? -31.555 -73.215 -5.258 1.00 20.24 333 ALA B O 1
ATOM 6425 N N . ARG B 1 334 ? -31.065 -74.216 -3.304 1.00 19.23 334 ARG B N 1
ATOM 6426 C CA . ARG B 1 334 ? -30.610 -75.450 -3.919 1.00 22.38 334 ARG B CA 1
ATOM 6427 C C . ARG B 1 334 ? -31.685 -76.082 -4.802 1.00 22.92 334 ARG B C 1
ATOM 6428 O O . ARG B 1 334 ? -31.443 -76.379 -5.982 1.00 22.60 334 ARG B O 1
ATOM 6436 N N . ASP B 1 335 ? -32.861 -76.313 -4.229 1.00 20.45 335 ASP B N 1
ATOM 6437 C CA . ASP B 1 335 ? -33.922 -76.980 -4.968 1.00 22.05 335 ASP B CA 1
ATOM 6438 C C . ASP B 1 335 ? -34.344 -76.158 -6.172 1.00 25.37 335 ASP B C 1
ATOM 6439 O O . ASP B 1 335 ? -34.628 -76.703 -7.232 1.00 24.33 335 ASP B O 1
ATOM 6444 N N . TYR B 1 336 ? -34.360 -74.842 -6.020 1.00 20.48 336 TYR B N 1
ATOM 6445 C CA . TYR B 1 336 ? -34.603 -73.981 -7.171 1.00 24.72 336 TYR B CA 1
ATOM 6446 C C . TYR B 1 336 ? -33.540 -74.198 -8.259 1.00 24.68 336 TYR B C 1
ATOM 6447 O O . TYR B 1 336 ? -33.870 -74.399 -9.433 1.00 26.11 336 TYR B O 1
ATOM 6456 N N . MET B 1 337 ? -32.263 -74.160 -7.879 1.00 22.94 337 MET B N 1
ATOM 6457 C CA . MET B 1 337 ? -31.188 -74.316 -8.848 1.00 21.51 337 MET B CA 1
ATOM 6458 C C . MET B 1 337 ? -31.212 -75.672 -9.533 1.00 25.98 337 MET B C 1
ATOM 6459 O O . MET B 1 337 ? -30.893 -75.772 -10.710 1.00 27.34 337 MET B O 1
ATOM 6464 N N . LEU B 1 338 ? -31.613 -76.706 -8.796 1.00 25.10 338 LEU B N 1
ATOM 6465 C CA . LEU B 1 338 ? -31.632 -78.073 -9.324 1.00 26.83 338 LEU B CA 1
ATOM 6466 C C . LEU B 1 338 ? -32.883 -78.372 -10.147 1.00 30.14 338 LEU B C 1
ATOM 6467 O O . LEU B 1 338 ? -33.014 -79.462 -10.704 1.00 34.45 338 LEU B O 1
ATOM 6472 N N . GLY B 1 339 ? -33.809 -77.423 -10.204 1.00 27.99 339 GLY B N 1
ATOM 6473 C CA . GLY B 1 339 ? -35.024 -77.595 -10.987 1.00 32.70 339 GLY B CA 1
ATOM 6474 C C . GLY B 1 339 ? -36.138 -78.309 -10.244 1.00 33.31 339 GLY B C 1
ATOM 6475 O O . GLY B 1 339 ? -37.207 -78.586 -10.801 1.00 33.23 339 GLY B O 1
ATOM 6476 N N . ARG B 1 340 ? -35.887 -78.594 -8.971 1.00 29.42 340 ARG B N 1
ATOM 6477 C CA . ARG B 1 340 ? -36.836 -79.277 -8.110 1.00 31.76 340 ARG B CA 1
ATOM 6478 C C . ARG B 1 340 ? -37.994 -78.351 -7.729 1.00 32.26 340 ARG B C 1
ATOM 6479 O O . ARG B 1 340 ? -39.123 -78.800 -7.504 1.00 37.67 340 ARG B O 1
ATOM 6487 N N . ILE B 1 341 ? -37.709 -77.053 -7.660 1.00 29.14 341 ILE B N 1
ATOM 6488 C CA . ILE B 1 341 ? -38.735 -76.041 -7.424 1.00 31.03 341 ILE B CA 1
ATOM 6489 C C . ILE B 1 341 ? -38.848 -75.156 -8.655 1.00 34.42 341 ILE B C 1
ATOM 6490 O O . ILE B 1 341 ? -37.864 -74.549 -9.083 1.00 32.37 341 ILE B O 1
ATOM 6495 N N . ALA B 1 342 ? -40.043 -75.097 -9.233 1.00 33.92 342 ALA B N 1
ATOM 6496 C CA . ALA B 1 342 ? -40.266 -74.282 -10.421 1.00 36.16 342 ALA B CA 1
ATOM 6497 C C . ALA B 1 342 ? -40.507 -72.843 -10.018 1.00 33.56 342 ALA B C 1
ATOM 6498 O O . ALA B 1 342 ? -41.345 -72.565 -9.163 1.00 39.17 342 ALA B O 1
ATOM 6500 N N . LEU B 1 343 ? -39.771 -71.923 -10.632 1.00 31.75 343 LEU B N 1
ATOM 6501 C CA . LEU B 1 343 ? -39.984 -70.509 -10.369 1.00 32.18 343 LEU B CA 1
ATOM 6502 C C . LEU B 1 343 ? -41.245 -70.008 -11.072 1.00 31.34 343 LEU B C 1
ATOM 6503 O O . LEU B 1 343 ? -41.358 -70.110 -12.298 1.00 30.44 343 LEU B O 1
ATOM 6508 N N . PRO B 1 344 ? -42.193 -69.448 -10.306 1.00 28.68 344 PRO B N 1
ATOM 6509 C CA . PRO B 1 344 ? -43.395 -68.890 -10.930 1.00 29.75 344 PRO B CA 1
ATOM 6510 C C . PRO B 1 344 ? -43.062 -67.666 -11.772 1.00 31.74 344 PRO B C 1
ATOM 6511 O O . PRO B 1 344 ? -41.952 -67.129 -11.679 1.00 28.78 344 PRO B O 1
ATOM 6515 N N . ASN B 1 345 ? -44.010 -67.237 -12.595 1.00 29.55 345 ASN B N 1
ATOM 6516 C CA . ASN B 1 345 ? -43.797 -66.050 -13.415 1.00 33.14 345 ASN B CA 1
ATOM 6517 C C . ASN B 1 345 ? -43.674 -64.769 -12.591 1.00 31.01 345 ASN B C 1
ATOM 6518 O O . ASN B 1 345 ? -44.000 -64.739 -11.402 1.00 30.34 345 ASN B O 1
ATOM 6523 N N . LYS B 1 346 ? -43.197 -63.715 -13.242 1.00 33.93 346 LYS B N 1
ATOM 6524 C CA . LYS B 1 346 ? -42.930 -62.443 -12.587 1.00 33.27 346 LYS B CA 1
ATOM 6525 C C . LYS B 1 346 ? -44.148 -61.868 -11.869 1.00 31.71 346 LYS B C 1
ATOM 6526 O O . LYS B 1 346 ? -44.021 -61.315 -10.782 1.00 30.48 346 LYS B O 1
ATOM 6532 N N . GLU B 1 347 ? -45.331 -61.989 -12.470 1.00 30.27 347 GLU B N 1
ATOM 6533 C CA . GLU B 1 347 ? -46.525 -61.418 -11.855 1.00 34.97 347 GLU B CA 1
ATOM 6534 C C . GLU B 1 347 ? -46.821 -62.130 -10.543 1.00 28.86 347 GLU B C 1
ATOM 6535 O O . GLU B 1 347 ? -47.184 -61.505 -9.545 1.00 30.24 347 GLU B O 1
ATOM 6541 N N . ILE B 1 348 ? -46.657 -63.444 -10.549 1.00 26.66 348 ILE B N 1
ATOM 6542 C CA . ILE B 1 348 ? -46.927 -64.231 -9.361 1.00 25.28 348 ILE B CA 1
ATOM 6543 C C . ILE B 1 348 ? -45.894 -63.911 -8.279 1.00 25.96 348 ILE B C 1
ATOM 6544 O O . ILE B 1 348 ? -46.251 -63.701 -7.123 1.00 24.02 348 ILE B O 1
ATOM 6549 N N . ARG B 1 349 ? -44.622 -63.835 -8.667 1.00 26.22 349 ARG B N 1
ATOM 6550 C CA . ARG B 1 349 ? -43.564 -63.482 -7.711 1.00 26.68 349 ARG B CA 1
ATOM 6551 C C . ARG B 1 349 ? -43.790 -62.091 -7.121 1.00 23.61 349 ARG B C 1
ATOM 6552 O O . ARG B 1 349 ? -43.723 -61.902 -5.909 1.00 23.44 349 ARG B O 1
ATOM 6560 N N . ASP B 1 350 ? -44.079 -61.118 -7.981 1.00 24.90 350 ASP B N 1
ATOM 6561 C CA . ASP B 1 350 ? -44.382 -59.764 -7.510 1.00 25.88 350 ASP B CA 1
ATOM 6562 C C . ASP B 1 350 ? -45.462 -59.782 -6.437 1.00 27.26 350 ASP B C 1
ATOM 6563 O O . ASP B 1 350 ? -45.352 -59.122 -5.408 1.00 26.40 350 ASP B O 1
ATOM 6568 N N . LYS B 1 351 ? -46.520 -60.546 -6.681 1.00 24.77 351 LYS B N 1
ATOM 6569 C CA . LYS B 1 351 ? -47.622 -60.610 -5.737 1.00 29.03 351 LYS B CA 1
ATOM 6570 C C . LYS B 1 351 ? -47.166 -61.157 -4.384 1.00 26.42 351 LYS B C 1
ATOM 6571 O O . LYS B 1 351 ? -47.499 -60.609 -3.327 1.00 28.18 351 LYS B O 1
ATOM 6577 N N . ASP B 1 352 ? -46.392 -62.231 -4.424 1.00 23.54 352 ASP B N 1
ATOM 6578 C CA . ASP B 1 352 ? -45.944 -62.886 -3.202 1.00 23.86 352 ASP B CA 1
ATOM 6579 C C . ASP B 1 352 ? -45.021 -61.959 -2.422 1.00 25.22 352 ASP B C 1
ATOM 6580 O O . ASP B 1 352 ? -45.122 -61.834 -1.197 1.00 23.99 352 ASP B O 1
ATOM 6585 N N . ILE B 1 353 ? -44.132 -61.295 -3.146 1.00 22.83 353 ILE B N 1
ATOM 6586 C CA . ILE B 1 353 ? -43.195 -60.355 -2.524 1.00 23.47 353 ILE B CA 1
ATOM 6587 C C . ILE B 1 353 ? -43.975 -59.237 -1.838 1.00 24.86 353 ILE B C 1
ATOM 6588 O O . ILE B 1 353 ? -43.756 -58.930 -0.665 1.00 26.72 353 ILE B O 1
ATOM 6593 N N . ALA B 1 354 ? -44.938 -58.662 -2.551 1.00 26.38 354 ALA B N 1
ATOM 6594 C CA . ALA B 1 354 ? -45.731 -57.582 -1.984 1.00 26.72 354 ALA B CA 1
ATOM 6595 C C . ALA B 1 354 ? -46.448 -58.039 -0.712 1.00 27.25 354 ALA B C 1
ATOM 6596 O O . ALA B 1 354 ? -46.549 -57.288 0.251 1.00 29.38 354 ALA B O 1
ATOM 6598 N N . LYS B 1 355 ? -46.933 -59.278 -0.706 1.00 25.09 355 LYS B N 1
ATOM 6599 C CA . LYS B 1 355 ? -47.676 -59.791 0.437 1.00 26.41 355 LYS B CA 1
ATOM 6600 C C . LYS B 1 355 ? -46.808 -59.821 1.683 1.00 26.38 355 LYS B C 1
ATOM 6601 O O . LYS B 1 355 ? -47.218 -59.363 2.754 1.00 26.34 355 LYS B O 1
ATOM 6607 N N . TRP B 1 356 ? -45.606 -60.369 1.539 1.00 24.92 356 TRP B N 1
ATOM 6608 C CA . TRP B 1 356 ? -44.695 -60.501 2.665 1.00 23.51 356 TRP B CA 1
ATOM 6609 C C . TRP B 1 356 ? -44.121 -59.151 3.089 1.00 24.41 356 TRP B C 1
ATOM 6610 O O . TRP B 1 356 ? -43.900 -58.901 4.276 1.00 26.32 356 TRP B O 1
ATOM 6621 N N . VAL B 1 357 ? -43.876 -58.280 2.118 1.00 25.55 357 VAL B N 1
ATOM 6622 C CA . VAL B 1 357 ? -43.427 -56.930 2.437 1.00 28.45 357 VAL B CA 1
ATOM 6623 C C . VAL B 1 357 ? -44.476 -56.204 3.273 1.00 28.75 357 VAL B C 1
ATOM 6624 O O . VAL B 1 357 ? -44.142 -55.510 4.236 1.00 29.52 357 VAL B O 1
ATOM 6628 N N . GLU B 1 358 ? -45.746 -56.397 2.923 1.00 26.61 358 GLU B N 1
ATOM 6629 C CA . GLU B 1 358 ? -46.841 -55.800 3.677 1.00 33.42 358 GLU B CA 1
ATOM 6630 C C . GLU B 1 358 ? -46.999 -56.429 5.062 1.00 33.43 358 GLU B C 1
ATOM 6631 O O . GLU B 1 358 ? -47.270 -55.728 6.039 1.00 35.18 358 GLU B O 1
ATOM 6637 N N . LEU B 1 359 ? -46.834 -57.747 5.152 1.00 30.83 359 LEU B N 1
ATOM 6638 C CA . LEU B 1 359 ? -46.901 -58.415 6.448 1.00 30.41 359 LEU B CA 1
ATOM 6639 C C . LEU B 1 359 ? -45.817 -57.875 7.377 1.00 32.33 359 LEU B C 1
ATOM 6640 O O . LEU B 1 359 ? -46.049 -57.651 8.567 1.00 31.87 359 LEU B O 1
ATOM 6645 N N . GLU B 1 360 ? -44.628 -57.664 6.825 1.00 29.24 360 GLU B N 1
ATOM 6646 C CA . GLU B 1 360 ? -43.515 -57.148 7.607 1.00 31.63 360 GLU B CA 1
ATOM 6647 C C . GLU B 1 360 ? -43.812 -55.750 8.147 1.00 33.67 360 GLU B C 1
ATOM 6648 O O . GLU B 1 360 ? -43.613 -55.476 9.331 1.00 35.51 360 GLU B O 1
ATOM 6654 N N . LYS B 1 361 ? -44.283 -54.870 7.272 1.00 33.01 361 LYS B N 1
ATOM 6655 C CA . LYS B 1 361 ? -44.608 -53.499 7.671 1.00 36.29 361 LYS B CA 1
ATOM 6656 C C . LYS B 1 361 ? -45.597 -53.480 8.833 1.00 37.90 361 LYS B C 1
ATOM 6657 O O . LYS B 1 361 ? -45.506 -52.636 9.726 1.00 39.48 361 LYS B O 1
ATOM 6663 N N . THR B 1 362 ? -46.530 -54.425 8.813 1.00 35.30 362 THR B N 1
ATOM 6664 C CA . THR B 1 362 ? -47.587 -54.525 9.821 1.00 38.93 362 THR B CA 1
ATOM 6665 C C . THR B 1 362 ? -47.077 -55.013 11.184 1.00 41.51 362 THR B C 1
ATOM 6666 O O . THR B 1 362 ? -47.743 -54.838 12.205 1.00 44.75 362 THR B O 1
ATOM 6670 N N . SER B 1 363 ? -45.900 -55.632 11.200 1.00 37.85 363 SER B N 1
ATOM 6671 C CA . SER B 1 363 ? -45.312 -56.088 12.453 1.00 38.23 363 SER B CA 1
ATOM 6672 C C . SER B 1 363 ? -44.606 -54.923 13.128 1.00 38.94 363 SER B C 1
ATOM 6673 O O . SER B 1 363 ? -43.816 -54.222 12.497 1.00 41.85 363 SER B O 1
ATOM 6676 N N . VAL B 1 364 ? -44.896 -54.718 14.410 1.00 40.01 364 VAL B N 1
ATOM 6677 C CA . VAL B 1 364 ? -44.367 -53.572 15.138 1.00 39.95 364 VAL B CA 1
ATOM 6678 C C . VAL B 1 364 ? -43.614 -53.954 16.410 1.00 37.78 364 VAL B C 1
ATOM 6679 O O . VAL B 1 364 ? -42.486 -53.512 16.627 1.00 42.48 364 VAL B O 1
ATOM 6683 N N . THR B 1 365 ? -44.249 -54.760 17.254 1.00 37.07 365 THR B N 1
ATOM 6684 C CA . THR B 1 365 ? -43.673 -55.135 18.539 1.00 34.58 365 THR B CA 1
ATOM 6685 C C . THR B 1 365 ? -42.655 -56.250 18.350 1.00 35.31 365 THR B C 1
ATOM 6686 O O . THR B 1 365 ? -42.608 -56.882 17.295 1.00 34.54 365 THR B O 1
ATOM 6690 N N . GLY B 1 366 ? -41.848 -56.490 19.378 1.00 35.97 366 GLY B N 1
ATOM 6691 C CA . GLY B 1 366 ? -40.840 -57.535 19.329 1.00 36.90 366 GLY B CA 1
ATOM 6692 C C . GLY B 1 366 ? -41.463 -58.903 19.124 1.00 33.21 366 GLY B C 1
ATOM 6693 O O . GLY B 1 366 ? -40.951 -59.723 18.364 1.00 30.08 366 GLY B O 1
ATOM 6694 N N . GLU B 1 367 ? -42.573 -59.159 19.808 1.00 32.33 367 GLU B N 1
ATOM 6695 C CA . GLU B 1 367 ? -43.257 -60.435 19.661 1.00 29.59 367 GLU B CA 1
ATOM 6696 C C . GLU B 1 367 ? -43.790 -60.625 18.246 1.00 28.97 367 GLU B C 1
ATOM 6697 O O . GLU B 1 367 ? -43.715 -61.723 17.687 1.00 28.48 367 GLU B O 1
ATOM 6703 N N . GLU B 1 368 ? -44.319 -59.553 17.664 1.00 26.70 368 GLU B N 1
ATOM 6704 C CA . GLU B 1 368 ? -44.796 -59.609 16.287 1.00 28.08 368 GLU B CA 1
ATOM 6705 C C . GLU B 1 368 ? -43.654 -59.876 15.303 1.00 27.44 368 GLU B C 1
ATOM 6706 O O . GLU B 1 368 ? -43.827 -60.622 14.335 1.00 25.49 368 GLU B O 1
ATOM 6712 N N . HIS B 1 369 ? -42.491 -59.285 15.571 1.00 28.08 369 HIS B N 1
ATOM 6713 C CA . HIS B 1 369 ? -41.290 -59.508 14.759 1.00 27.57 369 HIS B CA 1
ATOM 6714 C C . HIS B 1 369 ? -40.861 -60.971 14.803 1.00 26.57 369 HIS B C 1
ATOM 6715 O O . HIS B 1 369 ? -40.551 -61.577 13.776 1.00 23.60 369 HIS B O 1
ATOM 6722 N N . VAL B 1 370 ? -40.803 -61.522 16.010 1.00 26.10 370 VAL B N 1
ATOM 6723 C CA . VAL B 1 370 ? -40.461 -62.930 16.178 1.00 24.76 370 VAL B CA 1
ATOM 6724 C C . VAL B 1 370 ? -41.436 -63.813 15.405 1.00 24.23 370 VAL B C 1
ATOM 6725 O O . VAL B 1 370 ? -41.025 -64.733 14.707 1.00 22.35 370 VAL B O 1
ATOM 6729 N N . ASP B 1 371 ? -42.729 -63.515 15.509 1.00 26.11 371 ASP B N 1
ATOM 6730 C CA . ASP B 1 371 ? -43.739 -64.334 14.837 1.00 24.67 371 ASP B CA 1
ATOM 6731 C C . ASP B 1 371 ? -43.619 -64.223 13.322 1.00 22.66 371 ASP B C 1
ATOM 6732 O O . ASP B 1 371 ? -43.775 -65.210 12.602 1.00 23.93 371 ASP B O 1
ATOM 6737 N N . PHE B 1 372 ? -43.337 -63.019 12.838 1.00 24.01 372 PHE B N 1
ATOM 6738 C CA . PHE B 1 372 ? -43.161 -62.835 11.407 1.00 23.11 372 PHE B CA 1
ATOM 6739 C C . PHE B 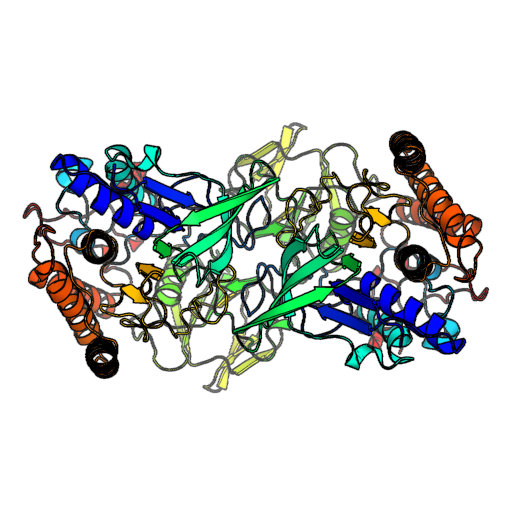1 372 ? -42.020 -63.710 10.886 1.00 20.98 372 PHE B C 1
ATOM 6740 O O . PHE B 1 372 ? -42.188 -64.455 9.924 1.00 20.20 372 PHE B O 1
ATOM 6748 N N . GLN B 1 373 ? -40.850 -63.622 11.507 1.00 21.52 373 GLN B N 1
ATOM 6749 C CA . GLN B 1 373 ? -39.730 -64.403 10.994 1.00 20.66 373 GLN B CA 1
ATOM 6750 C C . GLN B 1 373 ? -40.005 -65.895 11.138 1.00 23.27 373 GLN B C 1
ATOM 6751 O O . GLN B 1 373 ? -39.629 -66.693 10.281 1.00 22.03 373 GLN B O 1
ATOM 6757 N N . THR B 1 374 ? -40.675 -66.268 12.225 1.00 21.54 374 THR B N 1
ATOM 6758 C CA . THR B 1 374 ? -41.006 -67.665 12.442 1.00 21.15 374 THR B CA 1
ATOM 6759 C C . THR B 1 374 ? -41.912 -68.147 11.303 1.00 20.55 374 THR B C 1
ATOM 6760 O O . THR B 1 374 ? -41.672 -69.200 10.728 1.00 22.59 374 THR B O 1
ATOM 6764 N N . ASP B 1 375 ? -42.922 -67.351 10.963 1.00 22.71 375 ASP B N 1
ATOM 6765 C CA . ASP B 1 375 ? -43.795 -67.665 9.839 1.00 23.40 375 ASP B CA 1
ATOM 6766 C C . ASP B 1 375 ? -43.032 -67.735 8.525 1.00 23.17 375 ASP B C 1
ATOM 6767 O O . ASP B 1 375 ? -43.298 -68.591 7.686 1.00 23.31 375 ASP B O 1
ATOM 6772 N N . TYR B 1 376 ? -42.072 -66.834 8.341 1.00 21.98 376 TYR B N 1
ATOM 6773 C CA . TYR B 1 376 ? -41.269 -66.865 7.127 1.00 22.44 376 TYR B CA 1
ATOM 6774 C C . TYR B 1 376 ? -40.508 -68.199 6.990 1.00 21.16 376 TYR B C 1
ATOM 6775 O O . TYR B 1 376 ? -40.513 -68.849 5.938 1.00 21.00 376 TYR B O 1
ATOM 6784 N N . ILE B 1 377 ? -39.871 -68.627 8.067 1.00 21.18 377 ILE B N 1
ATOM 6785 C CA . ILE B 1 377 ? -39.124 -69.876 8.051 1.00 19.97 377 ILE B CA 1
ATOM 6786 C C . ILE B 1 377 ? -40.052 -71.077 7.887 1.00 22.83 377 ILE B C 1
ATOM 6787 O O . ILE B 1 377 ? -39.733 -72.013 7.154 1.00 22.56 377 ILE B O 1
ATOM 6792 N N . LYS B 1 378 ? -41.199 -71.026 8.549 1.00 23.08 378 LYS B N 1
ATOM 6793 C CA . LYS B 1 378 ? -42.180 -72.106 8.455 1.00 24.16 378 LYS B CA 1
ATOM 6794 C C . LYS B 1 378 ? -42.529 -72.367 6.998 1.00 27.93 378 LYS B C 1
ATOM 6795 O O . LYS B 1 378 ? -42.602 -73.516 6.566 1.00 31.40 378 LYS B O 1
ATOM 6801 N N . GLU B 1 379 ? -42.709 -71.304 6.224 1.00 24.98 379 GLU B N 1
ATOM 6802 C CA . GLU B 1 379 ? -43.038 -71.476 4.812 1.00 27.67 379 GLU B CA 1
ATOM 6803 C C . GLU B 1 379 ? -41.908 -72.118 4.012 1.00 27.94 379 GLU B C 1
ATOM 6804 O O . GLU B 1 379 ? -42.141 -73.068 3.254 1.00 26.24 379 GLU B O 1
ATOM 6810 N N . LEU B 1 380 ? -40.687 -71.603 4.174 1.00 21.84 380 LEU B N 1
ATOM 6811 C CA . LEU B 1 380 ? -39.529 -72.132 3.458 1.00 23.29 380 LEU B CA 1
ATOM 6812 C C . LEU B 1 380 ? -3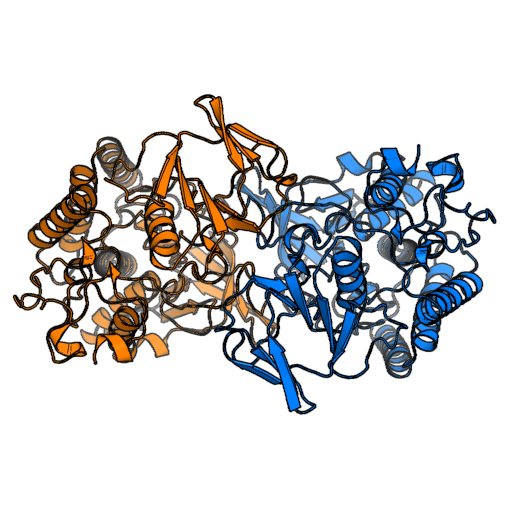9.283 -73.613 3.720 1.00 23.57 380 LEU B C 1
ATOM 6813 O O . LEU B 1 380 ? -38.982 -74.377 2.817 1.00 23.54 380 LEU B O 1
ATOM 6818 N N . ILE B 1 381 ? -39.388 -73.993 4.980 1.00 23.15 381 ILE B N 1
ATOM 6819 C CA . ILE B 1 381 ? -39.102 -75.343 5.412 1.00 22.66 381 ILE B CA 1
ATOM 6820 C C . ILE B 1 381 ? -40.073 -76.331 4.746 1.00 26.86 381 ILE B C 1
ATOM 6821 O O . ILE B 1 381 ? -39.681 -77.430 4.337 1.00 25.74 381 ILE B O 1
ATOM 6826 N N . GLU B 1 382 ? -41.326 -75.922 4.570 1.00 24.15 382 GLU B N 1
ATOM 6827 C CA . GLU B 1 382 ? -42.305 -76.833 3.970 1.00 25.95 382 GLU B CA 1
ATOM 6828 C C . GLU B 1 382 ? -42.080 -77.055 2.459 1.00 27.43 382 GLU B C 1
ATOM 6829 O O . GLU B 1 382 ? -42.662 -77.959 1.863 1.00 28.59 382 GLU B O 1
ATOM 6835 N N . MET B 1 383 ? -41.197 -76.265 1.851 1.00 23.49 383 MET B N 1
ATOM 6836 C CA . MET B 1 383 ? -40.940 -76.372 0.415 1.00 24.50 383 MET B CA 1
ATOM 6837 C C . MET B 1 383 ? -39.832 -77.359 0.017 1.00 24.38 383 MET B C 1
ATOM 6838 O O . MET B 1 383 ? -39.618 -77.595 -1.175 1.00 27.01 383 MET B O 1
ATOM 6843 N N . THR B 1 384 ? -39.113 -77.914 0.991 1.00 23.54 384 THR B N 1
ATOM 6844 C CA . THR B 1 384 ? -37.936 -78.731 0.678 1.00 21.12 384 THR B CA 1
ATOM 6845 C C . THR B 1 384 ? -37.862 -79.934 1.587 1.00 21.70 384 THR B C 1
ATOM 6846 O O . THR B 1 384 ? -38.784 -80.188 2.359 1.00 21.94 384 THR B O 1
ATOM 6850 N N . ASP B 1 385 ? -36.758 -80.671 1.507 1.00 20.26 385 ASP B N 1
ATOM 6851 C CA . ASP B 1 385 ? -36.567 -81.818 2.383 1.00 22.47 385 ASP B CA 1
ATOM 6852 C C . ASP B 1 385 ? -35.821 -81.467 3.681 1.00 21.06 385 ASP B C 1
ATOM 6853 O O . ASP B 1 385 ? -35.360 -82.354 4.396 1.00 22.37 385 ASP B O 1
ATOM 6858 N N . TYR B 1 386 ? -35.710 -80.181 3.995 1.00 22.21 386 TYR B N 1
ATOM 6859 C CA . TYR B 1 386 ? -35.033 -79.788 5.234 1.00 22.05 386 TYR B CA 1
ATOM 6860 C C . TYR B 1 386 ? -35.734 -80.355 6.467 1.00 21.47 386 TYR B C 1
ATOM 6861 O O . TYR B 1 386 ? -36.949 -80.241 6.602 1.00 21.00 386 TYR B O 1
ATOM 6870 N N . PRO B 1 387 ? -34.971 -80.974 7.379 1.00 21.63 387 PRO B N 1
ATOM 6871 C CA . PRO B 1 387 ? -35.586 -81.580 8.570 1.00 22.30 387 PRO B CA 1
ATOM 6872 C C . PRO B 1 387 ? -36.300 -80.545 9.433 1.00 25.33 387 PRO B C 1
ATOM 6873 O O . PRO B 1 387 ? -35.764 -79.472 9.714 1.00 23.01 387 PRO B O 1
ATOM 6877 N N . THR B 1 388 ? -37.527 -80.852 9.838 1.00 23.51 388 THR B N 1
ATOM 6878 C CA . THR B 1 388 ? -38.281 -79.889 10.634 1.00 26.49 388 THR B CA 1
ATOM 6879 C C . THR B 1 388 ? -37.672 -79.772 12.024 1.00 27.58 388 THR B C 1
ATOM 6880 O O . THR B 1 388 ? -36.997 -80.684 12.504 1.00 27.29 388 THR B O 1
ATOM 6884 N N . PHE B 1 389 ? -37.901 -78.637 12.663 1.00 24.12 389 PHE B N 1
ATOM 6885 C CA . PHE B 1 389 ? -37.593 -78.491 14.082 1.00 27.39 389 PHE B CA 1
ATOM 6886 C C . PHE B 1 389 ? -38.687 -77.655 14.718 1.00 30.30 389 PHE B C 1
ATOM 6887 O O . PHE B 1 389 ? -39.538 -77.099 14.014 1.00 29.20 389 PHE B O 1
ATOM 6895 N N . ASP B 1 390 ? -38.690 -77.590 16.044 1.00 30.56 390 ASP B N 1
ATOM 6896 C CA . ASP B 1 390 ? -39.835 -77.022 16.744 1.00 27.94 390 ASP B CA 1
ATOM 6897 C C . ASP B 1 390 ? -39.787 -75.507 16.745 1.00 29.08 390 ASP B C 1
ATOM 6898 O O . ASP B 1 390 ? -39.401 -74.893 17.741 1.00 27.32 390 ASP B O 1
ATOM 6903 N N . LEU B 1 391 ? -40.195 -74.916 15.624 1.00 30.09 391 LEU B N 1
ATOM 6904 C CA . LEU B 1 391 ? -40.206 -73.471 15.464 1.00 28.65 391 LEU B CA 1
ATOM 6905 C C . LEU B 1 391 ? -41.089 -72.784 16.491 1.00 28.19 391 LEU B C 1
ATOM 6906 O O . LEU B 1 391 ? -40.754 -71.710 16.966 1.00 26.83 391 LEU B O 1
ATOM 6911 N N . ASP B 1 392 ? -42.218 -73.399 16.839 1.00 28.98 392 ASP B N 1
ATOM 6912 C CA . ASP B 1 392 ? -43.123 -72.781 17.802 1.00 28.04 392 ASP B CA 1
ATOM 6913 C C . ASP B 1 392 ? -42.443 -72.604 19.157 1.00 25.71 392 ASP B C 1
ATOM 6914 O O . ASP B 1 392 ? -42.554 -71.550 19.783 1.00 28.13 392 ASP B O 1
ATOM 6919 N N . ARG B 1 393 ? -41.723 -73.629 19.596 1.00 26.74 393 ARG B N 1
ATOM 6920 C CA . ARG B 1 393 ? -41.007 -73.579 20.865 1.00 25.91 393 ARG B CA 1
ATOM 6921 C C . ARG B 1 393 ? -39.869 -72.567 20.814 1.00 28.65 393 ARG B C 1
ATOM 6922 O O . ARG B 1 393 ? -39.648 -71.826 21.772 1.00 25.91 393 ARG B O 1
ATOM 6930 N N . VAL B 1 394 ? -39.133 -72.549 19.706 1.00 25.13 394 VAL B N 1
ATOM 6931 C CA . VAL B 1 394 ? -38.050 -71.579 19.580 1.00 23.03 394 VAL B CA 1
ATOM 6932 C C . VAL B 1 394 ? -38.612 -70.155 19.599 1.00 25.70 394 VAL B C 1
ATOM 6933 O O . VAL B 1 394 ? -38.063 -69.283 20.263 1.00 25.91 394 VAL B O 1
ATOM 6937 N N . ALA B 1 395 ? -39.720 -69.927 18.893 1.00 22.14 395 ALA B N 1
ATOM 6938 C CA . ALA B 1 395 ? -40.340 -68.609 18.896 1.00 23.77 395 ALA B CA 1
ATOM 6939 C C . ALA B 1 395 ? -40.705 -68.180 20.316 1.00 24.70 395 ALA B C 1
ATOM 6940 O O . ALA B 1 395 ? -40.483 -67.038 20.701 1.00 25.70 395 ALA B O 1
ATOM 6942 N N . GLU B 1 396 ? -41.247 -69.102 21.104 1.00 25.51 396 GLU B N 1
ATOM 6943 C CA . GLU B 1 396 ? -41.623 -68.778 22.478 1.00 29.73 396 GLU B CA 1
ATOM 6944 C C . GLU B 1 396 ? -40.397 -68.451 23.328 1.00 28.16 396 GLU B C 1
ATOM 6945 O O . GLU B 1 396 ? -40.458 -67.592 24.214 1.00 28.16 396 GLU B O 1
ATOM 6951 N N . MET B 1 397 ? -39.281 -69.122 23.050 1.00 24.53 397 MET B N 1
ATOM 6952 C CA . MET B 1 397 ? -38.037 -68.822 23.754 1.00 24.68 397 MET B CA 1
ATOM 6953 C C . MET B 1 397 ? -37.479 -67.443 23.381 1.00 23.75 397 MET B C 1
ATOM 6954 O O . MET B 1 397 ? -36.985 -66.731 24.244 1.00 24.54 397 MET B O 1
ATOM 6959 N N . PHE B 1 398 ? -37.578 -67.054 22.109 1.00 22.81 398 PHE B N 1
ATOM 6960 C CA . PHE B 1 398 ? -37.173 -65.698 21.714 1.00 24.47 398 PHE B CA 1
ATOM 6961 C C . PHE B 1 398 ? -38.049 -64.670 22.447 1.00 25.75 398 PHE B C 1
ATOM 6962 O O . PHE B 1 398 ? -37.572 -63.626 22.901 1.00 24.38 398 PHE B O 1
ATOM 6970 N N . LYS B 1 399 ? -39.340 -64.968 22.561 1.00 24.19 399 LYS B N 1
ATOM 6971 C CA . LYS B 1 399 ? -40.250 -64.020 23.202 1.00 27.18 399 LYS B CA 1
ATOM 6972 C C . LYS B 1 399 ? -39.942 -63.919 24.691 1.00 27.70 399 LYS B C 1
ATOM 6973 O O . LYS B 1 399 ? -39.994 -62.837 25.275 1.00 28.12 399 LYS B O 1
ATOM 6979 N N . SER B 1 400 ? -39.610 -65.050 25.303 1.00 25.38 400 SER B N 1
ATOM 6980 C CA . SER B 1 400 ? -39.240 -65.062 26.713 1.00 28.26 400 SER B CA 1
ATOM 6981 C C . SER B 1 400 ? -37.949 -64.277 26.958 1.00 27.58 400 SER B C 1
ATOM 6982 O O . SER B 1 400 ? -37.842 -63.514 27.925 1.00 29.52 400 SER B O 1
ATOM 6985 N N . TRP B 1 401 ? -36.968 -64.476 26.084 1.00 25.02 401 TRP B N 1
ATOM 6986 C CA . TRP B 1 401 ? -35.725 -63.699 26.122 1.00 25.55 401 TRP B CA 1
ATOM 6987 C C . TRP B 1 401 ? -35.998 -62.192 26.068 1.00 26.77 401 TRP B C 1
ATOM 6988 O O . TRP B 1 401 ? -35.503 -61.444 26.907 1.00 26.07 401 TRP B O 1
ATOM 6999 N N . LEU B 1 402 ? -36.801 -61.749 25.106 1.00 23.99 402 LEU B N 1
ATOM 7000 C CA . LEU B 1 402 ? -37.141 -60.327 25.008 1.00 29.02 402 LEU B CA 1
ATOM 7001 C C . LEU B 1 402 ? -37.738 -59.790 26.309 1.00 31.38 402 LEU B C 1
ATOM 7002 O O . LEU B 1 402 ? -37.426 -58.676 26.736 1.00 32.51 402 LEU B O 1
ATOM 7007 N N . ASN B 1 403 ? -38.591 -60.589 26.937 1.00 31.67 403 ASN B N 1
ATOM 7008 C CA . ASN B 1 403 ? -39.171 -60.223 28.226 1.00 31.64 403 ASN B CA 1
ATOM 7009 C C . ASN B 1 403 ? -38.149 -60.232 29.361 1.00 31.86 403 ASN B C 1
ATOM 7010 O O . ASN B 1 403 ? -38.257 -59.452 30.304 1.00 33.02 403 ASN B O 1
ATOM 7015 N N . ASP B 1 404 ? -37.169 -61.127 29.285 1.00 27.31 404 ASP B N 1
ATOM 7016 C CA . ASP B 1 404 ? -36.115 -61.167 30.289 1.00 28.38 404 ASP B CA 1
ATOM 7017 C C . ASP B 1 404 ? -35.274 -59.890 30.225 1.00 30.43 404 ASP B C 1
ATOM 7018 O O . ASP B 1 404 ? -34.931 -59.319 31.258 1.00 30.28 404 ASP B O 1
ATOM 7023 N N . LYS B 1 405 ? -34.932 -59.458 29.011 1.00 25.57 405 LYS B N 1
ATOM 7024 C CA . LYS B 1 405 ? -34.149 -58.234 28.828 1.00 29.87 405 LYS B CA 1
ATOM 7025 C C . LYS B 1 405 ? -34.897 -57.009 29.341 1.00 33.86 405 LYS B C 1
ATOM 7026 O O . LYS B 1 405 ? -34.297 -56.102 29.923 1.00 31.71 405 LYS B O 1
ATOM 7032 N N . GLU B 1 406 ? -36.206 -56.986 29.117 1.00 35.77 406 GLU B N 1
ATOM 7033 C CA . GLU B 1 406 ? -37.037 -55.895 29.621 1.00 37.75 406 GLU B CA 1
ATOM 7034 C C . GLU B 1 406 ? -37.134 -55.929 31.145 1.00 38.62 406 GLU B C 1
ATOM 7035 O O . GLU B 1 406 ? -37.195 -54.886 31.796 1.00 45.97 406 GLU B O 1
ATOM 7041 N N . THR B 1 407 ? -37.134 -57.134 31.705 1.00 35.47 407 THR B N 1
ATOM 7042 C CA . THR B 1 407 ? -37.274 -57.337 33.144 1.00 37.51 407 THR B CA 1
ATOM 7043 C C . THR B 1 407 ? -36.005 -56.982 33.904 1.00 37.15 407 THR B C 1
ATOM 7044 O O . THR B 1 407 ? -36.062 -56.396 34.983 1.00 36.86 407 THR B O 1
ATOM 7048 N N . ASN B 1 408 ? -34.856 -57.358 33.348 1.00 32.10 408 ASN B N 1
ATOM 7049 C CA . ASN B 1 408 ? -33.583 -57.117 34.001 1.00 33.34 408 ASN B CA 1
ATOM 7050 C C . ASN B 1 408 ? -32.458 -57.199 32.983 1.00 30.03 408 ASN B C 1
ATOM 7051 O O . ASN B 1 408 ? -32.009 -58.285 32.636 1.00 27.64 408 ASN B O 1
ATOM 7056 N N . ILE B 1 409 ? -32.006 -56.038 32.520 1.00 29.55 409 ILE B N 1
ATOM 7057 C CA . ILE B 1 409 ? -31.045 -55.951 31.429 1.00 28.51 409 ILE B CA 1
ATOM 7058 C C . ILE B 1 409 ? -29.638 -56.404 31.820 1.00 29.83 409 ILE B C 1
ATOM 7059 O O . ILE B 1 409 ? -28.874 -56.856 30.973 1.00 31.00 409 ILE B O 1
ATOM 7064 N N . LEU B 1 410 ? -29.290 -56.300 33.099 1.00 26.99 410 LEU B N 1
ATOM 7065 C CA . LEU B 1 410 ? -27.963 -56.698 33.531 1.00 26.66 410 LEU B CA 1
ATOM 7066 C C . LEU B 1 410 ? -27.819 -58.194 33.742 1.00 29.68 410 LEU B C 1
ATOM 7067 O O . LEU B 1 410 ? -26.727 -58.726 33.601 1.00 29.35 410 LEU B O 1
ATOM 7072 N N . ASN B 1 411 ? -28.913 -58.870 34.085 1.00 26.53 411 ASN B N 1
ATOM 7073 C CA . ASN B 1 411 ? -28.815 -60.255 34.525 1.00 25.81 411 ASN B CA 1
ATOM 7074 C C . ASN B 1 411 ? -29.531 -61.300 33.674 1.00 25.39 411 ASN B C 1
ATOM 7075 O O . ASN B 1 411 ? -29.547 -62.474 34.044 1.00 27.03 411 ASN B O 1
ATOM 7080 N N . TYR B 1 412 ? -30.109 -60.899 32.546 1.00 24.99 412 TYR B N 1
ATOM 7081 C CA . TYR B 1 412 ? -30.880 -61.858 31.748 1.00 25.55 412 TYR B CA 1
ATOM 7082 C C . TYR B 1 412 ? -30.045 -63.029 31.238 1.00 26.25 412 TYR B C 1
ATOM 7083 O O . TYR B 1 412 ? -30.588 -64.091 30.943 1.00 26.61 412 TYR B O 1
ATOM 7092 N N . ARG B 1 413 ? -28.731 -62.850 31.140 1.00 25.17 413 ARG B N 1
ATOM 7093 C CA . ARG B 1 413 ? -27.889 -63.933 30.647 1.00 24.04 413 ARG B CA 1
ATOM 7094 C C . ARG B 1 413 ? -27.682 -65.011 31.709 1.00 24.20 413 ARG B C 1
ATOM 7095 O O . ARG B 1 413 ? -26.968 -65.980 31.481 1.00 24.60 413 ARG B O 1
ATOM 7103 N N . ASP B 1 414 ? -28.329 -64.846 32.860 1.00 25.51 414 ASP B N 1
ATOM 7104 C CA . ASP B 1 414 ? -28.243 -65.847 33.920 1.00 28.39 414 ASP B CA 1
ATOM 7105 C C . ASP B 1 414 ? -29.376 -66.861 33.819 1.00 28.74 414 ASP B C 1
ATOM 7106 O O . ASP B 1 414 ? -29.335 -67.903 34.472 1.00 28.43 414 ASP B O 1
ATOM 7111 N N . LYS B 1 415 ? -30.385 -66.563 33.005 1.00 25.91 415 LYS B N 1
ATOM 7112 C CA . LYS B 1 415 ? -31.530 -67.460 32.865 1.00 27.99 415 LYS B CA 1
ATOM 7113 C C . LYS B 1 415 ? -31.173 -68.708 32.052 1.00 28.04 415 LYS B C 1
ATOM 7114 O O . LYS B 1 415 ? -30.282 -68.669 31.199 1.00 24.73 415 LYS B O 1
ATOM 7120 N N . VAL B 1 416 ? -31.853 -69.821 32.330 1.00 26.25 416 VAL B N 1
ATOM 7121 C CA . VAL B 1 416 ? -31.615 -71.058 31.583 1.00 28.48 416 VAL B CA 1
ATOM 7122 C C . VAL B 1 416 ? -32.841 -71.517 30.811 1.00 26.64 416 VAL B C 1
ATOM 7123 O O . VAL B 1 416 ? -33.980 -71.283 31.221 1.00 27.85 416 VAL B O 1
ATOM 7127 N N . TYR B 1 417 ? -32.586 -72.168 29.679 1.00 24.64 417 TYR B N 1
ATOM 7128 C CA . TYR B 1 417 ? -33.636 -72.569 28.760 1.00 23.93 417 TYR B CA 1
ATOM 7129 C C . TYR B 1 417 ? -33.494 -74.025 28.370 1.00 25.53 417 TYR B C 1
ATOM 7130 O O . TYR B 1 417 ? -32.474 -74.650 28.639 1.00 27.97 417 TYR B O 1
ATOM 7139 N N . THR B 1 418 ? -34.520 -74.560 27.725 1.00 27.16 418 THR B N 1
ATOM 7140 C CA . THR B 1 418 ? -34.530 -75.979 27.398 1.00 29.30 418 THR B CA 1
ATOM 7141 C C . THR B 1 418 ? -34.360 -76.229 25.904 1.00 26.21 418 THR B C 1
ATOM 7142 O O . THR B 1 418 ? -35.026 -75.613 25.075 1.00 26.84 418 THR B O 1
ATOM 7146 N N . SER B 1 419 ? -33.440 -77.128 25.572 1.00 27.61 419 SER B N 1
ATOM 7147 C CA . SER B 1 419 ? -33.175 -77.468 24.185 1.00 26.84 419 SER B CA 1
ATOM 7148 C C . SER B 1 419 ? -34.397 -78.069 23.507 1.00 29.93 419 SER B C 1
ATOM 7149 O O . SER B 1 419 ? -35.056 -78.957 24.064 1.00 26.31 419 SER B O 1
ATOM 7152 N N . VAL B 1 420 ? -34.690 -77.604 22.296 1.00 26.03 420 VAL B N 1
ATOM 7153 C CA . VAL B 1 420 ? -35.733 -78.231 21.490 1.00 29.32 420 VAL B CA 1
ATOM 7154 C C . VAL B 1 420 ? -35.198 -79.406 20.686 1.00 28.87 420 VAL B C 1
ATOM 7155 O O . VAL B 1 420 ? -35.964 -80.125 20.037 1.00 30.77 420 VAL B O 1
ATOM 7159 N N . MET B 1 421 ? -33.887 -79.601 20.720 1.00 26.95 421 MET B N 1
ATOM 7160 C CA . MET B 1 421 ? -33.273 -80.701 19.992 1.00 29.68 421 MET B CA 1
ATOM 7161 C C . MET B 1 421 ? -33.128 -81.921 20.894 1.00 31.86 421 MET B C 1
ATOM 7162 O O . MET B 1 421 ? -33.422 -83.043 20.485 1.00 35.75 421 MET B O 1
ATOM 7167 N N . THR B 1 422 ? -32.692 -81.694 22.130 1.00 30.86 422 THR B N 1
ATOM 7168 C CA . THR B 1 422 ? -32.374 -82.797 23.033 1.00 31.80 422 THR B CA 1
ATOM 7169 C C . THR B 1 422 ? -33.307 -82.885 24.241 1.00 36.36 422 THR B C 1
ATOM 7170 O O . THR B 1 422 ? -33.301 -83.883 24.968 1.00 37.65 422 THR B O 1
ATOM 7174 N N . GLY B 1 423 ? -34.102 -81.843 24.454 1.00 28.93 423 GLY B N 1
ATOM 7175 C CA . GLY B 1 423 ? -34.971 -81.764 25.614 1.00 32.42 423 GLY B CA 1
ATOM 7176 C C . GLY B 1 423 ? -34.235 -81.474 26.913 1.00 33.59 423 GLY B C 1
ATOM 7177 O O . GLY B 1 423 ? -34.851 -81.388 27.976 1.00 36.50 423 GLY B O 1
ATOM 7178 N N . VAL B 1 424 ? -32.920 -81.309 26.826 1.00 33.80 424 VAL B N 1
ATOM 7179 C CA . VAL B 1 424 ? -32.095 -81.022 27.995 1.00 33.07 424 VAL B CA 1
ATOM 7180 C C . VAL B 1 424 ? -32.181 -79.551 28.407 1.00 35.58 424 VAL B C 1
ATOM 7181 O O . VAL B 1 424 ? -32.096 -78.652 27.569 1.00 33.12 424 VAL B O 1
ATOM 7185 N N . THR B 1 425 ? -32.344 -79.314 29.704 1.00 32.72 425 THR B N 1
ATOM 7186 C CA . THR B 1 425 ? -32.354 -77.963 30.240 1.00 31.98 425 THR B CA 1
ATOM 7187 C C . THR B 1 425 ? -30.931 -77.505 30.523 1.00 30.67 425 THR B C 1
ATOM 7188 O O . THR B 1 425 ? -30.160 -78.210 31.155 1.00 29.53 425 THR B O 1
ATOM 7192 N N . ALA B 1 426 ? -30.583 -76.315 30.047 1.00 30.82 426 ALA B N 1
ATOM 7193 C CA . ALA B 1 426 ? -29.265 -75.764 30.299 1.00 26.61 426 ALA B CA 1
ATOM 7194 C C . ALA B 1 426 ? -29.057 -75.640 31.802 1.00 28.90 426 ALA B C 1
ATOM 7195 O O . ALA B 1 426 ? -30.023 -75.517 32.564 1.00 28.64 426 ALA B O 1
ATOM 7197 N N . GLU B 1 427 ? -27.800 -75.670 32.225 1.00 30.34 427 GLU B N 1
ATOM 7198 C CA . GLU B 1 427 ? -27.479 -75.570 33.643 1.00 31.60 427 GLU B CA 1
ATOM 7199 C C . GLU B 1 427 ? -26.936 -74.201 34.029 1.00 30.64 427 GLU B C 1
ATOM 7200 O O . GLU B 1 427 ? -26.142 -73.603 33.300 1.00 31.37 427 GLU B O 1
ATOM 7206 N N . GLU B 1 428 ? -27.368 -73.711 35.186 1.00 29.67 428 GLU B N 1
ATOM 7207 C CA . GLU B 1 428 ? -26.878 -72.443 35.725 1.00 31.57 428 GLU B CA 1
ATOM 7208 C C . GLU B 1 428 ? -25.352 -72.340 35.655 1.00 28.52 428 GLU B C 1
ATOM 7209 O O . GLU B 1 428 ? -24.634 -73.244 36.085 1.00 28.86 428 GLU B O 1
ATOM 7215 N N . HIS B 1 429 ? -24.849 -71.230 35.122 1.00 26.74 429 HIS B N 1
ATOM 7216 C CA . HIS B 1 429 ? -23.406 -71.043 35.016 1.00 27.73 429 HIS B CA 1
ATOM 7217 C C . HIS B 1 429 ? -22.739 -70.878 36.383 1.00 27.94 429 HIS B C 1
ATOM 7218 O O . HIS B 1 429 ? -23.366 -70.432 37.342 1.00 30.76 429 HIS B O 1
ATOM 7225 N N . HIS B 1 430 ? -21.459 -71.212 36.456 1.00 29.51 430 HIS B N 1
ATOM 7226 C CA . HIS B 1 430 ? -20.738 -71.155 37.727 1.00 29.53 430 HIS B CA 1
ATOM 7227 C C . HIS B 1 430 ? -20.537 -69.739 38.267 1.00 32.73 430 HIS B C 1
ATOM 7228 O O . HIS B 1 430 ? -20.221 -69.554 39.445 1.00 29.73 430 HIS B O 1
ATOM 7235 N N . THR B 1 431 ? -20.735 -68.741 37.412 1.00 26.96 431 THR B N 1
ATOM 7236 C CA . THR B 1 431 ? -20.535 -67.352 37.804 1.00 29.22 431 THR B CA 1
ATOM 7237 C C . THR B 1 431 ? -21.632 -66.505 37.182 1.00 28.77 431 THR B C 1
ATOM 7238 O O . THR B 1 431 ? -21.916 -66.634 35.991 1.00 28.27 431 THR B O 1
ATOM 7242 N N . PRO B 1 432 ? -22.263 -65.631 37.982 1.00 28.89 432 PRO B N 1
ATOM 7243 C CA . PRO B 1 432 ? -23.262 -64.718 37.424 1.00 29.26 432 PRO B CA 1
ATOM 7244 C C . PRO B 1 432 ? -22.628 -63.825 36.359 1.00 27.15 432 PRO B C 1
ATOM 7245 O O . PRO B 1 432 ? -21.487 -63.380 36.516 1.00 26.13 432 PRO B O 1
ATOM 7249 N N . TRP B 1 433 ? -23.366 -63.566 35.288 1.00 24.15 433 TRP B N 1
ATOM 7250 C CA . TRP B 1 433 ? -22.804 -62.864 34.137 1.00 25.46 433 TRP B CA 1
ATOM 7251 C C . TRP B 1 433 ? -22.152 -61.530 34.507 1.00 26.54 433 TRP B C 1
ATOM 7252 O O . TRP B 1 433 ? -21.038 -61.236 34.073 1.00 26.36 433 TRP B O 1
ATOM 7263 N N . MET B 1 434 ? -22.846 -60.734 35.314 1.00 25.91 434 MET B N 1
ATOM 7264 C CA . MET B 1 434 ? -22.312 -59.434 35.717 1.00 28.89 434 MET B CA 1
ATOM 7265 C C . MET B 1 434 ? -20.963 -59.541 36.421 1.00 27.20 434 MET B C 1
ATOM 7266 O O . MET B 1 434 ? -20.184 -58.587 36.437 1.00 27.97 434 MET B O 1
ATOM 7271 N N . LYS B 1 435 ? -20.676 -60.705 36.990 1.00 26.37 435 LYS B N 1
ATOM 7272 C CA . LYS B 1 435 ? -19.422 -60.896 37.714 1.00 30.30 435 LYS B CA 1
ATOM 7273 C C . LYS B 1 435 ? -18.345 -61.566 36.874 1.00 30.58 435 LYS B C 1
ATOM 7274 O O . LYS B 1 435 ? -17.237 -61.797 37.348 1.00 32.34 435 LYS B O 1
ATOM 7280 N N . GLU B 1 436 ? -18.665 -61.882 35.626 1.00 29.28 436 GLU B N 1
ATOM 7281 C CA . GLU B 1 436 ? -17.723 -62.609 34.786 1.00 26.67 436 GLU B CA 1
ATOM 7282 C C . GLU B 1 436 ? -17.065 -61.692 33.752 1.00 29.70 436 GLU B C 1
ATOM 7283 O O . GLU B 1 436 ? -17.663 -61.383 32.718 1.00 28.46 436 GLU B O 1
ATOM 7289 N N . LEU B 1 437 ? -15.843 -61.247 34.046 1.00 28.28 437 LEU B N 1
ATOM 7290 C CA . LEU B 1 437 ? -15.109 -60.354 33.144 1.00 29.56 437 LEU B CA 1
ATOM 7291 C C . LEU B 1 437 ? -14.104 -61.134 32.306 1.00 30.63 437 LEU B C 1
ATOM 7292 O O . LEU B 1 437 ? -13.350 -60.553 31.521 1.00 31.69 437 LEU B O 1
ATOM 7297 N N . ASP B 1 438 ? -14.100 -62.450 32.481 1.00 28.24 438 ASP B N 1
ATOM 7298 C CA . ASP B 1 438 ? -13.214 -63.340 31.736 1.00 31.22 438 ASP B CA 1
ATOM 7299 C C . ASP B 1 438 ? -14.084 -64.137 30.770 1.00 29.62 438 ASP B C 1
ATOM 7300 O O . ASP B 1 438 ? -14.889 -64.960 31.202 1.00 28.53 438 ASP B O 1
ATOM 7305 N N . ASP B 1 439 ? -13.936 -63.882 29.468 1.00 26.37 439 ASP B N 1
ATOM 7306 C CA . ASP B 1 439 ? -14.813 -64.495 28.463 1.00 26.72 439 ASP B CA 1
ATOM 7307 C C . ASP B 1 439 ? -14.167 -65.679 27.747 1.00 28.29 439 ASP B C 1
ATOM 7308 O O . ASP B 1 439 ? -14.649 -66.114 26.694 1.00 25.82 439 ASP B O 1
ATOM 7313 N N . SER B 1 440 ? -13.083 -66.201 28.314 1.00 27.34 440 SER B N 1
ATOM 7314 C CA . SER B 1 440 ? -12.344 -67.279 27.673 1.00 28.86 440 SER B CA 1
ATOM 7315 C C . SER B 1 440 ? -13.132 -68.588 27.697 1.00 28.82 440 SER B C 1
ATOM 7316 O O . SER B 1 440 ? -13.957 -68.821 28.579 1.00 27.50 440 SER B O 1
ATOM 7319 N N . LEU B 1 441 ? -12.894 -69.421 26.696 1.00 28.38 441 LEU B N 1
ATOM 7320 C CA . LEU B 1 441 ? -13.481 -70.748 26.658 1.00 30.69 441 LEU B CA 1
ATOM 7321 C C . LEU B 1 441 ? -13.030 -71.579 27.856 1.00 28.15 441 LEU B C 1
ATOM 7322 O O . LEU B 1 441 ? -13.813 -72.336 28.426 1.00 29.95 441 LEU B O 1
ATOM 7327 N N . GLU B 1 442 ? -11.759 -71.442 28.227 1.00 31.14 442 GLU B N 1
ATOM 7328 C CA . GLU B 1 442 ? -11.197 -72.213 29.335 1.00 34.34 442 GLU B CA 1
ATOM 7329 C C . GLU B 1 442 ? -11.898 -71.871 30.647 1.00 32.22 442 GLU B C 1
ATOM 7330 O O . GLU B 1 442 ? -12.297 -72.755 31.411 1.00 32.76 442 GLU B O 1
ATOM 7336 N N . ARG B 1 443 ? -12.050 -70.578 30.902 1.00 30.94 443 ARG B N 1
ATOM 7337 C CA . ARG B 1 443 ? -12.747 -70.127 32.096 1.00 30.50 443 ARG B CA 1
ATOM 7338 C C . ARG B 1 443 ? -14.193 -70.616 32.103 1.00 29.70 443 ARG B C 1
ATOM 7339 O O . ARG B 1 443 ? -14.697 -71.058 33.129 1.00 31.36 443 ARG B O 1
ATOM 7347 N N . TYR B 1 444 ? -14.857 -70.560 30.951 1.00 25.80 444 TYR B N 1
ATOM 7348 C CA . TYR B 1 444 ? -16.269 -70.928 30.879 1.00 28.70 444 TYR B CA 1
ATOM 7349 C C . TYR B 1 444 ? -16.510 -72.413 31.182 1.00 26.70 444 TYR B C 1
ATOM 7350 O O . TYR B 1 444 ? -17.415 -72.759 31.928 1.00 27.55 444 TYR B O 1
ATOM 7359 N N . LEU B 1 445 ? -15.694 -73.281 30.602 1.00 26.41 445 LEU B N 1
ATOM 7360 C CA . LEU B 1 445 ? -15.856 -74.726 30.784 1.00 32.31 445 LEU B CA 1
ATOM 7361 C C . LEU B 1 445 ? -15.158 -75.249 32.052 1.00 35.53 445 LEU B C 1
ATOM 7362 O O . LEU B 1 445 ? -15.334 -76.409 32.436 1.00 37.83 445 LEU B O 1
ATOM 7367 N N . ASP B 1 446 ? -14.384 -74.377 32.695 1.00 33.88 446 ASP B N 1
ATOM 7368 C CA . ASP B 1 446 ? -13.704 -74.661 33.962 1.00 41.32 446 ASP B CA 1
ATOM 7369 C C . ASP B 1 446 ? -14.686 -75.155 35.021 1.00 44.77 446 ASP B C 1
ATOM 7370 O O . ASP B 1 446 ? -14.359 -76.035 35.822 1.00 50.44 446 ASP B O 1
#

Radius of gyration: 29.32 Å; Cα contacts (8 Å, |Δi|>4): 1837; chains: 2; bounding box: 70×79×70 Å

GO terms:
  GO:0034899 trimethylamine monooxygenase activity (F, EXP)

B-factor: mean 27.9, std 8.13, range [10.69, 65.14]

Secondary structure (DSSP, 8-state):
--S-EEEEE--SHHHHHHHHHHHHHHTTT----EEEEE-SSSSS-GGG---S--SB-TTSSBP-----TT-B-SS-GGGT-BTTB-HHHHHSS---SS-BHHHHHHHHHHHHTTTTGGGGEE-SEEEEEEEEETTTTEEEEEEEETTTTEEEEEEESEEEE---SSSEE-----TTGGG--SEEEEGGG---GGGGTT-EEEEE--SHHHHHHHHHHHHHT-SEEEEE-SS------PPTTEEEE--EEEEETTEEEETTS-EEE-SEEEE---EE---TTS-GGGS----S-SS-TTEETTTEETTSTTEEE-S-S--SS-HHHHHHHHHHHHHHHHTSSPPPPHHHHHHHHHHHHHHHHH--SHHHHHHHHHHHHHHHHTTSSSPP--HHHHHHHHHHHHHHHHH-TTTGGG---B-TTT-PBPPPPSS-GGG-----HHHHH-/--S-EEEEE--SHHHHHHHHHHHHHHHTT----EEEEE-SSSSSSGGGS--S--SB-TTSSBP-----TT-B-SS-GGGT--SSS-HHHHHSS---S--BHHHHHHHHHHHHHHSSGGGTEE-SEEEEEEEEETTTTEEEEEEEETTTTEEEEEEESEEEE---SSSEE-----TTGGG--SEEEEGGG---GGGGTT-EEEEE--SHHHHHHHHHHHHHT-SEEEEE-SS------PPTTEEEE--EEEEETTEEEETTS-EEE-SEEEE---EE---TTS-GGG-----S-SS-SSEETTTEETTSTTEEE-S-S--SS-HHHHHHHHHHHHHHHTTSSPPPPHHHHHHHHHHHHHHHHH--SHHHHHHHHHHHHHHHHHTSSPPP--HHHHHHHHHHHHHHHHH-TTTGGG---B-TTT-PBP---SS-GGG-----HHHHH-